Protein AF-W7PYX8-F1 (afdb_monomer)

Secondary structure (DSSP, 8-state):
------PPPP----------------PPPPPP--B-TTTSSB--TTT-SS-EEEEETTSHHHHT-SSHHHHHTTSTTEEEESSS-STT-EEEETTB-GGGEEEEETTEE-----SSS-S----GGGEEEEEEEES--HHHH-TT-SSEEEEEEEPPGGGTPPTT-SEEEEEEEEEETTTTEEEEEEEEEEEEEETTEEEEEEEEEEEEEE--EE-TTS-EE--EEEEEEEEEEEEEEEETTEEEEEEEEEEEEEEEEESSTTSSS--SSS-EEEEEEEEEEEEEEEEEEEETTEEEEEEEEEEEEEEEETTEEEEEEEEEEEEEEEEEEE-SSEEEEEEEEEEEEEEEEEEEES-TT--SEEEEEEEEEEEEEEEE---GGGTSS-EEEEEEEEEEEEEEEEETTS--EEEEEEEEEEEEEEEEETTEEEEEEEEEEEEPPPHHHHH--SEEE----SBTTB-PPPEEE---TTPPPEEEEEEEEEEEEEETTEEEEEEEEEEEEEEEEEEEEETTTTEEEEEEEEEEEEEEEEEEEEE--TTSTTEEEEEEEEEEEEEETTT-PBPTTPPPPEEEEEEEEEETTTTEEEEEEEEEE--EE-BTBS-EEPPEEEEEEEEEEEEETTEEEEEEE--TT-----------SS----PPP-------------------------------------------------------------------------------------------------------------------PPPPPPPP---------HHHHHHHTTTS----------------

pLDDT: mean 76.03, std 28.15, range [20.55, 98.81]

Nearest PDB structures (foldseek):
  4aip-assembly1_B  TM=8.315E-01  e=5.083E-27  Neisseria meningitidis
  1nqg-assembly1_A  TM=8.498E-01  e=6.064E-24  Escherichia coli
  5fr8-assembly2_B  TM=7.724E-01  e=2.329E-21  Acinetobacter baumannii
  6z91-assembly1_A  TM=7.423E-01  e=2.196E-22  Pseudomonas aeruginosa PAO1
  4epa-assembly1_A  TM=6.891E-01  e=4.104E-21  Yersinia pestis

Sequence (816 aa):
MKRTLSIGTLLVLMLPPAAQGGETAGAAPALDALTVTGTRVPTDLSRAPLIVDVIDRHDPTLSTASRMEDVLSQQPGLHVAGQGRRSGQTLSLRGFGRSGVLVRLDGVRQDISTGHIGNFFVDPALLREVQIARGALSSLYGSNAMGGVVSFETVDAADLLRPGESRGARLAIGGATASDEVGGTLSLFGRRDTTQGEVDGLLAVGRSESGDIRRAGGDEAPDDARLHSLLAKGGWEPSPTQRLFVSWQHYDEDATQPANPQQLGFDESNPLRDRTVTSDNLQLGHRWQPTVATEVISRLTLSRQEIDEPAANRSLERIGAQSDGYHVLDHGWLSQTLAFGVEVEQARQVPDGAANGFPRADIETQAFYLDNTLTVGHFLADGGAGELDLGLGARYDRYDAEGRESRNSTENRVSPRVRLGWRPTESLMLYSGYAEAFRAPGLSELYASERHFAGFCPSPFFCFPDNFWVPNPDLQPETSRTHESGFSWRAGDWGVRASYFDTRADDFIDTTVDIMAGTTQATNVSRAQLWGFDARLEWQPSALPQLRAFAGLAEVSGKDRDSDEPLGQTTPLEGTLGADVAVPGHDLMLGWRARFAESFDKRGSDEALPGYGLHDLQLAWQITPSLDTAMRLRNVTDKVWYRPMAVSVTGAACSPPSICSGNPGGPHDNPHFTPTCHSGSLRCGARGAAATPRHQHRRAPVDQRRGAAGGTPRTRCLEPAADAPRPGVTNAQAGTRQGADPIEAGGTGAGGRLPTTGRWRTSHGADAGPRWPGPAPALQPVALDLPDSRRAARRERRRDGALEPAGLQPSWSCLA

Structure (mmCIF, N/CA/C/O backbone):
data_AF-W7PYX8-F1
#
_entry.id   AF-W7PYX8-F1
#
loop_
_atom_site.group_PDB
_atom_site.id
_atom_site.type_symbol
_atom_site.label_atom_id
_atom_site.label_alt_id
_atom_site.label_comp_id
_atom_site.label_asym_id
_atom_site.label_entity_id
_atom_site.label_seq_id
_atom_site.pdbx_PDB_ins_code
_atom_site.Cartn_x
_atom_site.Cartn_y
_atom_site.Cartn_z
_atom_site.occupancy
_atom_site.B_iso_or_equiv
_atom_site.auth_seq_id
_atom_site.auth_comp_id
_atom_site.auth_asym_id
_atom_site.auth_atom_id
_atom_site.pdbx_PDB_model_num
ATOM 1 N N . MET A 1 1 ? -24.133 -20.310 -33.255 1.00 33.78 1 MET A N 1
ATOM 2 C CA . MET A 1 1 ? -25.250 -21.267 -33.027 1.00 33.78 1 MET A CA 1
ATOM 3 C C . MET A 1 1 ? -26.032 -20.817 -31.799 1.00 33.78 1 MET A C 1
ATOM 5 O O . MET A 1 1 ? -25.431 -20.167 -30.957 1.00 33.78 1 MET A O 1
ATOM 9 N N . LYS A 1 2 ? -27.330 -21.127 -31.673 1.00 29.50 2 LYS A N 1
ATOM 10 C CA . LYS A 1 2 ? -28.079 -20.836 -30.434 1.00 29.50 2 LYS A CA 1
ATOM 11 C C . LYS A 1 2 ? -27.710 -21.869 -29.360 1.00 29.50 2 LYS A C 1
ATOM 13 O O . LYS A 1 2 ? -27.748 -23.062 -29.653 1.00 29.50 2 LYS A O 1
ATOM 18 N N . ARG A 1 3 ? -27.405 -21.429 -28.138 1.00 31.03 3 ARG A N 1
ATOM 19 C CA . ARG A 1 3 ? -27.442 -22.263 -26.926 1.00 31.03 3 ARG A CA 1
ATOM 20 C C . ARG A 1 3 ? -28.373 -21.600 -25.915 1.00 31.03 3 ARG A C 1
ATOM 22 O O . ARG A 1 3 ? -28.449 -20.378 -25.849 1.00 31.03 3 ARG A O 1
ATOM 29 N N . THR A 1 4 ? -29.161 -22.422 -25.240 1.00 29.11 4 THR A N 1
ATOM 30 C CA . THR A 1 4 ? -30.293 -22.022 -24.400 1.00 29.11 4 THR A CA 1
ATOM 31 C C . THR A 1 4 ? -29.871 -21.854 -22.949 1.00 29.11 4 THR A C 1
ATOM 33 O O . THR A 1 4 ? -29.156 -22.707 -22.428 1.00 29.11 4 THR A O 1
ATOM 36 N N . LEU A 1 5 ? -30.387 -20.821 -22.278 1.00 30.84 5 LEU A N 1
ATOM 37 C CA . LEU A 1 5 ? -30.469 -20.837 -20.819 1.00 30.84 5 LEU A CA 1
ATOM 38 C C . LEU A 1 5 ? -31.412 -21.972 -20.399 1.00 30.84 5 LEU A C 1
ATOM 40 O O . LEU A 1 5 ? -32.489 -22.126 -20.979 1.00 30.84 5 LEU A O 1
ATOM 44 N N . SER A 1 6 ? -31.023 -22.711 -19.365 1.00 24.97 6 SER A N 1
ATOM 45 C CA . SER A 1 6 ? -31.878 -23.671 -18.665 1.00 24.97 6 SER A CA 1
ATOM 46 C C . SER A 1 6 ? -31.957 -23.241 -17.206 1.00 24.97 6 SER A C 1
ATOM 48 O O . SER A 1 6 ? -30.952 -23.266 -16.501 1.00 24.97 6 SER A O 1
ATOM 50 N N . ILE A 1 7 ? -33.135 -22.802 -16.768 1.00 30.73 7 ILE A N 1
ATOM 51 C CA . ILE A 1 7 ? -33.358 -22.318 -15.401 1.00 30.73 7 ILE A CA 1
ATOM 52 C C . ILE A 1 7 ? -33.433 -23.526 -14.459 1.00 30.73 7 ILE A C 1
ATOM 54 O O . ILE A 1 7 ? -34.300 -24.383 -14.622 1.00 30.73 7 ILE A O 1
ATOM 58 N N . GLY A 1 8 ? -32.523 -23.596 -13.484 1.00 26.80 8 GLY A N 1
ATOM 59 C CA . GLY A 1 8 ? -32.552 -24.595 -12.414 1.00 26.80 8 GLY A CA 1
ATOM 60 C C . GLY A 1 8 ? -33.501 -24.165 -11.296 1.00 26.80 8 GLY A C 1
ATOM 61 O O . GLY A 1 8 ? -33.300 -23.119 -10.685 1.00 26.80 8 GLY A O 1
ATOM 62 N N . THR A 1 9 ? -34.551 -24.946 -11.045 1.00 28.42 9 THR A N 1
ATOM 63 C CA . THR A 1 9 ? -35.616 -24.586 -10.096 1.00 28.42 9 THR A CA 1
ATOM 64 C C . THR A 1 9 ? -35.142 -24.614 -8.642 1.00 28.42 9 THR A C 1
ATOM 66 O O . THR A 1 9 ? -34.668 -25.639 -8.155 1.00 28.42 9 THR A O 1
ATOM 69 N N . LEU A 1 10 ? -35.355 -23.508 -7.925 1.00 28.67 10 LEU A N 1
ATOM 70 C CA . LEU A 1 10 ? -35.153 -23.410 -6.480 1.00 28.67 10 LEU A CA 1
ATOM 71 C C . LEU A 1 10 ? -36.209 -24.254 -5.738 1.00 28.67 10 LEU A C 1
ATOM 73 O O . LEU A 1 10 ? -37.405 -24.001 -5.889 1.00 28.67 10 LEU A O 1
ATOM 77 N N . LEU A 1 11 ? -35.794 -25.235 -4.929 1.00 26.22 11 LEU A N 1
ATOM 78 C CA . LEU A 1 11 ? -36.713 -26.044 -4.119 1.00 26.22 11 LEU A CA 1
ATOM 79 C C . LEU A 1 11 ? -36.681 -25.591 -2.652 1.00 26.22 11 LEU A C 1
ATOM 81 O O . LEU A 1 11 ? -35.741 -25.886 -1.919 1.00 26.22 11 LEU A O 1
ATOM 85 N N . VAL A 1 12 ? -37.721 -24.874 -2.223 1.00 30.52 12 VAL A N 1
ATOM 86 C CA . VAL A 1 12 ? -37.869 -24.419 -0.833 1.00 30.52 12 VAL A CA 1
ATOM 87 C C . VAL A 1 12 ? -38.399 -25.563 0.035 1.00 30.52 12 VAL A C 1
ATOM 89 O O . VAL A 1 12 ? -39.515 -26.037 -0.173 1.00 30.52 12 VAL A O 1
ATOM 92 N N . LEU A 1 13 ? -37.621 -25.969 1.038 1.00 28.28 13 LEU A N 1
ATOM 93 C CA . LEU A 1 13 ? -38.037 -26.901 2.088 1.00 28.28 13 LEU A CA 1
ATOM 94 C C . LEU A 1 13 ? -38.293 -26.126 3.385 1.00 28.28 13 LEU A C 1
ATOM 96 O O . LEU A 1 13 ? -37.358 -25.703 4.059 1.00 28.28 13 LEU A O 1
ATOM 100 N N . MET A 1 14 ? -39.567 -25.936 3.733 1.00 29.00 14 MET A N 1
ATOM 101 C CA . MET A 1 14 ? -39.958 -25.391 5.035 1.00 29.00 14 MET A CA 1
ATOM 102 C C . MET A 1 14 ? -40.028 -26.500 6.088 1.00 29.00 14 MET A C 1
ATOM 104 O O . MET A 1 14 ? -40.699 -27.512 5.887 1.00 29.00 14 MET A O 1
ATOM 108 N N . LEU A 1 15 ? -39.404 -26.257 7.240 1.00 32.12 15 LEU A N 1
ATOM 109 C CA . LEU A 1 15 ? -39.587 -27.009 8.482 1.00 32.12 15 LEU A CA 1
ATOM 110 C C . LEU A 1 15 ? -39.859 -26.011 9.626 1.00 32.12 15 LEU A C 1
ATOM 112 O O . LEU A 1 15 ? -39.344 -24.892 9.582 1.00 32.12 15 LEU A O 1
ATOM 116 N N . PRO A 1 16 ? -40.700 -26.361 10.616 1.00 33.75 16 PRO A N 1
ATOM 117 C CA . PRO A 1 16 ? -41.125 -25.429 11.659 1.00 33.75 16 PRO A CA 1
ATOM 118 C C . PRO A 1 16 ? -40.044 -25.220 12.737 1.00 33.75 16 PRO A C 1
ATOM 120 O O . PRO A 1 16 ? -39.255 -26.131 12.998 1.00 33.75 16 PRO A O 1
ATOM 123 N N . PRO A 1 17 ? -40.027 -24.060 13.421 1.00 43.12 17 PRO A N 1
ATOM 124 C CA . PRO A 1 17 ? -39.078 -23.796 14.495 1.00 43.12 17 PRO A CA 1
ATOM 125 C C . PRO A 1 17 ? -39.433 -24.585 15.764 1.00 43.12 17 PRO A C 1
ATOM 127 O O . PRO A 1 17 ? -40.497 -24.397 16.354 1.00 43.12 17 PRO A O 1
ATOM 130 N N . ALA A 1 18 ? -38.509 -25.428 16.225 1.00 30.06 18 ALA A N 1
ATOM 131 C CA . ALA A 1 18 ? -38.547 -26.008 17.564 1.00 30.06 18 ALA A CA 1
ATOM 132 C C . ALA A 1 18 ? -37.735 -25.117 18.518 1.00 30.06 18 ALA A C 1
ATOM 134 O O . ALA A 1 18 ? -36.508 -25.158 18.521 1.00 30.06 18 ALA A O 1
ATOM 135 N N . ALA A 1 19 ? -38.416 -24.290 19.312 1.00 33.66 19 ALA A N 1
ATOM 136 C CA . ALA A 1 19 ? -37.756 -23.422 20.281 1.00 33.66 19 ALA A CA 1
ATOM 137 C C . ALA A 1 19 ? -37.347 -24.204 21.542 1.00 33.66 19 ALA A C 1
ATOM 139 O O . ALA A 1 19 ? -38.204 -24.702 22.273 1.00 33.66 19 ALA A O 1
ATOM 140 N N . GLN A 1 20 ? -36.045 -24.252 21.828 1.00 29.28 20 GLN A N 1
ATOM 141 C CA . GLN A 1 20 ? -35.501 -24.538 23.158 1.00 29.28 20 GLN A CA 1
ATOM 142 C C . GLN A 1 20 ? -34.368 -23.549 23.440 1.00 29.28 20 GLN A C 1
ATOM 144 O O . GLN A 1 20 ? -33.528 -23.305 22.577 1.00 29.28 20 GLN A O 1
ATOM 149 N N . GLY A 1 21 ? -34.379 -22.944 24.628 1.00 34.66 21 GLY A N 1
ATOM 150 C CA . GLY A 1 21 ? -33.332 -22.018 25.053 1.00 34.66 21 GLY A CA 1
ATOM 151 C C . GLY A 1 21 ? -32.115 -22.766 25.592 1.00 34.66 21 GLY A C 1
ATOM 152 O O . GLY A 1 21 ? -32.265 -23.677 26.404 1.00 34.66 21 GLY A O 1
ATOM 153 N N . GLY A 1 22 ? -30.928 -22.345 25.166 1.00 25.45 22 GLY A N 1
ATOM 154 C CA . GLY A 1 22 ? -29.640 -22.686 25.768 1.00 25.45 22 GLY A CA 1
ATOM 155 C C . GLY A 1 22 ? -28.854 -21.399 26.018 1.00 25.45 22 GLY A C 1
ATOM 156 O O . GLY A 1 22 ? -29.043 -20.414 25.304 1.00 25.45 22 GLY A O 1
ATOM 157 N N . GLU A 1 23 ? -28.026 -21.378 27.058 1.00 25.81 23 GLU A N 1
ATOM 158 C CA . GLU A 1 23 ? -27.314 -20.170 27.484 1.00 25.81 23 GLU A CA 1
ATOM 159 C C . GLU A 1 23 ? -26.264 -19.737 26.447 1.00 25.81 23 GLU A C 1
ATOM 161 O O . GLU A 1 23 ? -25.487 -20.549 25.942 1.00 25.81 23 GLU A O 1
ATOM 166 N N . THR A 1 24 ? -26.228 -18.440 26.129 1.00 24.97 24 THR A N 1
ATOM 167 C CA . THR A 1 24 ? -25.318 -17.861 25.130 1.00 24.97 24 THR A CA 1
ATOM 168 C C . THR A 1 24 ? -23.894 -17.742 25.673 1.00 24.97 24 THR A C 1
ATOM 170 O O . THR A 1 24 ? -23.470 -16.675 26.122 1.00 24.97 24 THR A O 1
ATOM 173 N N . ALA A 1 25 ? -23.145 -18.841 25.630 1.00 28.73 25 ALA A N 1
ATOM 174 C CA . ALA A 1 25 ? -21.707 -18.841 25.865 1.00 28.73 25 ALA A CA 1
ATOM 175 C C . ALA A 1 25 ? -20.950 -18.398 24.599 1.00 28.73 25 ALA A C 1
ATOM 177 O O . ALA A 1 25 ? -21.166 -18.949 23.524 1.00 28.73 25 ALA A O 1
ATOM 178 N N . GLY A 1 26 ? -20.031 -17.438 24.743 1.00 25.38 26 GLY A N 1
ATOM 179 C CA . GLY A 1 26 ? -19.114 -17.038 23.672 1.00 25.38 26 GLY A CA 1
ATOM 180 C C . GLY A 1 26 ? -19.736 -16.153 22.591 1.00 25.38 26 GLY A C 1
ATOM 181 O O . GLY A 1 26 ? -19.866 -16.568 21.442 1.00 25.38 26 GLY A O 1
ATOM 182 N N . ALA A 1 27 ? -20.027 -14.891 22.923 1.00 22.95 27 ALA A N 1
ATOM 183 C CA . ALA A 1 27 ? -20.006 -13.859 21.890 1.00 22.95 27 ALA A CA 1
ATOM 184 C C . ALA A 1 27 ? -18.585 -13.811 21.300 1.00 22.95 27 ALA A C 1
ATOM 186 O O . ALA A 1 27 ? -17.615 -13.681 22.051 1.00 22.95 27 ALA A O 1
ATOM 187 N N . ALA A 1 28 ? -18.457 -13.940 19.977 1.00 26.05 28 ALA A N 1
ATOM 188 C CA . ALA A 1 28 ? -17.186 -13.680 19.306 1.00 26.05 28 ALA A CA 1
ATOM 189 C C . ALA A 1 28 ? -16.743 -12.237 19.621 1.00 26.05 28 ALA A C 1
ATOM 191 O O . ALA A 1 28 ? -17.612 -11.363 19.720 1.00 26.05 28 ALA A O 1
ATOM 192 N N . PRO A 1 29 ? -15.435 -11.967 19.797 1.00 25.50 29 PRO A N 1
ATOM 193 C CA . PRO A 1 29 ? -14.972 -10.610 20.049 1.00 25.50 29 PRO A CA 1
ATOM 194 C C . PRO A 1 29 ? -15.433 -9.709 18.903 1.00 25.50 29 PRO A C 1
ATOM 196 O O . PRO A 1 29 ? -15.174 -9.996 17.732 1.00 25.50 29 PRO A O 1
ATOM 199 N N . ALA A 1 30 ? -16.145 -8.635 19.243 1.00 26.25 30 ALA A N 1
ATOM 200 C CA . ALA A 1 30 ? -16.408 -7.578 18.284 1.00 26.25 30 ALA A CA 1
ATOM 201 C C . ALA A 1 30 ? -15.050 -7.023 17.843 1.00 26.25 30 ALA A C 1
ATOM 203 O O . ALA A 1 30 ? -14.235 -6.658 18.688 1.00 26.25 30 ALA A O 1
ATOM 204 N N . LEU A 1 31 ? -14.795 -7.007 16.535 1.00 37.44 31 LEU A N 1
ATOM 205 C CA . LEU A 1 31 ? -13.610 -6.352 15.997 1.00 37.44 31 LEU A CA 1
ATOM 206 C C . LEU A 1 31 ? -13.719 -4.862 16.330 1.00 37.44 31 LEU A C 1
ATOM 208 O O . LEU A 1 31 ? -14.707 -4.225 15.955 1.00 37.44 31 LEU A O 1
ATOM 212 N N . ASP A 1 32 ? -12.728 -4.330 17.046 1.00 39.03 32 ASP A N 1
ATOM 213 C CA . ASP A 1 32 ? -12.670 -2.909 17.377 1.00 39.03 32 ASP A CA 1
ATOM 214 C C . ASP A 1 32 ? -12.724 -2.048 16.106 1.00 39.03 32 ASP A C 1
ATOM 216 O O . ASP A 1 32 ? -12.320 -2.468 15.017 1.00 39.03 32 ASP A O 1
ATOM 220 N N . ALA A 1 33 ? -13.242 -0.824 16.240 1.00 50.19 33 ALA A N 1
ATOM 221 C CA . ALA A 1 33 ? -13.436 0.094 15.122 1.00 50.19 33 ALA A CA 1
ATOM 222 C C . ALA A 1 33 ? -12.089 0.585 14.558 1.00 50.19 33 ALA A C 1
ATOM 224 O O . ALA A 1 33 ? -11.591 1.651 14.915 1.00 50.19 33 ALA A O 1
ATOM 225 N N . LEU A 1 34 ? -11.507 -0.203 13.657 1.00 60.84 34 LEU A N 1
ATOM 226 C CA . LEU A 1 34 ? -10.247 0.089 12.984 1.00 60.84 34 LEU A CA 1
ATOM 227 C C . LEU A 1 34 ? -10.328 1.420 12.219 1.00 60.84 34 LEU A C 1
ATOM 229 O O . LEU A 1 34 ? -11.351 1.745 11.611 1.00 60.84 34 LEU A O 1
ATOM 233 N N . THR A 1 35 ? -9.239 2.190 12.194 1.00 66.50 35 THR A N 1
ATOM 234 C CA . THR A 1 35 ? -9.131 3.356 11.304 1.00 66.50 35 THR A CA 1
ATOM 235 C C . THR A 1 35 ? -8.958 2.861 9.871 1.00 66.50 35 THR A C 1
ATOM 237 O O . THR A 1 35 ? -7.882 2.414 9.475 1.00 66.50 35 THR A O 1
ATOM 240 N N . VAL A 1 36 ? -10.042 2.911 9.095 1.00 74.44 36 VAL A N 1
ATOM 241 C CA . VAL A 1 36 ? -10.100 2.301 7.761 1.00 74.44 36 VAL A CA 1
ATOM 242 C C . VAL A 1 36 ? -9.464 3.217 6.715 1.00 74.44 36 VAL A C 1
ATOM 244 O O . VAL A 1 36 ? -9.811 4.395 6.588 1.00 74.44 36 VAL A O 1
ATOM 247 N N . THR A 1 37 ? -8.592 2.649 5.880 1.00 73.25 37 THR A N 1
ATOM 248 C CA . THR A 1 37 ? -7.863 3.340 4.795 1.00 73.25 37 THR A CA 1
ATOM 249 C C . THR A 1 37 ? -8.778 3.988 3.726 1.00 73.25 37 THR A C 1
ATOM 251 O O . THR A 1 37 ? -8.332 4.803 2.928 1.00 73.25 37 THR A O 1
ATOM 254 N N . GLY A 1 38 ? -10.087 3.711 3.720 1.00 65.88 38 GLY A N 1
ATOM 255 C CA . GLY A 1 38 ? -11.076 4.400 2.869 1.00 65.88 38 GLY A CA 1
ATOM 256 C C . GLY A 1 38 ? -11.747 5.643 3.479 1.00 65.88 38 GLY A C 1
ATOM 257 O O . GLY A 1 38 ? -12.398 6.412 2.758 1.00 65.88 38 GLY A O 1
ATOM 258 N N . THR A 1 39 ? -11.629 5.841 4.797 1.00 74.12 39 THR A N 1
ATOM 259 C CA . THR A 1 39 ? -12.355 6.884 5.550 1.00 74.12 39 THR A CA 1
ATOM 260 C C . THR A 1 39 ? -11.455 7.801 6.374 1.00 74.12 39 THR A C 1
ATOM 262 O O . THR A 1 39 ? -11.841 8.948 6.572 1.00 74.12 39 THR A O 1
ATOM 265 N N . ARG A 1 40 ? -10.276 7.339 6.828 1.00 83.62 40 ARG A N 1
ATOM 266 C CA . ARG A 1 40 ? -9.416 8.030 7.821 1.00 83.62 40 ARG A CA 1
ATOM 267 C C . ARG A 1 40 ? -10.119 8.332 9.161 1.00 83.62 40 ARG A C 1
ATOM 269 O O . ARG A 1 40 ? -9.706 9.225 9.893 1.00 83.62 40 ARG A O 1
ATOM 276 N N . VAL A 1 41 ? -11.151 7.557 9.498 1.00 85.00 41 VAL A N 1
ATOM 277 C CA . VAL A 1 41 ? -11.887 7.605 10.774 1.00 85.00 41 VAL A CA 1
ATOM 278 C C . VAL A 1 41 ? -12.061 6.166 11.278 1.00 85.00 41 VAL A C 1
ATOM 280 O O . VAL A 1 41 ? -12.249 5.278 10.437 1.00 85.00 41 VAL A O 1
ATOM 283 N N . PRO A 1 42 ? -12.038 5.894 12.596 1.00 83.38 42 PRO A N 1
ATOM 284 C CA . PRO A 1 42 ? -12.512 4.630 13.166 1.00 83.38 42 PRO A CA 1
ATOM 285 C C . PRO A 1 42 ? -13.875 4.232 12.579 1.00 83.38 42 PRO A C 1
ATOM 287 O O . PRO A 1 42 ? -14.865 4.939 12.757 1.00 83.38 42 PRO A O 1
ATOM 290 N N . THR A 1 43 ? -13.926 3.149 11.798 1.00 82.31 43 THR A N 1
ATOM 291 C CA . THR A 1 43 ? -15.118 2.764 11.023 1.00 82.31 43 THR A CA 1
ATOM 292 C C . THR A 1 43 ? -15.315 1.253 11.065 1.00 82.31 43 THR A C 1
ATOM 294 O O . THR A 1 43 ? -14.439 0.498 10.657 1.00 82.31 43 THR A O 1
ATOM 297 N N . ASP A 1 44 ? -16.498 0.799 11.478 1.00 79.75 44 ASP A N 1
ATOM 298 C CA . ASP A 1 44 ? -16.907 -0.599 11.307 1.00 79.75 44 ASP A CA 1
ATOM 299 C C . ASP A 1 44 ? -16.922 -0.963 9.807 1.00 79.75 44 ASP A C 1
ATOM 301 O O . ASP A 1 44 ? -17.629 -0.346 9.004 1.00 79.75 44 ASP A O 1
ATOM 305 N N . LEU A 1 45 ? -16.157 -1.991 9.426 1.00 75.75 45 LEU A N 1
ATOM 306 C CA . LEU A 1 45 ? -16.067 -2.492 8.051 1.00 75.75 45 LEU A CA 1
ATOM 307 C C . LEU A 1 45 ? -17.430 -2.924 7.479 1.00 75.75 45 LEU A C 1
ATOM 309 O O . LEU A 1 45 ? -17.598 -2.924 6.258 1.00 75.75 45 LEU A O 1
ATOM 313 N N . SER A 1 46 ? -18.410 -3.285 8.312 1.00 73.75 46 SER A N 1
ATOM 314 C CA . SER A 1 46 ? -19.778 -3.584 7.866 1.00 73.75 46 SER A CA 1
ATOM 315 C C . SER A 1 46 ? -20.491 -2.342 7.304 1.00 73.75 46 SER A C 1
ATOM 317 O O . SER A 1 46 ? -21.266 -2.456 6.348 1.00 73.75 46 SER A O 1
ATOM 319 N N . ARG A 1 47 ? -20.161 -1.160 7.854 1.00 80.81 47 ARG A N 1
ATOM 320 C CA . ARG A 1 47 ? -20.738 0.161 7.551 1.00 80.81 47 ARG A CA 1
ATOM 321 C C . ARG A 1 47 ? -19.924 0.973 6.538 1.00 80.81 47 ARG A C 1
ATOM 323 O O . ARG A 1 47 ? -20.442 1.945 5.998 1.00 80.81 47 ARG A O 1
ATOM 330 N N . ALA A 1 48 ? -18.671 0.602 6.268 1.00 82.94 48 ALA A N 1
ATOM 331 C CA . ALA A 1 48 ? -17.806 1.300 5.317 1.00 82.94 48 ALA A CA 1
ATOM 332 C C . ALA A 1 48 ? -18.379 1.258 3.874 1.00 82.94 48 ALA A C 1
ATOM 334 O O . ALA A 1 48 ? -18.514 0.171 3.311 1.00 82.94 48 ALA A O 1
ATOM 335 N N . PRO A 1 49 ? -18.687 2.407 3.232 1.00 86.81 49 PRO A N 1
ATOM 336 C CA . PRO A 1 49 ? -19.284 2.459 1.891 1.00 86.81 49 PRO A CA 1
ATOM 337 C C . PRO A 1 49 ? -18.211 2.395 0.788 1.00 86.81 49 PRO A C 1
ATOM 339 O O . PRO A 1 49 ? -18.084 3.307 -0.030 1.00 86.81 49 PRO A O 1
ATOM 342 N N . LEU A 1 50 ? -17.381 1.349 0.837 1.00 86.50 50 LEU A N 1
ATOM 343 C CA . LEU A 1 50 ? -16.397 0.958 -0.176 1.00 86.50 50 LEU A CA 1
ATOM 344 C C . LEU A 1 50 ? -15.955 -0.501 0.056 1.00 86.50 50 LEU A C 1
ATOM 346 O O . LEU A 1 50 ? -16.214 -1.079 1.114 1.00 86.50 50 LEU A O 1
ATOM 350 N N . ILE A 1 51 ? -15.227 -1.093 -0.894 1.00 87.06 51 ILE A N 1
ATOM 351 C CA . ILE A 1 51 ? -14.629 -2.423 -0.711 1.00 87.06 51 ILE A CA 1
ATOM 352 C C . ILE A 1 51 ? -13.269 -2.305 -0.012 1.00 87.06 51 ILE A C 1
ATOM 354 O O . ILE A 1 51 ? -12.316 -1.755 -0.570 1.00 87.06 51 ILE A O 1
ATOM 358 N N . VAL A 1 52 ? -13.175 -2.878 1.191 1.00 89.06 52 VAL A N 1
ATOM 359 C CA . VAL A 1 52 ? -11.919 -3.059 1.935 1.00 89.06 52 VAL A CA 1
ATOM 360 C C . VAL A 1 52 ? -11.769 -4.519 2.352 1.00 89.06 52 VAL A C 1
ATOM 362 O O . VAL A 1 52 ? -12.694 -5.087 2.943 1.00 89.06 52 VAL A O 1
ATOM 365 N N . ASP A 1 53 ? -10.601 -5.094 2.068 1.00 89.06 53 ASP A N 1
ATOM 366 C CA . ASP A 1 53 ? -10.106 -6.307 2.727 1.00 89.06 53 ASP A CA 1
ATOM 367 C C . ASP A 1 53 ? -9.060 -5.908 3.783 1.00 89.06 53 ASP A C 1
ATOM 369 O O . ASP A 1 53 ? -8.292 -4.962 3.583 1.00 89.06 53 ASP A O 1
ATOM 373 N N . VAL A 1 54 ? -9.030 -6.635 4.900 1.00 90.19 54 VAL A N 1
ATOM 374 C CA . VAL A 1 54 ? -8.013 -6.512 5.955 1.00 90.19 54 VAL A CA 1
ATOM 375 C C . VAL A 1 54 ? -7.446 -7.904 6.210 1.00 90.19 54 VAL A C 1
ATOM 377 O O . VAL A 1 54 ? -8.209 -8.860 6.342 1.00 90.19 54 VAL A O 1
ATOM 380 N N . ILE A 1 55 ? -6.120 -8.010 6.244 1.00 91.12 55 ILE A N 1
ATOM 381 C CA . ILE A 1 55 ? -5.379 -9.244 6.522 1.00 91.12 55 ILE A CA 1
ATOM 382 C C . ILE A 1 55 ? -4.543 -8.974 7.771 1.00 91.12 55 ILE A C 1
ATOM 384 O O . ILE A 1 55 ? -3.545 -8.260 7.690 1.00 91.12 55 ILE A O 1
ATOM 388 N N . ASP A 1 56 ? -4.969 -9.475 8.927 1.00 90.31 56 ASP A N 1
ATOM 389 C CA . ASP A 1 56 ? -4.271 -9.258 10.195 1.00 90.31 56 ASP A CA 1
ATOM 390 C C . ASP A 1 56 ? -3.284 -10.392 10.529 1.00 90.31 56 ASP A C 1
ATOM 392 O O . ASP A 1 56 ? -3.283 -11.462 9.915 1.00 90.31 56 ASP A O 1
ATOM 396 N N . ARG A 1 57 ? -2.419 -10.144 11.516 1.00 88.44 57 ARG A N 1
ATOM 397 C CA . ARG A 1 57 ? -1.326 -11.032 11.940 1.00 88.44 57 ARG A CA 1
ATOM 398 C C . ARG A 1 57 ? -1.740 -12.443 12.371 1.00 88.44 57 ARG A C 1
ATOM 400 O O . ARG A 1 57 ? -0.866 -13.305 12.453 1.00 88.44 57 ARG A O 1
ATOM 407 N N . HIS A 1 58 ? -3.013 -12.675 12.693 1.00 85.00 58 HIS A N 1
ATOM 408 C CA . HIS A 1 58 ? -3.524 -13.986 13.097 1.00 85.00 58 HIS A CA 1
ATOM 409 C C . HIS A 1 58 ? -4.003 -14.823 11.898 1.00 85.00 58 HIS A C 1
ATOM 411 O O . HIS A 1 58 ? -4.233 -16.023 12.055 1.00 85.00 58 HIS A O 1
ATOM 417 N N . ASP A 1 59 ? -4.115 -14.244 10.695 1.00 86.44 59 ASP A N 1
ATOM 418 C CA . ASP A 1 59 ? -4.359 -15.022 9.479 1.00 86.44 59 ASP A CA 1
ATOM 419 C C . ASP A 1 59 ? -3.100 -15.860 9.135 1.00 86.44 59 ASP A C 1
ATOM 421 O O . ASP A 1 59 ? -1.982 -15.318 9.089 1.00 86.44 59 ASP A O 1
ATOM 425 N N . PRO A 1 60 ? -3.233 -17.176 8.859 1.00 87.25 60 PRO A N 1
ATOM 426 C CA . PRO A 1 60 ? -2.121 -18.014 8.404 1.00 8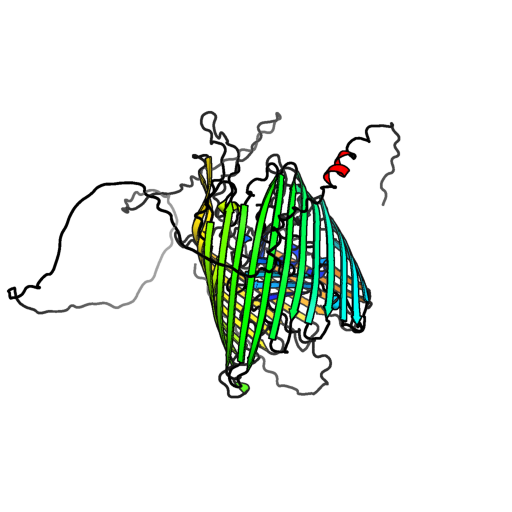7.25 60 PRO A CA 1
ATOM 427 C C . PRO A 1 60 ? -1.410 -17.466 7.161 1.00 87.25 60 PRO A C 1
ATOM 429 O O . PRO A 1 60 ? -0.221 -17.708 6.976 1.00 87.25 60 PRO A O 1
ATOM 432 N N . THR A 1 61 ? -2.107 -16.703 6.316 1.00 89.56 61 THR A N 1
ATOM 433 C CA . THR A 1 61 ? -1.561 -16.087 5.101 1.00 89.56 61 THR A CA 1
ATOM 434 C C . THR A 1 61 ? -0.452 -15.083 5.416 1.00 89.56 61 THR A C 1
ATOM 436 O O . THR A 1 61 ? 0.547 -15.066 4.702 1.00 89.56 61 THR A O 1
ATOM 439 N N . LEU A 1 62 ? -0.601 -14.273 6.474 1.00 91.38 62 LEU A N 1
ATOM 440 C CA . LEU A 1 62 ? 0.407 -13.289 6.885 1.00 91.38 62 LEU A CA 1
ATOM 441 C C . LEU A 1 62 ? 1.462 -13.915 7.807 1.00 91.38 62 LEU A C 1
ATOM 443 O O . LEU A 1 62 ? 2.653 -13.693 7.617 1.00 91.38 62 LEU A O 1
ATOM 447 N N . SER A 1 63 ? 1.050 -14.768 8.747 1.00 89.69 63 SER A N 1
ATOM 448 C CA . SER A 1 63 ? 1.975 -15.441 9.678 1.00 89.69 63 SER A CA 1
ATOM 449 C C . SER A 1 63 ? 2.862 -16.527 9.039 1.00 89.69 63 SER A C 1
ATOM 451 O O . SER A 1 63 ? 3.832 -16.951 9.665 1.00 89.69 63 SER A O 1
ATOM 453 N N . THR A 1 64 ? 2.587 -16.942 7.793 1.00 93.00 64 THR A N 1
ATOM 454 C CA . THR A 1 64 ? 3.470 -17.808 6.976 1.00 93.00 64 THR A CA 1
ATOM 455 C C . THR A 1 64 ? 4.095 -17.101 5.765 1.00 93.00 64 THR A C 1
ATOM 457 O O . THR A 1 64 ? 4.704 -17.762 4.923 1.00 93.00 64 THR A O 1
ATOM 460 N N . ALA A 1 65 ? 3.954 -15.777 5.645 1.00 92.94 65 ALA A N 1
ATOM 461 C CA . ALA A 1 65 ? 4.539 -15.021 4.541 1.00 92.94 65 ALA A CA 1
ATOM 462 C C . ALA A 1 65 ? 6.043 -14.789 4.735 1.00 92.94 65 ALA A C 1
ATOM 464 O O . ALA A 1 65 ? 6.483 -14.409 5.818 1.00 92.94 65 ALA A O 1
ATOM 465 N N . SER A 1 66 ? 6.814 -14.933 3.657 1.00 90.31 66 SER A N 1
ATOM 466 C CA . SER A 1 66 ? 8.198 -14.459 3.565 1.00 90.31 66 SER A CA 1
ATOM 467 C C . SER A 1 66 ? 8.335 -13.209 2.688 1.00 90.31 66 SER A C 1
ATOM 469 O O . SER A 1 66 ? 9.320 -12.474 2.793 1.00 90.31 66 SER A O 1
ATOM 471 N N . ARG A 1 67 ? 7.350 -12.945 1.815 1.00 90.69 67 ARG A N 1
ATOM 472 C CA . ARG A 1 67 ? 7.363 -11.872 0.806 1.00 90.69 67 ARG A CA 1
ATOM 473 C C . ARG A 1 67 ? 5.965 -11.256 0.656 1.00 90.69 67 ARG A C 1
ATOM 475 O O . ARG A 1 67 ? 4.962 -11.915 0.924 1.00 90.69 67 ARG A O 1
ATOM 482 N N . MET A 1 68 ? 5.861 -10.004 0.194 1.00 91.12 68 MET A N 1
ATOM 483 C CA . MET A 1 68 ? 4.552 -9.330 0.069 1.00 91.12 68 MET A CA 1
ATOM 484 C C . MET A 1 68 ? 3.597 -10.049 -0.895 1.00 91.12 68 MET A C 1
ATOM 486 O O . MET A 1 68 ? 2.390 -10.086 -0.653 1.00 91.12 68 MET A O 1
ATOM 490 N N . GLU A 1 69 ? 4.113 -10.692 -1.946 1.00 90.62 69 GLU A N 1
ATOM 491 C CA . GLU A 1 69 ? 3.295 -11.533 -2.823 1.00 90.62 69 GLU A CA 1
ATOM 492 C C . GLU A 1 69 ? 2.620 -12.723 -2.113 1.00 90.62 69 GLU A C 1
ATOM 494 O O . GLU A 1 69 ? 1.530 -13.115 -2.531 1.00 90.62 69 GLU A O 1
ATOM 499 N N . ASP A 1 70 ? 3.171 -13.267 -1.021 1.00 90.56 70 ASP A N 1
ATOM 500 C CA . ASP A 1 70 ? 2.553 -14.386 -0.287 1.00 90.56 70 ASP A CA 1
ATOM 501 C C . ASP A 1 70 ? 1.238 -13.974 0.390 1.00 90.56 70 ASP A C 1
ATOM 503 O O . ASP A 1 70 ? 0.303 -14.780 0.468 1.00 90.56 70 ASP A O 1
ATOM 507 N N . VAL A 1 71 ? 1.187 -12.713 0.835 1.00 90.94 71 VAL A N 1
ATOM 508 C CA . VAL A 1 71 ? 0.055 -12.051 1.498 1.00 90.94 71 VAL A CA 1
ATOM 509 C C . VAL A 1 71 ? -0.960 -11.561 0.466 1.00 90.94 71 VAL A C 1
ATOM 511 O O . VAL A 1 71 ? -2.149 -11.874 0.525 1.00 90.94 71 VAL A O 1
ATOM 514 N N . LEU A 1 72 ? -0.475 -10.791 -0.510 1.00 91.06 72 LEU A N 1
ATOM 515 C CA . LEU A 1 72 ? -1.307 -10.050 -1.452 1.00 91.06 72 LEU A CA 1
ATOM 516 C C . LEU A 1 72 ? -1.945 -10.949 -2.523 1.00 91.06 72 LEU A C 1
ATOM 518 O O . LEU A 1 72 ? -3.082 -10.710 -2.923 1.00 91.06 72 LEU A O 1
ATOM 522 N N . SER A 1 73 ? -1.267 -12.020 -2.958 1.00 85.50 73 SER A N 1
ATOM 523 C CA . SER A 1 73 ? -1.747 -12.907 -4.036 1.00 85.50 73 SER A CA 1
ATOM 524 C C . SER A 1 73 ? -3.003 -13.728 -3.707 1.00 85.50 73 SER A C 1
ATOM 526 O O . SER A 1 73 ? -3.470 -14.484 -4.560 1.00 85.50 73 SER A O 1
ATOM 528 N N . GLN A 1 74 ? -3.553 -13.622 -2.497 1.00 84.19 74 GLN A N 1
ATOM 529 C CA . GLN A 1 74 ? -4.806 -14.285 -2.123 1.00 84.19 74 GLN A CA 1
ATOM 530 C C . GLN A 1 74 ? -6.047 -13.399 -2.312 1.00 84.19 74 GLN A C 1
ATOM 532 O O . GLN A 1 74 ? -7.163 -13.901 -2.191 1.00 84.19 74 GLN A O 1
ATOM 537 N N . GLN A 1 75 ? -5.883 -12.108 -2.625 1.00 89.06 75 GLN A N 1
ATOM 538 C CA . GLN A 1 75 ? -7.013 -11.192 -2.804 1.00 89.06 75 GLN A CA 1
ATOM 539 C C . GLN A 1 75 ? -7.419 -11.091 -4.286 1.00 89.06 75 GLN A C 1
ATOM 541 O O . GLN A 1 75 ? -6.559 -10.830 -5.130 1.00 89.06 75 GLN A O 1
ATOM 546 N N . PRO A 1 76 ? -8.706 -11.289 -4.634 1.00 85.19 76 PRO A N 1
ATOM 547 C CA . PRO A 1 76 ? -9.165 -11.215 -6.019 1.00 85.19 76 PRO A CA 1
ATOM 548 C C . PRO A 1 76 ? -9.121 -9.768 -6.539 1.00 85.19 76 PRO A C 1
ATOM 550 O O . PRO A 1 76 ? -9.380 -8.817 -5.791 1.00 85.19 76 PRO A O 1
ATOM 553 N N . GLY A 1 77 ? -8.783 -9.615 -7.824 1.00 83.19 77 GLY A N 1
ATOM 554 C CA . GLY A 1 77 ? -8.656 -8.316 -8.503 1.00 83.19 77 GLY A CA 1
ATOM 555 C C . GLY A 1 77 ? -7.370 -7.545 -8.171 1.00 83.19 77 GLY A C 1
ATOM 556 O O . GLY A 1 77 ? -7.207 -6.400 -8.604 1.00 83.19 77 GLY A O 1
ATOM 557 N N . LEU A 1 78 ? -6.462 -8.162 -7.406 1.00 88.50 78 LEU A N 1
ATOM 558 C CA . LEU A 1 78 ? -5.164 -7.625 -7.011 1.00 88.50 78 LEU A CA 1
ATOM 559 C C . LEU A 1 78 ? -4.051 -8.553 -7.514 1.00 88.50 78 LEU A C 1
ATOM 561 O O . LEU A 1 78 ? -4.058 -9.765 -7.280 1.00 88.50 78 LEU A O 1
ATOM 565 N N . HIS A 1 79 ? -3.067 -7.979 -8.208 1.00 85.38 79 HIS A N 1
ATOM 566 C CA . HIS A 1 79 ? -1.985 -8.746 -8.825 1.00 85.38 79 HIS A CA 1
ATOM 567 C C . HIS A 1 79 ? -0.628 -8.137 -8.479 1.00 85.38 79 HIS A C 1
ATOM 569 O O . HIS A 1 79 ? -0.418 -6.932 -8.625 1.00 85.38 79 HIS A O 1
ATOM 575 N N . VAL A 1 80 ? 0.300 -8.990 -8.040 1.00 87.38 80 VAL A N 1
ATOM 576 C CA . VAL A 1 80 ? 1.708 -8.641 -7.827 1.00 87.38 80 VAL A CA 1
ATOM 577 C C . VAL A 1 80 ? 2.516 -9.221 -8.986 1.00 87.38 80 VAL A C 1
ATOM 579 O O . VAL A 1 80 ? 2.578 -10.439 -9.161 1.00 87.38 80 VAL A O 1
ATOM 582 N N . ALA A 1 81 ? 3.101 -8.345 -9.799 1.00 81.44 81 ALA A N 1
ATOM 583 C CA . ALA A 1 81 ? 4.049 -8.729 -10.842 1.00 81.44 81 ALA A CA 1
ATOM 584 C C . ALA A 1 81 ? 5.453 -8.938 -10.245 1.00 81.44 81 ALA A C 1
ATOM 586 O O . ALA A 1 81 ? 5.745 -8.434 -9.163 1.00 81.44 81 ALA A O 1
ATOM 587 N N . GLY A 1 82 ? 6.307 -9.686 -10.948 1.00 83.19 82 GLY A N 1
ATOM 588 C CA . GLY A 1 82 ? 7.603 -10.174 -10.455 1.00 83.19 82 GLY A CA 1
ATOM 589 C C . GLY A 1 82 ? 7.686 -11.706 -10.493 1.00 83.19 82 GLY A C 1
ATOM 590 O O . GLY A 1 82 ? 6.710 -12.372 -10.850 1.00 83.19 82 GLY A O 1
ATOM 591 N N . GLN A 1 83 ? 8.847 -12.269 -10.136 1.00 85.06 83 GLN A N 1
ATOM 592 C CA . GLN A 1 83 ? 9.140 -13.714 -10.218 1.00 85.06 83 GLN A CA 1
ATOM 593 C C . GLN A 1 83 ? 9.489 -14.337 -8.854 1.00 85.06 83 GLN A C 1
ATOM 595 O O . GLN A 1 83 ? 10.389 -15.164 -8.767 1.00 85.06 83 GLN A O 1
ATOM 600 N N . GLY A 1 84 ? 8.827 -13.919 -7.774 1.00 86.50 84 GLY A N 1
ATOM 601 C CA . GLY A 1 84 ? 9.076 -14.431 -6.420 1.00 86.50 84 GLY A CA 1
ATOM 602 C C . GLY A 1 84 ? 10.232 -13.761 -5.673 1.00 86.50 84 GLY A C 1
ATOM 603 O O . GLY A 1 84 ? 10.180 -13.684 -4.451 1.00 86.50 84 GLY A O 1
ATOM 604 N N . ARG A 1 85 ? 11.236 -13.196 -6.356 1.00 91.69 85 ARG A N 1
ATOM 605 C CA . ARG A 1 85 ? 12.253 -12.303 -5.747 1.00 91.69 85 ARG A CA 1
ATOM 606 C C . ARG A 1 85 ? 11.582 -11.159 -4.967 1.00 91.69 85 ARG A C 1
ATOM 608 O O . ARG A 1 85 ? 10.507 -10.719 -5.379 1.00 91.69 85 ARG A O 1
ATOM 615 N N . ARG A 1 86 ? 12.148 -10.692 -3.841 1.00 91.69 86 ARG A N 1
ATOM 616 C CA . ARG A 1 86 ? 11.570 -9.554 -3.074 1.00 91.69 86 ARG A CA 1
ATOM 617 C C . ARG A 1 86 ? 11.676 -8.264 -3.888 1.00 91.69 86 ARG A C 1
ATOM 619 O O . ARG A 1 86 ? 10.671 -7.637 -4.228 1.00 91.69 86 ARG A O 1
ATOM 626 N N . SER A 1 87 ? 12.902 -7.965 -4.309 1.00 90.56 87 SER A N 1
ATOM 627 C CA . SER A 1 87 ? 13.197 -7.060 -5.419 1.00 90.56 87 SER A CA 1
ATOM 628 C C . SER A 1 87 ? 12.384 -7.433 -6.670 1.00 90.56 87 SER A C 1
ATOM 630 O O . SER A 1 87 ? 12.360 -8.580 -7.107 1.00 90.56 87 SER A O 1
ATOM 632 N N . GLY A 1 88 ? 11.732 -6.445 -7.276 1.00 88.06 88 GLY A N 1
ATOM 633 C CA . GLY A 1 88 ? 10.932 -6.585 -8.496 1.00 88.06 88 GLY A CA 1
ATOM 634 C C . GLY A 1 88 ? 9.431 -6.765 -8.286 1.00 88.06 88 GLY A C 1
ATOM 635 O O . GLY A 1 88 ? 8.690 -6.729 -9.271 1.00 88.06 88 GLY A O 1
ATOM 636 N N . GLN A 1 89 ? 8.956 -6.894 -7.043 1.00 89.38 89 GLN A N 1
ATOM 637 C CA . GLN A 1 89 ? 7.520 -6.938 -6.763 1.00 89.38 89 GLN A CA 1
ATOM 638 C C . GLN A 1 89 ? 6.866 -5.569 -7.008 1.00 89.38 89 GLN A C 1
ATOM 640 O O . GLN A 1 89 ? 7.288 -4.553 -6.453 1.00 89.38 89 GLN A O 1
ATOM 645 N N . THR A 1 90 ? 5.823 -5.539 -7.843 1.00 86.25 90 THR A N 1
ATOM 646 C CA . THR A 1 90 ? 5.032 -4.328 -8.138 1.00 86.25 90 THR A CA 1
ATOM 647 C C . THR A 1 90 ? 3.541 -4.628 -8.156 1.00 86.25 90 THR A C 1
ATOM 649 O O . THR A 1 90 ? 3.113 -5.630 -8.730 1.00 86.25 90 THR A O 1
ATOM 652 N N . LEU A 1 91 ? 2.754 -3.733 -7.560 1.00 87.38 91 LEU A N 1
ATOM 653 C CA . LEU A 1 91 ? 1.309 -3.874 -7.398 1.00 87.38 91 LEU A CA 1
ATOM 654 C C . LEU A 1 91 ? 0.513 -3.467 -8.647 1.00 87.38 91 LEU A C 1
ATOM 656 O O . LEU A 1 91 ? 0.890 -2.544 -9.368 1.00 87.38 91 LEU A O 1
ATOM 660 N N . SER A 1 92 ? -0.648 -4.093 -8.825 1.00 86.94 92 SER A N 1
ATOM 661 C CA . SER A 1 92 ? -1.755 -3.575 -9.629 1.00 86.94 92 SER A CA 1
ATOM 662 C C . SER A 1 92 ? -3.111 -3.923 -8.999 1.00 86.94 92 SER A C 1
ATOM 664 O O . SER A 1 92 ? -3.249 -4.960 -8.343 1.00 86.94 92 SER A O 1
ATOM 666 N N . LEU A 1 93 ? -4.094 -3.035 -9.167 1.00 89.25 93 LEU A N 1
ATOM 667 C CA . LEU A 1 93 ? -5.433 -3.117 -8.571 1.00 89.25 93 LEU A CA 1
ATOM 668 C C . LEU A 1 93 ? -6.445 -2.375 -9.458 1.00 89.25 93 LEU A C 1
ATOM 670 O O . LEU A 1 93 ? -6.191 -1.239 -9.864 1.00 89.25 93 LEU A O 1
ATOM 674 N N . ARG A 1 94 ? -7.590 -3.006 -9.766 1.00 87.12 94 ARG A N 1
ATOM 675 C CA . ARG A 1 94 ? -8.650 -2.444 -10.640 1.00 87.12 94 ARG A CA 1
ATOM 676 C C . ARG A 1 94 ? -8.116 -1.841 -11.963 1.00 87.12 94 ARG A C 1
ATOM 678 O O . ARG A 1 94 ? -8.577 -0.796 -12.409 1.00 87.12 94 ARG A O 1
ATOM 685 N N . GLY A 1 95 ? -7.120 -2.486 -12.579 1.00 82.69 95 GLY A N 1
ATOM 686 C CA . GLY A 1 95 ? -6.492 -2.067 -13.847 1.00 82.69 95 GLY A CA 1
ATOM 687 C C . GLY A 1 95 ? -5.374 -1.014 -13.737 1.00 82.69 95 GLY A C 1
ATOM 688 O O . GLY A 1 95 ? -4.620 -0.823 -14.692 1.00 82.69 95 GLY A O 1
ATOM 689 N N . PHE A 1 96 ? -5.205 -0.365 -12.583 1.00 86.75 96 PHE A N 1
ATOM 690 C CA . PHE A 1 96 ? -4.094 0.560 -12.335 1.00 86.75 96 PHE A CA 1
ATOM 691 C C . PHE A 1 96 ? -2.848 -0.194 -11.852 1.00 86.75 96 PHE A C 1
ATOM 693 O O . PHE A 1 96 ? -2.961 -1.134 -11.068 1.00 86.75 96 PHE A O 1
ATOM 700 N N . GLY A 1 97 ? -1.661 0.216 -12.313 1.00 83.75 97 GLY A N 1
ATOM 701 C CA . GLY A 1 97 ? -0.364 -0.355 -11.906 1.00 83.75 97 GLY A CA 1
ATOM 702 C C . GLY A 1 97 ? 0.295 0.383 -10.744 1.00 83.75 97 GLY A C 1
ATOM 703 O O . GLY A 1 97 ? -0.339 1.218 -10.101 1.00 83.75 97 GLY A O 1
ATOM 704 N N . ARG A 1 98 ? 1.599 0.132 -10.533 1.00 83.81 98 ARG A N 1
ATOM 705 C CA . ARG A 1 98 ? 2.419 0.700 -9.439 1.00 83.81 98 ARG A CA 1
ATOM 706 C C . ARG A 1 98 ? 2.164 2.189 -9.202 1.00 83.81 98 ARG A C 1
ATOM 708 O O . ARG A 1 98 ? 1.996 2.607 -8.066 1.00 83.81 98 ARG A O 1
ATOM 715 N N . SER A 1 99 ? 2.145 2.983 -10.268 1.00 85.00 99 SER A N 1
ATOM 716 C CA . SER A 1 99 ? 2.029 4.440 -10.179 1.00 85.00 99 SER A CA 1
ATOM 717 C C . SER A 1 99 ? 0.599 4.917 -9.857 1.00 85.00 99 SER A C 1
ATOM 719 O O . SER A 1 99 ? 0.422 6.037 -9.391 1.00 85.00 99 SER A O 1
ATOM 721 N N . GLY A 1 100 ? -0.423 4.081 -10.078 1.00 88.88 100 GLY A N 1
ATOM 722 C CA . GLY A 1 100 ? -1.841 4.391 -9.847 1.00 88.88 100 GLY A CA 1
ATOM 723 C C . GLY A 1 100 ? -2.471 3.708 -8.624 1.00 88.88 100 GLY A C 1
ATOM 724 O O . GLY A 1 100 ? -3.682 3.846 -8.425 1.00 88.88 100 GLY A O 1
ATOM 725 N N . VAL A 1 101 ? -1.683 2.981 -7.821 1.00 92.56 101 VAL A N 1
ATOM 726 C CA . VAL A 1 101 ? -2.107 2.373 -6.548 1.00 92.56 101 VAL A CA 1
ATOM 727 C C . VAL A 1 101 ? -1.118 2.765 -5.451 1.00 92.56 101 VAL A C 1
ATOM 729 O O . VAL A 1 101 ? 0.058 2.409 -5.510 1.00 92.56 101 VAL A O 1
ATOM 732 N N . LEU A 1 102 ? -1.581 3.490 -4.433 1.00 94.62 102 LEU A N 1
ATOM 733 C CA . LEU A 1 102 ? -0.698 4.039 -3.406 1.00 94.62 102 LEU A CA 1
ATOM 734 C C . LEU A 1 102 ? -0.321 2.968 -2.377 1.00 94.62 102 LEU A C 1
ATOM 736 O O . LEU A 1 102 ? -1.200 2.397 -1.736 1.00 94.62 102 LEU A O 1
ATOM 740 N N . VAL A 1 103 ? 0.978 2.764 -2.159 1.00 94.25 103 VAL A N 1
ATOM 741 C CA . VAL A 1 103 ? 1.506 1.901 -1.091 1.00 94.25 103 VAL A CA 1
ATOM 742 C C . VAL A 1 103 ? 2.029 2.758 0.067 1.00 94.25 103 VAL A C 1
ATOM 744 O O . VAL A 1 103 ? 2.774 3.719 -0.158 1.00 94.25 103 VAL A O 1
ATOM 747 N N . ARG A 1 104 ? 1.644 2.419 1.305 1.00 94.56 104 ARG A N 1
ATOM 748 C CA . ARG A 1 104 ? 2.092 3.082 2.545 1.00 94.56 104 ARG A CA 1
ATOM 749 C C . ARG A 1 104 ? 2.578 2.070 3.585 1.00 94.56 104 ARG A C 1
ATOM 751 O O . ARG A 1 104 ? 2.032 0.974 3.648 1.00 94.56 104 ARG A O 1
ATOM 758 N N . LEU A 1 105 ? 3.534 2.464 4.427 1.00 95.25 105 LEU A N 1
ATOM 759 C CA . LEU A 1 105 ? 4.059 1.666 5.545 1.00 95.25 105 LEU A CA 1
ATOM 760 C C . LEU A 1 105 ? 4.179 2.524 6.819 1.00 95.25 105 LEU A C 1
ATOM 762 O O . LEU A 1 105 ? 4.869 3.540 6.790 1.00 95.25 105 LEU A O 1
ATOM 766 N N . ASP A 1 106 ? 3.458 2.186 7.897 1.00 93.88 106 ASP A N 1
ATOM 767 C CA . ASP A 1 106 ? 3.162 3.088 9.040 1.00 93.88 106 ASP A CA 1
ATOM 768 C C . ASP A 1 106 ? 2.703 4.496 8.562 1.00 93.88 106 ASP A C 1
ATOM 770 O O . ASP A 1 106 ? 2.984 5.530 9.174 1.00 93.88 106 ASP A O 1
ATOM 774 N N . GLY A 1 107 ? 2.052 4.563 7.396 1.00 92.19 107 GLY A N 1
ATOM 775 C CA . GLY A 1 107 ? 1.680 5.798 6.701 1.00 92.19 107 GLY A CA 1
ATOM 776 C C . GLY A 1 107 ? 2.736 6.453 5.784 1.00 92.19 107 GLY A C 1
ATOM 777 O O . GLY A 1 107 ? 2.372 7.330 4.996 1.00 92.19 107 GLY A O 1
ATOM 778 N N . VAL A 1 108 ? 4.002 6.033 5.796 1.00 94.06 108 VAL A N 1
ATOM 779 C CA . VAL A 1 108 ? 5.053 6.576 4.910 1.00 94.06 108 VAL A CA 1
ATOM 780 C C . VAL A 1 108 ? 4.852 6.096 3.470 1.00 94.06 108 VAL A C 1
ATOM 782 O O . VAL A 1 108 ? 4.686 4.898 3.246 1.00 94.06 108 VAL A O 1
ATOM 785 N N . ARG A 1 109 ? 4.885 7.003 2.482 1.00 93.06 109 ARG A N 1
ATOM 786 C CA . ARG A 1 109 ? 4.775 6.668 1.047 1.00 93.06 109 ARG A CA 1
ATOM 787 C C . ARG A 1 109 ? 5.915 5.746 0.597 1.00 93.06 109 ARG A C 1
ATOM 789 O O . ARG A 1 109 ? 7.070 6.011 0.909 1.00 93.06 109 ARG A O 1
ATOM 796 N N . GLN A 1 110 ? 5.595 4.681 -0.140 1.00 91.62 110 GLN A N 1
ATOM 797 C CA . GLN A 1 110 ? 6.561 3.703 -0.667 1.00 91.62 110 GLN A CA 1
ATOM 798 C C . GLN A 1 110 ? 6.553 3.715 -2.209 1.00 91.62 110 GLN A C 1
ATOM 800 O O . GLN A 1 110 ? 6.221 2.722 -2.850 1.00 91.62 110 GLN A O 1
ATOM 805 N N . ASP A 1 111 ? 6.824 4.867 -2.824 1.00 85.12 111 ASP A N 1
ATOM 806 C CA . ASP A 1 111 ? 6.598 5.140 -4.254 1.00 85.12 111 ASP A CA 1
ATOM 807 C C . ASP A 1 111 ? 7.862 5.601 -5.016 1.00 85.12 111 ASP A C 1
ATOM 809 O O . ASP A 1 111 ? 7.798 6.443 -5.914 1.00 85.12 111 ASP A O 1
ATOM 813 N N . ILE A 1 112 ? 9.025 5.009 -4.705 1.00 87.94 112 ILE A N 1
ATOM 814 C CA . ILE A 1 112 ? 10.236 5.156 -5.531 1.00 87.94 112 ILE A CA 1
ATOM 815 C C . ILE A 1 112 ? 10.030 4.566 -6.940 1.00 87.94 112 ILE A C 1
ATOM 817 O O . ILE A 1 112 ? 9.454 3.490 -7.117 1.00 87.94 112 ILE A O 1
ATOM 821 N N . SER A 1 113 ? 10.534 5.258 -7.967 1.00 83.31 113 SER A N 1
ATOM 822 C CA . SER A 1 113 ? 10.492 4.797 -9.361 1.00 83.31 113 SER A CA 1
ATOM 823 C C . SER A 1 113 ? 11.896 4.443 -9.855 1.00 83.31 113 SER A C 1
ATOM 825 O O . SER A 1 113 ? 12.670 5.313 -10.237 1.00 83.31 113 SER A O 1
ATOM 827 N N . THR A 1 114 ? 12.233 3.153 -9.838 1.00 80.56 114 THR A N 1
ATOM 828 C CA . THR A 1 114 ? 13.548 2.608 -10.247 1.00 80.56 114 THR A CA 1
ATOM 829 C C . THR A 1 114 ? 13.445 1.614 -11.409 1.00 80.56 114 THR A C 1
ATOM 831 O O . THR A 1 114 ? 14.275 0.719 -11.569 1.00 80.56 114 THR A O 1
ATOM 834 N N . GLY A 1 115 ? 12.395 1.731 -12.227 1.00 81.50 115 GLY A N 1
ATOM 835 C CA . GLY A 1 115 ? 12.095 0.754 -13.275 1.00 81.50 115 GLY A CA 1
ATOM 836 C C . GLY A 1 115 ? 11.666 -0.586 -12.673 1.00 81.50 115 GLY A C 1
ATOM 837 O O . GLY A 1 115 ? 10.536 -0.704 -12.201 1.00 81.50 115 GLY A O 1
ATOM 838 N N . HIS A 1 116 ? 12.564 -1.573 -12.676 1.00 85.25 116 HIS A N 1
ATOM 839 C CA . HIS A 1 116 ? 12.257 -2.987 -12.421 1.00 85.25 116 HIS A CA 1
ATOM 840 C C . HIS A 1 116 ? 12.510 -3.485 -10.987 1.00 85.25 116 HIS A C 1
ATOM 842 O O . HIS A 1 116 ? 12.341 -4.674 -10.743 1.00 85.25 116 HIS A O 1
ATOM 848 N N . ILE A 1 117 ? 12.921 -2.636 -10.035 1.00 87.31 117 ILE A N 1
ATOM 849 C CA . ILE A 1 117 ? 13.328 -3.097 -8.684 1.00 87.31 117 ILE A CA 1
ATOM 850 C C . ILE A 1 117 ? 12.142 -3.222 -7.706 1.00 87.31 117 ILE A C 1
ATOM 852 O O . ILE A 1 117 ? 12.278 -3.794 -6.629 1.00 87.31 117 ILE A O 1
ATOM 856 N N . GLY A 1 118 ? 10.947 -2.769 -8.090 1.00 84.75 118 GLY A N 1
ATOM 857 C CA . GLY A 1 118 ? 9.778 -2.793 -7.207 1.00 84.75 118 GLY A CA 1
ATOM 858 C C . GLY A 1 118 ? 9.827 -1.735 -6.103 1.00 84.75 118 GLY A C 1
ATOM 859 O O . GLY A 1 118 ? 10.629 -0.803 -6.164 1.00 84.75 118 GLY A O 1
ATOM 860 N N . ASN A 1 119 ? 8.912 -1.847 -5.138 1.00 84.75 119 ASN A N 1
ATOM 861 C CA . ASN A 1 119 ? 8.702 -0.833 -4.097 1.00 84.75 119 ASN A CA 1
ATOM 862 C C . ASN A 1 119 ? 8.150 -1.396 -2.765 1.00 84.75 119 ASN A C 1
ATOM 864 O O . ASN A 1 119 ? 7.443 -0.701 -2.038 1.00 84.75 119 ASN A O 1
ATOM 868 N N . PHE A 1 120 ? 8.453 -2.660 -2.447 1.00 87.75 120 PHE A N 1
ATOM 869 C CA . PHE A 1 120 ? 8.026 -3.339 -1.215 1.00 87.75 120 PHE A CA 1
ATOM 870 C C . PHE A 1 120 ? 9.233 -3.672 -0.321 1.00 87.75 120 PHE A C 1
ATOM 872 O O . PHE A 1 120 ? 9.747 -4.787 -0.357 1.00 87.75 120 PHE A O 1
ATOM 879 N N . PHE A 1 121 ? 9.690 -2.709 0.482 1.00 92.00 121 PHE A N 1
ATOM 880 C CA . PHE A 1 121 ? 10.881 -2.851 1.334 1.00 92.00 121 PHE A CA 1
ATOM 881 C C . PHE A 1 121 ? 10.490 -3.065 2.804 1.00 92.00 121 PHE A C 1
ATOM 883 O O . PHE A 1 121 ? 10.759 -2.238 3.674 1.00 92.00 121 PHE A O 1
ATOM 890 N N . VAL A 1 122 ? 9.779 -4.165 3.071 1.00 93.06 122 VAL A N 1
ATOM 891 C CA . VAL A 1 122 ? 9.307 -4.529 4.414 1.00 93.06 122 VAL A CA 1
ATOM 892 C C . VAL A 1 122 ? 9.341 -6.039 4.633 1.00 93.06 122 VAL A C 1
ATOM 894 O O . VAL A 1 122 ? 9.003 -6.822 3.748 1.00 93.06 122 VAL A O 1
ATOM 897 N N . ASP A 1 123 ? 9.741 -6.436 5.838 1.00 95.19 123 ASP A N 1
ATOM 898 C CA . ASP A 1 123 ? 9.683 -7.811 6.331 1.00 95.19 123 ASP A CA 1
ATOM 899 C C . ASP A 1 123 ? 8.255 -8.124 6.836 1.00 95.19 123 ASP A C 1
ATOM 901 O O . ASP A 1 123 ? 7.792 -7.458 7.772 1.00 95.19 123 ASP A O 1
ATOM 905 N N . PRO A 1 124 ? 7.533 -9.112 6.265 1.00 94.69 124 PRO A N 1
ATOM 906 C CA . PRO A 1 124 ? 6.185 -9.462 6.717 1.00 94.69 124 PRO A CA 1
ATOM 907 C C . PRO A 1 124 ? 6.111 -9.889 8.190 1.00 94.69 124 PRO A C 1
ATOM 909 O O . PRO A 1 124 ? 5.068 -9.689 8.812 1.00 94.69 124 PRO A O 1
ATOM 912 N N . ALA A 1 125 ? 7.198 -10.392 8.788 1.00 93.06 125 ALA A N 1
ATOM 913 C CA . ALA A 1 125 ? 7.230 -10.767 10.205 1.00 93.06 125 ALA A CA 1
ATOM 914 C C . ALA A 1 125 ? 7.077 -9.566 11.165 1.00 93.06 125 ALA A C 1
ATOM 916 O O . ALA A 1 125 ? 6.826 -9.757 12.360 1.00 93.06 125 ALA A O 1
ATOM 917 N N . LEU A 1 126 ? 7.213 -8.334 10.659 1.00 96.00 126 LEU A N 1
ATOM 918 C CA . LEU A 1 126 ? 7.059 -7.085 11.411 1.00 96.00 126 LEU A CA 1
ATOM 919 C C . LEU A 1 126 ? 5.654 -6.462 11.291 1.00 96.00 126 LEU A C 1
ATOM 921 O O . LEU A 1 126 ? 5.389 -5.444 11.933 1.00 96.00 126 LEU A O 1
ATOM 925 N N . LEU A 1 127 ? 4.746 -7.045 10.500 1.00 96.31 127 LEU A N 1
ATOM 926 C CA . LEU A 1 127 ? 3.409 -6.496 10.243 1.00 96.31 127 LEU A CA 1
ATOM 927 C C . LEU A 1 127 ? 2.374 -6.893 11.313 1.00 96.31 127 LEU A C 1
ATOM 929 O O . LEU A 1 127 ? 2.317 -8.041 11.759 1.00 96.31 127 LEU A O 1
ATOM 933 N N . ARG A 1 128 ? 1.518 -5.934 11.695 1.00 95.31 128 ARG A N 1
ATOM 934 C CA . ARG A 1 128 ? 0.259 -6.178 12.422 1.00 95.31 128 ARG A CA 1
ATOM 935 C C . ARG A 1 128 ? -0.859 -6.528 11.446 1.00 95.31 128 ARG A C 1
ATOM 937 O O . ARG A 1 128 ? -1.642 -7.435 11.713 1.00 95.31 128 ARG A O 1
ATOM 944 N N . GLU A 1 129 ? -0.939 -5.794 10.340 1.00 94.12 129 GLU A N 1
ATOM 945 C CA . GLU A 1 129 ? -2.020 -5.906 9.361 1.00 94.12 129 GLU A CA 1
ATOM 946 C C . GLU A 1 129 ? -1.633 -5.348 7.985 1.00 94.12 129 GLU A C 1
ATOM 948 O O . GLU A 1 129 ? -0.716 -4.532 7.844 1.00 94.12 129 GLU A O 1
ATOM 953 N N . VAL A 1 130 ? -2.408 -5.753 6.979 1.00 95.19 130 VAL A N 1
ATOM 954 C CA . VAL A 1 130 ? -2.450 -5.149 5.646 1.00 95.19 130 VAL A CA 1
ATOM 955 C C . VAL A 1 130 ? -3.891 -4.752 5.333 1.00 95.19 130 VAL A C 1
ATOM 957 O O . VAL A 1 130 ? -4.773 -5.612 5.296 1.00 95.19 130 VAL A O 1
ATOM 960 N N . GLN A 1 131 ? -4.139 -3.466 5.085 1.00 94.06 131 GLN A N 1
ATOM 961 C CA . GLN A 1 131 ? -5.433 -2.962 4.613 1.00 94.06 131 GLN A CA 1
ATOM 962 C C . GLN A 1 131 ? -5.382 -2.696 3.106 1.00 94.06 131 GLN A C 1
ATOM 964 O O . GLN A 1 131 ? -4.479 -2.010 2.628 1.00 94.06 131 GLN A O 1
ATOM 969 N N . ILE A 1 132 ? -6.378 -3.176 2.358 1.00 94.25 132 ILE A N 1
ATOM 970 C CA . ILE A 1 132 ? -6.499 -2.984 0.905 1.00 94.25 132 ILE A CA 1
ATOM 971 C C . ILE A 1 132 ? -7.825 -2.274 0.627 1.00 94.25 132 ILE A C 1
ATOM 973 O O . ILE A 1 132 ? -8.878 -2.910 0.559 1.00 94.25 132 ILE A O 1
ATOM 977 N N . ALA A 1 133 ? -7.781 -0.948 0.481 1.00 93.38 133 ALA A N 1
ATOM 978 C CA . ALA A 1 133 ? -8.945 -0.120 0.176 1.00 93.38 133 ALA A CA 1
ATOM 979 C C . ALA A 1 133 ? -9.020 0.154 -1.332 1.00 93.38 133 ALA A C 1
ATOM 981 O O . ALA A 1 133 ? -8.124 0.779 -1.902 1.00 93.38 133 ALA A O 1
ATOM 982 N N . ARG A 1 134 ? -10.083 -0.322 -1.989 1.00 92.44 134 ARG A N 1
ATOM 983 C CA . ARG A 1 134 ? -10.259 -0.192 -3.445 1.00 92.44 134 ARG A CA 1
ATOM 984 C C . ARG A 1 134 ? -10.960 1.117 -3.823 1.00 92.44 134 ARG A C 1
ATOM 986 O O . ARG A 1 134 ? -11.808 1.605 -3.078 1.00 92.44 134 ARG A O 1
ATOM 993 N N . GLY A 1 135 ? -10.658 1.628 -5.018 1.00 90.50 135 GLY A N 1
ATOM 994 C CA . GLY A 1 135 ? -11.323 2.783 -5.630 1.00 90.50 135 GLY A CA 1
ATOM 995 C C . GLY A 1 135 ? -10.520 4.087 -5.590 1.00 90.50 135 GLY A C 1
ATOM 996 O O . GLY A 1 135 ? -9.414 4.152 -5.060 1.00 90.50 135 GLY A O 1
ATOM 997 N N . ALA A 1 136 ? -11.099 5.138 -6.174 1.00 94.31 136 ALA A N 1
ATOM 998 C CA . ALA A 1 136 ? -10.490 6.463 -6.264 1.00 94.31 136 ALA A CA 1
ATOM 999 C C . ALA A 1 136 ? -10.482 7.157 -4.887 1.00 94.31 136 ALA A C 1
ATOM 1001 O O . ALA A 1 136 ? -11.531 7.508 -4.345 1.00 94.31 136 ALA A O 1
ATOM 1002 N N . LEU A 1 137 ? -9.288 7.341 -4.316 1.00 95.38 137 LEU A N 1
ATOM 1003 C CA . LEU A 1 137 ? -9.076 7.779 -2.929 1.00 95.38 137 LEU A CA 1
ATOM 1004 C C . LEU A 1 137 ? -8.157 9.010 -2.792 1.00 95.38 137 LEU A C 1
ATOM 1006 O O . LEU A 1 137 ? -7.843 9.419 -1.669 1.00 95.38 137 LEU A O 1
ATOM 1010 N N . SER A 1 138 ? -7.776 9.672 -3.894 1.00 96.88 138 SER A N 1
ATOM 1011 C CA . SER A 1 138 ? -6.995 10.923 -3.843 1.00 96.88 138 SER A CA 1
ATOM 1012 C C . SER A 1 138 ? -7.661 12.025 -3.022 1.00 96.88 138 SER A C 1
ATOM 1014 O O . SER A 1 138 ? -6.953 12.811 -2.409 1.00 96.88 138 SER A O 1
ATOM 1016 N N . SER A 1 139 ? -8.992 12.051 -2.905 1.00 95.56 139 SER A N 1
ATOM 1017 C CA . SER A 1 139 ? -9.726 12.983 -2.029 1.00 95.56 139 SER A CA 1
ATOM 1018 C C . SER A 1 139 ? -9.363 12.886 -0.535 1.00 95.56 139 SER A C 1
ATOM 1020 O O . SER A 1 139 ? -9.787 13.729 0.247 1.00 95.56 139 SER A O 1
ATOM 1022 N N . LEU A 1 140 ? -8.609 11.857 -0.131 1.00 93.25 140 LEU A N 1
ATOM 1023 C CA . LEU A 1 140 ? -7.974 11.735 1.184 1.00 93.25 140 LEU A CA 1
ATOM 1024 C C . LEU A 1 140 ? -6.438 11.613 1.069 1.00 93.25 140 LEU A C 1
ATOM 1026 O O . LEU A 1 140 ? -5.716 12.179 1.886 1.00 93.25 140 LEU A O 1
ATOM 1030 N N . TYR A 1 141 ? -5.925 10.890 0.063 1.00 95.12 141 TYR A N 1
ATOM 1031 C CA . TYR A 1 141 ? -4.516 10.459 -0.018 1.00 95.12 141 TYR A CA 1
ATOM 1032 C C . TYR A 1 141 ? -3.641 11.179 -1.062 1.00 95.12 141 TYR A C 1
ATOM 1034 O O . TYR A 1 141 ? -2.440 10.917 -1.122 1.00 95.12 141 TYR A O 1
ATOM 1042 N N . GLY A 1 142 ? -4.205 12.078 -1.871 1.00 95.56 142 GLY A N 1
ATOM 1043 C CA . GLY A 1 142 ? -3.477 12.792 -2.923 1.00 95.56 142 GLY A CA 1
ATOM 1044 C C . GLY A 1 142 ? -3.026 11.881 -4.071 1.00 95.56 142 GLY A C 1
ATOM 1045 O O . GLY A 1 142 ? -3.758 10.980 -4.495 1.00 95.56 142 GLY A O 1
ATOM 1046 N N . SER A 1 143 ? -1.821 12.120 -4.590 1.00 95.44 143 SER A N 1
ATOM 1047 C CA . SER A 1 143 ? -1.288 11.423 -5.770 1.00 95.44 143 SER A CA 1
ATOM 1048 C C . SER A 1 143 ? -1.188 9.900 -5.595 1.00 95.44 143 SER A C 1
ATOM 1050 O O . SER A 1 143 ? -0.840 9.413 -4.514 1.00 95.44 143 SER A O 1
ATOM 1052 N N . ASN A 1 144 ? -1.381 9.177 -6.704 1.00 93.81 144 ASN A N 1
ATOM 1053 C CA . ASN A 1 144 ? -1.203 7.725 -6.883 1.00 93.81 144 ASN A CA 1
ATOM 1054 C C . ASN A 1 144 ? -2.358 6.863 -6.337 1.00 93.81 144 ASN A C 1
ATOM 1056 O O . ASN A 1 144 ? -2.255 5.644 -6.325 1.00 93.81 144 ASN A O 1
ATOM 1060 N N . ALA A 1 145 ? -3.472 7.460 -5.904 1.00 95.31 145 ALA A N 1
ATOM 1061 C CA . ALA A 1 145 ? -4.601 6.752 -5.288 1.00 95.31 145 ALA A CA 1
ATOM 1062 C C . ALA A 1 145 ? -5.806 6.592 -6.245 1.00 95.31 145 ALA A C 1
ATOM 1064 O O . ALA A 1 145 ? -6.934 6.941 -5.889 1.00 95.31 145 ALA A O 1
ATOM 1065 N N . MET A 1 146 ? -5.570 6.106 -7.473 1.00 93.06 146 MET A N 1
ATOM 1066 C CA . MET A 1 146 ? -6.603 5.983 -8.522 1.00 93.06 146 MET A CA 1
ATOM 1067 C C . MET A 1 146 ? -7.318 4.620 -8.506 1.00 93.06 146 MET A C 1
ATOM 1069 O O . MET A 1 146 ? -8.547 4.570 -8.521 1.00 93.06 146 MET A O 1
ATOM 1073 N N . GLY A 1 147 ? -6.565 3.516 -8.427 1.00 90.56 147 GLY A N 1
ATOM 1074 C CA . GLY A 1 147 ? -7.120 2.163 -8.273 1.00 90.56 147 GLY A CA 1
ATOM 1075 C C . GLY A 1 147 ? -7.422 1.778 -6.821 1.00 90.56 147 GLY A C 1
ATOM 1076 O O . GLY A 1 147 ? -8.306 0.956 -6.566 1.00 90.56 147 GLY A O 1
ATOM 1077 N N . GLY A 1 148 ? -6.702 2.379 -5.870 1.00 93.94 148 GLY A N 1
ATOM 1078 C CA . GLY A 1 148 ? -6.859 2.152 -4.435 1.00 93.94 148 GLY A CA 1
ATOM 1079 C C . GLY A 1 148 ? -5.642 2.585 -3.620 1.00 93.94 148 GLY A C 1
ATOM 1080 O O . GLY A 1 148 ? -4.724 3.235 -4.130 1.00 93.94 148 GLY A O 1
ATOM 1081 N N . VAL A 1 149 ? -5.642 2.190 -2.348 1.00 95.50 149 VAL A N 1
ATOM 1082 C CA . VAL A 1 149 ? -4.540 2.369 -1.395 1.00 95.50 149 VAL A CA 1
ATOM 1083 C C . VAL A 1 149 ? -4.313 1.051 -0.650 1.00 95.50 149 VAL A C 1
ATOM 1085 O O . VAL A 1 149 ? -5.269 0.430 -0.180 1.00 95.50 149 VAL A O 1
ATOM 1088 N N . VAL A 1 150 ? -3.051 0.643 -0.522 1.00 95.00 150 VAL A N 1
ATOM 1089 C CA . VAL A 1 150 ? -2.616 -0.474 0.326 1.00 95.00 150 VAL A CA 1
ATOM 1090 C C . VAL A 1 150 ? -1.766 0.076 1.467 1.00 95.00 150 VAL A C 1
ATOM 1092 O O . VAL A 1 150 ? -0.702 0.655 1.234 1.00 95.00 150 VAL A O 1
ATOM 1095 N N . SER A 1 151 ? -2.249 -0.100 2.696 1.00 94.81 151 SER A N 1
ATOM 1096 C CA . SER A 1 151 ? -1.563 0.317 3.923 1.00 94.81 151 SER A CA 1
ATOM 1097 C C . SER A 1 151 ? -1.016 -0.909 4.645 1.00 94.81 151 SER A C 1
ATOM 1099 O O . SER A 1 151 ? -1.768 -1.830 4.964 1.00 94.81 151 SER A O 1
ATOM 1101 N N . PHE A 1 152 ? 0.283 -0.898 4.919 1.00 95.56 152 PHE A N 1
ATOM 1102 C CA . PHE A 1 152 ? 0.963 -1.820 5.819 1.00 95.56 152 PHE A CA 1
ATOM 1103 C C . PHE A 1 152 ? 1.168 -1.128 7.167 1.00 95.56 152 PHE A C 1
ATOM 1105 O O . PHE A 1 152 ? 1.769 -0.056 7.216 1.00 95.56 152 PHE A O 1
ATOM 1112 N N . GLU A 1 153 ? 0.717 -1.734 8.261 1.00 95.62 153 GLU A N 1
ATOM 1113 C CA . GLU A 1 153 ? 0.942 -1.199 9.610 1.00 95.62 153 GLU A CA 1
ATOM 1114 C C . GLU A 1 153 ? 1.767 -2.212 10.415 1.00 95.62 153 GLU A C 1
ATOM 1116 O O . GLU A 1 153 ? 1.434 -3.401 10.472 1.00 95.62 153 GLU A O 1
ATOM 1121 N N . THR A 1 154 ? 2.875 -1.764 11.008 1.00 97.06 154 THR A N 1
ATOM 1122 C CA . THR A 1 154 ? 3.787 -2.631 11.773 1.00 97.06 154 THR A CA 1
ATOM 1123 C C . THR A 1 154 ? 3.343 -2.829 13.219 1.00 97.06 154 THR A C 1
ATOM 1125 O O . THR A 1 154 ? 2.612 -2.015 13.780 1.00 97.06 154 THR A O 1
ATOM 1128 N N . VAL A 1 155 ? 3.811 -3.908 13.848 1.00 96.25 155 VAL A N 1
ATOM 1129 C CA . VAL A 1 155 ? 3.447 -4.277 15.226 1.00 96.25 155 VAL A CA 1
ATOM 1130 C C . VAL A 1 155 ? 3.838 -3.218 16.259 1.00 96.25 155 VAL A C 1
ATOM 1132 O O . VAL A 1 155 ? 4.917 -2.632 16.199 1.00 96.25 155 VAL A O 1
ATOM 1135 N N . ASP A 1 156 ? 2.967 -3.001 17.234 1.00 95.75 156 ASP A N 1
ATOM 1136 C CA . ASP A 1 156 ? 3.206 -2.234 18.453 1.00 95.75 156 ASP A CA 1
ATOM 1137 C C . ASP A 1 156 ? 3.424 -3.172 19.655 1.00 95.75 156 ASP A C 1
ATOM 1139 O O . ASP A 1 156 ? 3.151 -4.375 19.605 1.00 95.75 156 ASP A O 1
ATOM 1143 N N . ALA A 1 157 ? 3.908 -2.631 20.780 1.00 96.31 157 ALA A N 1
ATOM 1144 C CA . ALA A 1 157 ? 4.111 -3.414 22.004 1.00 96.31 157 ALA A CA 1
ATOM 1145 C C . ALA A 1 157 ? 2.805 -4.052 22.519 1.00 96.31 157 ALA A C 1
ATOM 1147 O O . ALA A 1 157 ? 2.823 -5.161 23.055 1.00 96.31 157 ALA A O 1
ATOM 1148 N N . ALA A 1 158 ? 1.670 -3.371 22.329 1.00 93.25 158 ALA A N 1
ATOM 1149 C CA . ALA A 1 158 ? 0.352 -3.868 22.709 1.00 93.25 158 ALA A CA 1
ATOM 1150 C C . ALA A 1 158 ? -0.067 -5.123 21.920 1.00 93.25 158 ALA A C 1
ATOM 1152 O O . ALA A 1 158 ? -0.664 -6.015 22.514 1.00 93.25 158 ALA A O 1
ATOM 1153 N N . ASP A 1 159 ? 0.318 -5.243 20.643 1.00 93.06 159 ASP A N 1
ATOM 1154 C CA . ASP A 1 159 ? -0.059 -6.366 19.765 1.00 93.06 159 ASP A CA 1
ATOM 1155 C C . ASP A 1 159 ? 0.672 -7.681 20.089 1.00 93.06 159 ASP A C 1
ATOM 1157 O O . ASP A 1 159 ? 0.434 -8.699 19.434 1.00 93.06 159 ASP A O 1
ATOM 1161 N N . LEU A 1 160 ? 1.636 -7.650 21.014 1.00 93.50 160 LEU A N 1
ATOM 1162 C CA . LEU A 1 160 ? 2.448 -8.800 21.428 1.00 93.50 160 LEU A CA 1
ATOM 1163 C C . LEU A 1 160 ? 2.296 -9.155 22.916 1.00 93.50 160 LEU A C 1
ATOM 1165 O O . LEU A 1 160 ? 2.670 -10.259 23.314 1.00 93.50 160 LEU A O 1
ATOM 1169 N N . LEU A 1 161 ? 1.759 -8.252 23.742 1.00 93.44 161 LEU A N 1
ATOM 1170 C CA . LEU A 1 161 ? 1.488 -8.516 25.156 1.00 93.44 161 LEU A CA 1
ATOM 1171 C C . LEU A 1 161 ? 0.188 -9.308 25.317 1.00 93.44 161 LEU A C 1
ATOM 1173 O O . LEU A 1 161 ? -0.868 -8.874 24.859 1.00 93.44 161 LEU A O 1
ATOM 1177 N N . ARG A 1 162 ? 0.232 -10.435 26.037 1.00 90.75 162 ARG A N 1
ATOM 1178 C CA . ARG A 1 162 ? -1.001 -11.139 26.422 1.00 90.75 162 ARG A CA 1
ATOM 1179 C C . ARG A 1 162 ? -1.797 -10.322 27.452 1.00 90.75 162 ARG A C 1
ATOM 1181 O O . ARG A 1 162 ? -1.207 -9.523 28.186 1.00 90.75 162 ARG A O 1
ATOM 1188 N N . PRO A 1 163 ? -3.116 -10.554 27.593 1.00 89.25 163 PRO A N 1
ATOM 1189 C CA . PRO A 1 163 ? -3.913 -9.951 28.658 1.00 89.25 163 PRO A CA 1
ATOM 1190 C C . PRO A 1 163 ? -3.279 -10.145 30.046 1.00 89.25 163 PRO A C 1
ATOM 1192 O O . PRO A 1 163 ? -3.061 -11.270 30.493 1.00 89.25 163 PRO A O 1
ATOM 1195 N N . GLY A 1 164 ? -2.977 -9.036 30.726 1.00 89.94 164 GLY A N 1
ATOM 1196 C CA . GLY A 1 164 ? -2.333 -9.021 32.047 1.00 89.94 164 GLY A CA 1
ATOM 1197 C C . GLY A 1 164 ? -0.796 -9.074 32.047 1.00 89.94 164 GLY A C 1
ATOM 1198 O O . GLY A 1 164 ? -0.196 -8.910 33.109 1.00 89.94 164 GLY A O 1
ATOM 1199 N N . GLU A 1 165 ? -0.137 -9.250 30.899 1.00 94.31 165 GLU A N 1
ATOM 1200 C CA . GLU A 1 165 ? 1.323 -9.163 30.789 1.00 94.31 165 GLU A CA 1
ATOM 1201 C C . GLU A 1 165 ? 1.781 -7.717 30.532 1.00 94.31 165 GLU A C 1
ATOM 1203 O O . GLU A 1 165 ? 1.215 -6.993 29.714 1.00 94.31 165 GLU A O 1
ATOM 1208 N N . SER A 1 166 ? 2.848 -7.292 31.215 1.00 96.31 166 SER A N 1
ATOM 1209 C CA . SER A 1 166 ? 3.465 -5.964 31.045 1.00 96.31 166 SER A CA 1
ATOM 1210 C C . SER A 1 166 ? 4.785 -5.986 30.270 1.00 96.31 166 SER A C 1
ATOM 1212 O O . SER A 1 166 ? 5.300 -4.939 29.892 1.00 96.31 166 SER A O 1
ATOM 1214 N N . ARG A 1 167 ? 5.359 -7.165 30.016 1.00 97.44 167 ARG A N 1
ATOM 1215 C CA . ARG A 1 167 ? 6.584 -7.347 29.225 1.00 97.44 167 ARG A CA 1
ATOM 1216 C C . ARG A 1 167 ? 6.659 -8.764 28.676 1.00 97.44 167 ARG A C 1
ATOM 1218 O O . ARG A 1 167 ? 6.246 -9.698 29.362 1.00 97.44 167 ARG A O 1
ATOM 1225 N N . GLY A 1 168 ? 7.268 -8.926 27.510 1.00 97.38 168 GLY A N 1
ATOM 1226 C CA . GLY A 1 168 ? 7.485 -10.228 26.898 1.00 97.38 168 GLY A CA 1
ATOM 1227 C C . GLY A 1 168 ? 8.644 -10.240 25.907 1.00 97.38 168 GLY A C 1
ATOM 1228 O O . GLY A 1 168 ? 9.292 -9.226 25.637 1.00 97.38 168 GLY A O 1
ATOM 1229 N N . ALA A 1 169 ? 8.906 -11.436 25.393 1.00 97.75 169 ALA A N 1
ATOM 1230 C CA . ALA A 1 169 ? 9.812 -11.680 24.286 1.00 97.75 169 ALA A CA 1
ATOM 1231 C C . ALA A 1 169 ? 9.193 -12.745 23.374 1.00 97.75 169 ALA A C 1
ATOM 1233 O O . ALA A 1 169 ? 8.580 -13.696 23.863 1.00 97.75 169 ALA A O 1
ATOM 1234 N N . ARG A 1 170 ? 9.365 -12.599 22.060 1.00 96.81 170 ARG A N 1
ATOM 1235 C CA . ARG A 1 170 ? 8.910 -13.551 21.039 1.00 96.81 170 ARG A CA 1
ATOM 1236 C C . ARG A 1 170 ? 10.076 -13.847 20.107 1.00 96.81 170 ARG A C 1
ATOM 1238 O O . ARG A 1 170 ? 10.687 -12.919 19.590 1.00 96.81 170 ARG A O 1
ATOM 1245 N N . LEU A 1 171 ? 10.361 -15.126 19.891 1.00 97.44 171 LEU A N 1
ATOM 1246 C CA . LEU A 1 171 ? 11.262 -15.589 18.842 1.00 97.44 171 LEU A CA 1
ATOM 1247 C C . LEU A 1 171 ? 10.413 -16.296 17.788 1.00 97.44 171 LEU A C 1
ATOM 1249 O O . LEU A 1 171 ? 9.834 -17.342 18.072 1.00 97.44 171 LEU A O 1
ATOM 1253 N N . ALA A 1 172 ? 10.324 -15.713 16.599 1.00 95.56 172 ALA A N 1
ATOM 1254 C CA . ALA A 1 172 ? 9.780 -16.371 15.420 1.00 95.56 172 ALA A CA 1
ATOM 1255 C C . ALA A 1 172 ? 10.927 -17.015 14.628 1.00 95.56 172 ALA A C 1
ATOM 1257 O O . ALA A 1 172 ? 12.000 -16.424 14.510 1.00 95.56 172 ALA A O 1
ATOM 1258 N N . ILE A 1 173 ? 10.697 -18.207 14.081 1.00 96.50 173 ILE A N 1
ATOM 1259 C CA . ILE A 1 173 ? 11.585 -18.890 13.132 1.00 96.50 173 ILE A CA 1
ATOM 1260 C C . ILE A 1 173 ? 10.688 -19.457 12.031 1.00 96.50 173 ILE A C 1
ATOM 1262 O O . ILE A 1 173 ? 9.635 -20.018 12.334 1.00 96.50 173 ILE A O 1
ATOM 1266 N N . GLY A 1 174 ? 11.089 -19.306 10.772 1.00 95.06 174 GLY A N 1
ATOM 1267 C CA . GLY A 1 174 ? 10.310 -19.741 9.616 1.00 95.06 174 GLY A CA 1
ATOM 1268 C C . GLY A 1 174 ? 11.178 -20.004 8.390 1.00 95.06 174 GLY A C 1
ATOM 1269 O O . GLY A 1 174 ? 12.397 -19.827 8.418 1.00 95.06 174 GLY A O 1
ATOM 1270 N N . GLY A 1 175 ? 10.538 -20.442 7.309 1.00 95.00 175 GLY A N 1
ATOM 1271 C CA . GLY A 1 175 ? 11.202 -20.715 6.042 1.00 95.00 175 GLY A CA 1
ATOM 1272 C C . GLY A 1 175 ? 10.232 -21.139 4.941 1.00 95.00 175 GLY A C 1
ATOM 1273 O O . GLY A 1 175 ? 9.093 -21.515 5.223 1.00 95.00 175 GLY A O 1
ATOM 1274 N N . ALA A 1 176 ? 10.682 -21.079 3.687 1.00 95.38 176 ALA A N 1
ATOM 1275 C CA . ALA A 1 176 ? 9.870 -21.370 2.509 1.00 95.38 176 ALA A CA 1
ATOM 1276 C C . ALA A 1 176 ? 10.654 -22.196 1.475 1.00 95.38 176 ALA A C 1
ATOM 1278 O O . ALA A 1 176 ? 11.616 -21.731 0.870 1.00 95.38 176 ALA A O 1
ATOM 1279 N N . THR A 1 177 ? 10.192 -23.421 1.209 1.00 95.00 177 THR A N 1
ATOM 1280 C CA . THR A 1 177 ? 10.834 -24.370 0.274 1.00 95.00 177 THR A CA 1
ATOM 1281 C C . THR A 1 177 ? 10.805 -23.930 -1.195 1.00 95.00 177 THR A C 1
ATOM 1283 O O . THR A 1 177 ? 11.545 -24.473 -2.015 1.00 95.00 177 THR A O 1
ATOM 1286 N N . ALA A 1 178 ? 9.961 -22.950 -1.533 1.00 92.75 178 ALA A N 1
ATOM 1287 C CA . ALA A 1 178 ? 9.855 -22.368 -2.870 1.00 92.75 178 ALA A CA 1
ATOM 1288 C C . ALA A 1 178 ? 10.932 -21.306 -3.173 1.00 92.75 178 ALA A C 1
ATOM 1290 O O . ALA A 1 178 ? 11.067 -20.913 -4.325 1.00 92.75 178 ALA A O 1
ATOM 1291 N N . SER A 1 179 ? 11.678 -20.845 -2.165 1.00 93.88 179 SER A N 1
ATOM 1292 C CA . SER A 1 179 ? 12.749 -19.839 -2.278 1.00 93.88 179 SER A CA 1
ATOM 1293 C C . SER A 1 179 ? 13.992 -20.223 -1.461 1.00 93.88 179 SER A C 1
ATOM 1295 O O . SER A 1 179 ? 14.743 -19.359 -1.021 1.00 93.88 179 SER A O 1
ATOM 1297 N N . ASP A 1 180 ? 14.144 -21.523 -1.170 1.00 95.12 180 ASP A N 1
ATOM 1298 C CA . ASP A 1 180 ? 15.156 -22.112 -0.271 1.00 95.12 180 ASP A CA 1
ATOM 1299 C C . ASP A 1 180 ? 15.405 -21.281 1.008 1.00 95.12 180 ASP A C 1
ATOM 1301 O O . ASP A 1 180 ? 16.529 -21.088 1.463 1.00 95.12 180 ASP A O 1
ATOM 1305 N N . GLU A 1 181 ? 14.330 -20.708 1.554 1.00 96.19 181 GLU A N 1
ATOM 1306 C CA . GLU A 1 181 ? 14.411 -19.593 2.492 1.00 96.19 181 GLU A CA 1
ATOM 1307 C C . GLU A 1 181 ? 14.341 -20.059 3.941 1.00 96.19 181 GLU A C 1
ATOM 1309 O O . GLU A 1 181 ? 13.500 -20.888 4.294 1.00 96.19 181 GLU A O 1
ATOM 1314 N N . VAL A 1 182 ? 15.183 -19.478 4.795 1.00 97.31 182 VAL A N 1
ATOM 1315 C CA . VAL A 1 182 ? 15.174 -19.671 6.248 1.00 97.31 182 VAL A CA 1
ATOM 1316 C C . VAL A 1 182 ? 15.440 -18.346 6.958 1.00 97.31 182 VAL A C 1
ATOM 1318 O O . VAL A 1 182 ? 16.264 -17.542 6.525 1.00 97.31 182 VAL A O 1
ATOM 1321 N N . GLY A 1 183 ? 14.750 -18.100 8.069 1.00 97.06 183 GLY A N 1
ATOM 1322 C CA . GLY A 1 183 ? 14.933 -16.877 8.840 1.00 97.06 183 GLY A CA 1
ATOM 1323 C C . GLY A 1 183 ? 14.288 -16.906 10.216 1.00 97.06 183 GLY A C 1
ATOM 1324 O O . GLY A 1 183 ? 13.639 -17.875 10.613 1.00 97.06 183 GLY A O 1
ATOM 1325 N N . GLY A 1 184 ? 14.473 -15.818 10.955 1.00 97.44 184 GLY A N 1
ATOM 1326 C CA . GLY A 1 184 ? 13.853 -15.626 12.255 1.00 97.44 184 GLY A CA 1
ATOM 1327 C C . GLY A 1 184 ? 13.980 -14.202 12.777 1.00 97.44 184 GLY A C 1
ATOM 1328 O O . GLY A 1 184 ? 14.898 -13.465 12.410 1.00 97.44 184 GLY A O 1
ATOM 1329 N N . THR A 1 185 ? 13.054 -13.848 13.667 1.00 98.12 185 THR A N 1
ATOM 1330 C CA . THR A 1 185 ? 12.889 -12.499 14.216 1.00 98.12 185 THR A CA 1
ATOM 1331 C C . THR A 1 185 ? 12.717 -12.577 15.727 1.00 98.12 185 THR A C 1
ATOM 1333 O O . THR A 1 185 ? 11.854 -13.300 16.231 1.00 98.12 185 THR A O 1
ATOM 1336 N N . LEU A 1 186 ? 13.552 -11.835 16.456 1.00 98.56 186 LEU A N 1
ATOM 1337 C CA . LEU A 1 186 ? 13.487 -11.690 17.907 1.00 98.56 186 LEU A CA 1
ATOM 1338 C C . LEU A 1 186 ? 12.862 -10.338 18.251 1.00 98.56 186 LEU A C 1
ATOM 1340 O O . LEU A 1 186 ? 13.462 -9.299 17.986 1.00 98.56 186 LEU A O 1
ATOM 1344 N N . SER A 1 187 ? 11.700 -10.366 18.900 1.00 98.50 187 SER A N 1
ATOM 1345 C CA . SER A 1 187 ? 10.998 -9.186 19.408 1.00 98.50 187 SER A CA 1
ATOM 1346 C C . SER A 1 187 ? 11.055 -9.134 20.932 1.00 98.50 187 SER A C 1
ATOM 1348 O O . SER A 1 187 ? 10.695 -10.101 21.602 1.00 98.50 187 SER A O 1
ATOM 1350 N N . LEU A 1 188 ? 11.450 -7.988 21.482 1.00 98.62 188 LEU A N 1
ATOM 1351 C CA . LEU A 1 188 ? 11.393 -7.633 22.901 1.00 98.62 188 LEU A CA 1
ATOM 1352 C C . LEU A 1 188 ? 10.401 -6.478 23.068 1.00 98.62 188 LEU A C 1
ATOM 1354 O O . LEU A 1 188 ? 10.472 -5.506 22.320 1.00 98.62 188 LEU A O 1
ATOM 1358 N N . PHE A 1 189 ? 9.472 -6.570 24.018 1.00 98.44 189 PHE A N 1
ATOM 1359 C CA . PHE A 1 189 ? 8.365 -5.610 24.119 1.00 98.44 189 PHE A CA 1
ATOM 1360 C C . PHE A 1 189 ? 7.836 -5.463 25.549 1.00 98.44 189 PHE A C 1
ATOM 1362 O O . PHE A 1 189 ? 7.954 -6.374 26.373 1.00 98.44 189 PHE A O 1
ATOM 1369 N N . GLY A 1 190 ? 7.224 -4.318 25.853 1.00 98.31 190 GLY A N 1
ATOM 1370 C CA . GLY A 1 190 ? 6.551 -4.091 27.129 1.00 98.31 190 GLY A CA 1
ATOM 1371 C C . GLY A 1 190 ? 5.863 -2.736 27.256 1.00 98.31 190 GLY A C 1
ATOM 1372 O O . GLY A 1 190 ? 6.088 -1.832 26.455 1.00 98.31 190 GLY A O 1
ATOM 1373 N N . ARG A 1 191 ? 5.053 -2.612 28.311 1.00 97.50 191 ARG A N 1
ATOM 1374 C CA . ARG A 1 191 ? 4.438 -1.376 28.805 1.00 97.50 191 ARG A CA 1
ATOM 1375 C C . ARG A 1 191 ? 4.734 -1.200 30.292 1.00 97.50 191 ARG A C 1
ATOM 1377 O O . ARG A 1 191 ? 4.963 -2.179 31.009 1.00 97.50 191 ARG A O 1
ATOM 1384 N N . ARG A 1 192 ? 4.685 0.032 30.788 1.00 96.62 192 ARG A N 1
ATOM 1385 C CA . ARG A 1 192 ? 4.853 0.329 32.210 1.00 96.62 192 ARG A CA 1
ATOM 1386 C C . ARG A 1 192 ? 4.187 1.640 32.604 1.00 96.62 192 ARG A C 1
ATOM 1388 O O . ARG A 1 192 ? 4.585 2.700 32.129 1.00 96.62 192 ARG A O 1
ATOM 1395 N N . ASP A 1 193 ? 3.312 1.576 33.600 1.00 95.50 193 ASP A N 1
ATOM 1396 C CA . ASP A 1 193 ? 2.865 2.751 34.344 1.00 95.50 193 ASP A CA 1
ATOM 1397 C C . ASP A 1 193 ? 4.028 3.433 35.077 1.00 95.50 193 ASP A C 1
ATOM 1399 O O . ASP A 1 193 ? 4.814 2.806 35.804 1.00 95.50 193 ASP A O 1
ATOM 1403 N N . THR A 1 194 ? 4.114 4.749 34.924 1.00 94.81 194 THR A N 1
ATOM 1404 C CA . THR A 1 194 ? 5.035 5.616 35.659 1.00 94.81 194 THR A CA 1
ATOM 1405 C C . THR A 1 194 ? 4.260 6.714 36.385 1.00 94.81 194 THR A C 1
ATOM 1407 O O . THR A 1 194 ? 3.096 6.982 36.096 1.00 94.81 194 THR A O 1
ATOM 1410 N N . THR A 1 195 ? 4.921 7.433 37.294 1.00 95.00 195 THR A N 1
ATOM 1411 C CA . THR A 1 195 ? 4.359 8.645 37.921 1.00 95.00 195 THR A CA 1
ATOM 1412 C C . THR A 1 195 ? 4.150 9.811 36.942 1.00 95.00 195 THR A C 1
ATOM 1414 O O . THR A 1 195 ? 3.701 10.876 37.359 1.00 95.00 195 THR A O 1
ATOM 1417 N N . GLN A 1 196 ? 4.492 9.631 35.662 1.00 94.69 196 GLN A N 1
ATOM 1418 C CA . GLN A 1 196 ? 4.377 10.613 34.586 1.00 94.69 196 GLN A CA 1
ATOM 1419 C C . GLN A 1 196 ? 3.610 10.060 33.365 1.00 94.69 196 GLN A C 1
ATOM 1421 O O . GLN A 1 196 ? 3.726 10.638 32.290 1.00 94.69 196 GLN A O 1
ATOM 1426 N N . GLY A 1 197 ? 2.848 8.963 33.505 1.00 96.00 197 GLY A N 1
ATOM 1427 C CA . GLY A 1 197 ? 2.075 8.330 32.418 1.00 96.00 197 GLY A CA 1
ATOM 1428 C C . GLY A 1 197 ? 2.501 6.893 32.089 1.00 96.00 197 GLY A C 1
ATOM 1429 O O . GLY A 1 197 ? 3.487 6.402 32.647 1.00 96.00 197 GLY A O 1
ATOM 1430 N N . GLU A 1 198 ? 1.783 6.216 31.188 1.00 97.44 198 GLU A N 1
ATOM 1431 C CA . GLU A 1 198 ? 2.224 4.920 30.635 1.00 97.44 198 GLU A CA 1
ATOM 1432 C C . GLU A 1 198 ? 3.402 5.148 29.675 1.00 97.44 198 GLU A C 1
ATOM 1434 O O . GLU A 1 198 ? 3.427 6.124 28.925 1.00 97.44 198 GLU A O 1
ATOM 1439 N N . VAL A 1 199 ? 4.394 4.259 29.705 1.00 98.12 199 VAL A N 1
ATOM 1440 C CA . VAL A 1 199 ? 5.480 4.195 28.720 1.00 98.12 199 VAL A CA 1
ATOM 1441 C C . VAL A 1 199 ? 5.511 2.794 28.129 1.00 98.12 199 VAL A C 1
ATOM 1443 O O . VAL A 1 199 ? 5.588 1.814 28.871 1.00 98.12 199 VAL A O 1
ATOM 1446 N N . ASP A 1 200 ? 5.494 2.697 26.805 1.00 98.19 200 ASP A N 1
ATOM 1447 C CA . ASP A 1 200 ? 5.578 1.440 26.064 1.00 98.19 200 ASP A CA 1
ATOM 1448 C C . ASP A 1 200 ? 6.758 1.432 25.087 1.00 98.19 200 ASP A C 1
ATOM 1450 O O . ASP A 1 200 ? 7.315 2.475 24.735 1.00 98.19 200 ASP A O 1
ATOM 1454 N N . GLY A 1 201 ? 7.184 0.239 24.680 1.00 98.44 201 GLY A N 1
ATOM 1455 C CA . GLY A 1 201 ? 8.254 0.091 23.706 1.00 98.44 201 GLY A CA 1
ATOM 1456 C C . GLY A 1 201 ? 8.390 -1.319 23.153 1.00 98.44 201 GLY A C 1
ATOM 1457 O O . GLY A 1 201 ? 8.076 -2.310 23.819 1.00 98.44 201 GLY A O 1
ATOM 1458 N N . LEU A 1 202 ? 8.880 -1.387 21.919 1.00 98.69 202 LEU A N 1
ATOM 1459 C CA . LEU A 1 202 ? 9.116 -2.603 21.155 1.00 98.69 202 LEU A CA 1
ATOM 1460 C C . LEU A 1 202 ? 10.439 -2.473 20.395 1.00 98.69 202 LEU A C 1
ATOM 1462 O O . LEU A 1 202 ? 10.699 -1.455 19.761 1.00 98.69 202 LEU A O 1
ATOM 1466 N N . LEU A 1 203 ? 11.255 -3.522 20.434 1.00 98.81 203 LEU A N 1
ATOM 1467 C CA . LEU A 1 203 ? 12.417 -3.703 19.571 1.00 98.81 203 LEU A CA 1
ATOM 1468 C C . LEU A 1 203 ? 12.338 -5.096 18.949 1.00 98.81 203 LEU A C 1
ATOM 1470 O O . LEU A 1 203 ? 12.427 -6.090 19.668 1.00 98.81 203 LEU A O 1
ATOM 1474 N N . ALA A 1 204 ? 12.194 -5.165 17.632 1.00 98.69 204 ALA A N 1
ATOM 1475 C CA . ALA A 1 204 ? 12.299 -6.390 16.856 1.00 98.69 204 ALA A CA 1
ATOM 1476 C C . ALA A 1 204 ? 13.517 -6.326 15.931 1.00 98.69 204 ALA A C 1
ATOM 1478 O O . ALA A 1 204 ? 13.785 -5.291 15.323 1.00 98.69 204 ALA A O 1
ATOM 1479 N N . VAL A 1 205 ? 14.248 -7.436 15.833 1.00 98.69 205 VAL A N 1
ATOM 1480 C CA . VAL A 1 205 ? 15.366 -7.617 14.898 1.00 98.69 205 VAL A CA 1
ATOM 1481 C C . VAL A 1 205 ? 15.224 -8.956 14.186 1.00 98.69 205 VAL A C 1
ATOM 1483 O O . VAL A 1 205 ? 15.044 -9.987 14.838 1.00 98.69 205 VAL A O 1
ATOM 1486 N N . GLY A 1 206 ? 15.282 -8.938 12.858 1.00 98.25 206 GLY A N 1
ATOM 1487 C CA . GLY A 1 206 ? 15.104 -10.102 11.999 1.00 98.25 206 GLY A CA 1
ATOM 1488 C C . GLY A 1 206 ? 16.266 -10.318 11.035 1.00 98.25 206 GLY A C 1
ATOM 1489 O O . GLY A 1 206 ? 17.020 -9.400 10.693 1.00 98.25 206 GLY A O 1
ATOM 1490 N N . ARG A 1 207 ? 16.420 -11.573 10.613 1.00 98.44 207 ARG A N 1
ATOM 1491 C CA . ARG A 1 207 ? 17.303 -11.981 9.517 1.00 98.44 207 ARG A CA 1
ATOM 1492 C C . ARG A 1 207 ? 16.675 -13.143 8.760 1.00 98.44 207 ARG A C 1
ATOM 1494 O O . ARG A 1 207 ? 16.218 -14.099 9.388 1.00 98.44 207 ARG A O 1
ATOM 1501 N N . SER A 1 208 ? 16.759 -13.115 7.436 1.00 97.81 208 SER A N 1
ATOM 1502 C CA . SER A 1 208 ? 16.523 -14.286 6.589 1.00 97.81 208 SER A CA 1
ATOM 1503 C C . SER A 1 208 ? 17.547 -14.384 5.461 1.00 97.81 208 SER A C 1
ATOM 1505 O O . SER A 1 208 ? 18.168 -13.396 5.066 1.00 97.81 208 SER A O 1
ATOM 1507 N N . GLU A 1 209 ? 17.742 -15.600 4.965 1.00 98.12 209 GLU A N 1
ATOM 1508 C CA . GLU A 1 209 ? 18.573 -15.928 3.806 1.00 98.12 209 GLU A CA 1
ATOM 1509 C C . GLU A 1 209 ? 17.745 -16.835 2.885 1.00 98.12 209 GLU A C 1
ATOM 1511 O O . GLU A 1 209 ? 17.024 -17.707 3.373 1.00 98.12 209 GLU A O 1
ATOM 1516 N N . SER A 1 210 ? 17.787 -16.591 1.575 1.00 96.81 210 SER A N 1
ATOM 1517 C CA . SER A 1 210 ? 16.973 -17.286 0.571 1.00 96.81 210 SER A CA 1
ATOM 1518 C C . SER A 1 210 ? 17.738 -17.519 -0.724 1.00 96.81 210 SER A C 1
ATOM 1520 O O . SER A 1 210 ? 18.414 -16.601 -1.191 1.00 96.81 210 SER A O 1
ATOM 1522 N N . GLY A 1 211 ? 17.572 -18.713 -1.287 1.00 96.06 211 GLY A N 1
ATOM 1523 C CA . GLY A 1 211 ? 18.139 -19.136 -2.563 1.00 96.06 211 GLY A CA 1
ATOM 1524 C C . GLY A 1 211 ? 17.140 -19.101 -3.728 1.00 96.06 211 GLY A C 1
ATOM 1525 O O . GLY A 1 211 ? 16.081 -18.469 -3.662 1.00 96.06 211 GLY A O 1
ATOM 1526 N N . ASP A 1 212 ? 17.489 -19.836 -4.787 1.00 94.69 212 ASP A N 1
ATOM 1527 C CA . ASP A 1 212 ? 16.786 -19.851 -6.071 1.00 94.69 212 ASP A CA 1
ATOM 1528 C C . ASP A 1 212 ? 15.278 -20.145 -5.956 1.00 94.69 212 ASP A C 1
ATOM 1530 O O . ASP A 1 212 ? 14.817 -21.016 -5.208 1.00 94.69 212 ASP A O 1
ATOM 1534 N N . ILE A 1 213 ? 14.485 -19.417 -6.749 1.00 93.25 213 ILE A N 1
ATOM 1535 C CA . ILE A 1 213 ? 13.024 -19.472 -6.693 1.00 93.25 213 ILE A CA 1
ATOM 1536 C C . ILE A 1 213 ? 12.499 -20.627 -7.548 1.00 93.25 213 ILE A C 1
ATOM 1538 O O . ILE A 1 213 ? 12.512 -20.556 -8.779 1.00 93.25 213 ILE A O 1
ATOM 1542 N N . ARG A 1 214 ? 11.962 -21.660 -6.896 1.00 92.62 214 ARG A N 1
ATOM 1543 C CA . ARG A 1 214 ? 11.345 -22.834 -7.530 1.00 92.62 214 ARG A CA 1
ATOM 1544 C C . ARG A 1 214 ? 9.943 -22.514 -8.031 1.00 92.62 214 ARG A C 1
ATOM 1546 O O . ARG A 1 214 ? 9.112 -21.981 -7.293 1.00 92.62 214 ARG A O 1
ATOM 1553 N N . ARG A 1 215 ? 9.646 -22.868 -9.283 1.00 89.38 215 ARG A N 1
ATOM 1554 C CA . ARG A 1 215 ? 8.376 -22.543 -9.952 1.00 89.38 215 ARG A CA 1
ATOM 1555 C C . ARG A 1 215 ? 7.644 -23.807 -10.393 1.00 89.38 215 ARG A C 1
ATOM 1557 O O . ARG A 1 215 ? 8.242 -24.844 -10.673 1.00 89.38 215 ARG A O 1
ATOM 1564 N N . ALA A 1 216 ? 6.317 -23.713 -10.475 1.00 87.06 216 ALA A N 1
ATOM 1565 C CA . ALA A 1 216 ? 5.483 -24.819 -10.932 1.00 87.06 216 ALA A CA 1
ATOM 1566 C C . ALA A 1 216 ? 5.850 -25.205 -12.377 1.00 87.06 216 ALA A C 1
ATOM 1568 O O . ALA A 1 216 ? 5.879 -24.343 -13.254 1.00 87.06 216 ALA A O 1
ATOM 1569 N N . GLY A 1 217 ? 6.122 -26.491 -12.609 1.00 84.19 217 GLY A N 1
ATOM 1570 C CA . GLY A 1 217 ? 6.684 -27.005 -13.866 1.00 84.19 217 GLY A CA 1
ATOM 1571 C C . GLY A 1 217 ? 8.181 -27.332 -13.813 1.00 84.19 217 GLY A C 1
ATOM 1572 O O . GLY A 1 217 ? 8.665 -28.005 -14.717 1.00 84.19 217 GLY A O 1
ATOM 1573 N N . GLY A 1 218 ? 8.891 -26.933 -12.750 1.00 83.75 218 GLY A N 1
ATOM 1574 C CA . GLY A 1 218 ? 10.296 -27.291 -12.517 1.00 83.75 218 GLY A CA 1
ATOM 1575 C C . GLY A 1 218 ? 11.326 -26.253 -12.971 1.00 83.75 218 GLY A C 1
ATOM 1576 O O . GLY A 1 218 ? 12.517 -26.504 -12.826 1.00 83.75 218 GLY A O 1
ATOM 1577 N N . ASP A 1 219 ? 10.895 -25.096 -13.484 1.00 83.38 219 ASP A N 1
ATOM 1578 C CA . ASP A 1 219 ? 11.793 -23.956 -13.706 1.00 83.38 219 ASP A CA 1
ATOM 1579 C C . ASP A 1 219 ? 12.287 -23.401 -12.356 1.00 83.38 219 ASP A C 1
ATOM 1581 O O . ASP A 1 219 ? 11.485 -23.183 -11.442 1.00 83.38 219 ASP A O 1
ATOM 1585 N N . GLU A 1 220 ? 13.572 -23.068 -12.259 1.00 89.06 220 GLU A N 1
ATOM 1586 C CA . GLU A 1 220 ? 14.142 -22.286 -11.154 1.00 89.06 220 GLU A CA 1
ATOM 1587 C C . GLU A 1 220 ? 14.590 -20.906 -11.678 1.00 89.06 220 GLU A C 1
ATOM 1589 O O . GLU A 1 220 ? 15.063 -20.778 -12.811 1.00 89.06 220 GLU A O 1
ATOM 1594 N N . ALA A 1 221 ? 14.393 -19.849 -10.885 1.00 90.19 221 ALA A N 1
ATOM 1595 C CA . ALA A 1 221 ? 14.796 -18.482 -11.220 1.00 90.19 221 ALA A CA 1
ATOM 1596 C C . ALA A 1 221 ? 15.831 -17.983 -10.192 1.00 90.19 221 ALA A C 1
ATOM 1598 O O . ALA A 1 221 ? 15.487 -17.896 -9.013 1.00 90.19 221 ALA A O 1
ATOM 1599 N N . PRO A 1 222 ? 17.071 -17.645 -10.603 1.00 93.25 222 PRO A N 1
ATOM 1600 C CA . PRO A 1 222 ? 18.181 -17.505 -9.663 1.00 93.25 222 PRO A CA 1
ATOM 1601 C C . PRO A 1 222 ? 18.054 -16.296 -8.734 1.00 93.25 222 PRO A C 1
ATOM 1603 O O . PRO A 1 222 ? 17.724 -15.202 -9.206 1.00 93.25 222 PRO A O 1
ATOM 1606 N N . ASP A 1 223 ? 18.310 -16.496 -7.444 1.00 95.38 223 ASP A N 1
ATOM 1607 C CA . ASP A 1 223 ? 18.196 -15.506 -6.360 1.00 95.38 223 ASP A CA 1
ATOM 1608 C C . ASP A 1 223 ? 19.128 -15.956 -5.212 1.00 95.38 223 ASP A C 1
ATOM 1610 O O . ASP A 1 223 ? 18.984 -17.064 -4.715 1.00 95.38 223 ASP A O 1
ATOM 1614 N N . ASP A 1 224 ? 20.089 -15.137 -4.779 1.00 97.19 224 ASP A N 1
ATOM 1615 C CA . ASP A 1 224 ? 20.821 -15.331 -3.509 1.00 97.19 224 ASP A CA 1
ATOM 1616 C C . ASP A 1 224 ? 20.664 -14.046 -2.704 1.00 97.19 224 ASP A C 1
ATOM 1618 O O . ASP A 1 224 ? 21.315 -13.047 -3.010 1.00 97.19 224 ASP A O 1
ATOM 1622 N N . ALA A 1 225 ? 19.740 -14.040 -1.742 1.00 97.38 225 ALA A N 1
ATOM 1623 C CA . ALA A 1 225 ? 19.319 -12.836 -1.034 1.00 97.38 225 ALA A CA 1
ATOM 1624 C C . ALA A 1 225 ? 19.343 -13.006 0.489 1.00 97.38 225 ALA A C 1
ATOM 1626 O O . ALA A 1 225 ? 18.788 -13.952 1.053 1.00 97.38 225 ALA A O 1
ATOM 1627 N N . ARG A 1 226 ? 19.933 -12.023 1.169 1.00 98.44 226 ARG A N 1
ATOM 1628 C CA . ARG A 1 226 ? 20.033 -11.907 2.624 1.00 98.44 226 ARG A CA 1
ATOM 1629 C C . ARG A 1 226 ? 19.350 -10.626 3.073 1.00 98.44 226 ARG A C 1
ATOM 1631 O O . ARG A 1 226 ? 19.830 -9.539 2.770 1.00 98.44 226 ARG A O 1
ATOM 1638 N N . LEU A 1 227 ? 18.288 -10.767 3.857 1.00 98.12 227 LEU A N 1
ATOM 1639 C CA . LEU A 1 227 ? 17.571 -9.653 4.464 1.00 98.12 227 LEU A CA 1
ATOM 1640 C C . LEU A 1 227 ? 17.970 -9.494 5.934 1.00 98.12 227 LEU A C 1
ATOM 1642 O O . LEU A 1 227 ? 17.998 -10.462 6.696 1.00 98.12 227 LEU A O 1
ATOM 1646 N N . HIS A 1 228 ? 18.221 -8.252 6.328 1.00 98.56 228 HIS A N 1
ATOM 1647 C CA . HIS A 1 228 ? 18.223 -7.771 7.701 1.00 98.56 228 HIS A CA 1
ATOM 1648 C C . HIS A 1 228 ? 17.037 -6.826 7.913 1.00 98.56 228 HIS A C 1
ATOM 1650 O O . HIS A 1 228 ? 16.807 -5.920 7.112 1.00 98.56 228 HIS A O 1
ATOM 1656 N N . SER A 1 229 ? 16.304 -7.013 9.010 1.00 98.00 229 SER A N 1
ATOM 1657 C CA . SER A 1 229 ? 15.171 -6.163 9.379 1.00 98.00 229 SER A CA 1
ATOM 1658 C C . SER A 1 229 ? 15.289 -5.678 10.826 1.00 98.00 229 SER A C 1
ATOM 1660 O O . SER A 1 229 ? 15.785 -6.385 11.708 1.00 98.00 229 SER A O 1
ATOM 1662 N N . LEU A 1 230 ? 14.851 -4.447 11.085 1.00 98.69 230 LEU A N 1
ATOM 1663 C CA . LEU A 1 230 ? 14.740 -3.879 12.426 1.00 98.69 230 LEU A CA 1
ATOM 1664 C C . LEU A 1 230 ? 13.484 -3.012 12.522 1.00 98.69 230 LEU A C 1
ATOM 1666 O O . LEU A 1 230 ? 13.182 -2.228 11.624 1.00 98.69 230 LEU A O 1
ATOM 1670 N N . LEU A 1 231 ? 12.784 -3.128 13.649 1.00 98.81 231 LEU A N 1
ATOM 1671 C CA . LEU A 1 231 ? 11.706 -2.233 14.053 1.00 98.81 231 LEU A CA 1
ATOM 1672 C C . LEU A 1 231 ? 11.933 -1.808 15.503 1.00 98.81 231 LEU A C 1
ATOM 1674 O O . LEU A 1 231 ? 11.987 -2.651 16.396 1.00 98.81 231 LEU A O 1
ATOM 1678 N N . ALA A 1 232 ? 12.030 -0.506 15.745 1.00 98.81 232 ALA A N 1
ATOM 1679 C CA . ALA A 1 232 ? 12.125 0.083 17.072 1.00 98.81 232 ALA A CA 1
ATOM 1680 C C . ALA A 1 232 ? 10.994 1.100 17.264 1.00 98.81 232 ALA A C 1
ATOM 1682 O O . ALA A 1 232 ? 10.952 2.126 16.588 1.00 98.81 232 ALA A O 1
ATOM 1683 N N . LYS A 1 233 ? 10.088 0.833 18.207 1.00 98.75 233 LYS A N 1
ATOM 1684 C CA . LYS A 1 233 ? 8.994 1.735 18.585 1.00 98.75 233 LYS A CA 1
ATOM 1685 C C . LYS A 1 233 ? 9.056 2.091 20.064 1.00 98.75 233 LYS A C 1
ATOM 1687 O O . LYS A 1 233 ? 9.452 1.270 20.893 1.00 98.75 233 LYS A O 1
ATOM 1692 N N . GLY A 1 234 ? 8.618 3.299 20.400 1.00 98.50 234 GLY A N 1
ATOM 1693 C CA . GLY A 1 234 ? 8.457 3.754 21.779 1.00 98.50 234 GLY A CA 1
ATOM 1694 C C . GLY A 1 234 ? 7.303 4.740 21.913 1.00 98.50 234 GLY A C 1
ATOM 1695 O O . GLY A 1 234 ? 7.129 5.606 21.055 1.00 98.50 234 GLY A O 1
ATOM 1696 N N . GLY A 1 235 ? 6.532 4.617 22.989 1.00 98.31 235 GLY A N 1
ATOM 1697 C CA . GLY A 1 235 ? 5.388 5.466 23.304 1.00 98.31 235 GLY A CA 1
ATOM 1698 C C . GLY A 1 235 ? 5.445 6.019 24.723 1.00 98.31 235 GLY A C 1
ATOM 1699 O O . GLY A 1 235 ? 5.961 5.378 25.638 1.00 98.31 235 GLY A O 1
ATOM 1700 N N . TRP A 1 236 ? 4.901 7.218 24.910 1.00 98.44 236 TRP A N 1
ATOM 1701 C CA . TRP A 1 236 ? 4.672 7.831 26.215 1.00 98.44 236 TRP A CA 1
ATOM 1702 C C . TRP A 1 236 ? 3.300 8.506 26.233 1.00 98.44 236 TRP A C 1
ATOM 1704 O O . TRP A 1 236 ? 3.035 9.406 25.432 1.00 98.44 236 TRP A O 1
ATOM 1714 N N . GLU A 1 237 ? 2.439 8.085 27.159 1.00 98.25 237 GLU A N 1
ATOM 1715 C CA . GLU A 1 237 ? 1.094 8.625 27.370 1.00 98.25 237 GLU A CA 1
ATOM 1716 C C . GLU A 1 237 ? 1.023 9.411 28.693 1.00 98.25 237 GLU A C 1
ATOM 1718 O O . GLU A 1 237 ? 0.588 8.866 29.712 1.00 98.25 237 GLU A O 1
ATOM 1723 N N . PRO A 1 238 ? 1.446 10.695 28.732 1.00 97.38 238 PRO A N 1
ATOM 1724 C CA . PRO A 1 238 ? 1.378 11.520 29.946 1.00 97.38 238 PRO A CA 1
ATOM 1725 C C . PRO A 1 238 ? -0.045 11.752 30.474 1.00 97.38 238 PRO A C 1
ATOM 1727 O O . PRO A 1 238 ? -0.224 12.159 31.621 1.00 97.38 238 PRO A O 1
ATOM 1730 N N . SER A 1 239 ? -1.062 11.513 29.646 1.00 96.19 239 SER A N 1
ATOM 1731 C CA . SER A 1 239 ? -2.470 11.455 30.043 1.00 96.19 239 SER A CA 1
ATOM 1732 C C . SER A 1 239 ? -3.258 10.669 28.988 1.00 96.19 239 SER A C 1
ATOM 1734 O O . SER A 1 239 ? -2.813 10.648 27.842 1.00 96.19 239 SER A O 1
ATOM 1736 N N . PRO A 1 240 ? -4.454 10.125 29.287 1.00 93.69 240 PRO A N 1
ATOM 1737 C CA . PRO A 1 240 ? -5.259 9.383 28.302 1.00 93.69 240 PRO A CA 1
ATOM 1738 C C . PRO A 1 240 ? -5.587 10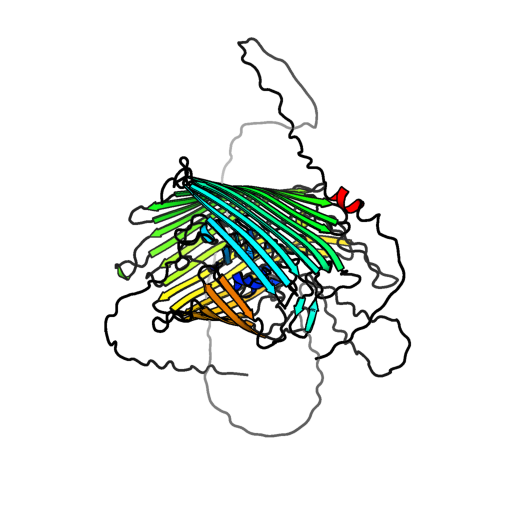.160 27.010 1.00 93.69 240 PRO A C 1
ATOM 1740 O O . PRO A 1 240 ? -5.922 9.568 25.989 1.00 93.69 240 PRO A O 1
ATOM 1743 N N . THR A 1 241 ? -5.487 11.492 27.052 1.00 96.75 241 THR A N 1
ATOM 1744 C CA . THR A 1 241 ? -5.762 12.417 25.944 1.00 96.75 241 THR A CA 1
ATOM 1745 C C . THR A 1 241 ? -4.513 12.814 25.140 1.00 96.75 241 THR A C 1
ATOM 1747 O O . THR A 1 241 ? -4.616 13.640 24.231 1.00 96.75 241 THR A O 1
ATOM 1750 N N . GLN A 1 242 ? -3.326 12.292 25.477 1.00 97.94 242 GLN A N 1
ATOM 1751 C CA . GLN A 1 242 ? -2.025 12.705 24.933 1.00 97.94 242 GLN A CA 1
ATOM 1752 C C . GLN A 1 242 ? -1.078 11.500 24.804 1.00 97.94 242 GLN A C 1
ATOM 1754 O O . GLN A 1 242 ? -0.689 10.935 25.822 1.00 97.94 242 GLN A O 1
ATOM 1759 N N . ARG A 1 243 ? -0.613 11.176 23.591 1.00 98.00 243 ARG A N 1
ATOM 1760 C CA . ARG A 1 243 ? 0.483 10.214 23.349 1.00 98.00 243 ARG A CA 1
ATOM 1761 C C . ARG A 1 243 ? 1.556 10.840 22.472 1.00 98.00 243 ARG A C 1
ATOM 1763 O O . ARG A 1 243 ? 1.259 11.291 21.369 1.00 98.00 243 ARG A O 1
ATOM 1770 N N . LEU A 1 244 ? 2.804 10.802 22.923 1.00 98.62 244 LEU A N 1
ATOM 1771 C CA . LEU A 1 244 ? 3.983 11.022 22.085 1.00 98.62 244 LEU A CA 1
ATOM 1772 C C . LEU A 1 244 ? 4.562 9.660 21.693 1.00 98.62 244 LEU A C 1
ATOM 1774 O O . LEU A 1 244 ? 4.601 8.752 22.522 1.00 98.62 244 LEU A O 1
ATOM 1778 N N . PHE A 1 245 ? 4.987 9.498 20.442 1.00 98.44 245 PHE A N 1
ATOM 1779 C CA . PHE A 1 245 ? 5.520 8.229 19.947 1.00 98.44 245 PHE A CA 1
ATOM 1780 C C . PHE A 1 245 ? 6.658 8.411 18.941 1.00 98.44 245 PHE A C 1
ATOM 1782 O O . PHE A 1 245 ? 6.733 9.415 18.237 1.00 98.44 245 PHE A O 1
ATOM 1789 N N . VAL A 1 246 ? 7.529 7.409 18.860 1.00 98.69 246 VAL A N 1
ATOM 1790 C CA . VAL A 1 246 ? 8.583 7.279 17.850 1.00 98.69 246 VAL A CA 1
ATOM 1791 C C . VAL A 1 246 ? 8.516 5.885 17.224 1.00 98.69 246 VAL A C 1
ATOM 1793 O O . VAL A 1 246 ? 8.287 4.905 17.932 1.00 98.69 246 VAL A O 1
ATOM 1796 N N . SER A 1 247 ? 8.704 5.800 15.907 1.00 98.38 247 SER A N 1
ATOM 1797 C CA . SER A 1 247 ? 8.819 4.548 15.143 1.00 98.38 247 SER A CA 1
ATOM 1798 C C . SER A 1 247 ? 10.024 4.654 14.211 1.00 98.38 247 SER A C 1
ATOM 1800 O O . SER A 1 247 ? 10.137 5.634 13.476 1.00 98.38 247 SER A O 1
ATOM 1802 N N . TRP A 1 248 ? 10.927 3.678 14.250 1.00 98.62 248 TRP A N 1
ATOM 1803 C CA . TRP A 1 248 ? 12.008 3.499 13.284 1.00 98.62 248 TRP A CA 1
ATOM 1804 C C . TRP A 1 248 ? 11.930 2.093 12.694 1.00 98.62 248 TRP A C 1
ATOM 1806 O O . TRP A 1 248 ? 11.968 1.104 13.425 1.00 98.62 248 TRP A O 1
ATOM 1816 N N . GLN A 1 249 ? 11.834 2.019 11.373 1.00 98.06 249 GLN A N 1
ATOM 1817 C CA . GLN A 1 249 ? 11.941 0.801 10.580 1.00 98.06 249 GLN A CA 1
ATOM 1818 C C . GLN A 1 249 ? 13.218 0.867 9.747 1.00 98.06 249 GLN A C 1
ATOM 1820 O O . GLN A 1 249 ? 13.511 1.914 9.167 1.00 98.06 249 GLN A O 1
ATOM 1825 N N . HIS A 1 250 ? 13.921 -0.256 9.643 1.00 98.38 250 HIS A N 1
ATOM 1826 C CA . HIS A 1 250 ? 15.093 -0.418 8.792 1.00 98.38 250 HIS A CA 1
ATOM 1827 C C . HIS A 1 250 ? 15.037 -1.775 8.077 1.00 98.38 250 HIS A C 1
ATOM 1829 O O . HIS A 1 250 ? 14.816 -2.814 8.705 1.00 98.38 250 HIS A O 1
ATOM 1835 N N . TYR A 1 251 ? 15.237 -1.749 6.763 1.00 98.19 251 TYR A N 1
ATOM 1836 C CA . TYR A 1 251 ? 15.331 -2.893 5.853 1.00 98.19 251 TYR A CA 1
ATOM 1837 C C . TYR A 1 251 ? 16.675 -2.779 5.122 1.00 98.19 251 TYR A C 1
ATOM 1839 O O . TYR A 1 251 ? 16.948 -1.723 4.560 1.00 98.19 251 TYR A O 1
ATOM 1847 N N . ASP A 1 252 ? 17.504 -3.824 5.124 1.00 98.38 252 ASP A N 1
ATOM 1848 C CA . ASP A 1 252 ? 18.799 -3.896 4.416 1.00 98.38 252 ASP A CA 1
ATOM 1849 C C . ASP A 1 252 ? 18.879 -5.295 3.759 1.00 98.38 252 ASP A C 1
ATOM 1851 O O . ASP A 1 252 ? 19.014 -6.311 4.446 1.00 98.38 252 ASP A O 1
ATOM 1855 N N . GLU A 1 253 ? 18.661 -5.365 2.439 1.00 97.94 253 GLU A N 1
ATOM 1856 C CA . GLU A 1 253 ? 18.707 -6.591 1.624 1.00 97.94 253 GLU A CA 1
ATOM 1857 C C . GLU A 1 253 ? 19.929 -6.573 0.693 1.00 97.94 253 GLU A C 1
ATOM 1859 O O . GLU A 1 253 ? 19.952 -5.825 -0.283 1.00 97.94 253 GLU A O 1
ATOM 1864 N N . ASP A 1 254 ? 20.916 -7.430 0.967 1.00 98.38 254 ASP A N 1
ATOM 1865 C CA . ASP A 1 254 ? 22.009 -7.778 0.047 1.00 98.38 254 ASP A CA 1
ATOM 1866 C C . ASP A 1 254 ? 21.533 -8.944 -0.841 1.00 98.38 254 ASP A C 1
ATOM 1868 O O . ASP A 1 254 ? 21.231 -10.017 -0.315 1.00 98.38 254 ASP A O 1
ATOM 1872 N N . ALA A 1 255 ? 21.486 -8.780 -2.168 1.00 97.44 255 ALA A N 1
ATOM 1873 C CA . ALA A 1 255 ? 21.019 -9.820 -3.093 1.00 97.44 255 ALA A CA 1
ATOM 1874 C C . ALA A 1 255 ? 21.813 -9.909 -4.410 1.00 97.44 255 ALA A C 1
ATOM 1876 O O . ALA A 1 255 ? 22.062 -8.897 -5.064 1.00 97.44 255 ALA A O 1
ATOM 1877 N N . THR A 1 256 ? 22.128 -11.130 -4.851 1.00 97.25 256 THR A N 1
ATOM 1878 C CA . THR A 1 256 ? 22.703 -11.445 -6.170 1.00 97.25 256 THR A CA 1
ATOM 1879 C C . THR A 1 256 ? 21.611 -12.024 -7.067 1.00 97.25 256 THR A C 1
ATOM 1881 O O . THR A 1 256 ? 21.114 -13.122 -6.837 1.00 97.25 256 THR A O 1
ATOM 1884 N N . GLN A 1 257 ? 21.206 -11.268 -8.084 1.00 95.12 257 GLN A N 1
ATOM 1885 C CA . GLN A 1 257 ? 20.003 -11.541 -8.887 1.00 95.12 257 GLN A CA 1
ATOM 1886 C C . GLN A 1 257 ? 20.134 -10.892 -10.279 1.00 95.12 257 GLN A C 1
ATOM 1888 O O . GLN A 1 257 ? 21.009 -10.044 -10.463 1.00 95.12 257 GLN A O 1
ATOM 1893 N N . PRO A 1 258 ? 19.302 -11.236 -11.282 1.00 93.50 258 PRO A N 1
ATOM 1894 C CA . PRO A 1 258 ? 19.340 -10.565 -12.580 1.00 93.50 258 PRO A CA 1
ATOM 1895 C C . PRO A 1 258 ? 19.108 -9.050 -12.457 1.00 93.50 258 PRO A C 1
ATOM 1897 O O . PRO A 1 258 ? 18.301 -8.583 -11.642 1.00 93.50 258 PRO A O 1
ATOM 1900 N N . ALA A 1 259 ? 19.798 -8.270 -13.292 1.00 90.44 259 ALA A N 1
ATOM 1901 C CA . ALA A 1 259 ? 19.699 -6.812 -13.330 1.00 90.44 259 ALA A CA 1
ATOM 1902 C C . ALA A 1 259 ? 18.238 -6.326 -13.453 1.00 90.44 259 ALA A C 1
ATOM 1904 O O . ALA A 1 259 ? 17.846 -5.389 -12.756 1.00 90.44 259 ALA A O 1
ATOM 1905 N N . ASN A 1 260 ? 17.417 -7.015 -14.249 1.00 91.19 260 ASN A N 1
ATOM 1906 C CA . ASN A 1 260 ? 15.960 -6.958 -14.208 1.00 91.19 260 ASN A CA 1
ATOM 1907 C C . ASN A 1 260 ? 15.403 -8.190 -13.453 1.00 91.19 260 ASN A C 1
ATOM 1909 O O . ASN A 1 260 ? 15.247 -9.257 -14.060 1.00 91.19 260 ASN A O 1
ATOM 1913 N N . PRO A 1 261 ? 15.042 -8.061 -12.160 1.00 91.19 261 PRO A N 1
ATOM 1914 C CA . PRO A 1 261 ? 14.584 -9.188 -11.344 1.00 91.19 261 PRO A CA 1
ATOM 1915 C C . PRO A 1 261 ? 13.145 -9.639 -11.652 1.00 91.19 261 PRO A C 1
ATOM 1917 O O . PRO A 1 261 ? 12.684 -10.644 -11.107 1.00 91.19 261 PRO A O 1
ATOM 1920 N N . GLN A 1 262 ? 12.436 -8.933 -12.542 1.00 89.06 262 GLN A N 1
ATOM 1921 C CA . GLN A 1 262 ? 11.100 -9.302 -13.027 1.00 89.06 262 GLN A CA 1
ATOM 1922 C C . GLN A 1 262 ? 11.148 -10.327 -14.179 1.00 89.06 262 GLN A C 1
ATOM 1924 O O . GLN A 1 262 ? 10.108 -10.856 -14.581 1.00 89.06 262 GLN A O 1
ATOM 1929 N N . GLN A 1 263 ? 12.342 -10.639 -14.694 1.00 86.94 263 GLN A N 1
ATOM 1930 C CA . GLN A 1 263 ? 12.582 -11.712 -15.663 1.00 86.94 263 GLN A CA 1
ATOM 1931 C C . GLN A 1 263 ? 13.039 -13.003 -14.966 1.00 86.94 263 GLN A C 1
ATOM 1933 O O . GLN A 1 263 ? 13.461 -12.984 -13.812 1.00 86.94 263 GLN A O 1
ATOM 1938 N N . LEU A 1 264 ? 12.925 -14.143 -15.651 1.00 82.56 264 LEU A N 1
ATOM 1939 C CA . LEU A 1 264 ? 13.264 -15.451 -15.079 1.00 82.56 264 LEU A CA 1
ATOM 1940 C C . LEU A 1 264 ? 14.777 -15.687 -15.042 1.00 82.56 264 LEU A C 1
ATOM 1942 O O . LEU A 1 264 ? 15.367 -15.681 -13.961 1.00 82.56 264 LEU A O 1
ATOM 1946 N N . GLY A 1 265 ? 15.370 -15.882 -16.221 1.00 81.38 265 GLY A N 1
ATOM 1947 C CA . GLY A 1 265 ? 16.797 -16.137 -16.398 1.00 81.38 265 GLY A CA 1
ATOM 1948 C C . GLY A 1 265 ? 17.650 -14.870 -16.485 1.00 81.38 265 GLY A C 1
ATOM 1949 O O . GLY A 1 265 ? 17.169 -13.752 -16.299 1.00 81.38 265 GLY A O 1
ATOM 1950 N N . PHE A 1 266 ? 18.925 -15.089 -16.798 1.00 86.62 266 PHE A N 1
ATOM 1951 C CA . PHE A 1 266 ? 19.949 -14.071 -17.007 1.00 86.62 266 PHE A CA 1
ATOM 1952 C C . PHE A 1 266 ? 20.708 -14.348 -18.312 1.00 86.62 266 PHE A C 1
ATOM 1954 O O . PHE A 1 266 ? 20.824 -15.499 -18.734 1.00 86.62 266 PHE A O 1
ATOM 1961 N N . ASP A 1 267 ? 21.238 -13.299 -18.935 1.00 88.06 267 ASP A N 1
ATOM 1962 C CA . ASP A 1 267 ? 22.076 -13.362 -20.140 1.00 88.06 267 ASP A CA 1
ATOM 1963 C C . ASP A 1 267 ? 23.004 -12.129 -20.218 1.00 88.06 267 ASP A C 1
ATOM 1965 O O . ASP A 1 267 ? 23.172 -11.416 -19.229 1.00 88.06 267 ASP A O 1
ATOM 1969 N N . GLU A 1 268 ? 23.642 -11.865 -21.363 1.00 87.25 268 GLU A N 1
ATOM 1970 C CA . GLU A 1 268 ? 24.519 -10.692 -21.539 1.00 87.25 268 GLU A CA 1
ATOM 1971 C C . GLU A 1 268 ? 23.770 -9.343 -21.467 1.00 87.25 268 GLU A C 1
ATOM 1973 O O . GLU A 1 268 ? 24.378 -8.320 -21.152 1.00 87.25 268 GLU A O 1
ATOM 1978 N N . SER A 1 269 ? 22.460 -9.327 -21.738 1.00 84.38 269 SER A N 1
ATOM 1979 C CA . SER A 1 269 ? 21.594 -8.142 -21.656 1.00 84.38 269 SER A CA 1
ATOM 1980 C C . SER A 1 269 ? 20.943 -7.975 -20.278 1.00 84.38 269 SER A C 1
ATOM 1982 O O . SER A 1 269 ? 20.712 -6.848 -19.835 1.00 84.38 269 SER A O 1
ATOM 1984 N N . ASN A 1 270 ? 20.706 -9.085 -19.574 1.00 89.19 270 ASN A N 1
ATOM 1985 C CA . ASN A 1 270 ? 20.204 -9.130 -18.205 1.00 89.19 270 ASN A CA 1
ATOM 1986 C C . ASN A 1 270 ? 21.143 -9.953 -17.296 1.00 89.19 270 ASN A C 1
ATOM 1988 O O . ASN A 1 270 ? 20.773 -11.050 -16.873 1.00 89.19 270 A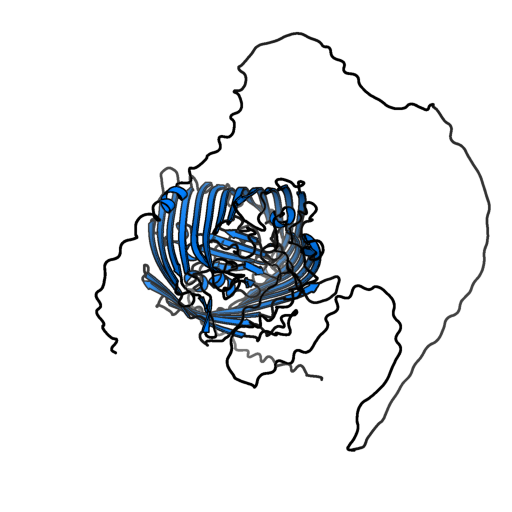SN A O 1
ATOM 1992 N N . PRO A 1 271 ? 22.370 -9.479 -17.009 1.00 93.31 271 PRO A N 1
ATOM 1993 C CA . PRO A 1 271 ? 23.343 -10.239 -16.227 1.00 93.31 271 PRO A CA 1
ATOM 1994 C C . PRO A 1 271 ? 22.958 -10.320 -14.745 1.00 93.31 271 PRO A C 1
ATOM 1996 O O . PRO A 1 271 ? 22.260 -9.448 -14.221 1.00 93.31 271 PRO A O 1
ATOM 1999 N N . LEU A 1 272 ? 23.474 -11.339 -14.048 1.00 95.00 272 LEU A N 1
ATOM 2000 C CA . LEU A 1 272 ? 23.459 -11.374 -12.583 1.00 95.00 272 LEU A CA 1
ATOM 2001 C C . LEU A 1 272 ? 24.266 -10.200 -12.017 1.00 95.00 272 LEU A C 1
ATOM 2003 O O . LEU A 1 272 ? 25.318 -9.833 -12.549 1.00 95.00 272 LEU A O 1
ATOM 2007 N N . ARG A 1 273 ? 23.755 -9.604 -10.941 1.00 93.81 273 ARG A N 1
ATOM 2008 C CA . ARG A 1 273 ? 24.268 -8.365 -10.368 1.00 93.81 273 ARG A CA 1
ATOM 2009 C C . ARG A 1 273 ? 24.031 -8.338 -8.861 1.00 93.81 273 ARG A C 1
ATOM 2011 O O . ARG A 1 273 ? 22.897 -8.499 -8.414 1.00 93.81 273 ARG A O 1
ATOM 2018 N N . ASP A 1 274 ? 25.096 -8.090 -8.105 1.00 96.88 274 ASP A N 1
ATOM 2019 C CA . ASP A 1 274 ? 25.021 -7.721 -6.692 1.00 96.88 274 ASP A CA 1
ATOM 2020 C C . ASP A 1 274 ? 24.163 -6.449 -6.557 1.00 96.88 274 ASP A C 1
ATOM 2022 O O . ASP A 1 274 ? 24.338 -5.491 -7.317 1.00 96.88 274 ASP A O 1
ATOM 2026 N N . ARG A 1 275 ? 23.250 -6.412 -5.592 1.00 96.69 275 ARG A N 1
ATOM 2027 C CA . ARG A 1 275 ? 22.408 -5.253 -5.287 1.00 96.69 275 ARG A CA 1
ATOM 2028 C C . ARG A 1 275 ? 22.194 -5.171 -3.784 1.00 96.69 275 ARG A C 1
ATOM 2030 O O . ARG A 1 275 ? 21.779 -6.160 -3.190 1.00 96.69 275 ARG A O 1
ATOM 2037 N N . THR A 1 276 ? 22.403 -3.996 -3.201 1.00 97.88 276 THR A N 1
ATOM 2038 C CA . THR A 1 276 ? 21.974 -3.708 -1.827 1.00 97.88 276 THR A CA 1
ATOM 2039 C C . THR A 1 276 ? 20.760 -2.782 -1.889 1.00 97.88 276 THR A C 1
ATOM 2041 O O . THR A 1 276 ? 20.806 -1.746 -2.555 1.00 97.88 276 THR A O 1
ATOM 2044 N N . VAL A 1 277 ? 19.662 -3.156 -1.231 1.00 97.56 277 VAL A N 1
ATOM 2045 C CA . VAL A 1 277 ? 18.446 -2.339 -1.102 1.00 97.56 277 VAL A CA 1
ATOM 2046 C C . VAL A 1 277 ? 18.262 -1.969 0.363 1.00 97.56 277 VAL A C 1
ATOM 2048 O O . VAL A 1 277 ? 18.018 -2.842 1.195 1.00 97.56 277 VAL A O 1
ATOM 2051 N N . THR A 1 278 ? 18.350 -0.679 0.679 1.00 97.88 278 THR A N 1
ATOM 2052 C CA . THR A 1 278 ? 18.146 -0.153 2.032 1.00 97.88 278 THR A CA 1
ATOM 2053 C C . THR A 1 278 ? 16.900 0.730 2.077 1.00 97.88 278 THR A C 1
ATOM 2055 O O . THR A 1 278 ? 16.713 1.583 1.211 1.00 97.88 278 THR A O 1
ATOM 2058 N N . SER A 1 279 ? 16.047 0.558 3.087 1.00 97.75 279 SER A N 1
ATOM 2059 C CA . SER A 1 279 ? 14.904 1.441 3.348 1.00 97.75 279 SER A CA 1
ATOM 2060 C C . SER A 1 279 ? 14.814 1.760 4.837 1.00 97.75 279 SER A C 1
ATOM 2062 O O . SER A 1 279 ? 14.549 0.877 5.651 1.00 97.75 279 SER A O 1
ATOM 2064 N N . ASP A 1 280 ? 14.998 3.032 5.174 1.00 98.06 280 ASP A N 1
ATOM 2065 C CA . ASP A 1 280 ? 14.860 3.585 6.519 1.00 98.06 280 ASP A CA 1
ATOM 2066 C C . ASP A 1 280 ? 13.623 4.483 6.591 1.00 98.06 280 ASP A C 1
ATOM 2068 O O . ASP A 1 280 ? 13.505 5.440 5.826 1.00 98.06 280 ASP A O 1
ATOM 2072 N N . ASN A 1 281 ? 12.724 4.217 7.541 1.00 97.94 281 ASN A N 1
ATOM 2073 C CA . ASN A 1 281 ? 11.590 5.087 7.863 1.00 97.94 281 ASN A CA 1
ATOM 2074 C C . ASN A 1 281 ? 11.658 5.464 9.346 1.00 97.94 281 ASN A C 1
ATOM 2076 O O . ASN A 1 281 ? 11.483 4.605 10.206 1.00 97.94 281 ASN A O 1
ATOM 2080 N N . LEU A 1 282 ? 11.877 6.741 9.654 1.00 98.50 282 LEU A N 1
ATOM 2081 C CA . LEU A 1 282 ? 11.856 7.297 11.008 1.00 98.50 282 LEU A CA 1
ATOM 2082 C C . LEU A 1 282 ? 10.697 8.291 11.139 1.00 98.50 282 LEU A C 1
ATOM 2084 O O . LEU A 1 282 ? 10.600 9.256 10.383 1.00 98.50 282 LEU A O 1
ATOM 2088 N N . GLN A 1 283 ? 9.834 8.081 12.130 1.00 98.38 283 GLN A N 1
ATOM 2089 C CA . GLN A 1 283 ? 8.714 8.960 12.450 1.00 98.38 283 GLN A CA 1
ATOM 2090 C C . GLN A 1 283 ? 8.734 9.379 13.920 1.00 98.38 283 GLN A C 1
ATOM 2092 O O . GLN A 1 283 ? 8.882 8.540 14.809 1.00 98.38 283 GLN A O 1
ATOM 2097 N N . LEU A 1 284 ? 8.508 10.669 14.170 1.00 98.62 284 LEU A N 1
ATOM 2098 C CA . LEU A 1 284 ? 8.163 11.229 15.479 1.00 98.62 284 LEU A CA 1
ATOM 2099 C C . LEU A 1 284 ? 6.722 11.735 15.407 1.00 98.62 284 LEU A C 1
ATOM 2101 O O . LEU A 1 284 ? 6.395 12.517 14.516 1.00 98.62 284 LEU A O 1
ATOM 2105 N N . GLY A 1 285 ? 5.860 11.323 16.333 1.00 98.38 285 GLY A N 1
ATOM 2106 C CA . GLY A 1 285 ? 4.439 11.641 16.273 1.00 98.38 285 GLY A CA 1
ATOM 2107 C C . GLY A 1 285 ? 3.787 11.977 17.608 1.00 98.38 285 GLY A C 1
ATOM 2108 O O . GLY A 1 285 ? 4.314 11.722 18.693 1.00 98.38 285 GLY A O 1
ATOM 2109 N N . HIS A 1 286 ? 2.611 12.585 17.496 1.00 98.50 286 HIS A N 1
ATOM 2110 C CA . HIS A 1 286 ? 1.796 13.082 18.594 1.00 98.50 286 HIS A CA 1
ATOM 2111 C C . HIS A 1 286 ? 0.315 12.824 18.300 1.00 98.50 286 HIS A C 1
ATOM 2113 O O . HIS A 1 286 ? -0.218 13.339 17.320 1.00 98.50 286 HIS A O 1
ATOM 2119 N N . ARG A 1 287 ? -0.343 12.029 19.147 1.00 97.75 287 ARG A N 1
ATOM 2120 C CA . ARG A 1 287 ? -1.798 11.818 19.171 1.00 97.75 287 ARG A CA 1
ATOM 2121 C C . ARG A 1 287 ? -2.388 12.674 20.288 1.00 97.75 287 ARG A C 1
ATOM 2123 O O . ARG A 1 287 ? -2.010 12.527 21.452 1.00 97.75 287 ARG A O 1
ATOM 2130 N N . TRP A 1 288 ? -3.327 13.541 19.931 1.00 98.31 288 TRP A N 1
ATOM 2131 C CA . TRP A 1 288 ? -4.101 14.373 20.844 1.00 98.31 288 TRP A CA 1
ATOM 2132 C C . TRP A 1 288 ? -5.585 14.040 20.711 1.00 98.31 288 TRP A C 1
ATOM 2134 O O . TRP A 1 288 ? -6.177 14.215 19.649 1.00 98.31 288 TRP A O 1
ATOM 2144 N N . GLN A 1 289 ? -6.187 13.579 21.804 1.00 97.31 289 GLN A N 1
ATOM 2145 C CA . GLN A 1 289 ? -7.582 13.153 21.861 1.00 97.31 289 GLN A CA 1
ATOM 2146 C C . GLN A 1 289 ? -8.292 13.892 23.010 1.00 97.31 289 GLN A C 1
ATOM 2148 O O . GLN A 1 289 ? -8.459 13.336 24.095 1.00 97.31 289 GLN A O 1
ATOM 2153 N N . PRO A 1 290 ? -8.642 15.186 22.848 1.00 96.50 290 PRO A N 1
ATOM 2154 C CA . PRO A 1 290 ? -9.186 16.004 23.938 1.00 96.50 290 PRO A CA 1
ATOM 2155 C C . PRO A 1 290 ? -10.587 15.573 24.389 1.00 96.50 290 PRO A C 1
ATOM 2157 O O . PRO A 1 290 ? -10.987 15.885 25.509 1.00 96.50 290 PRO A O 1
ATOM 2160 N N . THR A 1 291 ? -11.336 14.877 23.530 1.00 94.62 291 THR A N 1
ATOM 2161 C CA . THR A 1 291 ? -12.639 14.275 23.841 1.00 94.62 291 THR A CA 1
ATOM 2162 C C . THR A 1 291 ? -12.770 12.944 23.098 1.00 94.62 291 THR A C 1
ATOM 2164 O O . THR A 1 291 ? -12.071 12.720 22.114 1.00 94.62 291 THR A O 1
ATOM 2167 N N . VAL A 1 292 ? -13.717 12.087 23.489 1.00 90.38 292 VAL A N 1
ATOM 2168 C CA . VAL A 1 292 ? -14.044 10.860 22.726 1.00 90.38 292 VAL A CA 1
ATOM 2169 C C . VAL A 1 292 ? -14.545 11.139 21.300 1.00 90.38 292 VAL A C 1
ATOM 2171 O O . VAL A 1 292 ? -14.560 10.240 20.470 1.00 90.38 292 VAL A O 1
ATOM 2174 N N . ALA A 1 293 ? -14.949 12.379 21.013 1.00 94.00 293 ALA A N 1
ATOM 2175 C CA . ALA A 1 293 ? -15.468 12.821 19.725 1.00 94.00 293 ALA A CA 1
ATOM 2176 C C . ALA A 1 293 ? -14.439 13.617 18.899 1.00 94.00 293 ALA A C 1
ATOM 2178 O O . ALA A 1 293 ? -14.812 14.202 17.883 1.00 94.00 293 ALA A O 1
ATOM 2179 N N . THR A 1 294 ? -13.171 13.696 19.323 1.00 96.12 294 THR A N 1
ATOM 2180 C CA . THR A 1 294 ? -12.119 14.450 18.623 1.00 96.12 294 THR A CA 1
ATOM 2181 C C . THR A 1 294 ? -10.772 13.754 18.762 1.00 96.12 294 THR A C 1
ATOM 2183 O O . THR A 1 294 ? -10.291 13.586 19.880 1.00 96.12 294 THR A O 1
ATOM 2186 N N . GLU A 1 295 ? -10.109 13.458 17.647 1.00 96.75 295 GLU A N 1
ATOM 2187 C CA . GLU A 1 295 ? -8.704 13.042 17.638 1.00 96.75 295 GLU A CA 1
ATOM 2188 C C . GLU A 1 295 ? -7.927 13.782 16.546 1.00 96.75 295 GLU A C 1
ATOM 2190 O O . GLU A 1 295 ? -8.450 14.043 15.464 1.00 96.75 295 GLU A O 1
ATOM 2195 N N . VAL A 1 296 ? -6.669 14.113 16.836 1.00 97.94 296 VAL A N 1
ATOM 2196 C CA . VAL A 1 296 ? -5.689 14.633 15.880 1.00 97.94 296 VAL A CA 1
ATOM 2197 C C . VAL A 1 296 ? -4.383 13.863 16.062 1.00 97.94 296 VAL A C 1
ATOM 2199 O O . VAL A 1 296 ? -3.872 13.768 17.177 1.00 97.94 296 VAL A O 1
ATOM 2202 N N . ILE A 1 297 ? -3.820 13.335 14.976 1.00 97.31 297 ILE A N 1
ATOM 2203 C CA . ILE A 1 297 ? -2.514 12.675 14.947 1.00 97.31 297 ILE A CA 1
ATOM 2204 C C . ILE A 1 297 ? -1.596 13.459 14.011 1.00 97.31 297 ILE A C 1
ATOM 2206 O O . ILE A 1 297 ? -1.797 13.492 12.798 1.00 97.31 297 ILE A O 1
ATOM 2210 N N . SER A 1 298 ? -0.558 14.063 14.583 1.00 98.44 298 SER A N 1
ATOM 2211 C CA . SER A 1 298 ? 0.500 14.751 13.841 1.00 98.44 298 SER A CA 1
ATOM 2212 C C . SER A 1 298 ? 1.761 13.893 13.797 1.00 98.44 298 SER A C 1
ATOM 2214 O O . SER A 1 298 ? 2.106 13.256 14.792 1.00 98.44 298 SER A O 1
ATOM 2216 N N . ARG A 1 299 ? 2.457 13.868 12.658 1.00 98.38 299 ARG A N 1
ATOM 2217 C CA . ARG A 1 299 ? 3.693 13.106 12.434 1.00 98.38 299 ARG A CA 1
ATOM 2218 C C . ARG A 1 299 ? 4.715 13.958 11.684 1.00 98.38 299 ARG A C 1
ATOM 2220 O O . ARG A 1 299 ? 4.358 14.665 10.743 1.00 98.38 299 ARG A O 1
ATOM 2227 N N . LEU A 1 300 ? 5.973 13.855 12.093 1.00 98.62 300 LEU A N 1
ATOM 2228 C CA . LEU A 1 300 ? 7.150 14.284 11.345 1.00 98.62 300 LEU A CA 1
ATOM 2229 C C . LEU A 1 300 ? 7.857 13.028 10.837 1.00 98.62 300 LEU A C 1
ATOM 2231 O O . LEU A 1 300 ? 8.166 12.140 11.634 1.00 98.62 300 LEU A O 1
ATOM 2235 N N . THR A 1 301 ? 8.117 12.973 9.537 1.00 98.50 301 THR A N 1
ATOM 2236 C CA . THR A 1 301 ? 8.629 11.790 8.839 1.00 98.50 301 THR A CA 1
ATOM 2237 C C . THR A 1 301 ? 9.952 12.106 8.161 1.00 98.50 301 THR A C 1
ATOM 2239 O O . THR A 1 301 ? 10.068 13.096 7.439 1.00 98.50 301 THR A O 1
ATOM 2242 N N . LEU A 1 302 ? 10.928 11.226 8.360 1.00 98.38 302 LEU A N 1
ATOM 2243 C CA . LEU A 1 302 ? 12.175 11.146 7.613 1.00 98.38 302 LEU A CA 1
ATOM 2244 C C . LEU A 1 302 ? 12.232 9.750 6.988 1.00 98.38 302 LEU A C 1
ATOM 2246 O O . LEU A 1 302 ? 12.179 8.754 7.707 1.00 98.38 302 LEU A O 1
ATOM 2250 N N . SER A 1 303 ? 12.312 9.662 5.664 1.00 98.19 303 SER A N 1
ATOM 2251 C CA . SER A 1 303 ? 12.409 8.387 4.949 1.00 98.19 303 SER A CA 1
ATOM 2252 C C . SER A 1 303 ? 13.539 8.431 3.929 1.00 98.19 303 SER A C 1
ATOM 2254 O O . SER A 1 303 ? 13.761 9.461 3.289 1.00 98.19 303 SER A O 1
ATOM 2256 N N . ARG A 1 304 ? 14.274 7.327 3.788 1.00 97.88 304 ARG A N 1
ATOM 2257 C CA . ARG A 1 304 ? 15.352 7.179 2.809 1.00 97.88 304 ARG A CA 1
ATOM 2258 C C . ARG A 1 304 ? 15.321 5.782 2.208 1.00 97.88 304 ARG A C 1
ATOM 2260 O O . ARG A 1 304 ? 15.362 4.797 2.937 1.00 97.88 304 ARG A O 1
ATOM 2267 N N . GLN A 1 305 ? 15.263 5.712 0.883 1.00 97.56 305 GLN A N 1
ATOM 2268 C CA . GLN A 1 305 ? 15.266 4.472 0.110 1.00 97.56 305 GLN A CA 1
ATOM 2269 C C . GLN A 1 305 ? 16.459 4.498 -0.843 1.00 97.56 305 GLN A C 1
ATOM 2271 O O . GLN A 1 305 ? 16.513 5.340 -1.737 1.00 97.56 305 GLN A O 1
ATOM 2276 N N . GLU A 1 306 ? 17.423 3.605 -0.641 1.00 96.75 306 GLU A N 1
ATOM 2277 C CA . GLU A 1 306 ? 18.668 3.538 -1.405 1.00 96.75 306 GLU A CA 1
ATOM 2278 C C . GLU A 1 306 ? 18.794 2.182 -2.109 1.00 96.75 306 GLU A C 1
ATOM 2280 O O . GLU A 1 306 ? 18.589 1.130 -1.505 1.00 96.75 306 GLU A O 1
ATOM 2285 N N . ILE A 1 307 ? 19.117 2.205 -3.402 1.00 96.06 307 ILE A N 1
ATOM 2286 C CA . ILE A 1 307 ? 19.405 1.012 -4.204 1.00 96.06 307 ILE A CA 1
ATOM 2287 C C . ILE A 1 307 ? 20.810 1.179 -4.786 1.00 96.06 307 ILE A C 1
ATOM 2289 O O . ILE A 1 307 ? 21.005 1.959 -5.725 1.00 96.06 307 ILE A O 1
ATOM 2293 N N . ASP A 1 308 ? 21.771 0.451 -4.217 1.00 96.00 308 ASP A N 1
ATOM 2294 C CA . ASP A 1 308 ? 23.167 0.412 -4.659 1.00 96.00 308 ASP A CA 1
ATOM 2295 C C . ASP A 1 308 ? 23.406 -0.803 -5.562 1.00 96.00 308 ASP A C 1
ATOM 2297 O O . ASP A 1 308 ? 23.016 -1.931 -5.252 1.00 96.00 308 ASP A O 1
ATOM 2301 N N . GLU A 1 309 ? 24.049 -0.571 -6.702 1.00 94.19 309 GLU A N 1
ATOM 2302 C CA . GLU A 1 309 ? 24.412 -1.591 -7.679 1.00 94.19 309 GLU A CA 1
ATOM 2303 C C . GLU A 1 309 ? 25.827 -1.300 -8.226 1.00 94.19 309 GLU A C 1
ATOM 2305 O O . GLU A 1 309 ? 26.241 -0.139 -8.286 1.00 94.19 309 GLU A O 1
ATOM 2310 N N . PRO A 1 310 ? 26.575 -2.300 -8.734 1.00 90.94 310 PRO A N 1
ATOM 2311 C CA . PRO A 1 310 ? 27.851 -2.102 -9.415 1.00 90.94 310 PRO A CA 1
ATOM 2312 C C . PRO A 1 310 ? 27.820 -0.950 -10.433 1.00 90.94 310 PRO A C 1
ATOM 2314 O O . PRO A 1 310 ? 27.214 -1.061 -11.502 1.00 90.94 310 PRO A O 1
ATOM 2317 N N . ALA A 1 311 ? 28.490 0.148 -10.071 1.00 87.94 311 ALA A N 1
ATOM 2318 C CA . ALA A 1 311 ? 28.587 1.417 -10.798 1.00 87.94 311 ALA A CA 1
ATOM 2319 C C . ALA A 1 311 ? 27.286 2.239 -10.981 1.00 87.94 311 ALA A C 1
ATOM 2321 O O . ALA A 1 311 ? 27.276 3.126 -11.833 1.00 87.94 311 ALA A O 1
ATOM 2322 N N . ALA A 1 312 ? 26.221 2.018 -10.201 1.00 92.19 312 ALA A N 1
ATOM 2323 C CA . ALA A 1 312 ? 25.028 2.878 -10.193 1.00 92.19 312 ALA A CA 1
ATOM 2324 C C . ALA A 1 312 ? 24.314 2.864 -8.830 1.00 92.19 312 ALA A C 1
ATOM 2326 O O . ALA A 1 312 ? 23.929 1.800 -8.360 1.00 92.19 312 ALA A O 1
ATOM 2327 N N . ASN A 1 313 ? 24.066 4.038 -8.246 1.00 94.62 313 ASN A N 1
ATOM 2328 C CA . ASN A 1 313 ? 23.340 4.190 -6.979 1.00 94.62 313 ASN A CA 1
ATOM 2329 C C . ASN A 1 313 ? 22.134 5.127 -7.161 1.00 94.62 313 ASN A C 1
ATOM 2331 O O . ASN A 1 313 ? 22.205 6.095 -7.925 1.00 94.62 313 ASN A O 1
ATOM 2335 N N . ARG A 1 314 ? 21.021 4.822 -6.484 1.00 95.56 314 ARG A N 1
ATOM 2336 C CA . ARG A 1 314 ? 19.777 5.604 -6.502 1.00 95.56 314 ARG A CA 1
ATOM 2337 C C . ARG A 1 314 ? 19.265 5.806 -5.074 1.00 95.56 314 ARG A C 1
ATOM 2339 O O . ARG A 1 314 ? 18.704 4.871 -4.510 1.00 95.56 314 ARG A O 1
ATOM 2346 N N . SER A 1 315 ? 19.409 7.013 -4.526 1.00 96.31 315 SER A N 1
ATOM 2347 C CA . SER A 1 315 ? 18.806 7.420 -3.245 1.00 96.31 315 SER A CA 1
ATOM 2348 C C . SER A 1 315 ? 17.551 8.265 -3.487 1.00 96.31 315 SER A C 1
ATOM 2350 O O . SER A 1 315 ? 17.597 9.239 -4.240 1.00 96.31 315 SER A O 1
ATOM 2352 N N . LEU A 1 316 ? 16.433 7.914 -2.851 1.00 97.25 316 LEU A N 1
ATOM 2353 C CA . LEU A 1 316 ? 15.260 8.771 -2.678 1.00 97.25 316 LEU A CA 1
ATOM 2354 C C . LEU A 1 316 ? 15.146 9.143 -1.199 1.00 97.25 316 LEU A C 1
ATOM 2356 O O . LEU A 1 316 ? 14.971 8.274 -0.349 1.00 97.25 316 LEU A O 1
ATOM 2360 N N . GLU A 1 317 ? 15.198 10.434 -0.906 1.00 97.62 317 GLU A N 1
ATOM 2361 C CA . GLU A 1 317 ? 15.025 10.990 0.437 1.00 97.62 317 GLU A CA 1
ATOM 2362 C C . GLU A 1 317 ? 13.686 11.731 0.516 1.00 97.62 317 GLU A C 1
ATOM 2364 O O . GLU A 1 317 ? 13.339 12.463 -0.409 1.00 97.62 317 GLU A O 1
ATOM 2369 N N . ARG A 1 318 ? 12.927 11.556 1.604 1.00 97.75 318 ARG A N 1
ATOM 2370 C CA . ARG A 1 318 ? 11.687 12.294 1.895 1.00 97.75 318 ARG A CA 1
ATOM 2371 C C . ARG A 1 318 ? 11.736 12.891 3.299 1.00 97.75 318 ARG A C 1
ATOM 2373 O O . ARG A 1 318 ? 12.072 12.200 4.262 1.00 97.75 318 ARG A O 1
ATOM 2380 N N . ILE A 1 319 ? 11.345 14.156 3.416 1.00 98.31 319 ILE A N 1
ATOM 2381 C CA . ILE A 1 319 ? 11.130 14.861 4.684 1.00 98.31 319 ILE A CA 1
ATOM 2382 C C . ILE A 1 319 ? 9.713 15.423 4.656 1.00 98.31 319 ILE A C 1
ATOM 2384 O O . ILE A 1 319 ? 9.378 16.184 3.752 1.00 98.31 319 ILE A O 1
ATOM 2388 N N . GLY A 1 320 ? 8.880 15.074 5.636 1.00 97.94 320 GLY A N 1
ATOM 2389 C CA . GLY A 1 320 ? 7.478 15.488 5.642 1.00 97.94 320 GLY A CA 1
ATOM 2390 C C . GLY A 1 320 ? 6.896 15.766 7.021 1.00 97.94 320 GLY A C 1
ATOM 2391 O O . GLY A 1 320 ? 7.389 15.290 8.044 1.00 97.94 320 GLY A O 1
ATOM 2392 N N . ALA A 1 321 ? 5.812 16.536 7.028 1.00 98.44 321 ALA A N 1
ATOM 2393 C CA . ALA A 1 321 ? 4.955 16.770 8.176 1.00 98.44 321 ALA A CA 1
ATOM 2394 C C . ALA A 1 321 ? 3.491 16.563 7.762 1.00 98.44 321 ALA A C 1
ATOM 2396 O O . ALA A 1 321 ? 2.993 17.222 6.849 1.00 98.44 321 ALA A O 1
ATOM 2397 N N . GLN A 1 322 ? 2.799 15.657 8.449 1.00 97.81 322 GLN A N 1
ATOM 2398 C CA . GLN A 1 322 ? 1.383 15.360 8.230 1.00 97.81 322 GLN A CA 1
ATOM 2399 C C . GLN A 1 322 ? 0.615 15.573 9.537 1.00 97.81 322 GLN A C 1
ATOM 2401 O O . GLN A 1 322 ? 1.094 15.200 10.607 1.00 97.81 322 GLN A O 1
ATOM 2406 N N . SER A 1 323 ? -0.583 16.144 9.464 1.00 97.94 323 SER A N 1
ATOM 2407 C CA . SER A 1 323 ? -1.526 16.201 10.581 1.00 97.94 323 SER A CA 1
ATOM 2408 C C . SER A 1 323 ? -2.896 15.765 10.083 1.00 97.94 323 SER A C 1
ATOM 2410 O O . SER A 1 323 ? -3.497 16.445 9.253 1.00 97.94 323 SER A O 1
ATOM 2412 N N . ASP A 1 324 ? -3.356 14.611 10.559 1.00 96.31 324 ASP A N 1
ATOM 2413 C CA . ASP A 1 324 ? -4.677 14.047 10.280 1.00 96.31 324 ASP A CA 1
ATOM 2414 C C . ASP A 1 324 ? -5.564 14.226 11.513 1.00 96.31 324 ASP A C 1
ATOM 2416 O O . ASP A 1 324 ? -5.079 14.128 12.638 1.00 96.31 324 ASP A O 1
ATOM 2420 N N . GLY A 1 325 ? -6.869 14.406 11.344 1.00 96.31 325 GLY A N 1
ATOM 2421 C CA . GLY A 1 325 ? -7.792 14.384 12.472 1.00 96.31 325 GLY A CA 1
ATOM 2422 C C . GLY A 1 325 ? -9.240 14.148 12.079 1.00 96.31 325 GLY A C 1
ATOM 2423 O O . GLY A 1 325 ? -9.610 14.206 10.903 1.00 96.31 325 GLY A O 1
ATOM 2424 N N . TYR A 1 326 ? -10.067 13.891 13.086 1.00 96.62 326 TYR A N 1
ATOM 2425 C CA . TYR A 1 326 ? -11.513 13.856 12.935 1.00 96.62 326 TYR A CA 1
ATOM 2426 C C . TYR A 1 326 ? -12.231 14.513 14.115 1.00 96.62 326 TYR A C 1
ATOM 2428 O O . TYR A 1 326 ? -11.718 14.585 15.234 1.00 96.62 326 TYR A O 1
ATOM 2436 N N . HIS A 1 327 ? -13.450 14.980 13.857 1.00 97.19 327 HIS A N 1
ATOM 2437 C CA . HIS A 1 327 ? -14.384 15.438 14.873 1.00 97.19 327 HIS A CA 1
ATOM 2438 C C . HIS A 1 327 ? -15.806 14.965 14.553 1.00 97.19 327 HIS A C 1
ATOM 2440 O O . HIS A 1 327 ? -16.283 15.142 13.432 1.00 97.19 327 HIS A O 1
ATOM 2446 N N . VAL A 1 328 ? -16.480 14.379 15.543 1.00 95.75 328 VAL A N 1
ATOM 2447 C CA . VAL A 1 328 ? -17.898 14.013 15.482 1.00 95.75 328 VAL A CA 1
ATOM 2448 C C . VAL A 1 328 ? -18.729 15.058 16.227 1.00 95.75 328 VAL A C 1
ATOM 2450 O O . VAL A 1 328 ? -18.466 15.371 17.388 1.00 95.75 328 VAL A O 1
ATOM 2453 N N . LEU A 1 329 ? -19.746 15.577 15.551 1.00 95.50 329 LEU A N 1
ATOM 2454 C CA . LEU A 1 329 ? -20.771 16.473 16.070 1.00 95.50 329 LEU A CA 1
ATOM 2455 C C . LEU A 1 329 ? -22.106 15.725 16.082 1.00 95.50 329 LEU A C 1
ATOM 2457 O O . LEU A 1 329 ? -22.489 15.134 15.075 1.00 95.50 329 LEU A O 1
ATOM 2461 N N . ASP A 1 330 ? -22.830 15.784 17.196 1.00 94.12 330 ASP A N 1
ATOM 2462 C CA . ASP A 1 330 ? -24.198 15.272 17.295 1.00 94.12 330 ASP A CA 1
ATOM 2463 C C . ASP A 1 330 ? -25.177 16.441 17.479 1.00 94.12 330 ASP A C 1
ATOM 2465 O O . ASP A 1 330 ? -24.996 17.314 18.335 1.00 94.12 330 ASP A O 1
ATOM 2469 N N . HIS A 1 331 ? -26.209 16.474 16.639 1.00 92.50 331 HIS A N 1
ATOM 2470 C CA . HIS A 1 331 ? -27.295 17.451 16.656 1.00 92.50 331 HIS A CA 1
ATOM 2471 C C . HIS A 1 331 ? -28.659 16.798 16.964 1.00 92.50 331 HIS A C 1
ATOM 2473 O O . HIS A 1 331 ? -29.707 17.418 16.770 1.00 92.50 331 HIS A O 1
ATOM 2479 N N . GLY A 1 332 ? -28.667 15.544 17.426 1.00 91.44 332 GLY A N 1
ATOM 2480 C CA . GLY A 1 332 ? -29.825 14.764 17.876 1.00 91.44 332 GLY A CA 1
ATOM 2481 C C . GLY A 1 332 ? -30.662 14.142 16.753 1.00 91.44 332 GLY A C 1
ATOM 2482 O O . GLY A 1 332 ? -31.152 13.027 16.899 1.00 91.44 332 GLY A O 1
ATOM 2483 N N . TRP A 1 333 ? -30.818 14.839 15.625 1.00 90.25 333 TRP A N 1
ATOM 2484 C CA . TRP A 1 333 ? -31.475 14.333 14.403 1.00 90.25 333 TRP A CA 1
ATOM 2485 C C . TRP A 1 333 ? -30.498 14.136 13.228 1.00 90.25 333 TRP A C 1
ATOM 2487 O O . TRP A 1 333 ? -30.864 13.578 12.192 1.00 90.25 333 TRP A O 1
ATOM 2497 N N . LEU A 1 334 ? -29.270 14.631 13.395 1.00 94.31 334 LEU A N 1
ATOM 2498 C CA . LEU A 1 334 ? -28.181 14.649 12.429 1.00 94.31 334 LEU A CA 1
ATOM 2499 C C . LEU A 1 334 ? -26.879 14.409 13.195 1.00 94.31 334 LEU A C 1
ATOM 2501 O O . LEU A 1 334 ? -26.541 15.196 14.078 1.00 94.31 334 LEU A O 1
ATOM 2505 N N . SER A 1 335 ? -26.143 13.369 12.819 1.00 95.19 335 SER A N 1
ATOM 2506 C CA . SER A 1 335 ? -24.731 13.217 13.168 1.00 95.19 335 SER A CA 1
ATOM 2507 C C . SER A 1 335 ? -23.875 13.761 12.025 1.00 95.19 335 SER A C 1
ATOM 2509 O O . SER A 1 335 ? -24.190 13.562 10.850 1.00 95.19 335 SER A O 1
ATOM 2511 N N . GLN A 1 336 ? -22.802 14.470 12.352 1.00 96.38 336 GLN A N 1
ATOM 2512 C CA . GLN A 1 336 ? -21.856 15.027 11.395 1.00 96.38 336 GLN A CA 1
ATOM 2513 C C . GLN A 1 336 ? -20.437 14.599 11.775 1.00 96.38 336 GLN A C 1
ATOM 2515 O O . GLN A 1 336 ? -19.910 15.001 12.808 1.00 96.38 336 GLN A O 1
ATOM 2520 N N . THR A 1 337 ? -19.792 13.818 10.911 1.00 95.88 337 THR A N 1
ATOM 2521 C CA . THR A 1 337 ? -18.380 13.438 11.055 1.00 95.88 337 THR A CA 1
ATOM 2522 C C . THR A 1 337 ? -17.530 14.230 10.070 1.00 95.88 337 THR A C 1
ATOM 2524 O O . THR A 1 337 ? -17.665 14.075 8.856 1.00 95.88 337 THR A O 1
ATOM 2527 N N . LEU A 1 338 ? -16.638 15.062 10.601 1.00 96.88 338 LEU A N 1
ATOM 2528 C CA . LEU A 1 338 ? -15.627 15.802 9.853 1.00 96.88 338 LEU A CA 1
ATOM 2529 C C . LEU A 1 338 ? -14.290 15.067 9.966 1.00 96.88 338 LEU A C 1
ATOM 2531 O O . LEU A 1 338 ? -13.727 15.021 11.054 1.00 96.88 338 LEU A O 1
ATOM 2535 N N . ALA A 1 339 ? -13.757 14.542 8.867 1.00 96.50 339 ALA A N 1
ATOM 2536 C CA . ALA A 1 339 ? -12.361 14.121 8.751 1.00 96.50 339 ALA A CA 1
ATOM 2537 C C . ALA A 1 339 ? -11.573 15.196 7.998 1.00 96.50 339 ALA A C 1
ATOM 2539 O O . ALA A 1 339 ? -12.017 15.687 6.963 1.00 96.50 339 ALA A O 1
ATOM 2540 N N . PHE A 1 340 ? -10.404 15.572 8.497 1.00 97.69 340 PHE A N 1
ATOM 2541 C CA . PHE A 1 340 ? -9.599 16.659 7.944 1.00 97.69 340 PHE A CA 1
ATOM 2542 C C . PHE A 1 340 ? -8.111 16.341 8.044 1.00 97.69 340 PHE A C 1
ATOM 2544 O O . PHE A 1 340 ? -7.699 15.475 8.817 1.00 97.69 340 PHE A O 1
ATOM 2551 N N . GLY A 1 341 ? -7.295 17.056 7.278 1.00 97.69 341 GLY A N 1
ATOM 2552 C CA . GLY A 1 341 ? -5.853 16.995 7.458 1.00 97.69 341 GLY A CA 1
ATOM 2553 C C . GLY A 1 341 ? -5.066 17.913 6.538 1.00 97.69 341 GLY A C 1
ATOM 2554 O O . GLY A 1 341 ? -5.594 18.468 5.572 1.00 97.69 341 GLY A O 1
ATOM 2555 N N . VAL A 1 342 ? -3.789 18.066 6.872 1.00 98.38 342 VAL A N 1
ATOM 2556 C CA . VAL A 1 342 ? -2.785 18.842 6.135 1.00 98.38 342 VAL A CA 1
ATOM 2557 C C . VAL A 1 342 ? -1.504 18.028 5.990 1.00 98.38 342 VAL A C 1
ATOM 2559 O O . VAL A 1 342 ? -1.150 17.244 6.871 1.00 98.38 342 VAL A O 1
ATOM 2562 N N . GLU A 1 343 ? -0.815 18.205 4.871 1.00 97.75 343 GLU A N 1
ATOM 2563 C CA . GLU A 1 343 ? 0.347 17.406 4.483 1.00 97.75 343 GLU A CA 1
ATOM 2564 C C . GLU A 1 343 ? 1.334 18.309 3.737 1.00 97.75 343 GLU A C 1
ATOM 2566 O O . GLU A 1 343 ? 0.955 18.994 2.785 1.00 97.75 343 GLU A O 1
ATOM 2571 N N . VAL A 1 344 ? 2.590 18.335 4.178 1.00 98.38 344 VAL A N 1
ATOM 2572 C CA . VAL A 1 344 ? 3.705 18.948 3.446 1.00 98.38 344 VAL A CA 1
ATOM 2573 C C . VAL A 1 344 ? 4.857 17.954 3.380 1.00 98.38 344 VAL A C 1
ATOM 2575 O O . VAL A 1 344 ? 5.215 17.357 4.393 1.00 98.38 344 VAL A O 1
ATOM 2578 N N . GLU A 1 345 ? 5.433 17.758 2.199 1.00 98.06 345 GLU A N 1
ATOM 2579 C CA . GLU A 1 345 ? 6.538 16.822 1.975 1.00 98.06 345 GLU A CA 1
ATOM 2580 C C . GLU A 1 345 ? 7.515 17.400 0.946 1.00 98.06 345 GLU A C 1
ATOM 2582 O O . GLU A 1 345 ? 7.091 17.932 -0.075 1.00 98.06 345 GLU A O 1
ATOM 2587 N N . GLN A 1 346 ? 8.816 17.279 1.195 1.00 97.88 346 GLN A N 1
ATOM 2588 C CA . GLN A 1 346 ? 9.869 17.484 0.203 1.00 97.88 346 GLN A CA 1
ATOM 2589 C C . GLN A 1 346 ? 10.523 16.131 -0.082 1.00 97.88 346 GLN A C 1
ATOM 2591 O O . GLN A 1 346 ? 10.921 15.426 0.850 1.00 97.88 346 GLN A O 1
ATOM 2596 N N . ALA A 1 347 ? 10.647 15.779 -1.359 1.00 97.56 347 ALA A N 1
ATOM 2597 C CA . ALA A 1 347 ? 11.258 14.540 -1.816 1.00 97.56 347 ALA A CA 1
ATOM 2598 C C . ALA A 1 347 ? 12.375 14.810 -2.830 1.00 97.56 347 ALA A C 1
ATOM 2600 O O . ALA A 1 347 ? 12.207 15.615 -3.743 1.00 97.56 347 ALA A O 1
ATOM 2601 N N . ARG A 1 348 ? 13.508 14.124 -2.672 1.00 97.19 348 ARG A N 1
ATOM 2602 C CA . ARG A 1 348 ? 14.767 14.372 -3.384 1.00 97.19 348 ARG A CA 1
ATOM 2603 C C . ARG A 1 348 ? 15.317 1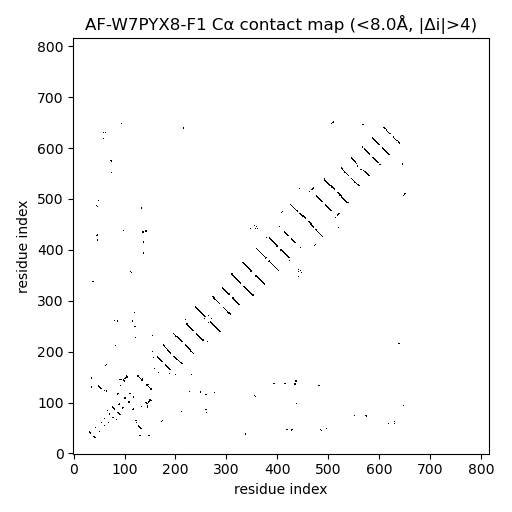3.087 -3.993 1.00 97.19 348 ARG A C 1
ATOM 2605 O O . ARG A 1 348 ? 15.598 12.136 -3.265 1.00 97.19 348 ARG A O 1
ATOM 2612 N N . GLN A 1 349 ? 15.517 13.068 -5.310 1.00 96.19 349 GLN A N 1
ATOM 2613 C CA . GLN A 1 349 ? 16.242 12.002 -6.007 1.00 96.19 349 GLN A CA 1
ATOM 261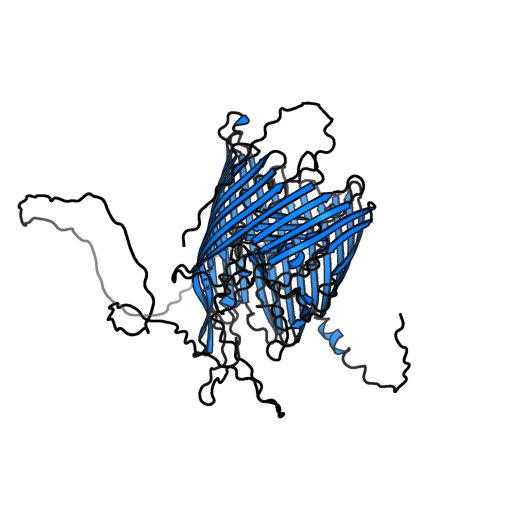4 C C . GLN A 1 349 ? 17.728 12.355 -6.147 1.00 96.19 349 GLN A C 1
ATOM 2616 O O . GLN A 1 349 ? 18.100 13.388 -6.710 1.00 96.19 349 GLN A O 1
ATOM 2621 N N . VAL A 1 350 ? 18.596 11.461 -5.670 1.00 94.94 350 VAL A N 1
ATOM 2622 C CA . VAL A 1 350 ? 20.055 11.576 -5.770 1.00 94.94 350 VAL A CA 1
ATOM 2623 C C . VAL A 1 350 ? 20.624 10.347 -6.491 1.00 94.94 350 VAL A C 1
ATOM 2625 O O . VAL A 1 350 ? 20.794 9.296 -5.873 1.00 94.94 350 VAL A O 1
ATOM 2628 N N . PRO A 1 351 ? 20.944 10.457 -7.793 1.00 93.88 351 PRO A N 1
ATOM 2629 C CA . PRO A 1 351 ? 21.774 9.478 -8.488 1.00 93.88 351 PRO A CA 1
ATOM 2630 C C . PRO A 1 351 ? 23.275 9.673 -8.218 1.00 93.88 351 PRO A C 1
ATOM 2632 O O . PRO A 1 351 ? 23.749 10.812 -8.068 1.00 93.88 351 PRO A O 1
ATOM 2635 N N . ASP A 1 352 ? 24.013 8.560 -8.279 1.00 92.12 352 ASP A N 1
ATOM 2636 C CA . ASP A 1 352 ? 25.464 8.488 -8.520 1.00 92.12 352 ASP A CA 1
ATOM 2637 C C . ASP A 1 352 ? 25.793 7.394 -9.564 1.00 92.12 352 ASP A C 1
ATOM 2639 O O . ASP A 1 352 ? 25.035 6.441 -9.775 1.00 92.12 352 ASP A O 1
ATOM 2643 N N . GLY A 1 353 ? 26.936 7.531 -10.238 1.00 88.81 353 GLY A N 1
ATOM 2644 C CA . GLY A 1 353 ? 27.392 6.616 -11.285 1.00 88.81 353 GLY A CA 1
ATOM 2645 C C . GLY A 1 353 ? 26.504 6.608 -12.539 1.00 88.81 353 GLY A C 1
ATOM 2646 O O . GLY A 1 353 ? 26.088 7.650 -13.038 1.00 88.81 353 GLY A O 1
ATOM 2647 N N . ALA A 1 354 ? 26.239 5.416 -13.074 1.00 84.50 354 ALA A N 1
ATOM 2648 C CA . ALA A 1 354 ? 25.464 5.166 -14.292 1.00 84.50 354 ALA A CA 1
ATOM 2649 C C . ALA A 1 354 ? 23.967 4.894 -14.009 1.00 84.50 354 ALA A C 1
ATOM 2651 O O . ALA A 1 354 ? 23.350 4.023 -14.629 1.00 84.50 354 ALA A O 1
ATOM 2652 N N . ALA A 1 355 ? 23.380 5.606 -13.044 1.00 85.12 355 ALA A N 1
ATOM 2653 C CA . ALA A 1 355 ? 21.982 5.457 -12.643 1.00 85.12 355 ALA A CA 1
ATOM 2654 C C . ALA A 1 355 ? 21.000 5.993 -13.708 1.00 85.12 355 ALA A C 1
ATOM 2656 O O . ALA A 1 355 ? 20.540 7.128 -13.651 1.00 85.12 355 ALA A O 1
ATOM 2657 N N . ASN A 1 356 ? 20.663 5.149 -14.685 1.00 82.44 356 ASN A N 1
ATOM 2658 C CA . ASN A 1 356 ? 19.683 5.457 -15.732 1.00 82.44 356 ASN A CA 1
ATOM 2659 C C . ASN A 1 356 ? 18.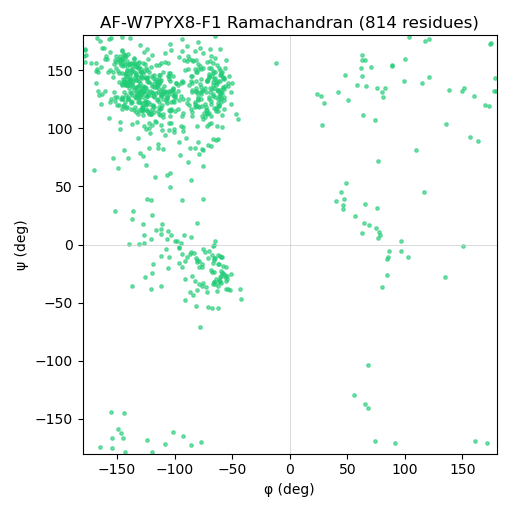250 5.586 -15.170 1.00 82.44 356 ASN A C 1
ATOM 2661 O O . ASN A 1 356 ? 17.882 4.837 -14.254 1.00 82.44 356 ASN A O 1
ATOM 2665 N N . GLY A 1 357 ? 17.450 6.489 -15.751 1.00 82.75 357 GLY A N 1
ATOM 2666 C CA . GLY A 1 357 ? 16.025 6.692 -15.446 1.00 82.75 357 GLY A CA 1
ATOM 2667 C C . GLY A 1 357 ? 15.732 7.279 -14.059 1.00 82.75 357 GLY A C 1
ATOM 2668 O O . GLY A 1 357 ? 14.612 7.154 -13.562 1.00 82.75 357 GLY A O 1
ATOM 2669 N N . PHE A 1 358 ? 16.734 7.870 -13.407 1.00 90.88 358 PHE A N 1
ATOM 2670 C CA . PHE A 1 358 ? 16.655 8.363 -12.031 1.00 90.88 358 PHE A CA 1
ATOM 2671 C C . PHE A 1 358 ? 17.406 9.704 -11.922 1.00 90.88 358 PHE A C 1
ATOM 2673 O O . PHE A 1 358 ? 18.542 9.737 -11.449 1.00 90.88 358 PHE A O 1
ATOM 2680 N N . PRO A 1 359 ? 16.829 10.799 -12.445 1.00 92.31 359 PRO A N 1
ATOM 2681 C CA . PRO A 1 359 ? 17.508 12.087 -12.555 1.00 92.31 359 PRO A CA 1
ATOM 2682 C C . PRO A 1 359 ? 17.765 12.720 -11.184 1.00 92.31 359 PRO A C 1
ATOM 2684 O O . PRO A 1 359 ? 17.123 12.390 -10.188 1.00 92.31 359 PRO A O 1
ATOM 2687 N N . ARG A 1 360 ? 18.679 13.698 -11.123 1.00 94.56 360 ARG A N 1
ATOM 2688 C CA . ARG A 1 360 ? 18.801 14.552 -9.933 1.00 94.56 360 ARG A CA 1
ATOM 2689 C C . ARG A 1 360 ? 17.738 15.645 -9.976 1.00 94.56 360 ARG A C 1
ATOM 2691 O O . ARG A 1 360 ? 17.899 16.631 -10.702 1.00 94.56 360 ARG A O 1
ATOM 2698 N N . ALA A 1 361 ? 16.685 15.450 -9.196 1.00 96.00 361 ALA A N 1
ATOM 2699 C CA . ALA A 1 361 ? 15.539 16.339 -9.131 1.00 96.00 361 ALA A CA 1
ATOM 2700 C C . ALA A 1 361 ? 14.875 16.302 -7.747 1.00 96.00 361 ALA A C 1
ATOM 2702 O O . ALA A 1 361 ? 15.004 15.320 -7.012 1.00 96.00 361 ALA A O 1
ATOM 2703 N N . ASP A 1 362 ? 14.152 17.369 -7.431 1.00 96.88 362 ASP A N 1
ATOM 2704 C CA . ASP A 1 362 ? 13.439 17.582 -6.174 1.00 96.88 362 ASP A CA 1
ATOM 2705 C C . ASP A 1 362 ? 11.953 17.859 -6.454 1.00 96.88 362 ASP A C 1
ATOM 2707 O O . ASP A 1 362 ? 11.610 18.405 -7.502 1.00 96.88 362 ASP A O 1
ATOM 2711 N N . ILE A 1 363 ? 11.063 17.491 -5.531 1.00 97.06 363 ILE A N 1
ATOM 2712 C CA . ILE A 1 363 ? 9.637 17.846 -5.571 1.00 97.06 363 ILE A CA 1
ATOM 2713 C C . ILE A 1 363 ? 9.124 18.196 -4.174 1.00 97.06 363 ILE A C 1
ATOM 2715 O O . ILE A 1 363 ? 9.257 17.415 -3.232 1.00 97.06 363 ILE A O 1
ATOM 2719 N N . GLU A 1 364 ? 8.507 19.366 -4.045 1.00 98.00 364 GLU A N 1
ATOM 2720 C CA . GLU A 1 364 ? 7.753 19.777 -2.863 1.00 98.00 364 GLU A CA 1
ATOM 2721 C C . GLU A 1 364 ? 6.261 19.573 -3.110 1.00 98.00 364 GLU A C 1
ATOM 2723 O O . GLU A 1 364 ? 5.728 20.034 -4.114 1.00 98.00 364 GLU A O 1
ATOM 2728 N N . THR A 1 365 ? 5.574 18.902 -2.190 1.00 97.69 365 THR A N 1
ATOM 2729 C CA . THR A 1 365 ? 4.122 18.688 -2.200 1.00 97.69 365 THR A CA 1
ATOM 2730 C C . THR A 1 365 ? 3.492 19.379 -0.996 1.00 97.69 365 THR A C 1
ATOM 2732 O O . THR A 1 365 ? 3.994 19.280 0.123 1.00 97.69 365 THR A O 1
ATOM 2735 N N . GLN A 1 366 ? 2.380 20.077 -1.218 1.00 98.50 366 GLN A N 1
ATOM 2736 C CA . GLN A 1 366 ? 1.607 20.779 -0.194 1.00 98.50 366 GLN A CA 1
ATOM 2737 C C . GLN A 1 366 ? 0.122 20.479 -0.399 1.00 98.50 366 GLN A C 1
ATOM 2739 O O . GLN A 1 366 ? -0.403 20.686 -1.494 1.00 98.50 366 GLN A O 1
ATOM 2744 N N . ALA A 1 367 ? -0.571 20.010 0.637 1.00 98.31 367 ALA A N 1
ATOM 2745 C CA . ALA A 1 367 ? -1.962 19.597 0.517 1.00 98.31 367 ALA A CA 1
ATOM 2746 C C . ALA A 1 367 ? -2.801 19.834 1.778 1.00 98.31 367 ALA A C 1
ATOM 2748 O O . ALA A 1 367 ? -2.300 19.861 2.905 1.00 98.31 367 ALA A O 1
ATOM 2749 N N . PHE A 1 368 ? -4.113 19.950 1.573 1.00 98.19 368 PHE A N 1
ATOM 2750 C CA . PHE A 1 368 ? -5.119 19.910 2.634 1.00 98.19 368 PHE A CA 1
ATOM 2751 C C . PHE A 1 368 ? -6.370 19.170 2.156 1.00 98.19 368 PHE A C 1
ATOM 2753 O O . PHE A 1 368 ? -6.730 19.252 0.980 1.00 98.19 368 PHE A O 1
ATOM 2760 N N . TYR A 1 369 ? -7.063 18.481 3.063 1.00 98.12 369 TYR A N 1
ATOM 2761 C CA . TYR A 1 369 ? -8.343 17.834 2.770 1.00 98.12 369 TYR A CA 1
ATOM 2762 C C . TYR A 1 369 ? -9.388 18.052 3.863 1.00 98.12 369 TYR A C 1
ATOM 2764 O O . TYR A 1 369 ? -9.071 18.279 5.033 1.00 98.12 369 TYR A O 1
ATOM 2772 N N . LEU A 1 370 ? -10.649 17.934 3.452 1.00 98.06 370 LEU A N 1
ATOM 2773 C CA . LEU A 1 370 ? -11.822 17.866 4.314 1.00 98.06 370 LEU A CA 1
ATOM 2774 C C . LEU A 1 370 ? -12.815 16.867 3.706 1.00 98.06 370 LEU A C 1
ATOM 2776 O O . LEU A 1 370 ? -13.168 16.990 2.536 1.00 98.06 370 LEU A O 1
ATOM 2780 N N . ASP A 1 371 ? -13.286 15.909 4.499 1.00 96.50 371 ASP A N 1
ATOM 2781 C CA . ASP A 1 371 ? -14.393 15.006 4.185 1.00 96.50 371 ASP A CA 1
ATOM 2782 C C . ASP A 1 371 ? -15.461 15.141 5.274 1.00 96.50 371 ASP A C 1
ATOM 2784 O O . ASP A 1 371 ? -15.194 14.977 6.462 1.00 96.50 371 ASP A O 1
ATOM 2788 N N . ASN A 1 372 ? -16.674 15.480 4.863 1.00 96.81 372 ASN A N 1
ATOM 2789 C CA . ASN A 1 372 ? -17.819 15.716 5.725 1.00 96.81 372 ASN A CA 1
ATOM 2790 C C . ASN A 1 372 ? -18.867 14.635 5.459 1.00 96.81 372 ASN A C 1
ATOM 2792 O O . ASN A 1 372 ? -19.456 14.611 4.380 1.00 96.81 372 ASN A O 1
ATOM 2796 N N . THR A 1 373 ? -19.106 13.748 6.423 1.00 95.75 373 THR A N 1
ATOM 2797 C CA . THR A 1 373 ? -20.184 12.752 6.358 1.00 95.75 373 THR A CA 1
ATOM 2798 C C . THR A 1 373 ? -21.340 13.203 7.245 1.00 95.75 373 THR A C 1
ATOM 2800 O O . THR A 1 373 ? -21.178 13.330 8.457 1.00 95.75 373 THR A O 1
ATOM 2803 N N . LEU A 1 374 ? -22.491 13.470 6.627 1.00 96.56 374 LEU A N 1
ATOM 2804 C CA . LEU A 1 374 ? -23.743 13.853 7.278 1.00 96.56 374 LEU A CA 1
ATOM 2805 C C . LEU A 1 374 ? -24.670 12.636 7.336 1.00 96.56 374 LEU A C 1
ATOM 2807 O O . LEU A 1 374 ? -24.994 12.078 6.291 1.00 96.56 374 LEU A O 1
ATOM 2811 N N . THR A 1 375 ? -25.117 12.255 8.526 1.00 95.00 375 THR A N 1
ATOM 2812 C CA . THR A 1 375 ? -25.868 11.019 8.778 1.00 95.00 375 THR A CA 1
ATOM 2813 C C . THR A 1 375 ? -27.195 11.340 9.464 1.00 95.00 375 THR A C 1
ATOM 2815 O O . THR A 1 375 ? -27.207 11.946 10.537 1.00 95.00 375 THR A O 1
ATOM 2818 N N . VAL A 1 376 ? -28.320 10.969 8.844 1.00 95.25 376 VAL A N 1
ATOM 2819 C CA . VAL A 1 376 ? -29.682 11.322 9.299 1.00 95.25 376 VAL A CA 1
ATOM 2820 C C . VAL A 1 376 ? -30.647 10.135 9.270 1.00 95.25 376 VAL A C 1
ATOM 2822 O O . VAL A 1 376 ? -30.521 9.241 8.437 1.00 95.25 376 VAL A O 1
ATOM 2825 N N . GLY A 1 377 ? -31.680 10.180 10.113 1.00 91.69 377 GLY A N 1
ATOM 2826 C CA . GLY A 1 377 ? -32.768 9.195 10.127 1.00 91.69 377 GLY A CA 1
ATOM 2827 C C . GLY A 1 377 ? -32.543 8.015 11.077 1.00 91.69 377 GLY A C 1
ATOM 2828 O O . GLY A 1 377 ? -31.634 8.020 11.901 1.00 91.69 377 GLY A O 1
ATOM 2829 N N . HIS A 1 378 ? -33.422 7.017 10.970 1.00 87.19 378 HIS A N 1
ATOM 2830 C CA . HIS A 1 378 ? -33.469 5.814 11.812 1.00 87.19 378 HIS A CA 1
ATOM 2831 C C . HIS A 1 378 ? -33.868 4.603 10.955 1.00 87.19 378 HIS A C 1
ATOM 2833 O O . HIS A 1 378 ? -34.440 4.777 9.870 1.00 87.19 378 HIS A O 1
ATOM 2839 N N . PHE A 1 379 ? -33.609 3.381 11.426 1.00 89.44 379 PHE A N 1
ATOM 2840 C CA . PHE A 1 379 ? -33.911 2.169 10.664 1.00 89.44 379 PHE A CA 1
ATOM 2841 C C . PHE A 1 379 ? -35.420 1.979 10.449 1.00 89.44 379 PHE A C 1
ATOM 2843 O O . PHE A 1 379 ? -36.261 2.515 11.173 1.00 89.44 379 PHE A O 1
ATOM 2850 N N . LEU A 1 380 ? -35.781 1.160 9.455 1.00 90.62 380 LEU A N 1
ATOM 2851 C CA . LEU A 1 380 ? -37.178 0.792 9.189 1.00 90.62 380 LEU A CA 1
ATOM 2852 C C . LEU A 1 380 ? -37.840 0.095 10.396 1.00 90.62 380 LEU A C 1
ATOM 2854 O O . LEU A 1 380 ? -39.054 0.186 10.565 1.00 90.62 380 LEU A O 1
ATOM 2858 N N . ALA A 1 381 ? -37.051 -0.581 11.240 1.00 89.69 381 ALA A N 1
ATOM 2859 C CA . ALA A 1 381 ? -37.519 -1.221 12.471 1.00 89.69 381 ALA A CA 1
ATOM 2860 C C . ALA A 1 381 ? -38.020 -0.207 13.519 1.00 89.69 381 ALA A C 1
ATOM 2862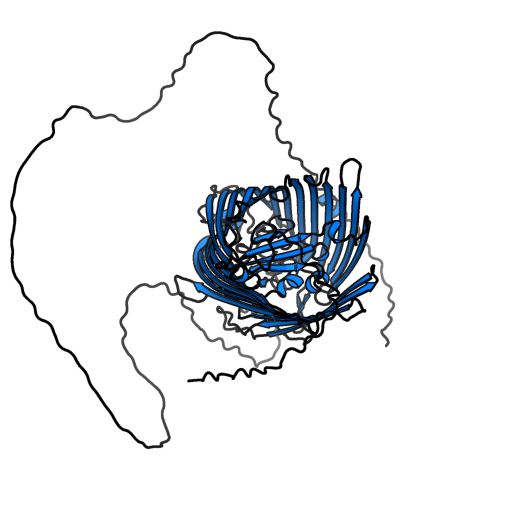 O O . ALA A 1 381 ? -38.986 -0.487 14.225 1.00 89.69 381 ALA A O 1
ATOM 2863 N N . ASP A 1 382 ? -37.426 0.989 13.553 1.00 90.19 382 ASP A N 1
ATOM 2864 C CA . ASP A 1 382 ? -37.775 2.083 14.469 1.00 90.19 382 ASP A CA 1
ATOM 2865 C C . ASP A 1 382 ? -38.927 2.958 13.930 1.00 90.19 382 ASP A C 1
ATOM 2867 O O . ASP A 1 382 ? -39.246 4.008 14.486 1.00 90.19 382 ASP A O 1
ATOM 2871 N N . GLY A 1 383 ? -39.538 2.560 12.805 1.00 86.25 383 GLY A N 1
ATOM 2872 C CA . GLY A 1 383 ? -40.516 3.365 12.069 1.00 86.25 383 GLY A CA 1
ATOM 2873 C C . GLY A 1 383 ? -39.900 4.486 11.221 1.00 86.25 383 GLY A C 1
ATOM 2874 O O . GLY A 1 383 ? -40.634 5.340 10.722 1.00 86.25 383 GLY A O 1
ATOM 2875 N N . GLY A 1 384 ? -38.573 4.497 11.053 1.00 88.94 384 GLY A N 1
ATOM 2876 C CA . GLY A 1 384 ? -37.864 5.415 10.165 1.00 88.94 384 GLY A CA 1
ATOM 2877 C C . GLY A 1 384 ? -37.961 5.031 8.683 1.00 88.94 384 GLY A C 1
ATOM 2878 O O . GLY A 1 384 ? -38.715 4.143 8.290 1.00 88.94 384 GLY A O 1
ATOM 2879 N N . ALA A 1 385 ? -37.164 5.700 7.847 1.00 90.81 385 ALA A N 1
ATOM 2880 C CA . ALA A 1 385 ? -37.049 5.435 6.405 1.00 90.81 385 ALA A CA 1
ATOM 2881 C C . ALA A 1 385 ? -35.736 4.709 6.030 1.00 90.81 385 ALA A C 1
ATOM 2883 O O . ALA A 1 385 ? -35.378 4.627 4.853 1.00 90.81 385 ALA A O 1
ATOM 2884 N N . GLY A 1 386 ? -35.004 4.210 7.029 1.00 93.06 386 GLY A N 1
ATOM 2885 C CA . GLY A 1 386 ? -33.580 3.918 6.924 1.00 93.06 386 GLY A CA 1
ATOM 2886 C C . GLY A 1 386 ? -32.728 5.134 7.285 1.00 93.06 386 GLY A C 1
ATOM 2887 O O . GLY A 1 386 ? -33.164 6.281 7.168 1.00 93.06 386 GLY A O 1
ATOM 2888 N N . GLU A 1 387 ? -31.506 4.864 7.723 1.00 94.56 387 GLU A N 1
ATOM 2889 C CA . GLU A 1 387 ? -30.483 5.875 7.980 1.00 94.56 387 GLU A CA 1
ATOM 2890 C C . GLU A 1 387 ? -29.802 6.252 6.649 1.00 94.56 387 GLU A C 1
ATOM 2892 O O . GLU A 1 387 ? -29.589 5.392 5.789 1.00 94.56 387 GLU A O 1
ATOM 2897 N N . LEU A 1 388 ? -29.500 7.533 6.439 1.00 95.31 388 LEU A N 1
ATOM 2898 C CA . LEU A 1 388 ? -28.964 8.076 5.189 1.00 95.31 388 LEU A CA 1
ATOM 2899 C C . LEU A 1 388 ? -27.661 8.834 5.458 1.00 95.31 388 LEU A C 1
ATOM 2901 O O . LEU A 1 388 ? -27.660 9.814 6.201 1.00 95.31 388 LEU A O 1
ATOM 2905 N N . ASP A 1 389 ? -26.588 8.408 4.797 1.00 94.88 389 ASP A N 1
ATOM 2906 C CA . ASP A 1 389 ? -25.260 9.013 4.837 1.00 94.88 389 ASP A CA 1
ATOM 2907 C C . ASP A 1 389 ? -25.006 9.826 3.557 1.00 94.88 389 ASP A C 1
ATOM 2909 O O . ASP A 1 389 ? -25.021 9.281 2.452 1.00 94.88 389 ASP A O 1
ATOM 2913 N N . LEU A 1 390 ? -24.709 11.119 3.691 1.00 96.50 390 LEU A N 1
ATOM 2914 C CA . LEU A 1 390 ? -24.212 11.987 2.623 1.00 96.50 390 LEU A CA 1
ATOM 2915 C C . LEU A 1 390 ? -22.764 12.384 2.929 1.00 96.50 390 LEU A C 1
ATOM 2917 O O . LEU A 1 390 ? -22.505 13.254 3.759 1.00 96.50 390 LEU A O 1
ATOM 2921 N N . GLY A 1 391 ? -21.819 11.746 2.242 1.00 95.81 391 GLY A N 1
ATOM 2922 C CA . GLY A 1 391 ? -20.404 12.106 2.261 1.00 95.81 391 GLY A CA 1
ATOM 2923 C C . GLY A 1 391 ? -20.079 13.144 1.188 1.00 95.81 391 GLY A C 1
ATOM 2924 O O . GLY A 1 391 ? -20.328 12.909 0.008 1.00 95.81 391 GLY A O 1
ATOM 2925 N N . LEU A 1 392 ? -19.484 14.266 1.582 1.00 97.31 392 LEU A N 1
ATOM 2926 C CA . LEU A 1 392 ? -18.981 15.325 0.707 1.00 97.31 392 LEU A CA 1
ATOM 2927 C C . LEU A 1 392 ? -17.535 15.628 1.094 1.00 97.31 392 LEU A C 1
ATOM 2929 O O . LEU A 1 392 ? -17.293 16.094 2.205 1.00 97.31 392 LEU A O 1
ATOM 2933 N N . GLY A 1 393 ? -16.580 15.395 0.197 1.00 97.12 393 GLY A N 1
ATOM 2934 C CA . GLY A 1 393 ? -15.169 15.631 0.492 1.00 97.12 393 GLY A CA 1
ATOM 2935 C C . GLY A 1 393 ? -14.383 16.214 -0.665 1.00 97.12 393 GLY A C 1
ATOM 2936 O O . GLY A 1 393 ? -14.765 16.084 -1.827 1.00 97.12 393 GLY A O 1
ATOM 2937 N N . ALA A 1 394 ? -13.267 16.857 -0.342 1.00 98.19 394 ALA A N 1
ATOM 2938 C CA . ALA A 1 394 ? -12.288 17.322 -1.309 1.00 98.19 394 ALA A CA 1
ATOM 2939 C C . ALA A 1 394 ? -10.893 17.405 -0.681 1.00 98.19 394 ALA A C 1
ATOM 2941 O O . ALA A 1 394 ? -10.742 17.815 0.472 1.00 98.19 394 ALA A O 1
ATOM 2942 N N . ARG A 1 395 ? -9.877 17.093 -1.488 1.00 98.44 395 ARG A N 1
ATOM 2943 C CA . ARG A 1 395 ? -8.475 17.441 -1.232 1.00 98.44 395 ARG A CA 1
ATOM 2944 C C . ARG A 1 395 ? -7.992 18.435 -2.281 1.00 98.44 395 ARG A C 1
ATOM 2946 O O . ARG A 1 395 ? -8.369 18.313 -3.446 1.00 98.44 395 ARG A O 1
ATOM 2953 N N . TYR A 1 396 ? -7.173 19.394 -1.871 1.00 98.62 396 TYR A N 1
ATOM 2954 C CA . TYR A 1 396 ? -6.326 20.186 -2.758 1.00 98.62 396 TYR A CA 1
ATOM 2955 C C . TYR A 1 396 ? -4.883 19.718 -2.589 1.00 98.62 396 TYR A C 1
ATOM 2957 O O . TYR A 1 396 ? -4.410 19.621 -1.457 1.00 98.62 396 TYR A O 1
ATOM 2965 N N . ASP A 1 397 ? -4.200 19.468 -3.700 1.00 98.56 397 ASP A N 1
ATOM 2966 C CA . ASP A 1 397 ? -2.773 19.165 -3.766 1.00 98.56 397 ASP A CA 1
ATOM 2967 C C . ASP A 1 397 ? -2.101 20.178 -4.705 1.00 98.56 397 ASP A C 1
ATOM 2969 O O . ASP A 1 397 ? -2.557 20.380 -5.832 1.00 98.56 397 ASP A O 1
ATOM 2973 N N . ARG A 1 398 ? -0.990 20.775 -4.270 1.00 98.00 398 ARG A N 1
ATOM 2974 C CA . ARG A 1 398 ? -0.022 21.488 -5.114 1.00 98.00 398 ARG A CA 1
ATOM 2975 C C . ARG A 1 398 ? 1.305 20.748 -5.061 1.00 98.00 398 ARG A C 1
ATOM 2977 O O . ARG A 1 398 ? 1.700 20.290 -3.990 1.00 98.00 398 ARG A O 1
ATOM 2984 N N . TYR A 1 399 ? 2.007 20.698 -6.184 1.00 95.50 399 TYR A N 1
ATOM 2985 C CA . TYR A 1 399 ? 3.382 20.222 -6.247 1.00 95.50 399 TYR A CA 1
ATOM 2986 C C . TYR A 1 399 ? 4.239 21.139 -7.119 1.00 95.50 399 TYR A C 1
ATOM 2988 O O . TYR A 1 399 ? 3.790 21.655 -8.142 1.00 95.50 399 TYR A O 1
ATOM 2996 N N . ASP A 1 400 ? 5.465 21.364 -6.666 1.00 97.50 400 ASP A N 1
ATOM 2997 C CA . ASP A 1 400 ? 6.494 22.153 -7.335 1.00 97.50 400 ASP A CA 1
ATOM 2998 C C . ASP A 1 400 ? 7.729 21.268 -7.482 1.00 97.50 400 ASP A C 1
ATOM 3000 O O . ASP A 1 400 ? 8.293 20.826 -6.481 1.00 97.50 400 ASP A O 1
ATOM 3004 N N . ALA A 1 401 ? 8.109 20.956 -8.718 1.00 97.31 401 ALA A N 1
ATOM 3005 C CA . ALA A 1 401 ? 9.238 20.090 -9.022 1.00 97.31 401 ALA A CA 1
ATOM 3006 C C . ALA A 1 401 ? 10.364 20.869 -9.715 1.00 97.31 401 ALA A C 1
ATOM 3008 O O . ALA A 1 401 ? 10.108 21.720 -10.570 1.00 97.31 401 ALA A O 1
ATOM 3009 N N . GLU A 1 402 ? 11.611 20.558 -9.361 1.00 96.75 402 GLU A N 1
ATOM 3010 C CA . GLU A 1 402 ? 12.824 21.181 -9.896 1.00 96.75 402 GLU A CA 1
ATOM 3011 C C . GLU A 1 402 ? 13.799 20.111 -10.405 1.00 96.75 402 GLU A C 1
ATOM 3013 O O . GLU A 1 402 ? 14.105 19.145 -9.708 1.00 96.75 402 GLU A O 1
ATOM 3018 N N . GLY A 1 403 ? 14.327 20.291 -11.618 1.00 92.62 403 GLY A N 1
ATOM 3019 C CA . GLY A 1 403 ? 15.323 19.401 -12.221 1.00 92.62 403 GLY A CA 1
ATOM 3020 C C . GLY A 1 403 ? 16.611 20.155 -12.536 1.00 92.62 403 GLY A C 1
ATOM 3021 O O . GLY A 1 403 ? 16.555 21.253 -13.084 1.00 92.62 403 GLY A O 1
ATOM 3022 N N . ARG A 1 404 ? 17.770 19.550 -12.233 1.00 82.75 404 ARG A N 1
ATOM 3023 C CA . ARG A 1 404 ? 19.103 20.196 -12.218 1.00 82.75 404 ARG A CA 1
ATOM 3024 C C . ARG A 1 404 ? 19.412 21.144 -13.392 1.00 82.75 404 ARG A C 1
ATOM 3026 O O . ARG A 1 404 ? 20.076 22.154 -13.178 1.00 82.75 404 ARG A O 1
ATOM 3033 N N . GLU A 1 405 ? 18.985 20.802 -14.610 1.00 81.00 405 GLU A N 1
ATOM 3034 C CA . GLU A 1 405 ? 19.221 21.584 -15.841 1.00 81.00 405 GLU A CA 1
ATOM 3035 C C . GLU A 1 405 ? 17.944 21.686 -16.715 1.00 81.00 405 GLU A C 1
ATOM 3037 O O . GLU A 1 405 ? 18.018 21.802 -17.937 1.00 81.00 405 GLU A O 1
ATOM 3042 N N . SER A 1 406 ? 16.757 21.637 -16.092 1.00 85.56 406 SER A N 1
ATOM 3043 C CA . SER A 1 406 ? 15.442 21.721 -16.757 1.00 85.56 406 SER A CA 1
ATOM 3044 C C . SER A 1 406 ? 14.622 22.925 -16.262 1.00 85.56 406 SER A C 1
ATOM 3046 O O . SER A 1 406 ? 15.081 23.707 -15.432 1.00 85.56 406 SER A O 1
ATOM 3048 N N . ARG A 1 407 ? 13.397 23.099 -16.775 1.00 93.00 407 ARG A N 1
ATOM 3049 C CA . ARG A 1 407 ? 12.417 24.039 -16.202 1.00 93.00 407 ARG A CA 1
ATOM 3050 C C . ARG A 1 407 ? 11.706 23.400 -15.008 1.00 93.00 407 ARG A C 1
ATOM 3052 O O . ARG A 1 407 ? 11.457 22.194 -15.017 1.00 93.00 407 ARG A O 1
ATOM 3059 N N . ASN A 1 408 ? 11.312 24.209 -14.030 1.00 95.00 408 ASN A N 1
ATOM 3060 C CA . ASN A 1 408 ? 10.400 23.771 -12.976 1.00 95.00 408 ASN A CA 1
ATOM 3061 C C . ASN A 1 408 ? 9.070 23.286 -13.576 1.00 95.00 408 ASN A C 1
ATOM 3063 O O . ASN A 1 408 ? 8.622 23.814 -14.598 1.00 95.00 408 ASN A O 1
ATOM 3067 N N . SER A 1 409 ? 8.440 22.319 -12.914 1.00 95.88 409 SER A N 1
ATOM 3068 C CA . SER A 1 409 ? 7.080 21.864 -13.203 1.00 95.88 409 SER A CA 1
ATOM 3069 C C . SER A 1 409 ? 6.211 22.143 -11.977 1.00 95.88 409 SER A C 1
ATOM 3071 O O . SER A 1 409 ? 6.365 21.503 -10.938 1.00 95.88 409 SER A O 1
ATOM 3073 N N . THR A 1 410 ? 5.347 23.155 -12.078 1.00 96.38 410 THR A N 1
ATOM 3074 C CA . THR A 1 410 ? 4.490 23.623 -10.980 1.00 96.38 410 THR A CA 1
ATOM 3075 C C . THR A 1 410 ? 3.035 23.330 -11.314 1.00 96.38 410 THR A C 1
ATOM 3077 O O . THR A 1 410 ? 2.461 23.974 -12.192 1.00 96.38 410 THR A O 1
ATOM 3080 N N . GLU A 1 411 ? 2.416 22.403 -10.591 1.00 95.44 411 GLU A N 1
ATOM 3081 C CA . GLU A 1 411 ? 1.077 21.897 -10.895 1.00 95.44 411 GLU A CA 1
ATOM 3082 C C . GLU A 1 411 ? 0.183 21.801 -9.653 1.00 95.44 411 GLU A C 1
ATOM 3084 O O . GLU A 1 411 ? 0.640 21.841 -8.507 1.00 95.44 411 GLU A O 1
ATOM 3089 N N . ASN A 1 412 ? -1.135 21.735 -9.867 1.00 96.31 412 ASN A N 1
ATOM 3090 C CA . ASN A 1 412 ? -2.099 21.615 -8.769 1.00 96.31 412 ASN A CA 1
ATOM 3091 C C . ASN A 1 412 ? -3.407 20.930 -9.181 1.00 96.31 412 ASN A C 1
ATOM 3093 O O . ASN A 1 412 ? -3.871 21.062 -10.311 1.00 96.31 412 ASN A O 1
ATOM 3097 N N . ARG A 1 413 ? -4.033 20.215 -8.241 1.00 97.12 413 ARG A N 1
ATOM 3098 C CA . ARG A 1 413 ? -5.286 19.473 -8.445 1.00 97.12 413 ARG A CA 1
ATOM 3099 C C . ARG A 1 413 ? -6.242 19.656 -7.272 1.00 97.12 413 ARG A C 1
ATOM 3101 O O . ARG A 1 413 ? -5.830 19.757 -6.121 1.00 97.12 413 ARG A O 1
ATOM 3108 N N . VAL A 1 414 ? -7.539 19.608 -7.575 1.00 98.19 414 VAL A N 1
ATOM 3109 C CA . VAL A 1 414 ? -8.600 19.356 -6.591 1.00 98.19 414 VAL A CA 1
ATOM 3110 C C . VAL A 1 414 ? -9.180 17.974 -6.876 1.00 98.19 414 VAL A C 1
ATOM 3112 O O . VAL A 1 414 ? -9.526 17.680 -8.018 1.00 98.19 414 VAL A O 1
ATOM 3115 N N . SER A 1 415 ? -9.292 17.144 -5.840 1.00 98.38 415 SER A N 1
ATOM 3116 C CA . SER A 1 415 ? -9.832 15.780 -5.893 1.00 98.38 415 SER A CA 1
ATOM 3117 C C . SER A 1 415 ? -11.131 15.704 -5.079 1.00 98.38 415 SER A C 1
ATOM 3119 O O . SER A 1 415 ? -11.071 15.419 -3.878 1.00 98.38 415 SER A O 1
ATOM 3121 N N . PRO A 1 416 ? -12.303 16.027 -5.659 1.00 98.19 416 PRO A N 1
ATOM 3122 C CA . PRO A 1 416 ? -13.587 15.919 -4.969 1.00 98.19 416 PRO A CA 1
ATOM 3123 C C . PRO A 1 416 ? -14.090 14.467 -4.890 1.00 98.19 416 PRO A C 1
ATOM 3125 O O . PRO A 1 416 ? -13.870 13.671 -5.804 1.00 98.19 416 PRO A O 1
ATOM 3128 N N . ARG A 1 417 ? -14.858 14.150 -3.839 1.00 96.94 417 ARG A N 1
ATOM 3129 C CA . ARG A 1 417 ? -15.735 12.972 -3.776 1.00 96.94 417 ARG A CA 1
ATOM 3130 C C . ARG A 1 417 ? -17.121 13.297 -3.219 1.00 96.94 417 ARG A C 1
ATOM 3132 O O . ARG A 1 417 ? -17.277 14.141 -2.339 1.00 96.94 417 ARG A O 1
ATOM 3139 N N . VAL A 1 418 ? -18.119 12.566 -3.703 1.00 97.56 418 VAL A N 1
ATOM 3140 C CA . VAL A 1 418 ? -19.501 12.548 -3.210 1.00 97.56 418 VAL A CA 1
ATOM 3141 C C . VAL A 1 418 ? -19.898 11.092 -2.981 1.00 97.56 418 VAL A C 1
ATOM 3143 O O . VAL A 1 418 ? -19.666 10.244 -3.840 1.00 97.56 418 VAL A O 1
ATOM 3146 N N . ARG A 1 419 ? -20.493 10.786 -1.829 1.00 95.81 419 ARG A N 1
ATOM 3147 C CA . ARG A 1 419 ? -20.959 9.447 -1.446 1.00 95.81 419 ARG A CA 1
ATOM 3148 C C . ARG A 1 419 ? -22.383 9.541 -0.905 1.00 95.81 419 ARG A C 1
ATOM 3150 O O . ARG A 1 419 ? -22.670 10.418 -0.097 1.00 95.81 419 ARG A O 1
ATOM 3157 N N . LEU A 1 420 ? -23.242 8.618 -1.314 1.00 96.56 420 LEU A N 1
ATOM 3158 C CA . LEU A 1 420 ? -24.558 8.371 -0.736 1.00 96.56 420 LEU A CA 1
ATOM 3159 C C . LEU A 1 420 ? -24.579 6.939 -0.203 1.00 96.56 420 LEU A C 1
ATOM 3161 O O . LEU A 1 420 ? -24.377 6.001 -0.971 1.00 96.56 420 LEU A O 1
ATOM 3165 N N . GLY A 1 421 ? -24.813 6.777 1.096 1.00 95.44 421 GLY A N 1
ATOM 3166 C CA . GLY A 1 421 ? -25.091 5.496 1.743 1.00 95.44 421 GLY A CA 1
ATOM 3167 C C . GLY A 1 421 ? -26.525 5.479 2.262 1.00 95.44 421 GLY A C 1
ATOM 3168 O O . GLY A 1 421 ? -26.988 6.477 2.803 1.00 95.44 421 GLY A O 1
ATOM 3169 N N . TRP A 1 422 ? -27.245 4.372 2.106 1.00 96.06 422 TRP A N 1
ATOM 3170 C CA . TRP A 1 422 ? -28.577 4.189 2.684 1.00 96.06 422 TRP A CA 1
ATOM 3171 C C . TRP A 1 422 ? -28.664 2.840 3.387 1.00 96.06 422 TRP A C 1
ATOM 3173 O O . TRP A 1 422 ? -28.354 1.795 2.810 1.00 96.06 422 TRP A O 1
ATOM 3183 N N . ARG A 1 423 ? -29.077 2.881 4.652 1.00 95.56 423 ARG A N 1
ATOM 3184 C CA . ARG A 1 423 ? -29.096 1.757 5.585 1.00 95.56 423 ARG A CA 1
ATOM 3185 C C . ARG A 1 423 ? -30.528 1.549 6.088 1.00 95.56 423 ARG A C 1
ATOM 3187 O O . ARG A 1 423 ? -30.887 2.079 7.139 1.00 95.56 423 ARG A O 1
ATOM 3194 N N . PRO A 1 424 ? -31.391 0.832 5.336 1.00 94.56 424 PRO A N 1
ATOM 3195 C CA . PRO A 1 424 ? -32.761 0.530 5.764 1.00 94.56 424 PRO A CA 1
ATOM 3196 C C . PRO A 1 424 ? -32.819 -0.291 7.060 1.00 94.56 424 PRO A C 1
ATOM 3198 O O . PRO A 1 424 ? -33.752 -0.139 7.848 1.00 94.56 424 PRO A O 1
ATOM 3201 N N . THR A 1 425 ? -31.826 -1.147 7.295 1.00 93.50 425 THR A N 1
ATOM 3202 C CA . THR A 1 425 ? -31.695 -1.998 8.482 1.00 93.50 425 THR A CA 1
ATOM 3203 C C . THR A 1 425 ? -30.228 -2.085 8.893 1.00 93.50 425 THR A C 1
ATOM 3205 O O . THR A 1 425 ? -29.342 -1.861 8.073 1.00 93.50 425 THR A O 1
ATOM 3208 N N . GLU A 1 426 ? -29.951 -2.499 10.131 1.00 89.44 426 GLU A N 1
ATOM 3209 C CA . GLU A 1 426 ? -28.585 -2.828 10.582 1.00 89.44 426 GLU A CA 1
ATOM 3210 C C . GLU A 1 426 ? -27.900 -3.873 9.680 1.00 89.44 426 GLU A C 1
ATOM 3212 O O . GLU A 1 426 ? -26.685 -3.875 9.513 1.00 89.44 426 GLU A O 1
ATOM 3217 N N . SER A 1 427 ? -28.704 -4.753 9.078 1.00 91.81 427 SER A N 1
ATOM 3218 C CA . SER A 1 427 ? -28.281 -5.860 8.223 1.00 91.81 427 SER A CA 1
ATOM 3219 C C . SER A 1 427 ? -28.063 -5.509 6.749 1.00 91.81 427 SER A C 1
ATOM 3221 O O . SER A 1 427 ? -27.629 -6.387 6.004 1.00 91.81 427 SER A O 1
ATOM 3223 N N . LEU A 1 428 ? -28.380 -4.292 6.288 1.00 93.38 428 LEU A N 1
ATOM 3224 C CA . LEU A 1 428 ? -28.257 -3.906 4.878 1.00 93.38 428 LEU A CA 1
ATOM 3225 C C . LEU A 1 428 ? -27.834 -2.444 4.714 1.00 93.38 428 LEU A C 1
ATOM 3227 O O . LEU A 1 428 ? -28.523 -1.529 5.155 1.00 93.38 428 LEU A O 1
ATOM 3231 N N . MET A 1 429 ? -26.758 -2.240 3.961 1.00 94.50 429 MET A N 1
ATOM 3232 C CA . MET A 1 429 ? -26.279 -0.953 3.473 1.00 94.50 429 MET A CA 1
ATOM 3233 C C . MET A 1 429 ? -26.174 -1.003 1.946 1.00 94.50 429 MET A C 1
ATOM 3235 O O . MET A 1 429 ? -25.545 -1.907 1.399 1.00 94.50 429 MET A O 1
ATOM 3239 N N . LEU A 1 430 ? -26.778 -0.034 1.259 1.00 96.56 430 LEU A N 1
ATOM 3240 C CA . LEU A 1 430 ? -26.539 0.251 -0.158 1.00 96.56 430 LEU A CA 1
ATOM 3241 C C . LEU A 1 430 ? -25.685 1.519 -0.258 1.00 96.56 430 LEU A C 1
ATOM 3243 O O . LEU A 1 430 ? -25.918 2.458 0.502 1.00 96.56 430 LEU A O 1
ATOM 3247 N N . TYR A 1 431 ? -24.752 1.592 -1.209 1.00 96.19 431 TYR A N 1
ATOM 3248 C CA . TYR A 1 431 ? -24.000 2.819 -1.476 1.00 96.19 431 TYR A CA 1
ATOM 3249 C C . TYR A 1 431 ? -23.831 3.123 -2.964 1.00 96.19 431 TYR A C 1
ATOM 3251 O O . TYR A 1 431 ? -23.808 2.233 -3.816 1.00 96.19 431 TYR A O 1
ATOM 3259 N N . SER A 1 432 ? -23.675 4.408 -3.268 1.00 97.38 432 SER A N 1
ATOM 3260 C CA . SER A 1 432 ? -23.280 4.923 -4.576 1.00 97.38 432 SER A CA 1
ATOM 3261 C C . SER A 1 432 ? -22.395 6.154 -4.393 1.00 97.38 432 SER A C 1
ATOM 3263 O O . SER A 1 432 ? -22.615 6.951 -3.481 1.00 97.38 432 SER A O 1
ATOM 3265 N N . GLY A 1 433 ? -21.376 6.321 -5.230 1.00 96.62 433 GLY A N 1
ATOM 3266 C CA . GLY A 1 433 ? -20.434 7.425 -5.111 1.00 96.62 433 GLY A CA 1
ATOM 3267 C C . GLY A 1 433 ? -19.801 7.845 -6.429 1.00 96.62 433 GLY A C 1
ATOM 3268 O O . GLY A 1 433 ? -19.750 7.086 -7.397 1.00 96.62 433 GLY A O 1
ATOM 3269 N N . TYR A 1 434 ? -19.305 9.077 -6.425 1.00 97.81 434 TYR A N 1
ATOM 3270 C CA . TYR A 1 434 ? -18.454 9.665 -7.449 1.00 97.81 434 TYR A CA 1
ATOM 3271 C C . TYR A 1 434 ? -17.180 10.188 -6.790 1.00 97.81 434 TYR A C 1
ATOM 3273 O O . TYR A 1 434 ? -17.262 10.868 -5.766 1.00 97.81 434 TYR A O 1
ATOM 3281 N N . ALA A 1 435 ? -16.019 9.919 -7.372 1.00 97.62 435 ALA A N 1
ATOM 3282 C CA . ALA A 1 435 ? -14.755 10.495 -6.927 1.00 97.62 435 ALA A CA 1
ATOM 3283 C C . ALA A 1 435 ? -13.848 10.795 -8.122 1.00 97.62 435 ALA A C 1
ATOM 3285 O O . ALA A 1 435 ? -13.789 10.005 -9.067 1.00 97.62 435 ALA A O 1
ATOM 3286 N N . GLU A 1 436 ? -13.119 11.911 -8.061 1.00 97.94 436 GLU A N 1
ATOM 3287 C CA . GLU A 1 436 ? -11.968 12.134 -8.939 1.00 97.94 436 GLU A CA 1
ATOM 3288 C C . GLU A 1 436 ? -10.670 11.806 -8.192 1.00 97.94 436 GLU A C 1
ATOM 3290 O O . GLU A 1 436 ? -10.507 12.140 -7.014 1.00 97.94 436 GLU A O 1
ATOM 3295 N N . ALA A 1 437 ? -9.744 11.151 -8.887 1.00 96.88 437 ALA A N 1
ATOM 3296 C CA . ALA A 1 437 ? -8.408 10.846 -8.396 1.00 96.88 437 ALA A CA 1
ATOM 3297 C C . ALA A 1 437 ? -7.349 11.142 -9.458 1.00 96.88 437 ALA A C 1
ATOM 3299 O O . ALA A 1 437 ? -7.659 11.245 -10.645 1.00 96.88 437 ALA A O 1
ATOM 3300 N N . PHE A 1 438 ? -6.099 11.312 -9.034 1.00 95.94 438 PHE A N 1
ATOM 3301 C CA . PHE A 1 438 ? -5.020 11.729 -9.926 1.00 95.94 438 PHE A CA 1
ATOM 3302 C C . PHE A 1 438 ? -3.672 11.099 -9.571 1.00 95.94 438 PHE A C 1
ATOM 3304 O O . PHE A 1 438 ? -3.461 10.568 -8.472 1.00 95.94 438 PHE A O 1
ATOM 3311 N N . ARG A 1 439 ? -2.736 11.240 -10.505 1.00 93.88 439 ARG A N 1
ATOM 3312 C CA . ARG A 1 439 ? -1.310 11.012 -10.301 1.00 93.88 439 ARG A CA 1
ATOM 3313 C C . ARG A 1 439 ? -0.507 12.194 -10.839 1.00 93.88 439 ARG A C 1
ATOM 3315 O O . ARG A 1 439 ? -0.638 12.552 -12.004 1.00 93.88 439 ARG A O 1
ATOM 3322 N N . ALA A 1 440 ? 0.338 12.775 -9.995 1.00 94.31 440 ALA A N 1
ATOM 3323 C CA . ALA A 1 440 ? 1.369 13.714 -10.418 1.00 94.31 440 ALA A CA 1
ATOM 3324 C C . ALA A 1 440 ? 2.428 12.999 -11.287 1.00 94.31 440 ALA A C 1
ATOM 3326 O O . ALA A 1 440 ? 2.727 11.822 -11.035 1.00 94.31 440 ALA A O 1
ATOM 3327 N N . PRO A 1 441 ? 3.033 13.688 -12.270 1.00 92.62 441 PRO A N 1
ATOM 3328 C CA . PRO A 1 441 ? 4.209 13.178 -12.965 1.00 92.62 441 PRO A CA 1
ATOM 3329 C C . PRO A 1 441 ? 5.336 12.851 -11.974 1.00 92.62 441 PRO A C 1
ATOM 3331 O O . PRO A 1 441 ? 5.616 13.611 -11.047 1.00 92.62 441 PRO A O 1
ATOM 3334 N N . GLY A 1 442 ? 5.991 11.710 -12.161 1.00 92.19 442 GLY A N 1
ATOM 3335 C CA . GLY A 1 442 ? 7.165 11.327 -11.388 1.00 92.19 442 GLY A CA 1
ATOM 3336 C C . GLY A 1 442 ? 8.404 12.103 -11.833 1.00 92.19 442 GLY A C 1
ATOM 3337 O O . GLY A 1 442 ? 8.545 12.449 -13.004 1.00 92.19 442 GLY A O 1
ATOM 3338 N N . LEU A 1 443 ? 9.355 12.309 -10.921 1.00 93.94 443 LEU A N 1
ATOM 3339 C CA . LEU A 1 443 ? 10.611 13.014 -11.212 1.00 93.94 443 LEU A CA 1
ATOM 3340 C C . LEU A 1 443 ? 11.377 12.424 -12.412 1.00 93.94 443 LEU A C 1
ATOM 3342 O O . LEU A 1 443 ? 11.883 13.174 -13.244 1.00 93.94 443 LEU A O 1
ATOM 3346 N N . SER A 1 444 ? 11.382 11.095 -12.567 1.00 91.31 444 SER A N 1
ATOM 3347 C CA . SER A 1 444 ? 11.929 10.412 -13.749 1.00 91.31 444 SER A CA 1
ATOM 3348 C C . SER A 1 444 ? 11.203 10.757 -15.056 1.00 91.31 444 SER A C 1
ATOM 3350 O O . SER A 1 444 ? 11.844 10.854 -16.093 1.00 91.31 444 SER A O 1
ATOM 3352 N N . GLU A 1 445 ? 9.883 10.952 -15.030 1.00 92.44 445 GLU A N 1
ATOM 3353 C CA . GLU A 1 445 ? 9.084 11.273 -16.225 1.00 92.44 445 GLU A CA 1
ATOM 3354 C C . GLU A 1 445 ? 9.275 12.743 -16.635 1.00 92.44 445 GLU A C 1
ATOM 3356 O O . GLU A 1 445 ? 9.355 13.056 -17.821 1.00 92.44 445 GLU A O 1
ATOM 3361 N N . LEU A 1 446 ? 9.420 13.636 -15.650 1.00 94.38 446 LEU A N 1
ATOM 3362 C CA . LEU A 1 446 ? 9.697 15.059 -15.855 1.00 94.38 446 LEU A CA 1
ATOM 3363 C C . LEU A 1 446 ? 11.132 15.327 -16.338 1.00 94.38 446 LEU A C 1
ATOM 3365 O O . LEU A 1 446 ? 11.338 16.200 -17.184 1.00 94.38 446 LEU A O 1
ATOM 3369 N N . TYR A 1 447 ? 12.125 14.619 -15.780 1.00 95.00 447 TYR A N 1
ATOM 3370 C CA . TYR A 1 447 ? 13.526 15.064 -15.800 1.00 95.00 447 TYR A CA 1
ATOM 3371 C C . TYR A 1 447 ? 14.574 14.043 -16.253 1.00 95.00 447 TYR A C 1
ATOM 3373 O O . TYR A 1 447 ? 15.751 14.408 -16.280 1.00 95.00 447 TYR A O 1
ATOM 3381 N N . ALA A 1 448 ? 14.209 12.810 -16.625 1.00 91.25 448 ALA A N 1
ATOM 3382 C CA . ALA A 1 448 ? 15.192 11.882 -17.188 1.00 91.25 448 ALA A CA 1
ATOM 3383 C C . ALA A 1 448 ? 15.849 12.484 -18.444 1.00 91.25 448 ALA A C 1
ATOM 3385 O O . ALA A 1 448 ? 15.186 13.053 -19.313 1.00 91.25 448 ALA A O 1
ATOM 3386 N N . SER A 1 449 ? 17.172 12.361 -18.515 1.00 90.94 449 SER A N 1
ATOM 3387 C CA . SER A 1 449 ? 18.024 12.903 -19.591 1.00 90.94 449 SER A CA 1
ATOM 3388 C C . SER A 1 449 ? 19.148 11.942 -20.002 1.00 90.94 449 SER A C 1
ATOM 3390 O O . SER A 1 449 ? 19.974 12.229 -20.868 1.00 90.94 449 SER A O 1
ATOM 3392 N N . GLU A 1 450 ? 19.188 10.778 -19.358 1.00 88.38 450 GLU A N 1
ATOM 3393 C CA . GLU A 1 450 ? 20.213 9.760 -19.500 1.00 88.38 450 GLU A CA 1
ATOM 3394 C C . GLU A 1 450 ? 20.002 8.949 -20.794 1.00 88.38 450 GLU A C 1
ATOM 3396 O O . GLU A 1 450 ? 18.968 9.034 -21.462 1.00 88.38 450 GLU A O 1
ATOM 3401 N N . ARG A 1 451 ? 20.981 8.123 -21.178 1.00 87.50 451 ARG A N 1
ATOM 3402 C CA . ARG A 1 451 ? 20.831 7.249 -22.349 1.00 87.50 451 ARG A CA 1
ATOM 3403 C C . ARG A 1 451 ? 19.850 6.113 -22.046 1.00 87.50 451 ARG A C 1
ATOM 3405 O O . ARG A 1 451 ? 20.187 5.212 -21.280 1.00 87.50 451 ARG A O 1
ATOM 3412 N N . HIS A 1 452 ? 18.691 6.103 -22.700 1.00 85.06 452 HIS A N 1
ATOM 3413 C CA . HIS A 1 452 ? 17.708 5.026 -22.609 1.00 85.06 452 HIS A CA 1
ATOM 3414 C C . HIS A 1 452 ? 18.288 3.700 -23.133 1.00 85.06 452 HIS A C 1
ATOM 3416 O O . HIS A 1 452 ? 18.325 2.722 -22.389 1.00 85.06 452 HIS A O 1
ATOM 3422 N N . PHE A 1 453 ? 18.811 3.676 -24.365 1.00 83.19 453 PHE A N 1
ATOM 3423 C CA . PHE A 1 453 ? 19.477 2.502 -24.947 1.00 83.19 453 PHE A CA 1
ATOM 3424 C C . PHE A 1 453 ? 20.584 2.881 -25.946 1.00 83.19 453 PHE A C 1
ATOM 3426 O O . PHE A 1 453 ? 20.632 4.000 -26.455 1.00 83.19 453 PHE A O 1
ATOM 3433 N N . ALA A 1 454 ? 21.507 1.952 -26.206 1.00 86.25 454 ALA A N 1
ATOM 3434 C CA . ALA A 1 454 ? 22.581 2.133 -27.185 1.00 86.25 454 ALA A CA 1
ATOM 3435 C C . ALA A 1 454 ? 22.090 1.881 -28.623 1.00 86.25 454 ALA A C 1
ATOM 3437 O O . ALA A 1 454 ? 21.208 1.051 -28.850 1.00 86.25 454 ALA A O 1
ATOM 3438 N N . GLY A 1 455 ? 22.675 2.586 -29.590 1.00 87.25 455 GLY A N 1
ATOM 3439 C CA . GLY A 1 455 ? 22.334 2.481 -31.004 1.00 87.25 455 GLY A CA 1
ATOM 3440 C C . GLY A 1 455 ? 22.694 1.120 -31.595 1.00 87.25 455 GLY A C 1
ATOM 3441 O O . GLY A 1 455 ? 23.650 0.467 -31.174 1.00 87.25 455 GLY A O 1
ATOM 3442 N N . PHE A 1 456 ? 21.926 0.683 -32.594 1.00 87.50 456 PHE A N 1
ATOM 3443 C CA . PHE A 1 456 ? 22.082 -0.637 -33.205 1.00 87.50 456 PHE A CA 1
ATOM 3444 C C . PHE A 1 456 ? 21.882 -0.609 -34.723 1.00 87.50 456 PHE A C 1
ATOM 3446 O O . PHE A 1 456 ? 21.109 0.182 -35.264 1.00 87.50 456 PHE A O 1
ATOM 3453 N N . CYS A 1 457 ? 22.582 -1.507 -35.419 1.00 89.44 457 CYS A N 1
ATOM 3454 C CA . CYS A 1 457 ? 22.567 -1.620 -36.875 1.00 89.44 457 CYS A CA 1
ATOM 3455 C C . CYS A 1 457 ? 21.814 -2.884 -37.322 1.00 89.44 457 CYS A C 1
ATOM 3457 O O . CYS A 1 457 ? 22.433 -3.945 -37.415 1.00 89.44 457 CYS A O 1
ATOM 3459 N N . PRO A 1 458 ? 20.506 -2.817 -37.645 1.00 85.75 458 PRO A N 1
ATOM 3460 C CA . PRO A 1 458 ? 19.786 -3.957 -38.223 1.00 85.75 458 PRO A CA 1
ATOM 3461 C C . PRO A 1 458 ? 20.263 -4.323 -39.643 1.00 85.75 458 PRO A C 1
ATOM 3463 O O . PRO A 1 458 ? 19.867 -5.359 -40.173 1.00 85.75 458 PRO A O 1
ATOM 3466 N N . SER A 1 459 ? 21.107 -3.504 -40.286 1.00 88.75 459 SER A N 1
ATOM 3467 C CA . SER A 1 459 ? 21.848 -3.900 -41.491 1.00 88.75 459 SER A CA 1
ATOM 3468 C C . SER A 1 459 ? 23.183 -3.145 -41.618 1.00 88.75 459 SER A C 1
ATOM 3470 O O . SER A 1 459 ? 23.318 -2.067 -41.038 1.00 88.75 459 SER A O 1
ATOM 3472 N N . PRO A 1 460 ? 24.144 -3.614 -42.441 1.00 88.06 460 PRO A N 1
ATOM 3473 C CA . PRO A 1 460 ? 25.420 -2.918 -42.671 1.00 88.06 460 PRO A CA 1
ATOM 3474 C C . PRO A 1 460 ? 25.316 -1.505 -43.274 1.00 88.06 460 PRO A C 1
ATOM 3476 O O . PRO A 1 460 ? 26.322 -0.805 -43.347 1.00 88.06 460 PRO A O 1
ATOM 3479 N N . PHE A 1 461 ? 24.130 -1.094 -43.735 1.00 89.81 461 PHE A N 1
ATOM 3480 C CA . PHE A 1 461 ? 23.884 0.201 -44.384 1.00 89.81 461 PHE A CA 1
ATOM 3481 C C . PHE A 1 461 ? 22.838 1.057 -43.655 1.00 89.81 461 PHE A C 1
ATOM 3483 O O . PHE A 1 461 ? 22.457 2.112 -44.157 1.00 89.81 461 PHE A O 1
ATOM 3490 N N . PHE A 1 462 ? 22.344 0.606 -42.498 1.00 88.44 462 PHE A N 1
ATOM 3491 C CA . PHE A 1 462 ? 21.312 1.306 -41.739 1.00 88.44 462 PHE A CA 1
ATOM 3492 C C . PHE A 1 462 ? 21.471 1.029 -40.243 1.00 88.44 462 PHE A C 1
ATOM 3494 O O . PHE A 1 462 ? 21.381 -0.123 -39.812 1.00 88.44 462 PHE A O 1
ATOM 3501 N N . CYS A 1 463 ? 21.678 2.096 -39.475 1.00 88.19 463 CYS A N 1
ATOM 3502 C CA . CYS A 1 463 ? 21.862 2.074 -38.030 1.00 88.19 463 CYS A CA 1
ATOM 3503 C C . CYS A 1 463 ? 20.993 3.142 -37.373 1.00 88.19 463 CYS A C 1
ATOM 3505 O O . CYS A 1 463 ? 20.881 4.253 -37.892 1.00 88.19 463 CYS A O 1
ATOM 3507 N N . PHE A 1 464 ? 20.433 2.808 -36.216 1.00 90.06 464 PHE A N 1
ATOM 3508 C CA . PHE A 1 464 ? 19.813 3.767 -35.313 1.00 90.06 464 PHE A CA 1
ATOM 3509 C C . PHE A 1 464 ? 20.879 4.377 -34.381 1.00 90.06 464 PHE A C 1
ATOM 3511 O O . PHE A 1 464 ? 21.821 3.668 -34.008 1.00 90.06 464 PHE A O 1
ATOM 3518 N N . PRO A 1 465 ? 20.763 5.663 -34.004 1.00 92.50 465 PRO A N 1
ATOM 3519 C CA . PRO A 1 465 ? 21.649 6.297 -33.027 1.00 92.50 465 PRO A CA 1
ATOM 3520 C C . PRO A 1 465 ? 21.426 5.752 -31.604 1.00 92.50 465 PRO A C 1
ATOM 3522 O O . PRO A 1 465 ? 20.426 5.087 -31.331 1.00 92.50 465 PRO A O 1
ATOM 3525 N N . ASP A 1 466 ? 22.340 6.080 -30.684 1.00 91.56 466 ASP A N 1
ATOM 3526 C CA . ASP A 1 466 ? 22.064 6.008 -29.241 1.00 91.56 466 ASP A CA 1
ATOM 3527 C C . ASP A 1 466 ? 20.799 6.819 -28.921 1.00 91.56 466 ASP A C 1
ATOM 3529 O O . ASP A 1 466 ? 20.626 7.930 -29.427 1.00 91.56 466 ASP A O 1
ATOM 3533 N N . ASN A 1 467 ? 19.921 6.265 -28.083 1.00 91.88 467 ASN A N 1
ATOM 3534 C CA . ASN A 1 467 ? 18.648 6.879 -27.727 1.00 91.88 467 ASN A CA 1
ATOM 3535 C C . ASN A 1 467 ? 18.699 7.464 -26.310 1.00 91.88 467 ASN A C 1
ATOM 3537 O O . ASN A 1 467 ? 19.082 6.769 -25.366 1.00 91.88 467 ASN A O 1
ATOM 3541 N N . PHE A 1 468 ? 18.300 8.726 -26.158 1.00 91.69 468 PHE A N 1
ATOM 3542 C CA . PHE A 1 468 ? 18.352 9.478 -24.903 1.00 91.69 468 PHE A CA 1
ATOM 3543 C C . PHE A 1 468 ? 16.963 9.902 -24.432 1.00 91.69 468 PHE A C 1
ATOM 3545 O O . PHE A 1 468 ? 16.094 10.239 -25.240 1.00 91.69 468 PHE A O 1
ATOM 3552 N N . TRP A 1 469 ? 16.770 9.931 -23.115 1.00 90.50 469 TRP A N 1
ATOM 3553 C CA . TRP A 1 469 ? 15.603 10.566 -22.518 1.00 90.50 469 TRP A CA 1
ATOM 3554 C C . TRP A 1 469 ? 15.621 12.081 -22.774 1.00 90.50 469 TRP A C 1
ATOM 3556 O O . TRP A 1 469 ? 16.677 12.716 -22.772 1.00 90.50 469 TRP A O 1
ATOM 3566 N N . VAL A 1 470 ? 14.445 12.659 -23.006 1.00 92.50 470 VAL A N 1
ATOM 3567 C CA . VAL A 1 470 ? 14.245 14.097 -23.207 1.00 92.50 470 VAL A CA 1
ATOM 3568 C C . VAL A 1 470 ? 13.277 14.602 -22.134 1.00 92.50 470 VAL A C 1
ATOM 3570 O O . VAL A 1 470 ? 12.094 14.249 -22.197 1.00 92.50 470 VAL A O 1
ATOM 3573 N N . PRO A 1 471 ? 13.733 15.443 -21.182 1.00 94.25 471 PRO A N 1
ATOM 3574 C CA . PRO A 1 471 ? 12.889 15.998 -20.128 1.00 94.25 471 PRO A CA 1
ATOM 3575 C C . PRO A 1 471 ? 11.598 16.622 -20.664 1.00 94.25 471 PRO A C 1
ATOM 3577 O O . PRO A 1 471 ? 11.612 17.324 -21.680 1.00 94.25 471 PRO A O 1
ATOM 3580 N N . ASN A 1 472 ? 10.491 16.400 -19.959 1.00 94.12 472 ASN A N 1
ATOM 3581 C CA . ASN A 1 472 ? 9.198 17.001 -20.261 1.00 94.12 472 ASN A CA 1
ATOM 3582 C C . ASN A 1 472 ? 8.582 17.641 -19.001 1.00 94.12 472 ASN A C 1
ATOM 3584 O O . ASN A 1 472 ? 7.687 17.063 -18.386 1.00 94.12 472 ASN A O 1
ATOM 3588 N N . PRO A 1 473 ? 9.032 18.848 -18.607 1.00 94.00 473 PRO A N 1
ATOM 3589 C CA . PRO A 1 473 ? 8.450 19.579 -17.480 1.00 94.00 473 PRO A CA 1
ATOM 3590 C C . PRO A 1 473 ? 7.031 20.111 -17.754 1.00 94.00 473 PRO A C 1
ATOM 3592 O O . PRO A 1 473 ? 6.406 20.635 -16.836 1.00 94.00 473 PRO A O 1
ATOM 3595 N N . ASP A 1 474 ? 6.525 19.970 -18.988 1.00 93.62 474 ASP A N 1
ATOM 3596 C CA . ASP A 1 474 ? 5.166 20.356 -19.394 1.00 93.62 474 ASP A CA 1
ATOM 3597 C C . ASP A 1 474 ? 4.157 19.188 -19.265 1.00 93.62 474 ASP A C 1
ATOM 3599 O O . ASP A 1 474 ? 3.021 19.300 -19.734 1.00 93.62 474 ASP A O 1
ATOM 3603 N N . LEU A 1 475 ? 4.562 18.056 -18.666 1.00 92.81 475 LEU A N 1
ATOM 3604 C CA . LEU A 1 475 ? 3.675 16.925 -18.376 1.00 92.81 475 LEU A CA 1
ATOM 3605 C C . LEU A 1 475 ? 2.535 17.332 -17.446 1.00 92.81 475 LEU A C 1
ATOM 3607 O O . LEU A 1 475 ? 2.760 17.836 -16.346 1.00 92.81 475 LEU A O 1
ATOM 3611 N N . GLN A 1 476 ? 1.313 17.007 -17.854 1.00 93.19 476 GLN A N 1
ATOM 3612 C CA . GLN A 1 476 ? 0.138 17.158 -17.007 1.00 93.19 476 GLN A CA 1
ATOM 3613 C C . GLN A 1 476 ? -0.084 15.913 -16.131 1.00 93.19 476 GLN A C 1
ATOM 3615 O O . GLN A 1 476 ? 0.421 14.831 -16.444 1.00 93.19 476 GLN A O 1
ATOM 3620 N N . PRO A 1 477 ? -0.836 16.036 -15.024 1.00 93.81 477 PRO A N 1
ATOM 3621 C CA . PRO A 1 477 ? -1.133 14.914 -14.139 1.00 93.81 477 PRO A CA 1
ATOM 3622 C C . PRO A 1 477 ? -2.117 13.942 -14.796 1.00 93.81 477 PRO A C 1
ATOM 3624 O O . PRO A 1 477 ? -3.092 14.384 -15.402 1.00 93.81 477 PRO A O 1
ATOM 3627 N N . GLU A 1 478 ? -1.933 12.635 -14.605 1.00 92.81 478 GLU A N 1
ATOM 3628 C CA . GLU A 1 478 ? -2.948 11.650 -15.002 1.00 92.81 478 GLU A CA 1
ATOM 3629 C C . GLU A 1 478 ? -4.198 11.844 -14.147 1.00 92.81 478 GLU A C 1
ATOM 3631 O O . GLU A 1 478 ? -4.099 12.102 -12.940 1.00 92.81 478 GLU A O 1
ATOM 3636 N N . THR A 1 479 ? -5.381 11.689 -14.737 1.00 94.19 479 THR A N 1
ATOM 3637 C CA . THR A 1 479 ? -6.646 11.907 -14.027 1.00 94.19 479 THR A CA 1
ATOM 3638 C C . THR A 1 479 ? -7.600 10.738 -14.201 1.00 94.19 479 THR A C 1
ATOM 3640 O O . THR A 1 479 ? -7.591 10.046 -15.213 1.00 94.19 479 THR A O 1
ATOM 3643 N N . SER A 1 480 ? -8.450 10.516 -13.204 1.00 94.56 480 SER A N 1
ATOM 3644 C CA . SER A 1 480 ? -9.487 9.490 -13.219 1.00 94.56 480 SER A CA 1
ATOM 3645 C C . SER A 1 480 ? -10.765 9.992 -12.553 1.00 94.56 480 SER A C 1
ATOM 3647 O O . SER A 1 480 ? -10.728 10.766 -11.597 1.00 94.56 480 SER A O 1
ATOM 3649 N N . ARG A 1 481 ? -11.905 9.552 -13.082 1.00 96.62 481 ARG A N 1
ATOM 3650 C CA . ARG A 1 481 ? -13.260 9.828 -12.603 1.00 96.62 481 ARG A CA 1
ATOM 3651 C C . ARG A 1 481 ? -13.984 8.505 -12.444 1.00 96.62 481 ARG A C 1
ATOM 3653 O O . ARG A 1 481 ? -14.225 7.822 -13.440 1.00 96.62 481 ARG A O 1
ATOM 3660 N N . THR A 1 482 ? -14.328 8.159 -11.213 1.00 97.31 482 THR A N 1
ATOM 3661 C CA . THR A 1 482 ? -14.900 6.857 -10.869 1.00 97.31 482 THR A CA 1
ATOM 3662 C C . THR A 1 482 ? -16.319 7.022 -10.361 1.00 97.31 482 THR A C 1
ATOM 3664 O O . THR A 1 482 ? -16.549 7.725 -9.377 1.00 97.31 482 THR A O 1
ATOM 3667 N N . HIS A 1 483 ? -17.258 6.328 -10.998 1.00 97.88 483 HIS A N 1
ATOM 3668 C CA . HIS A 1 483 ? -18.553 6.008 -10.411 1.00 97.88 483 HIS A CA 1
ATOM 3669 C C . HIS A 1 483 ? -18.478 4.598 -9.823 1.00 97.88 483 HIS A C 1
ATOM 3671 O O . HIS A 1 483 ? -18.176 3.651 -10.545 1.00 97.88 483 HIS A O 1
ATOM 3677 N N . GLU A 1 484 ? -18.777 4.439 -8.536 1.00 97.31 484 GLU A N 1
ATOM 3678 C CA . GLU A 1 484 ? -18.893 3.124 -7.895 1.00 97.31 484 GLU A CA 1
ATOM 3679 C C . GLU A 1 484 ? -20.260 2.989 -7.227 1.00 97.31 484 GLU A C 1
ATOM 3681 O O . GLU A 1 484 ? -20.816 3.958 -6.709 1.00 97.31 484 GLU A O 1
ATOM 3686 N N . SER A 1 485 ? -20.851 1.799 -7.263 1.00 97.88 485 SER A N 1
ATOM 3687 C CA . SER A 1 485 ? -22.084 1.491 -6.532 1.00 97.88 485 SER A CA 1
ATOM 3688 C C . SER A 1 485 ? -22.061 0.054 -6.042 1.00 97.88 485 SER A C 1
ATOM 3690 O O . SER A 1 485 ? -21.610 -0.838 -6.756 1.00 97.88 485 SER A O 1
ATOM 3692 N N . GLY A 1 486 ? -22.542 -0.180 -4.827 1.00 96.62 486 GLY A N 1
ATOM 3693 C CA . GLY A 1 486 ? -22.433 -1.479 -4.181 1.00 96.62 486 GLY A CA 1
ATOM 3694 C C . GLY A 1 486 ? -23.345 -1.640 -2.977 1.00 96.62 486 GLY A C 1
ATOM 3695 O O . GLY A 1 486 ? -24.183 -0.789 -2.679 1.00 96.62 486 GLY A O 1
ATOM 3696 N N . PHE A 1 487 ? -23.185 -2.763 -2.288 1.00 95.56 487 PHE A N 1
ATOM 3697 C CA . PHE A 1 487 ? -23.911 -3.072 -1.068 1.00 95.56 487 PHE A CA 1
ATOM 3698 C C . PHE A 1 487 ? -23.081 -3.916 -0.099 1.00 95.56 487 PHE A C 1
ATOM 3700 O O . PHE A 1 487 ? -22.149 -4.622 -0.489 1.00 95.56 487 PHE A O 1
ATOM 3707 N N . SER A 1 488 ? -23.467 -3.841 1.170 1.00 94.25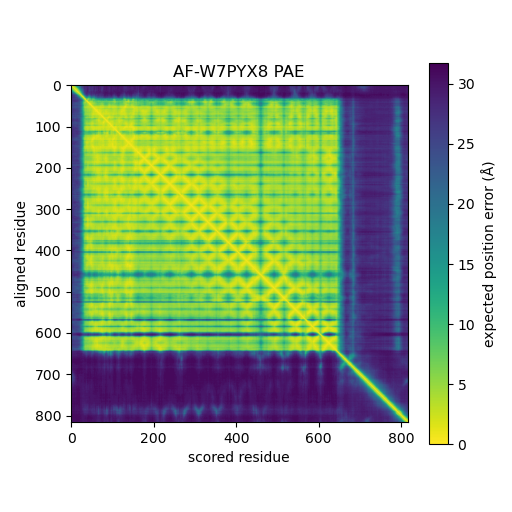 488 SER A N 1
ATOM 3708 C CA . SER A 1 488 ? -23.014 -4.669 2.284 1.00 94.25 488 SER A CA 1
ATOM 3709 C C . SER A 1 488 ? -24.270 -5.234 2.952 1.00 94.25 488 SER A C 1
ATOM 3711 O O . SER A 1 488 ? -25.156 -4.477 3.344 1.00 94.25 488 SER A O 1
ATOM 3713 N N . TRP A 1 489 ? -24.393 -6.554 3.031 1.00 93.88 489 TRP A N 1
ATOM 3714 C CA . TRP A 1 489 ? -25.514 -7.261 3.652 1.00 93.88 489 TRP A CA 1
ATOM 3715 C C . TRP A 1 489 ? -24.973 -8.295 4.636 1.00 93.88 489 TRP A C 1
ATOM 3717 O O . TRP A 1 489 ? -24.098 -9.081 4.277 1.00 93.88 489 TRP A O 1
ATOM 3727 N N . ARG A 1 490 ? -25.481 -8.323 5.869 1.00 93.00 490 ARG A N 1
ATOM 3728 C CA . ARG A 1 490 ? -25.111 -9.337 6.865 1.00 93.00 490 ARG A CA 1
ATOM 3729 C C . ARG A 1 490 ? -26.332 -9.740 7.682 1.00 93.00 490 ARG A C 1
ATOM 3731 O O . ARG A 1 490 ? -26.916 -8.910 8.371 1.00 93.00 490 ARG A O 1
ATOM 3738 N N . ALA A 1 491 ? -26.726 -11.008 7.602 1.00 91.56 491 ALA A N 1
ATOM 3739 C CA . ALA A 1 491 ? -27.901 -11.526 8.296 1.00 91.56 491 ALA A CA 1
ATOM 3740 C C . ALA A 1 491 ? -27.713 -13.000 8.682 1.00 91.56 491 ALA A C 1
ATOM 3742 O O . ALA A 1 491 ? -27.535 -13.865 7.821 1.00 91.56 491 ALA A O 1
ATOM 3743 N N . GLY A 1 492 ? -27.783 -13.282 9.987 1.00 92.56 492 GLY A N 1
ATOM 3744 C CA . GLY A 1 492 ? -27.494 -14.608 10.534 1.00 92.56 492 GLY A CA 1
ATOM 3745 C C . GLY A 1 492 ? -26.097 -15.085 10.130 1.00 92.56 492 GLY A C 1
ATOM 3746 O O . GLY A 1 492 ? -25.125 -14.342 10.247 1.00 92.56 492 GLY A O 1
ATOM 3747 N N . ASP A 1 493 ? -26.031 -16.306 9.607 1.00 95.25 493 ASP A N 1
ATOM 3748 C CA . ASP A 1 493 ? -24.798 -16.987 9.196 1.00 95.25 493 ASP A CA 1
ATOM 3749 C C . ASP A 1 493 ? -24.058 -16.335 8.009 1.00 95.25 493 ASP A C 1
ATOM 3751 O O . ASP A 1 493 ? -22.939 -16.741 7.696 1.00 95.25 493 ASP A O 1
ATOM 3755 N N . TRP A 1 494 ? -24.675 -15.383 7.298 1.00 95.31 494 TRP A N 1
ATOM 3756 C CA . TRP A 1 494 ? -24.205 -14.902 5.993 1.00 95.31 494 TRP A CA 1
ATOM 3757 C C . TRP A 1 494 ? -23.771 -13.437 6.005 1.00 95.31 494 TRP A C 1
ATOM 3759 O O . TRP A 1 494 ? -24.462 -12.571 6.544 1.00 95.31 494 TRP A O 1
ATOM 3769 N N . GLY A 1 495 ? -22.663 -13.156 5.317 1.00 94.38 495 GLY A N 1
ATOM 3770 C CA . GLY A 1 495 ? -22.242 -11.820 4.903 1.00 94.38 495 GLY A CA 1
ATOM 3771 C C . GLY A 1 495 ? -22.025 -11.760 3.389 1.00 94.38 495 GLY A C 1
ATOM 3772 O O . GLY A 1 495 ? -21.486 -12.691 2.799 1.00 94.38 495 GLY A O 1
ATOM 3773 N N . VAL A 1 496 ? -22.421 -10.666 2.748 1.00 94.25 496 VAL A N 1
ATOM 3774 C CA . VAL A 1 496 ? -22.162 -10.376 1.332 1.00 94.25 496 VAL A CA 1
ATOM 3775 C C . VAL A 1 496 ? -21.747 -8.919 1.207 1.00 94.25 496 VAL A C 1
ATOM 3777 O O . VAL A 1 496 ? -22.467 -8.036 1.665 1.00 94.25 496 VAL A O 1
ATOM 3780 N N . ARG A 1 497 ? -20.630 -8.646 0.536 1.00 94.12 497 ARG A N 1
ATOM 3781 C CA . ARG A 1 497 ? -20.289 -7.305 0.055 1.00 94.12 497 ARG A CA 1
ATOM 3782 C C . ARG A 1 497 ? -19.985 -7.382 -1.433 1.00 94.12 497 ARG A C 1
ATOM 3784 O O . ARG A 1 497 ? -19.224 -8.252 -1.844 1.00 94.12 497 ARG A O 1
ATOM 3791 N N . ALA A 1 498 ? -20.556 -6.493 -2.235 1.00 95.31 498 ALA A N 1
ATOM 3792 C CA . ALA A 1 498 ? -20.241 -6.415 -3.659 1.00 95.31 498 ALA A CA 1
ATOM 3793 C C . ALA A 1 498 ? -20.366 -4.986 -4.185 1.00 95.31 498 ALA A C 1
ATOM 3795 O O . ALA A 1 498 ? -21.211 -4.227 -3.709 1.00 95.31 498 ALA A O 1
ATOM 3796 N N . SER A 1 499 ? -19.568 -4.631 -5.189 1.00 96.38 499 SER A N 1
ATOM 3797 C CA . SER A 1 499 ? -19.713 -3.374 -5.924 1.00 96.38 499 SER A CA 1
ATOM 3798 C C . SER A 1 499 ? -19.365 -3.514 -7.401 1.00 96.38 499 SER A C 1
ATOM 3800 O O . SER A 1 499 ? -18.665 -4.436 -7.812 1.00 96.38 499 SER A O 1
ATOM 3802 N N . TYR A 1 500 ? -19.883 -2.577 -8.191 1.00 97.44 500 TYR A N 1
ATOM 3803 C CA . TYR A 1 500 ? -19.551 -2.346 -9.590 1.00 97.44 500 TYR A CA 1
ATOM 3804 C C . TYR A 1 500 ? -18.936 -0.950 -9.732 1.00 97.44 500 TYR A C 1
ATOM 3806 O O . TYR A 1 500 ? -19.424 -0.000 -9.109 1.00 97.44 500 TYR A O 1
ATOM 3814 N N . PHE A 1 501 ? -17.916 -0.811 -10.580 1.00 95.69 501 PHE A N 1
ATOM 3815 C CA . PHE A 1 501 ? -17.263 0.466 -10.873 1.00 95.69 501 PHE A CA 1
ATOM 3816 C C . PHE A 1 501 ? -17.175 0.751 -12.384 1.00 95.69 501 PHE A C 1
ATOM 3818 O O . PHE A 1 501 ? -16.947 -0.157 -13.180 1.00 95.69 501 PHE A O 1
ATOM 3825 N N . ASP A 1 502 ? -17.328 2.025 -12.764 1.00 96.56 502 ASP A N 1
ATOM 3826 C CA . ASP A 1 502 ? -16.981 2.598 -14.077 1.00 96.56 502 ASP A CA 1
ATOM 3827 C C . ASP A 1 502 ? -15.988 3.740 -13.833 1.00 96.56 502 ASP A C 1
ATOM 3829 O O . ASP A 1 502 ? -16.338 4.764 -13.239 1.00 96.56 502 ASP A O 1
ATOM 3833 N N . THR A 1 503 ? -14.746 3.555 -14.269 1.00 94.75 503 THR A N 1
ATOM 3834 C CA . THR A 1 503 ? -13.659 4.525 -14.140 1.00 94.75 503 THR A CA 1
ATOM 3835 C C . THR A 1 503 ? -13.260 5.021 -15.519 1.00 94.75 503 THR A C 1
ATOM 3837 O O . THR A 1 503 ? -12.850 4.248 -16.384 1.00 94.75 503 THR A O 1
ATOM 3840 N N . ARG A 1 504 ? -13.321 6.333 -15.727 1.00 94.31 504 ARG A N 1
ATOM 3841 C CA . ARG A 1 504 ? -12.794 6.991 -16.927 1.00 94.31 504 ARG A CA 1
ATOM 3842 C C . ARG A 1 504 ? -11.529 7.709 -16.542 1.00 94.31 504 ARG A C 1
ATOM 3844 O O . ARG A 1 504 ? -11.569 8.549 -15.649 1.00 94.31 504 ARG A O 1
ATOM 3851 N N . ALA A 1 505 ? -10.432 7.363 -17.191 1.00 89.19 505 ALA A N 1
ATOM 3852 C CA . ALA A 1 505 ? -9.153 7.995 -16.952 1.00 89.19 505 ALA A CA 1
ATOM 3853 C C . ALA A 1 505 ? -8.647 8.658 -18.235 1.00 89.19 505 ALA A C 1
ATOM 3855 O O . ALA A 1 505 ? -8.827 8.138 -19.338 1.00 89.19 505 ALA A O 1
ATOM 3856 N N . ASP A 1 506 ? -8.094 9.850 -18.073 1.00 89.69 506 ASP A N 1
ATOM 3857 C CA . ASP A 1 506 ? -7.674 10.759 -19.131 1.00 89.69 506 ASP A CA 1
ATOM 3858 C C . ASP A 1 506 ? -6.245 11.242 -18.811 1.00 89.69 506 ASP A C 1
ATOM 3860 O O . ASP A 1 506 ? -5.848 11.304 -17.642 1.00 89.69 506 ASP A O 1
ATOM 3864 N N . ASP A 1 507 ? -5.487 11.583 -19.854 1.00 85.19 507 ASP A N 1
ATOM 3865 C CA . ASP A 1 507 ? -4.132 12.146 -19.776 1.00 85.19 507 ASP A CA 1
ATOM 3866 C C . ASP A 1 507 ? -3.059 11.207 -19.178 1.00 85.19 507 ASP A C 1
ATOM 3868 O O . ASP A 1 507 ? -2.121 11.667 -18.529 1.00 85.19 507 ASP A O 1
ATOM 3872 N N . PHE A 1 508 ? -3.147 9.891 -19.427 1.00 82.38 508 PHE A N 1
ATOM 3873 C CA . PHE A 1 508 ? -2.100 8.933 -19.023 1.00 82.38 508 PHE A CA 1
ATOM 3874 C C . PHE A 1 508 ? -0.731 9.284 -19.604 1.00 82.38 508 PHE A C 1
ATOM 3876 O O . PHE A 1 508 ? -0.609 9.523 -20.810 1.00 82.38 508 PHE A O 1
ATOM 3883 N N . ILE A 1 509 ? 0.293 9.235 -18.751 1.00 81.81 509 ILE A N 1
ATOM 3884 C CA . ILE A 1 509 ? 1.690 9.455 -19.111 1.00 81.81 509 ILE A CA 1
ATOM 3885 C C . ILE A 1 509 ? 2.252 8.122 -19.612 1.00 81.81 509 ILE A C 1
ATOM 3887 O O . ILE A 1 509 ? 2.390 7.167 -18.847 1.00 81.81 509 ILE A O 1
ATOM 3891 N N . ASP A 1 510 ? 2.594 8.061 -20.898 1.00 79.56 510 ASP A N 1
ATOM 3892 C CA . ASP A 1 510 ? 3.278 6.914 -21.500 1.00 79.56 510 ASP A CA 1
ATOM 3893 C C . ASP A 1 510 ? 4.556 7.353 -22.233 1.00 79.56 510 ASP A C 1
ATOM 3895 O O . ASP A 1 510 ? 4.799 8.540 -22.472 1.00 79.56 510 ASP A O 1
ATOM 3899 N N . THR A 1 511 ? 5.409 6.384 -22.552 1.00 82.50 511 THR A N 1
ATOM 3900 C CA . THR A 1 511 ? 6.760 6.584 -23.077 1.00 82.50 511 THR A CA 1
ATOM 3901 C C . THR A 1 511 ? 6.768 6.543 -24.605 1.00 82.50 511 THR A C 1
ATOM 3903 O O . THR A 1 511 ? 6.769 5.473 -25.216 1.00 82.50 511 THR A O 1
ATOM 3906 N N . THR A 1 512 ? 6.832 7.712 -25.241 1.00 83.38 512 THR A N 1
ATOM 3907 C CA . THR A 1 512 ? 6.998 7.832 -26.695 1.00 83.38 512 THR A CA 1
ATOM 3908 C C . THR A 1 512 ? 8.476 7.684 -27.072 1.00 83.38 512 THR A C 1
ATOM 3910 O O . THR A 1 512 ? 9.316 8.458 -26.616 1.00 83.38 512 THR A O 1
ATOM 3913 N N . VAL A 1 513 ? 8.804 6.712 -27.932 1.00 85.75 513 VAL A N 1
ATOM 3914 C CA . VAL A 1 513 ? 10.174 6.453 -28.420 1.00 85.75 513 VAL A CA 1
ATOM 3915 C C . VAL A 1 513 ? 10.282 6.790 -29.909 1.00 85.75 513 VAL A C 1
ATOM 3917 O O . VAL A 1 513 ? 9.664 6.123 -30.739 1.00 85.75 513 VAL A O 1
ATOM 3920 N N . ASP A 1 514 ? 11.127 7.759 -30.268 1.00 89.00 514 ASP A N 1
ATOM 3921 C CA . ASP A 1 514 ? 11.552 7.980 -31.654 1.00 89.00 514 ASP A CA 1
ATOM 3922 C C . ASP A 1 514 ? 12.953 7.383 -31.870 1.00 89.00 514 ASP A C 1
ATOM 3924 O O . ASP A 1 514 ? 13.997 7.981 -31.586 1.00 89.00 514 ASP A O 1
ATOM 3928 N N . ILE A 1 515 ? 12.964 6.158 -32.399 1.00 88.06 515 ILE A N 1
ATOM 3929 C CA . ILE A 1 515 ? 14.187 5.406 -32.710 1.00 88.06 515 ILE A CA 1
ATOM 3930 C C . ILE A 1 515 ? 14.975 6.068 -33.864 1.00 88.06 515 ILE A C 1
ATOM 3932 O O . ILE A 1 515 ? 16.187 5.889 -33.955 1.00 88.06 515 ILE A O 1
ATOM 3936 N N . MET A 1 516 ? 14.328 6.860 -34.731 1.00 89.06 516 MET A N 1
ATOM 3937 C CA . MET A 1 516 ? 14.995 7.580 -35.825 1.00 89.06 516 MET A CA 1
ATOM 3938 C C . MET A 1 516 ? 15.668 8.868 -35.343 1.00 89.06 516 MET A C 1
ATOM 3940 O O . MET A 1 516 ? 16.763 9.186 -35.805 1.00 89.06 516 MET A O 1
ATOM 3944 N N . ALA A 1 517 ? 15.031 9.600 -34.425 1.00 91.56 517 ALA A N 1
ATOM 3945 C CA . ALA A 1 517 ? 15.595 10.805 -33.817 1.00 91.56 517 ALA A CA 1
ATOM 3946 C C . ALA A 1 517 ? 16.620 10.506 -32.707 1.00 91.56 517 ALA A C 1
ATOM 3948 O O . ALA A 1 517 ? 17.425 11.376 -32.378 1.00 91.56 517 ALA A O 1
ATOM 3949 N N . GLY A 1 518 ? 16.604 9.296 -32.137 1.00 91.19 518 GLY A N 1
ATOM 3950 C CA . GLY A 1 518 ? 17.430 8.950 -30.977 1.00 91.19 518 GLY A CA 1
ATOM 3951 C C . GLY A 1 518 ? 16.886 9.534 -29.673 1.00 91.19 518 GLY A C 1
ATOM 3952 O O . GLY A 1 518 ? 17.660 9.867 -28.778 1.00 91.19 518 GLY A O 1
ATOM 3953 N N . THR A 1 519 ? 15.565 9.675 -29.558 1.00 92.12 519 THR A N 1
ATOM 3954 C CA . THR A 1 519 ? 14.914 10.259 -28.380 1.00 92.12 519 THR A CA 1
ATOM 3955 C C . THR A 1 519 ? 13.857 9.340 -27.776 1.00 92.12 519 THR A C 1
ATOM 3957 O O . THR A 1 519 ? 13.232 8.522 -28.457 1.00 92.12 519 THR A O 1
ATOM 3960 N N . THR A 1 520 ? 13.652 9.488 -26.473 1.00 90.50 520 THR A N 1
ATOM 3961 C CA . THR A 1 520 ? 12.523 8.944 -25.720 1.00 90.50 520 THR A CA 1
ATOM 3962 C C . THR A 1 520 ? 11.968 10.046 -24.827 1.00 90.50 520 THR A C 1
ATOM 3964 O O . THR A 1 520 ? 12.735 10.755 -24.182 1.00 90.50 520 THR A O 1
ATOM 3967 N N . GLN A 1 521 ? 10.649 10.208 -24.768 1.00 89.38 521 GLN A N 1
ATOM 3968 C CA . GLN A 1 521 ? 10.005 11.232 -23.950 1.00 89.38 521 GLN A CA 1
ATOM 3969 C C . GLN A 1 521 ? 8.720 10.696 -23.317 1.00 89.38 521 GLN A C 1
ATOM 3971 O O . GLN A 1 521 ? 7.925 10.028 -23.978 1.00 89.38 521 GLN A O 1
ATOM 3976 N N . ALA A 1 522 ? 8.507 11.009 -22.040 1.00 89.06 522 ALA A N 1
ATOM 3977 C CA . ALA A 1 522 ? 7.232 10.777 -21.375 1.00 89.06 522 ALA A CA 1
ATOM 3978 C C . ALA A 1 522 ? 6.208 11.831 -21.834 1.00 89.06 522 ALA A C 1
ATOM 3980 O O . ALA A 1 522 ? 6.510 13.026 -21.891 1.00 89.06 522 ALA A O 1
ATOM 3981 N N . THR A 1 523 ? 5.002 11.393 -22.188 1.00 87.12 523 THR A N 1
ATOM 3982 C CA . THR A 1 523 ? 3.973 12.215 -22.847 1.00 87.12 523 THR A CA 1
ATOM 3983 C C . THR A 1 523 ? 2.570 11.809 -22.403 1.00 87.12 523 THR A C 1
ATOM 3985 O O . THR A 1 523 ? 2.280 10.616 -22.364 1.00 87.12 523 THR A O 1
ATOM 3988 N N . ASN A 1 524 ? 1.679 12.772 -22.138 1.00 86.75 524 ASN A N 1
ATOM 3989 C CA . ASN A 1 524 ? 0.251 12.498 -21.936 1.00 86.75 524 ASN A CA 1
ATOM 3990 C C . ASN A 1 524 ? -0.387 12.090 -23.278 1.00 86.75 524 ASN A C 1
ATOM 3992 O O . ASN A 1 524 ? -0.436 12.913 -24.195 1.00 86.75 524 ASN A O 1
ATOM 3996 N N . VAL A 1 525 ? -0.834 10.835 -23.422 1.00 68.81 525 VAL A N 1
ATOM 3997 C CA . VAL A 1 525 ? -1.285 10.291 -24.726 1.00 68.81 525 VAL A CA 1
ATOM 3998 C C . VAL A 1 525 ? -2.564 9.452 -24.698 1.00 68.81 525 VAL A C 1
ATOM 4000 O O . VAL A 1 525 ? -3.337 9.539 -25.651 1.00 68.81 525 VAL A O 1
ATOM 4003 N N . SER A 1 526 ? -2.822 8.668 -23.647 1.00 71.06 526 SER A N 1
ATOM 4004 C CA . SER A 1 526 ? -3.910 7.670 -23.660 1.00 71.06 526 SER A CA 1
ATOM 4005 C C . SER A 1 526 ? -5.141 8.116 -22.864 1.00 71.06 526 SER A C 1
ATOM 4007 O O . SER A 1 526 ? -5.027 8.774 -21.825 1.00 71.06 526 SER A O 1
ATOM 4009 N N . ARG A 1 527 ? -6.335 7.699 -23.310 1.00 83.25 527 ARG A N 1
ATOM 4010 C CA . ARG A 1 527 ? -7.606 7.883 -22.585 1.00 83.25 527 ARG A CA 1
ATOM 4011 C C . ARG A 1 527 ? -8.308 6.541 -22.457 1.00 83.25 527 ARG A C 1
ATOM 4013 O O . ARG A 1 527 ? -8.697 5.949 -23.454 1.00 83.25 527 ARG A O 1
ATOM 4020 N N . ALA A 1 528 ? -8.532 6.077 -21.235 1.00 85.25 528 ALA A N 1
ATOM 4021 C CA . ALA A 1 528 ? -9.073 4.749 -20.973 1.00 85.25 528 ALA A CA 1
ATOM 4022 C C . ALA A 1 528 ? -10.447 4.779 -20.296 1.00 85.25 528 ALA A C 1
ATOM 4024 O O . ALA A 1 528 ? -10.816 5.722 -19.586 1.00 85.25 528 ALA A O 1
ATOM 4025 N N . GLN A 1 529 ? -11.202 3.704 -20.499 1.00 90.56 529 GLN A N 1
ATOM 4026 C CA . GLN A 1 529 ? -12.323 3.318 -19.653 1.00 90.56 529 GLN A CA 1
ATOM 4027 C C . GLN A 1 529 ? -12.004 1.952 -19.045 1.00 90.56 529 GLN A C 1
ATOM 4029 O O . GLN A 1 529 ? -11.682 1.015 -19.772 1.00 90.56 529 GLN A O 1
ATOM 4034 N N . LEU A 1 530 ? -12.104 1.854 -17.724 1.00 90.38 530 LEU A N 1
ATOM 4035 C CA . LEU A 1 530 ? -11.990 0.628 -16.940 1.00 90.38 530 LEU A CA 1
ATOM 4036 C C . LEU A 1 530 ? -13.337 0.389 -16.259 1.00 90.38 530 LEU A C 1
ATOM 4038 O O . LEU A 1 530 ? -13.925 1.325 -15.721 1.00 90.38 530 LEU A O 1
ATOM 4042 N N . TRP A 1 531 ? -13.825 -0.842 -16.248 1.00 93.06 531 TRP A N 1
ATOM 4043 C CA . TRP A 1 531 ? -15.023 -1.212 -15.501 1.00 93.06 531 TRP A CA 1
ATOM 4044 C C . TRP A 1 531 ? -14.897 -2.629 -14.958 1.00 93.06 531 TRP A C 1
ATOM 4046 O O . TRP A 1 531 ? -14.086 -3.424 -15.432 1.00 93.06 531 TRP A O 1
ATOM 4056 N N . GLY A 1 532 ? -15.695 -2.957 -13.953 1.00 93.62 532 GLY A N 1
ATOM 4057 C CA . GLY A 1 532 ? -15.602 -4.264 -13.324 1.00 93.62 532 GLY A CA 1
ATOM 4058 C C . GLY A 1 532 ? -16.448 -4.380 -12.075 1.00 93.62 532 GLY A C 1
ATOM 4059 O O . GLY A 1 532 ? -17.253 -3.500 -11.758 1.00 93.62 532 GLY A O 1
ATOM 4060 N N . PHE A 1 533 ? -16.250 -5.482 -11.364 1.00 94.56 533 PHE A N 1
ATOM 4061 C CA . PHE A 1 533 ? -16.897 -5.734 -10.086 1.00 94.56 533 PHE A CA 1
ATOM 4062 C C . PHE A 1 533 ? -15.942 -6.417 -9.109 1.00 94.56 533 PHE A C 1
ATOM 4064 O O . PHE A 1 533 ? -15.072 -7.188 -9.508 1.00 94.56 533 PHE A O 1
ATOM 4071 N N . ASP A 1 534 ? -16.156 -6.152 -7.825 1.00 94.12 534 ASP A N 1
ATOM 4072 C CA . ASP A 1 534 ? -15.588 -6.901 -6.706 1.00 94.12 534 ASP A CA 1
ATOM 4073 C C . ASP A 1 534 ? -16.757 -7.519 -5.927 1.00 94.12 534 ASP A C 1
ATOM 4075 O O . ASP A 1 534 ? -17.744 -6.833 -5.648 1.00 94.12 534 ASP A O 1
ATOM 4079 N N . ALA A 1 535 ? -16.667 -8.791 -5.540 1.00 94.44 535 ALA A N 1
ATOM 4080 C CA . ALA A 1 535 ? -17.670 -9.447 -4.705 1.00 94.44 535 ALA A CA 1
ATOM 4081 C C . ALA A 1 535 ? -17.033 -10.402 -3.687 1.00 94.44 535 ALA A C 1
ATOM 4083 O O . ALA A 1 535 ? -16.111 -11.150 -4.004 1.00 94.44 535 ALA A O 1
ATOM 4084 N N . ARG A 1 536 ? -17.564 -10.405 -2.462 1.00 93.88 536 ARG A N 1
ATOM 4085 C CA . ARG A 1 536 ? -17.161 -11.275 -1.354 1.00 93.88 536 ARG A CA 1
ATOM 4086 C C . ARG A 1 536 ? -18.400 -11.810 -0.637 1.00 93.88 536 ARG A C 1
ATOM 4088 O O . ARG A 1 536 ? -19.216 -11.040 -0.136 1.00 93.88 536 ARG A O 1
ATOM 4095 N N . LEU A 1 537 ? -18.513 -13.129 -0.578 1.00 94.81 537 LEU A N 1
ATOM 4096 C CA . LEU A 1 537 ? -19.469 -13.898 0.213 1.00 94.81 537 LEU A CA 1
ATOM 4097 C C . LEU A 1 537 ? -18.722 -14.489 1.410 1.00 94.81 537 LEU A C 1
ATOM 4099 O O . LEU A 1 537 ? -17.670 -15.096 1.230 1.00 94.81 537 LEU A O 1
ATOM 4103 N N . GLU A 1 538 ? -19.269 -14.361 2.611 1.00 95.06 538 GLU A N 1
ATOM 4104 C CA . GLU A 1 538 ? -18.785 -15.015 3.827 1.00 95.06 538 GLU A CA 1
ATOM 4105 C C . GLU A 1 538 ? -19.913 -15.825 4.472 1.00 95.06 538 GLU A C 1
ATOM 4107 O O . GLU A 1 538 ? -21.074 -15.410 4.470 1.00 95.06 538 GLU A O 1
ATOM 4112 N N . TRP A 1 539 ? -19.563 -16.979 5.035 1.00 96.25 539 TRP A N 1
ATOM 4113 C CA . TRP A 1 539 ? -20.485 -17.886 5.705 1.00 96.25 539 TRP A CA 1
ATOM 4114 C C . TRP A 1 539 ? -19.859 -18.427 6.991 1.00 96.25 539 TRP A C 1
ATOM 4116 O O . TRP A 1 539 ? -18.784 -19.025 6.962 1.00 96.25 539 TRP A O 1
ATOM 4126 N N . GLN A 1 540 ? -20.536 -18.229 8.117 1.00 96.50 540 GLN A N 1
ATOM 4127 C CA . GLN A 1 540 ? -20.178 -18.797 9.414 1.00 96.50 540 GLN A CA 1
ATOM 4128 C C . GLN A 1 540 ? -21.445 -19.409 10.028 1.00 96.50 540 GLN A C 1
ATOM 4130 O O . GLN A 1 540 ? -22.223 -18.688 10.656 1.00 96.50 540 GLN A O 1
ATOM 4135 N N . PRO A 1 541 ? -21.719 -20.707 9.803 1.00 95.56 541 PRO A N 1
ATOM 4136 C CA . PRO A 1 541 ? -22.962 -21.324 10.244 1.00 95.56 541 PRO A CA 1
ATOM 4137 C C . PRO A 1 541 ? -23.089 -21.360 11.767 1.00 95.56 541 PRO A C 1
ATOM 4139 O O . PRO A 1 541 ? -22.256 -21.955 12.446 1.00 95.56 541 PRO A O 1
ATOM 4142 N N . SER A 1 542 ? -24.194 -20.843 12.310 1.00 95.06 542 SER A N 1
ATOM 4143 C CA . SER A 1 542 ? -24.480 -20.873 13.756 1.00 95.06 542 SER A CA 1
ATOM 4144 C C . SER A 1 542 ? -24.540 -22.297 14.335 1.00 95.06 542 SER A C 1
ATOM 4146 O O . SER A 1 542 ? -24.332 -22.497 15.528 1.00 95.06 542 SER A O 1
ATOM 4148 N N . ALA A 1 543 ? -24.800 -23.303 13.490 1.00 94.38 543 ALA A N 1
ATOM 4149 C CA . ALA A 1 543 ? -24.787 -24.724 13.851 1.00 94.38 543 ALA A CA 1
ATOM 4150 C C . ALA A 1 543 ? -23.378 -25.362 13.892 1.00 94.38 543 ALA A C 1
ATOM 4152 O O . ALA A 1 543 ? -23.230 -26.477 14.390 1.00 94.38 543 ALA A O 1
ATOM 4153 N N . LEU A 1 544 ? -22.357 -24.683 13.359 1.00 93.88 544 LEU A N 1
ATOM 4154 C CA . LEU A 1 544 ? -20.949 -25.095 13.370 1.00 93.88 544 LEU A CA 1
ATOM 4155 C C . LEU A 1 544 ? -20.064 -23.829 13.407 1.00 93.88 544 LEU A C 1
ATOM 4157 O O . LEU A 1 544 ? -19.374 -23.532 12.431 1.00 93.88 544 LEU A O 1
ATOM 4161 N N . PRO A 1 545 ? -20.096 -23.043 14.504 1.00 91.94 545 PRO A N 1
ATOM 4162 C CA . PRO A 1 545 ? -19.502 -21.699 14.558 1.00 91.94 545 PRO A CA 1
ATOM 4163 C C . PRO A 1 545 ? -17.974 -21.682 14.399 1.00 91.94 545 PRO A C 1
ATOM 4165 O O . PRO A 1 545 ? -17.386 -20.620 14.199 1.00 91.94 545 PRO A O 1
ATOM 4168 N N . GLN A 1 546 ? -17.334 -22.853 14.478 1.00 94.06 546 GLN A N 1
ATOM 4169 C CA . GLN A 1 546 ? -15.910 -23.061 14.233 1.00 94.06 546 GLN A CA 1
ATOM 4170 C C . GLN A 1 546 ? -15.530 -23.048 12.745 1.00 94.06 546 GLN A C 1
ATOM 4172 O O . GLN A 1 546 ? -14.345 -22.931 12.440 1.00 94.06 546 GLN A O 1
ATOM 4177 N N . LEU A 1 547 ? -16.500 -23.202 11.835 1.00 95.38 547 LEU A N 1
ATOM 4178 C CA . LEU A 1 547 ? -16.303 -23.090 10.392 1.00 95.38 547 LEU A CA 1
ATOM 4179 C C . LEU A 1 547 ? -16.509 -21.635 9.952 1.00 95.38 547 LEU A C 1
ATOM 4181 O O . LEU A 1 547 ? -17.608 -21.102 10.085 1.00 95.38 547 LEU A O 1
ATOM 4185 N N . ARG A 1 548 ? -15.490 -21.028 9.339 1.00 95.44 548 ARG A N 1
ATOM 4186 C CA . ARG A 1 548 ? -15.624 -19.813 8.523 1.00 95.44 548 ARG A CA 1
ATOM 4187 C C . ARG A 1 548 ? -15.303 -20.164 7.076 1.00 95.44 548 ARG A C 1
ATOM 4189 O O . ARG A 1 548 ? -14.187 -20.561 6.771 1.00 95.44 548 ARG A O 1
ATOM 4196 N N . ALA A 1 549 ? -16.260 -19.991 6.178 1.00 96.69 549 ALA A N 1
ATOM 4197 C CA . ALA A 1 549 ? -16.077 -20.135 4.739 1.00 96.69 549 ALA A CA 1
ATOM 4198 C C . ALA A 1 549 ? -16.238 -18.789 4.024 1.00 96.69 549 ALA A C 1
ATOM 4200 O O . ALA A 1 549 ? -16.934 -17.892 4.502 1.00 96.69 549 ALA A O 1
ATOM 4201 N N . PHE A 1 550 ? -15.608 -18.648 2.860 1.00 94.81 550 PHE A N 1
ATOM 4202 C CA . PHE A 1 550 ? -15.805 -17.500 1.981 1.00 94.81 550 PHE A CA 1
ATOM 4203 C C . PHE A 1 550 ? -15.666 -17.861 0.500 1.00 94.81 550 PHE A C 1
ATOM 4205 O O . PHE A 1 550 ? -15.032 -18.853 0.132 1.00 94.81 550 PHE A O 1
ATOM 4212 N N . ALA A 1 551 ? -16.234 -17.006 -0.346 1.00 96.19 551 ALA A N 1
ATOM 4213 C CA . ALA A 1 551 ? -15.979 -16.962 -1.777 1.00 96.19 551 ALA A CA 1
ATOM 4214 C C . ALA A 1 551 ? -15.747 -15.508 -2.211 1.00 96.19 551 ALA A C 1
ATOM 4216 O O . ALA A 1 551 ? -16.535 -14.628 -1.869 1.00 96.19 551 ALA A O 1
ATOM 4217 N N . GLY A 1 552 ? -14.675 -15.252 -2.953 1.00 95.12 552 GLY A N 1
ATOM 4218 C CA . GLY A 1 552 ? -14.393 -13.977 -3.605 1.00 95.12 552 GLY A CA 1
ATOM 4219 C C . GLY A 1 552 ? -14.522 -14.101 -5.121 1.00 95.12 552 GLY A C 1
ATOM 4220 O O . GLY A 1 552 ? -14.237 -15.158 -5.680 1.00 95.12 552 GLY A O 1
ATOM 4221 N N . LEU A 1 553 ? -14.932 -13.026 -5.789 1.00 95.00 553 LEU A N 1
ATOM 4222 C CA . LEU A 1 553 ? -14.900 -12.875 -7.245 1.00 95.00 553 LEU A CA 1
ATOM 4223 C C . LEU A 1 553 ? -14.444 -11.456 -7.592 1.00 95.00 553 LEU A C 1
ATOM 4225 O O . LEU A 1 553 ? -14.855 -10.504 -6.926 1.00 95.00 553 LEU A O 1
ATOM 4229 N N . ALA A 1 554 ? -13.651 -11.310 -8.650 1.00 93.12 554 ALA A N 1
ATOM 4230 C CA . ALA A 1 554 ? -13.370 -10.011 -9.251 1.00 93.12 554 ALA A CA 1
ATOM 4231 C C . ALA A 1 554 ? -13.150 -10.128 -10.763 1.00 93.12 554 ALA A C 1
ATOM 4233 O O . ALA A 1 554 ? -12.602 -11.118 -11.248 1.00 93.12 554 ALA A O 1
ATOM 4234 N N . GLU A 1 555 ? -13.538 -9.089 -11.494 1.00 90.62 555 GLU A N 1
ATOM 4235 C CA . GLU A 1 555 ? -13.245 -8.913 -12.919 1.00 90.62 555 GLU A CA 1
ATOM 4236 C C . GLU A 1 555 ? -12.841 -7.454 -13.163 1.00 90.62 555 GLU A C 1
ATOM 4238 O O . GLU A 1 555 ? -13.435 -6.543 -12.578 1.00 90.62 555 GLU A O 1
ATOM 4243 N N . VAL A 1 556 ? -11.870 -7.224 -14.053 1.00 88.62 556 VAL A N 1
ATOM 4244 C CA . VAL A 1 556 ? -11.575 -5.889 -14.587 1.00 88.62 556 VAL A CA 1
ATOM 4245 C C . VAL A 1 556 ? -11.494 -5.977 -16.106 1.00 88.62 556 VAL A C 1
ATOM 4247 O O . VAL A 1 556 ? -10.597 -6.607 -16.666 1.00 88.62 556 VAL A O 1
ATOM 4250 N N . SER A 1 557 ? -12.417 -5.295 -16.767 1.00 86.25 557 SER A N 1
ATOM 4251 C CA . SER A 1 557 ? -12.461 -5.103 -18.212 1.00 86.25 557 SER A CA 1
ATOM 4252 C C . SER A 1 557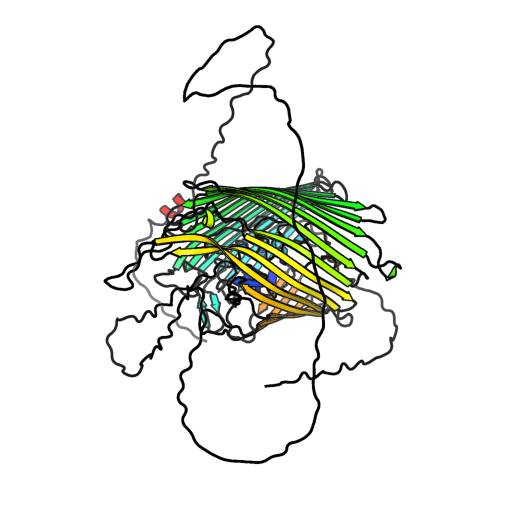 ? -12.111 -3.648 -18.551 1.00 86.25 557 SER A C 1
ATOM 4254 O O . SER A 1 557 ? -12.223 -2.747 -17.715 1.00 86.25 557 SER A O 1
ATOM 4256 N N . GLY A 1 558 ? -11.652 -3.386 -19.775 1.00 84.56 558 GLY A N 1
ATOM 4257 C CA . GLY A 1 558 ? -11.223 -2.040 -20.148 1.00 84.56 558 GLY A CA 1
ATOM 4258 C C . GLY A 1 558 ? -10.885 -1.853 -21.621 1.00 84.56 558 GLY A C 1
ATOM 4259 O O . GLY A 1 558 ? -10.545 -2.807 -22.322 1.00 84.56 558 GLY A O 1
ATOM 4260 N N . LYS A 1 559 ? -10.967 -0.605 -22.085 1.00 83.62 559 LYS A N 1
ATOM 4261 C CA . LYS A 1 559 ? -10.653 -0.193 -23.462 1.00 83.62 559 LYS A CA 1
ATOM 4262 C C . LYS A 1 559 ? -10.018 1.193 -23.530 1.00 83.62 559 LYS A C 1
ATOM 4264 O O . LYS A 1 559 ? -10.261 2.033 -22.658 1.00 83.62 559 LYS A O 1
ATOM 4269 N N . ASP A 1 560 ? -9.258 1.431 -24.589 1.00 82.12 560 ASP A N 1
ATOM 4270 C CA . ASP A 1 560 ? -8.929 2.782 -25.030 1.00 82.12 560 ASP A CA 1
ATOM 4271 C C . ASP A 1 560 ? -10.191 3.462 -25.604 1.00 82.12 560 ASP A C 1
ATOM 4273 O O . ASP A 1 560 ? -11.072 2.814 -26.175 1.00 82.12 560 ASP A O 1
ATOM 4277 N N . ARG A 1 561 ? -10.330 4.771 -25.388 1.00 87.31 561 ARG A N 1
ATOM 4278 C CA . ARG A 1 561 ? -11.528 5.559 -25.733 1.00 87.31 561 ARG A CA 1
ATOM 4279 C C . ARG A 1 561 ? -11.431 6.270 -27.084 1.00 87.31 561 ARG A C 1
ATOM 4281 O O . ARG A 1 561 ? -12.408 6.906 -27.486 1.00 87.31 561 ARG A O 1
ATOM 4288 N N . ASP A 1 562 ? -10.300 6.154 -27.769 1.00 83.12 562 ASP A N 1
ATOM 4289 C CA . ASP A 1 562 ? -9.991 6.828 -29.027 1.00 83.12 562 ASP A CA 1
ATOM 4290 C C . ASP A 1 562 ? -9.905 5.824 -30.189 1.00 83.12 562 ASP A C 1
ATOM 4292 O O . ASP A 1 562 ? -10.374 6.130 -31.288 1.00 83.12 562 ASP A O 1
ATOM 4296 N N . SER A 1 563 ? -9.390 4.612 -29.944 1.00 80.81 563 SER A N 1
ATOM 4297 C CA . SER A 1 563 ? -9.440 3.483 -30.888 1.00 80.81 563 SER A CA 1
ATOM 4298 C C . SER A 1 563 ? -10.641 2.544 -30.688 1.00 80.81 563 SER A C 1
ATOM 4300 O O . SER A 1 563 ? -10.995 1.815 -31.616 1.00 80.81 563 SER A O 1
ATOM 4302 N N . ASP A 1 564 ? -11.276 2.566 -29.507 1.00 80.50 564 ASP A N 1
ATOM 4303 C CA . ASP A 1 564 ? -12.254 1.567 -29.021 1.00 80.50 564 ASP A CA 1
ATOM 4304 C C . ASP A 1 564 ? -11.670 0.141 -28.860 1.00 80.50 564 ASP A C 1
ATOM 4306 O O . ASP A 1 564 ? -12.405 -0.821 -28.622 1.00 80.50 564 ASP A O 1
ATOM 4310 N N . GLU A 1 565 ? -10.344 -0.017 -28.963 1.00 74.19 565 GLU A N 1
ATOM 4311 C CA . GLU A 1 565 ? -9.664 -1.301 -28.772 1.00 74.19 565 GLU A CA 1
ATOM 4312 C C . GLU A 1 565 ? -9.542 -1.649 -27.273 1.00 74.19 565 GLU A C 1
ATOM 4314 O O . GLU A 1 565 ? -9.302 -0.763 -26.447 1.00 74.19 565 GLU A O 1
ATOM 4319 N N . PRO A 1 566 ? -9.681 -2.933 -26.879 1.00 68.56 566 PRO A N 1
ATOM 4320 C CA . PRO A 1 566 ? -9.443 -3.359 -25.501 1.00 68.56 566 PRO A CA 1
ATOM 4321 C C . PRO A 1 566 ? -8.033 -2.995 -25.024 1.00 68.56 566 PRO A C 1
ATOM 4323 O O . PRO A 1 566 ? -7.069 -3.131 -25.779 1.00 68.56 566 PRO A O 1
ATOM 4326 N N . LEU A 1 567 ? -7.898 -2.590 -23.758 1.00 68.00 567 LEU A N 1
ATOM 4327 C CA . LEU A 1 567 ? -6.581 -2.356 -23.157 1.00 68.00 567 LEU A CA 1
ATOM 4328 C C . LEU A 1 567 ? -5.815 -3.682 -23.139 1.00 68.00 567 LEU A C 1
ATOM 4330 O O . LEU A 1 567 ? -6.374 -4.713 -22.765 1.00 68.00 567 LEU A O 1
ATOM 4334 N N . GLY A 1 568 ? -4.550 -3.657 -23.565 1.00 48.41 568 GLY A N 1
ATOM 4335 C CA . GLY A 1 568 ? -3.862 -4.855 -24.060 1.00 48.41 568 GLY A CA 1
ATOM 4336 C C . GLY A 1 568 ? -3.827 -6.056 -23.107 1.00 48.41 568 GLY A C 1
ATOM 4337 O O . GLY A 1 568 ? -3.825 -7.191 -23.584 1.00 48.41 568 GLY A O 1
ATOM 4338 N N . GLN A 1 569 ? -3.800 -5.829 -21.786 1.00 52.75 569 GLN A N 1
ATOM 4339 C CA . GLN A 1 569 ? -3.795 -6.885 -20.764 1.00 52.75 569 GLN A CA 1
ATOM 4340 C C . GLN A 1 569 ? -4.605 -6.455 -19.526 1.00 52.75 569 GLN A C 1
ATOM 4342 O O . GLN A 1 569 ? -4.043 -6.006 -18.527 1.00 52.75 569 GLN A O 1
ATOM 4347 N N . THR A 1 570 ? -5.935 -6.591 -19.574 1.00 64.31 570 THR A N 1
ATOM 4348 C CA . THR A 1 570 ? -6.764 -6.524 -18.356 1.00 64.31 570 THR A CA 1
ATOM 4349 C C . THR A 1 570 ? -6.779 -7.874 -17.628 1.00 64.31 570 THR A C 1
ATOM 4351 O O . THR A 1 570 ? -6.317 -8.891 -18.147 1.00 64.31 570 THR A O 1
ATOM 4354 N N . THR A 1 571 ? -7.254 -7.889 -16.385 1.00 68.81 571 THR A N 1
ATOM 4355 C CA . THR A 1 571 ? -7.206 -9.078 -15.525 1.00 68.81 571 THR A CA 1
ATOM 4356 C C . THR A 1 571 ? -8.410 -9.987 -15.811 1.00 68.81 571 THR A C 1
ATOM 4358 O O . THR A 1 571 ? -9.529 -9.468 -15.840 1.00 68.81 571 THR A O 1
ATOM 4361 N N . PRO A 1 572 ? -8.232 -11.312 -15.988 1.00 78.50 572 PRO A N 1
ATOM 4362 C CA . PRO A 1 572 ? -9.348 -12.228 -16.226 1.00 78.50 572 PRO A CA 1
ATOM 4363 C C . PRO A 1 572 ? -10.344 -12.233 -15.061 1.00 78.50 572 PRO A C 1
ATOM 4365 O O . PRO A 1 572 ? -10.032 -11.768 -13.964 1.00 78.50 572 PRO A O 1
ATOM 4368 N N . LEU A 1 573 ? -11.516 -12.839 -15.280 1.00 89.19 573 LEU A N 1
ATOM 4369 C CA . LEU A 1 573 ? -12.395 -13.225 -14.181 1.00 89.19 573 LEU A CA 1
ATOM 4370 C C . LEU A 1 573 ? -11.625 -14.157 -13.235 1.00 89.19 573 LEU A C 1
ATOM 4372 O O . LEU A 1 573 ? -11.223 -15.264 -13.610 1.00 89.19 573 LEU A O 1
ATOM 4376 N N . GLU A 1 574 ? -11.432 -13.696 -12.004 1.00 91.56 574 GLU A N 1
ATOM 4377 C CA . GLU A 1 574 ? -10.815 -14.463 -10.933 1.00 91.56 574 GLU A CA 1
ATOM 4378 C C . GLU A 1 574 ? -11.821 -14.789 -9.838 1.00 91.56 574 GLU A C 1
ATOM 4380 O O . GLU A 1 574 ? -12.704 -13.994 -9.506 1.00 91.56 574 GLU A O 1
ATOM 4385 N N . GLY A 1 575 ? -11.647 -15.962 -9.235 1.00 93.75 575 GLY A N 1
ATOM 4386 C CA . GLY A 1 575 ? -12.411 -16.388 -8.074 1.00 93.75 575 GLY A CA 1
ATOM 4387 C C . GLY A 1 575 ? -11.518 -16.978 -7.000 1.00 93.75 575 GLY A C 1
ATOM 4388 O O . GLY A 1 575 ? -10.577 -17.713 -7.294 1.00 93.75 575 GLY A O 1
ATOM 4389 N N . THR A 1 576 ? -11.829 -16.692 -5.743 1.00 94.81 576 THR A N 1
ATOM 4390 C CA . THR A 1 576 ? -11.189 -17.325 -4.590 1.00 94.81 576 THR A CA 1
ATOM 4391 C C . THR A 1 576 ? -12.224 -18.063 -3.756 1.00 94.81 576 THR A C 1
ATOM 4393 O O . THR A 1 576 ? -13.369 -17.633 -3.647 1.00 94.81 576 THR A O 1
ATOM 4396 N N . LEU A 1 577 ? -11.840 -19.192 -3.170 1.00 96.56 577 LEU A N 1
ATOM 4397 C CA . LEU A 1 577 ? -12.634 -19.912 -2.174 1.00 96.56 577 LEU A CA 1
ATOM 4398 C C . LEU A 1 577 ? -11.772 -20.131 -0.935 1.00 96.56 577 LEU A C 1
ATOM 4400 O O . LEU A 1 577 ? -10.559 -20.316 -1.043 1.00 96.56 577 LEU A O 1
ATOM 4404 N N . GLY A 1 578 ? -12.395 -20.169 0.235 1.00 95.88 578 GLY A N 1
ATOM 4405 C CA . GLY A 1 578 ? -11.716 -20.548 1.465 1.00 95.88 578 GLY A CA 1
ATOM 4406 C C . GLY A 1 578 ? -12.655 -21.191 2.470 1.00 95.88 578 GLY A C 1
ATOM 4407 O O . GLY A 1 578 ? -13.856 -20.920 2.483 1.00 95.88 578 GLY A O 1
ATOM 4408 N N . ALA A 1 579 ? -12.091 -22.050 3.311 1.00 96.56 579 ALA A N 1
ATOM 4409 C CA . ALA A 1 579 ? -12.753 -22.605 4.481 1.00 96.56 579 ALA A CA 1
ATOM 4410 C C . ALA A 1 579 ? -11.715 -22.813 5.584 1.00 96.56 579 ALA A C 1
ATOM 4412 O O . ALA A 1 579 ? -10.719 -23.492 5.353 1.00 96.56 579 ALA A O 1
ATOM 4413 N N . ASP A 1 580 ? -11.955 -22.248 6.760 1.00 95.44 580 ASP A N 1
ATOM 4414 C CA . ASP A 1 580 ? -11.178 -22.451 7.979 1.00 95.44 580 ASP A CA 1
ATOM 4415 C C . ASP A 1 580 ? -12.055 -23.134 9.027 1.00 95.44 580 ASP A C 1
ATOM 4417 O O . ASP A 1 580 ? -13.215 -22.766 9.206 1.00 95.44 580 ASP A O 1
ATOM 4421 N N . VAL A 1 581 ? -11.503 -24.131 9.714 1.00 96.12 581 VAL A N 1
ATOM 4422 C CA . VAL A 1 581 ? -12.165 -24.912 10.760 1.00 96.12 581 VAL A CA 1
ATOM 4423 C C . VAL A 1 581 ? -11.287 -24.906 12.003 1.00 96.12 581 VAL A C 1
ATOM 4425 O O . VAL A 1 581 ? -10.218 -25.522 12.021 1.00 96.12 581 VAL A O 1
ATOM 4428 N N . ALA A 1 582 ? -11.748 -24.239 13.058 1.00 95.25 582 ALA A N 1
ATOM 4429 C CA . ALA A 1 582 ? -11.166 -24.392 14.387 1.00 95.25 582 ALA A CA 1
ATOM 4430 C C . ALA A 1 582 ? -11.561 -25.756 14.986 1.00 95.25 582 ALA A C 1
ATOM 4432 O O . ALA A 1 582 ? -12.717 -26.176 14.928 1.00 95.25 582 ALA A O 1
ATOM 4433 N N . VAL A 1 583 ? -10.602 -26.464 15.574 1.00 94.31 583 VAL A N 1
ATOM 4434 C CA . VAL A 1 583 ? -10.796 -27.785 16.177 1.00 94.31 583 VAL A CA 1
ATOM 4435 C C . VAL A 1 583 ? -11.118 -27.597 17.669 1.00 94.31 583 VAL A C 1
ATOM 4437 O O . VAL A 1 583 ? -10.254 -27.121 18.413 1.00 94.31 583 VAL A O 1
ATOM 4440 N N . PRO A 1 584 ? -12.340 -27.929 18.141 1.00 90.19 584 PRO A N 1
ATOM 4441 C CA . PRO A 1 584 ? -12.770 -27.617 19.505 1.00 90.19 584 PRO A CA 1
ATOM 4442 C C . PRO A 1 584 ? -11.845 -28.199 20.581 1.00 90.19 584 PRO A C 1
ATOM 4444 O O . PRO A 1 584 ? -11.605 -29.402 20.603 1.00 90.19 584 PRO A O 1
ATOM 4447 N N . GLY A 1 585 ? -11.367 -27.353 21.500 1.00 88.88 585 GLY A N 1
ATOM 4448 C CA . GLY A 1 585 ? -10.550 -27.772 22.647 1.00 88.88 585 GLY A CA 1
ATOM 4449 C C . GLY A 1 585 ? -9.096 -28.144 22.328 1.00 88.88 585 GLY A C 1
ATOM 4450 O O . GLY A 1 585 ? -8.445 -28.762 23.168 1.00 88.88 585 GLY A O 1
ATOM 4451 N N . HIS A 1 586 ? -8.594 -27.797 21.138 1.00 88.19 586 HIS A N 1
ATOM 4452 C CA . HIS A 1 586 ? -7.239 -28.141 20.686 1.00 88.19 586 HIS A CA 1
ATOM 4453 C C . HIS A 1 586 ? -6.393 -26.942 20.217 1.00 88.19 586 HIS A C 1
ATOM 4455 O O . HIS A 1 586 ? -5.262 -27.152 19.779 1.00 88.19 586 HIS A O 1
ATOM 4461 N N . ASP A 1 587 ? -6.938 -25.720 20.281 1.00 92.31 587 ASP A N 1
ATOM 4462 C CA . ASP A 1 587 ? -6.323 -24.444 19.859 1.00 92.31 587 ASP A CA 1
ATOM 4463 C C . ASP A 1 587 ? -5.634 -24.507 18.479 1.00 92.31 587 ASP A C 1
ATOM 4465 O O . ASP A 1 587 ? -4.606 -23.883 18.207 1.00 92.31 587 ASP A O 1
ATOM 4469 N N . LEU A 1 588 ? -6.235 -25.315 17.603 1.00 94.69 588 LEU A N 1
ATOM 4470 C CA . LEU A 1 588 ? -5.784 -25.700 16.273 1.00 94.69 588 LEU A CA 1
ATOM 4471 C C . LEU A 1 588 ? -6.817 -25.227 15.251 1.00 94.69 588 LEU A C 1
ATOM 4473 O O . LEU A 1 588 ? -8.001 -25.527 15.386 1.00 94.69 588 LEU A O 1
ATOM 4477 N N . MET A 1 589 ? -6.372 -24.554 14.198 1.00 95.44 589 MET A N 1
ATOM 4478 C CA . MET A 1 589 ? -7.166 -24.217 13.024 1.00 95.44 589 MET A CA 1
ATOM 4479 C C . MET A 1 589 ? -6.591 -24.922 11.797 1.00 95.44 589 MET A C 1
ATOM 4481 O O . MET A 1 589 ? -5.391 -24.846 11.530 1.00 95.44 589 MET A O 1
ATOM 4485 N N . LEU A 1 590 ? -7.460 -25.588 11.042 1.00 96.38 590 LEU A N 1
ATOM 4486 C CA . LEU A 1 590 ? -7.157 -26.163 9.734 1.00 96.38 590 LEU A CA 1
ATOM 4487 C C . LEU A 1 590 ? -7.858 -25.330 8.668 1.00 96.38 590 LEU A C 1
ATOM 4489 O O . LEU A 1 590 ? -9.046 -25.051 8.801 1.00 96.38 590 LEU A O 1
ATOM 4493 N N . GLY A 1 591 ? -7.151 -24.956 7.609 1.00 95.62 591 GLY A N 1
ATOM 4494 C CA . GLY A 1 591 ? -7.696 -24.126 6.546 1.00 95.62 591 GLY A CA 1
ATOM 4495 C C . GLY A 1 591 ? -7.397 -24.647 5.148 1.00 95.62 591 GLY A C 1
ATOM 4496 O O . GLY A 1 591 ? -6.396 -25.316 4.889 1.00 95.62 591 GLY A O 1
ATOM 4497 N N . TRP A 1 592 ? -8.275 -24.281 4.229 1.00 97.12 592 TRP A N 1
ATOM 4498 C CA . TRP A 1 592 ? -8.147 -24.467 2.794 1.00 97.12 592 TRP A CA 1
ATOM 4499 C C . TRP A 1 592 ? -8.330 -23.119 2.101 1.00 97.12 592 TRP A C 1
ATOM 4501 O O . TRP A 1 592 ? -9.135 -22.279 2.528 1.00 97.12 592 TRP A O 1
ATOM 4511 N N . ARG A 1 593 ? -7.579 -22.915 1.021 1.00 95.56 593 ARG A N 1
ATOM 4512 C CA . ARG A 1 593 ? -7.721 -21.795 0.090 1.00 95.56 593 ARG A CA 1
ATOM 4513 C C . ARG A 1 593 ? -7.677 -22.334 -1.335 1.00 95.56 593 ARG A C 1
ATOM 4515 O O . ARG A 1 593 ? -6.971 -23.299 -1.626 1.00 95.56 593 ARG A O 1
ATOM 4522 N N . ALA A 1 594 ? -8.405 -21.696 -2.238 1.00 95.69 594 ALA A N 1
ATOM 4523 C CA . ALA A 1 594 ? -8.301 -21.941 -3.666 1.00 95.69 594 ALA A CA 1
ATOM 4524 C C . ALA A 1 594 ? -8.354 -20.623 -4.442 1.00 95.69 594 ALA A C 1
ATOM 4526 O O . ALA A 1 594 ? -9.150 -19.751 -4.097 1.00 95.69 594 ALA A O 1
ATOM 4527 N N . ARG A 1 595 ? -7.553 -20.499 -5.506 1.00 93.81 595 ARG A N 1
ATOM 4528 C CA . ARG A 1 595 ? -7.615 -19.389 -6.475 1.00 93.81 595 ARG A CA 1
ATOM 4529 C C . ARG A 1 595 ? -7.818 -19.956 -7.872 1.00 93.81 595 ARG A C 1
ATOM 4531 O O . ARG A 1 595 ? -7.071 -20.832 -8.304 1.00 93.81 595 ARG A O 1
ATOM 4538 N N . PHE A 1 596 ? -8.803 -19.422 -8.574 1.00 93.12 596 PHE A N 1
ATOM 4539 C CA . PHE A 1 596 ? -9.137 -19.747 -9.950 1.00 93.12 596 PHE A CA 1
ATOM 4540 C C . PHE A 1 596 ? -9.006 -18.496 -10.814 1.00 93.12 596 PHE A C 1
ATOM 4542 O O . PHE A 1 596 ? -9.362 -17.404 -10.370 1.00 93.12 596 PHE A O 1
ATOM 4549 N N . ALA A 1 597 ? -8.541 -18.668 -12.046 1.00 90.31 597 ALA A N 1
ATOM 4550 C CA . ALA A 1 597 ? -8.562 -17.634 -13.073 1.00 90.31 597 ALA A CA 1
ATOM 4551 C C . ALA A 1 597 ? -8.969 -18.251 -14.413 1.00 90.31 597 ALA A C 1
ATOM 4553 O O . ALA A 1 597 ? -8.540 -19.363 -14.746 1.00 90.31 597 ALA A O 1
ATOM 4554 N N . GLU A 1 598 ? -9.789 -17.535 -15.180 1.00 89.19 598 GLU A N 1
ATOM 4555 C CA . GLU A 1 598 ? -10.116 -17.924 -16.552 1.00 89.19 598 GLU A CA 1
ATOM 4556 C C . GLU A 1 598 ? -8.884 -17.823 -17.477 1.00 89.19 598 GLU A C 1
ATOM 4558 O O . GLU A 1 598 ? -7.918 -17.110 -17.199 1.00 89.19 598 GLU A O 1
ATOM 4563 N N . SER A 1 599 ? -8.892 -18.571 -18.584 1.00 83.94 599 SER A N 1
ATOM 4564 C CA . SER A 1 599 ? -7.906 -18.407 -19.660 1.00 83.94 599 SER A CA 1
ATOM 4565 C C . SER A 1 599 ? -8.038 -17.036 -20.317 1.00 83.94 599 SER A C 1
ATOM 4567 O O . SER A 1 599 ? -9.161 -16.620 -20.602 1.00 83.94 599 SER A O 1
ATOM 4569 N N . PHE A 1 600 ? -6.922 -16.383 -20.644 1.00 73.81 600 PHE A N 1
ATOM 4570 C CA . PHE A 1 600 ? -6.942 -15.061 -21.274 1.00 73.81 600 PHE A CA 1
ATOM 4571 C C . PHE A 1 600 ? -5.896 -14.915 -22.388 1.00 73.81 600 PHE A C 1
ATOM 4573 O O . PHE A 1 600 ? -4.807 -15.489 -22.326 1.00 73.81 600 PHE A O 1
ATOM 4580 N N . ASP A 1 601 ? -6.229 -14.125 -23.409 1.00 63.62 601 ASP A N 1
ATOM 4581 C CA . ASP A 1 601 ? -5.345 -13.823 -24.537 1.00 63.62 601 ASP A CA 1
ATOM 4582 C C . ASP A 1 601 ? -4.323 -12.737 -24.148 1.00 63.62 601 ASP A C 1
ATOM 4584 O O . ASP A 1 601 ? -4.722 -11.619 -23.812 1.00 63.62 601 ASP A O 1
ATOM 4588 N N . LYS A 1 602 ? -3.010 -12.986 -24.282 1.00 53.53 602 LYS A N 1
ATOM 4589 C CA . LYS A 1 602 ? -2.007 -11.902 -24.273 1.00 53.53 602 LYS A CA 1
ATOM 4590 C C . LYS A 1 602 ? -2.044 -11.150 -25.609 1.00 53.53 602 LYS A C 1
ATOM 4592 O O . LYS A 1 602 ? -1.228 -11.410 -26.494 1.00 53.53 602 LYS A O 1
ATOM 4597 N N . ARG A 1 603 ? -2.975 -10.212 -25.802 1.00 49.19 603 ARG A N 1
ATOM 4598 C CA . ARG A 1 603 ? -3.039 -9.482 -27.080 1.00 49.19 603 ARG A CA 1
ATOM 4599 C C . ARG A 1 603 ? -1.779 -8.641 -27.305 1.00 49.19 603 ARG A C 1
ATOM 4601 O O . ARG A 1 603 ? -1.452 -7.752 -26.528 1.00 49.19 603 ARG A O 1
ATOM 4608 N N . GLY A 1 604 ? -1.064 -8.984 -28.376 1.00 47.00 604 GLY A N 1
ATOM 4609 C CA . GLY A 1 604 ? 0.304 -8.539 -28.665 1.00 47.00 604 GLY A CA 1
ATOM 4610 C C . GLY A 1 604 ? 1.192 -9.698 -29.136 1.00 47.00 604 GLY A C 1
ATOM 4611 O O . GLY A 1 604 ? 2.088 -9.490 -29.950 1.00 47.00 604 GLY A O 1
ATOM 4612 N N . SER A 1 605 ? 0.882 -10.927 -28.712 1.00 46.41 605 SER A N 1
ATOM 4613 C CA . SER A 1 605 ? 1.380 -12.180 -29.292 1.00 46.41 605 SER A CA 1
ATOM 4614 C C . SER A 1 605 ? 0.215 -13.141 -29.576 1.00 46.41 605 SER A C 1
ATOM 4616 O O . SER A 1 605 ? -0.918 -12.894 -29.166 1.00 46.41 605 SER A O 1
ATOM 4618 N N . ASP A 1 606 ? 0.479 -14.255 -30.265 1.00 43.41 606 ASP A N 1
ATOM 4619 C CA . ASP A 1 606 ? -0.510 -15.326 -30.498 1.00 43.41 606 ASP A CA 1
ATOM 4620 C C . ASP A 1 606 ? -0.661 -16.279 -29.280 1.00 43.41 606 ASP A C 1
ATOM 4622 O O . ASP A 1 606 ? -1.128 -17.411 -29.416 1.00 43.41 606 ASP A O 1
ATOM 4626 N N . GLU A 1 607 ? -0.227 -15.867 -28.080 1.00 55.81 607 GLU A N 1
ATOM 4627 C CA . GLU A 1 607 ? -0.116 -16.731 -26.897 1.00 55.81 607 GLU A CA 1
ATOM 4628 C C . GLU A 1 607 ? -1.237 -16.474 -25.872 1.00 55.81 607 GLU A C 1
ATOM 4630 O O . GLU A 1 607 ? -1.158 -15.577 -25.030 1.00 55.81 607 GLU A O 1
ATOM 4635 N N . ALA A 1 608 ? -2.278 -17.307 -25.903 1.00 68.62 608 ALA A N 1
ATOM 4636 C CA . ALA A 1 608 ? -3.276 -17.362 -24.836 1.00 68.62 608 ALA A CA 1
ATOM 4637 C C . ALA A 1 608 ? -2.732 -18.123 -23.615 1.00 68.62 608 ALA A C 1
ATOM 4639 O O . ALA A 1 608 ? -2.253 -19.253 -23.744 1.00 68.62 608 ALA A O 1
ATOM 4640 N N . LEU A 1 609 ? -2.839 -17.537 -22.418 1.00 78.00 609 LEU A N 1
ATOM 4641 C CA . LEU A 1 609 ? -2.503 -18.236 -21.179 1.00 78.00 609 LEU A CA 1
ATOM 4642 C C . LEU A 1 609 ? -3.673 -19.123 -20.723 1.00 78.00 609 LEU A C 1
ATOM 4644 O O . LEU A 1 609 ? -4.819 -18.666 -20.674 1.00 78.00 609 LEU A O 1
ATOM 4648 N N . PRO A 1 610 ? -3.412 -20.395 -20.363 1.00 86.44 610 PRO A N 1
ATOM 4649 C CA . PRO A 1 610 ? -4.449 -21.304 -19.902 1.00 86.44 610 PRO A CA 1
ATOM 4650 C C . PRO A 1 610 ? -4.933 -20.920 -18.501 1.00 86.44 610 PRO A C 1
ATOM 4652 O O . PRO A 1 610 ? -4.131 -20.601 -17.620 1.00 86.44 610 PRO A O 1
ATOM 4655 N N . GLY A 1 611 ? -6.242 -21.041 -18.279 1.00 89.69 611 GLY A N 1
ATOM 4656 C CA . GLY A 1 611 ? -6.840 -20.868 -16.958 1.00 89.69 611 GLY A CA 1
ATOM 4657 C C . GLY A 1 611 ? -6.304 -21.891 -15.952 1.00 89.69 611 GLY A C 1
ATOM 4658 O O . GLY A 1 611 ? -5.895 -23.005 -16.310 1.00 89.69 611 GLY A O 1
ATOM 4659 N N . TYR A 1 612 ? -6.305 -21.513 -14.678 1.00 91.56 612 TYR A N 1
ATOM 4660 C CA . TYR A 1 612 ? -5.761 -22.322 -13.591 1.00 91.56 612 TYR A CA 1
ATOM 4661 C C . TYR A 1 612 ? -6.721 -22.426 -12.408 1.00 91.56 612 TYR A C 1
ATOM 4663 O O . TYR A 1 612 ? -7.571 -21.569 -12.187 1.00 91.56 612 TYR A O 1
ATOM 4671 N N . GLY A 1 613 ? -6.543 -23.497 -11.636 1.00 94.69 613 GLY A N 1
ATOM 4672 C CA . GLY A 1 613 ? -7.058 -23.649 -10.283 1.00 94.69 613 GLY A CA 1
ATOM 4673 C C . GLY A 1 613 ? -5.895 -24.064 -9.392 1.00 94.69 613 GLY A C 1
ATOM 4674 O O . GLY A 1 613 ? -5.274 -25.098 -9.642 1.00 94.69 613 GLY A O 1
ATOM 4675 N N . LEU A 1 614 ? -5.574 -23.231 -8.409 1.00 95.06 614 LEU A N 1
ATOM 4676 C CA . LEU A 1 614 ? -4.565 -23.478 -7.385 1.00 95.06 614 LEU A CA 1
ATOM 4677 C C . LEU A 1 614 ? -5.274 -23.796 -6.073 1.00 95.06 614 LEU A C 1
ATOM 4679 O O . LEU A 1 614 ? -6.317 -23.210 -5.778 1.00 95.06 614 LEU A O 1
ATOM 4683 N N . HIS A 1 615 ? -4.692 -24.691 -5.282 1.00 96.88 615 HIS A N 1
ATOM 4684 C CA . HIS A 1 615 ? -5.197 -25.066 -3.967 1.00 96.88 615 HIS A CA 1
ATOM 4685 C C . HIS A 1 615 ? -4.060 -25.014 -2.949 1.00 96.88 615 HIS A C 1
ATOM 4687 O O . HIS A 1 615 ? -3.035 -25.663 -3.148 1.00 96.88 615 HIS A O 1
ATOM 4693 N N . ASP A 1 616 ? -4.272 -24.290 -1.855 1.00 96.38 616 ASP A N 1
ATOM 4694 C CA . ASP A 1 616 ? -3.368 -24.227 -0.710 1.00 96.38 616 ASP A CA 1
ATOM 4695 C C . ASP A 1 616 ? -4.063 -24.861 0.508 1.00 96.38 616 ASP A C 1
ATOM 4697 O O . ASP A 1 616 ? -5.281 -24.743 0.690 1.00 96.38 616 ASP A O 1
ATOM 4701 N N . LEU A 1 617 ? -3.282 -25.519 1.363 1.00 97.25 617 LEU A N 1
ATOM 4702 C CA . LEU A 1 617 ? -3.706 -25.983 2.684 1.00 97.25 617 LEU A CA 1
ATOM 4703 C C . LEU A 1 617 ? -2.911 -25.240 3.754 1.00 97.25 617 LEU A C 1
ATOM 4705 O O . LEU A 1 617 ? -1.708 -25.032 3.599 1.00 97.25 617 LEU A O 1
ATOM 4709 N N . GLN A 1 618 ? -3.569 -24.861 4.844 1.00 95.62 618 GLN A N 1
ATOM 4710 C CA . GLN A 1 618 ? -2.962 -24.114 5.941 1.00 95.62 618 GLN A CA 1
ATOM 4711 C C . GLN A 1 618 ? -3.324 -24.706 7.305 1.00 95.62 618 GLN A C 1
ATOM 4713 O O . GLN A 1 618 ? -4.372 -25.327 7.481 1.00 95.62 618 GLN A O 1
ATOM 4718 N N . LEU A 1 619 ? -2.439 -24.508 8.272 1.00 94.94 619 LEU A N 1
ATOM 4719 C CA . LEU A 1 619 ? -2.585 -24.911 9.662 1.00 94.94 619 LEU A CA 1
ATOM 4720 C C . LEU A 1 619 ? -2.038 -23.790 10.543 1.00 94.94 619 LEU A C 1
ATOM 4722 O O . LEU A 1 619 ? -0.966 -23.259 10.259 1.00 94.94 619 LEU A O 1
ATOM 4726 N N . ALA A 1 620 ? -2.741 -23.471 11.624 1.00 94.81 620 ALA A N 1
ATOM 4727 C CA . ALA A 1 620 ? -2.226 -22.663 12.727 1.00 94.81 620 ALA A CA 1
ATOM 4728 C C . ALA A 1 620 ? -2.564 -23.367 14.044 1.00 94.81 620 ALA A C 1
ATOM 4730 O O . ALA A 1 620 ? -3.692 -23.822 14.219 1.00 94.81 620 ALA A O 1
ATOM 4731 N N . TRP A 1 621 ? -1.602 -23.509 14.953 1.00 94.69 621 TRP A N 1
ATOM 4732 C CA . TRP A 1 621 ? -1.778 -24.271 16.189 1.00 94.69 621 TRP A CA 1
ATOM 4733 C C . TRP A 1 621 ? -1.034 -23.633 17.359 1.00 94.69 621 TRP A C 1
ATOM 4735 O O . TRP A 1 621 ? 0.192 -23.520 17.342 1.00 94.69 621 TRP A O 1
ATOM 4745 N N . GLN A 1 622 ? -1.772 -23.258 18.402 1.00 94.44 622 GLN A N 1
ATOM 4746 C CA . GLN A 1 622 ? -1.216 -22.816 19.675 1.00 94.44 622 GLN A CA 1
ATOM 4747 C C . GLN A 1 622 ? -0.967 -24.037 20.576 1.00 94.44 622 GLN A C 1
ATOM 4749 O O . GLN A 1 622 ? -1.774 -24.387 21.430 1.00 94.44 622 GLN A O 1
ATOM 4754 N N . ILE A 1 623 ? 0.175 -24.704 20.373 1.00 94.69 623 ILE A N 1
ATOM 4755 C CA . ILE A 1 623 ? 0.603 -25.905 21.119 1.00 94.69 623 ILE A CA 1
ATOM 4756 C C . ILE A 1 623 ? 0.624 -25.639 22.634 1.00 94.69 623 ILE A C 1
ATOM 4758 O O . ILE A 1 623 ? 0.277 -26.505 23.437 1.00 94.69 623 ILE A O 1
ATOM 4762 N N . THR A 1 624 ? 1.046 -24.436 23.033 1.00 93.69 624 THR A N 1
ATOM 4763 C CA . THR A 1 624 ? 0.901 -23.905 24.397 1.00 93.69 624 THR A CA 1
ATOM 4764 C C . THR A 1 624 ? 0.671 -22.391 24.325 1.00 93.69 624 THR A C 1
ATOM 4766 O O . THR A 1 624 ? 1.011 -21.787 23.305 1.00 93.69 624 THR A O 1
ATOM 4769 N N . PRO A 1 625 ? 0.243 -21.712 25.409 1.00 88.44 625 PRO A N 1
ATOM 4770 C CA . PRO A 1 625 ? 0.166 -20.248 25.436 1.00 88.44 625 PRO A CA 1
ATOM 4771 C C . PRO A 1 625 ? 1.453 -19.522 24.997 1.00 88.44 625 PRO A C 1
ATOM 4773 O O . PRO A 1 625 ? 1.372 -18.394 24.510 1.00 88.44 625 PRO A O 1
ATOM 4776 N N . SER A 1 626 ? 2.624 -20.164 25.134 1.00 90.56 626 SER A N 1
ATOM 4777 C CA . SER A 1 626 ? 3.954 -19.651 24.756 1.00 90.56 626 SER A CA 1
ATOM 4778 C C . SER A 1 626 ? 4.618 -20.376 23.580 1.00 90.56 626 SER A C 1
ATOM 4780 O O . SER A 1 626 ? 5.812 -20.186 23.361 1.00 90.56 626 SER A O 1
ATOM 4782 N N . LEU A 1 627 ? 3.875 -21.188 22.826 1.00 94.25 627 LEU A N 1
ATOM 4783 C CA . LEU A 1 627 ? 4.358 -21.813 21.598 1.00 94.25 627 LEU A CA 1
ATOM 4784 C C . LEU A 1 627 ? 3.206 -21.958 20.606 1.00 94.25 627 LEU A C 1
ATOM 4786 O O . LEU A 1 627 ? 2.368 -22.846 20.753 1.00 94.25 627 LEU A O 1
ATOM 4790 N N . ASP A 1 628 ? 3.209 -21.104 19.592 1.00 93.88 628 ASP A N 1
ATOM 4791 C CA . ASP A 1 628 ? 2.390 -21.227 18.393 1.00 93.88 628 ASP A CA 1
ATOM 4792 C C . ASP A 1 628 ? 3.230 -21.681 17.190 1.00 93.88 628 ASP A C 1
ATOM 4794 O O . ASP A 1 628 ? 4.451 -21.521 17.155 1.00 93.88 628 ASP A O 1
ATOM 4798 N N . THR A 1 629 ? 2.569 -22.292 16.211 1.00 94.44 629 THR A N 1
ATOM 4799 C CA . THR A 1 629 ? 3.155 -22.679 14.926 1.00 94.44 629 THR A CA 1
ATOM 4800 C C . THR A 1 629 ? 2.137 -22.472 13.809 1.00 94.44 629 THR A C 1
ATOM 4802 O O . THR A 1 629 ? 0.939 -22.682 14.009 1.00 94.44 629 THR A O 1
ATOM 4805 N N . ALA A 1 630 ? 2.608 -22.071 12.630 1.00 95.00 630 ALA A N 1
ATOM 4806 C CA . ALA A 1 630 ? 1.801 -21.968 11.423 1.00 95.00 630 ALA A CA 1
ATOM 4807 C C . ALA A 1 630 ? 2.525 -22.644 10.251 1.00 95.00 630 ALA A C 1
ATOM 4809 O O . ALA A 1 630 ? 3.750 -22.593 10.147 1.00 95.00 630 ALA A O 1
ATOM 4810 N N . MET A 1 631 ? 1.764 -23.290 9.372 1.00 95.75 631 MET A N 1
ATOM 4811 C CA . MET A 1 631 ? 2.265 -23.993 8.193 1.00 95.75 631 MET A CA 1
ATOM 4812 C C . MET A 1 631 ? 1.306 -23.777 7.024 1.00 95.75 631 MET A C 1
ATOM 4814 O O . MET A 1 631 ? 0.093 -23.880 7.189 1.00 95.75 631 MET A O 1
ATOM 4818 N N . ARG A 1 632 ? 1.848 -23.539 5.827 1.00 95.31 632 ARG A N 1
ATOM 4819 C CA . ARG A 1 632 ? 1.077 -23.391 4.587 1.00 95.31 632 ARG A CA 1
ATOM 4820 C C . ARG A 1 632 ? 1.722 -24.209 3.470 1.00 95.31 632 ARG A C 1
ATOM 4822 O O . ARG A 1 632 ? 2.833 -23.912 3.039 1.00 95.31 632 ARG A O 1
ATOM 4829 N N . LEU A 1 633 ? 1.023 -25.236 2.995 1.00 95.88 633 LEU A N 1
ATOM 4830 C CA . LEU A 1 633 ? 1.410 -26.024 1.829 1.00 95.88 633 LEU A CA 1
ATOM 4831 C C . LEU A 1 633 ? 0.719 -25.436 0.596 1.00 95.88 633 LEU A C 1
ATOM 4833 O O . LEU A 1 633 ? -0.504 -25.510 0.473 1.00 95.88 633 LEU A O 1
ATOM 4837 N N . ARG A 1 634 ? 1.503 -24.823 -0.294 1.00 94.25 634 ARG A N 1
ATOM 4838 C CA . ARG A 1 634 ? 0.994 -24.134 -1.486 1.00 94.25 634 ARG A CA 1
ATOM 4839 C C . ARG A 1 634 ? 0.913 -25.049 -2.701 1.00 94.25 634 ARG A C 1
ATOM 4841 O O . ARG A 1 634 ? 1.744 -25.941 -2.838 1.00 94.25 634 ARG A O 1
ATOM 4848 N N . ASN A 1 635 ? -0.040 -24.784 -3.595 1.00 94.06 635 ASN A N 1
ATOM 4849 C CA . ASN A 1 635 ? -0.219 -25.509 -4.861 1.00 94.06 635 ASN A CA 1
ATOM 4850 C C . ASN A 1 635 ? -0.215 -27.048 -4.697 1.00 94.06 635 ASN A C 1
ATOM 4852 O O . ASN A 1 635 ? 0.533 -27.756 -5.369 1.00 94.06 635 ASN A O 1
ATOM 4856 N N . VAL A 1 636 ? -1.050 -27.581 -3.797 1.00 96.56 636 VAL A N 1
ATOM 4857 C CA . VAL A 1 636 ? -1.031 -29.000 -3.370 1.00 96.56 636 VAL A CA 1
ATOM 4858 C C . VAL A 1 636 ? -1.330 -30.017 -4.484 1.00 96.56 636 VAL A C 1
ATOM 4860 O O . VAL A 1 636 ? -1.204 -31.221 -4.274 1.00 96.56 636 VAL A O 1
ATOM 4863 N N . THR A 1 637 ? -1.749 -29.545 -5.657 1.00 95.75 637 THR A N 1
ATOM 4864 C CA . THR A 1 637 ? -2.015 -30.332 -6.870 1.00 95.75 637 THR A CA 1
ATOM 4865 C C . THR A 1 637 ? -0.869 -30.296 -7.891 1.00 95.75 637 THR A C 1
ATOM 4867 O O . THR A 1 637 ? -1.037 -30.840 -8.981 1.00 95.75 637 THR A O 1
ATOM 4870 N N . ASP A 1 638 ? 0.252 -29.636 -7.569 1.00 94.19 638 ASP A N 1
ATOM 4871 C CA . ASP A 1 638 ? 1.385 -29.335 -8.463 1.00 94.19 638 ASP A CA 1
ATOM 4872 C C . ASP A 1 638 ? 0.943 -28.815 -9.844 1.00 94.19 638 ASP A C 1
ATOM 4874 O O . ASP A 1 638 ? 1.379 -29.240 -10.918 1.00 94.19 638 ASP A O 1
ATOM 4878 N N . LYS A 1 639 ? -0.020 -27.888 -9.831 1.00 95.00 639 LYS A N 1
ATOM 4879 C CA . LYS A 1 639 ? -0.560 -27.310 -11.056 1.00 95.00 639 LYS A CA 1
ATOM 4880 C C . LYS A 1 639 ? 0.473 -26.364 -11.665 1.00 95.00 639 LYS A C 1
ATOM 4882 O O . LYS A 1 639 ? 0.745 -25.311 -11.099 1.00 95.00 639 LYS A O 1
ATOM 4887 N N . VAL A 1 640 ? 0.976 -26.687 -12.858 1.00 92.69 640 VAL A N 1
ATOM 4888 C CA . VAL A 1 640 ? 1.692 -25.723 -13.714 1.00 92.69 640 VAL A CA 1
ATOM 4889 C C . VAL A 1 640 ? 0.739 -24.589 -14.107 1.00 92.69 640 VAL A C 1
ATOM 4891 O O . VAL A 1 640 ? -0.356 -24.839 -14.633 1.00 92.69 640 VAL A O 1
ATOM 4894 N N . TRP A 1 641 ? 1.153 -23.352 -13.833 1.00 88.12 641 TRP A N 1
ATOM 4895 C CA . TRP A 1 641 ? 0.386 -22.124 -14.044 1.00 88.12 641 TRP A CA 1
ATOM 4896 C C . TRP A 1 641 ? 1.315 -20.955 -14.391 1.00 88.12 641 TRP A C 1
ATOM 4898 O O . TRP A 1 641 ? 2.515 -20.996 -14.125 1.00 88.12 641 TRP A O 1
ATOM 4908 N N . TYR A 1 642 ? 0.740 -19.893 -14.953 1.00 81.56 642 TYR A N 1
ATOM 4909 C CA . TYR A 1 642 ? 1.453 -18.669 -15.304 1.00 81.56 642 TYR A CA 1
ATOM 4910 C C . TYR A 1 642 ? 0.731 -17.476 -14.685 1.00 81.56 642 TYR A C 1
ATOM 4912 O O . TYR A 1 642 ? -0.496 -17.397 -14.746 1.00 81.56 642 TYR A O 1
ATOM 4920 N N . ARG A 1 643 ? 1.486 -16.542 -14.097 1.00 75.62 643 ARG A N 1
ATOM 4921 C CA . ARG A 1 643 ? 0.924 -15.293 -13.567 1.00 75.62 643 ARG A CA 1
ATOM 4922 C C . ARG A 1 643 ? 0.302 -14.494 -14.719 1.00 75.62 643 ARG A C 1
ATOM 4924 O O . ARG A 1 643 ? 0.988 -14.315 -15.730 1.00 75.62 643 ARG A O 1
ATOM 4931 N N . PRO A 1 644 ? -0.930 -13.970 -14.587 1.00 62.03 644 PRO A N 1
ATOM 4932 C CA . PRO A 1 644 ? -1.391 -12.933 -15.493 1.00 62.03 644 PRO A CA 1
ATOM 4933 C C . PRO A 1 644 ? -0.462 -11.727 -15.338 1.00 62.03 644 PRO A C 1
ATOM 4935 O O . PRO A 1 644 ? -0.323 -11.181 -14.241 1.00 62.03 644 PRO A O 1
ATOM 4938 N N . MET A 1 645 ? 0.210 -11.327 -16.419 1.00 54.78 645 MET A N 1
ATOM 4939 C CA . MET A 1 645 ? 0.912 -10.049 -16.423 1.00 54.78 645 MET A CA 1
ATOM 4940 C C . MET A 1 645 ? -0.146 -8.959 -16.557 1.00 54.78 645 MET A C 1
ATOM 4942 O O . MET A 1 645 ? -0.765 -8.811 -17.603 1.00 54.78 645 MET A O 1
ATOM 4946 N N . ALA A 1 646 ? -0.380 -8.219 -15.480 1.00 43.78 646 ALA A N 1
ATOM 4947 C CA . ALA A 1 646 ? -1.183 -7.011 -15.535 1.00 43.78 646 ALA A CA 1
ATOM 4948 C C . ALA A 1 646 ? -0.305 -5.879 -16.088 1.00 43.78 646 ALA A C 1
ATOM 4950 O O . ALA A 1 646 ? 0.355 -5.171 -15.324 1.00 43.78 646 ALA A O 1
ATOM 4951 N N . VAL A 1 647 ? -0.262 -5.725 -17.417 1.00 42.12 647 VAL A N 1
ATOM 4952 C CA . VAL A 1 647 ? 0.228 -4.473 -18.011 1.00 42.12 647 VAL A CA 1
ATOM 4953 C C . VAL A 1 647 ? -0.820 -3.410 -17.718 1.00 42.12 647 VAL A C 1
ATOM 4955 O O . VAL A 1 647 ? -1.900 -3.377 -18.301 1.00 42.12 647 VAL A O 1
ATOM 4958 N N . SER A 1 648 ? -0.486 -2.569 -16.748 1.00 41.91 648 SER A N 1
ATOM 4959 C CA . SER A 1 648 ? -1.249 -1.389 -16.374 1.00 41.91 648 SER A CA 1
ATOM 4960 C C . SER A 1 648 ? -1.483 -0.450 -17.550 1.00 41.91 648 SER A C 1
ATOM 4962 O O . SER A 1 648 ? -0.698 -0.422 -18.491 1.00 41.91 648 SER A O 1
ATOM 4964 N N . VAL A 1 649 ? -2.507 0.399 -17.444 1.00 38.22 649 VAL A N 1
ATOM 4965 C CA . VAL A 1 649 ? -2.809 1.417 -18.470 1.00 38.22 649 VAL A CA 1
ATOM 4966 C C . VAL A 1 649 ? -1.623 2.361 -18.747 1.00 38.22 649 VAL A C 1
ATOM 4968 O O . VAL A 1 649 ? -1.477 2.850 -19.861 1.00 38.22 649 VAL A O 1
ATOM 4971 N N . THR A 1 650 ? -0.733 2.554 -17.769 1.00 35.56 650 THR A N 1
ATOM 4972 C CA . THR A 1 650 ? 0.624 3.073 -17.988 1.00 35.56 650 THR A CA 1
ATOM 4973 C C . THR A 1 650 ? 1.523 1.982 -18.584 1.00 35.56 650 THR A C 1
ATOM 4975 O O . THR A 1 650 ? 1.887 1.046 -17.858 1.00 35.56 650 THR A O 1
ATOM 4978 N N . GLY A 1 651 ? 1.920 2.116 -19.855 1.00 36.03 651 GLY A N 1
ATOM 4979 C CA . GLY A 1 651 ? 2.917 1.249 -20.494 1.00 36.03 651 GLY A CA 1
ATOM 4980 C C . GLY A 1 651 ? 2.407 0.410 -21.669 1.00 36.03 651 GLY A C 1
ATOM 4981 O O . GLY A 1 651 ? 2.762 -0.765 -21.773 1.00 36.03 651 GLY A O 1
ATOM 4982 N N . ALA A 1 652 ? 1.636 0.991 -22.591 1.00 26.45 652 ALA A N 1
ATOM 4983 C CA . ALA A 1 652 ? 1.213 0.358 -23.847 1.00 26.45 652 ALA A CA 1
ATOM 4984 C C . ALA A 1 652 ? 2.351 0.296 -24.897 1.00 26.45 652 ALA A C 1
ATOM 4986 O O . ALA A 1 652 ? 2.147 0.497 -26.098 1.00 26.45 652 ALA A O 1
ATOM 4987 N N . ALA A 1 653 ? 3.576 0.015 -24.447 1.00 25.77 653 ALA A N 1
ATOM 4988 C CA . ALA A 1 653 ? 4.763 -0.017 -25.284 1.00 25.77 653 ALA A CA 1
ATOM 4989 C C . ALA A 1 653 ? 4.667 -1.138 -26.331 1.00 25.77 653 ALA A C 1
ATOM 4991 O O . ALA A 1 653 ? 4.665 -2.330 -26.006 1.00 25.77 653 ALA A O 1
ATOM 4992 N N . CYS A 1 654 ? 4.650 -0.753 -27.610 1.00 22.47 654 CYS A N 1
ATOM 4993 C CA . CYS A 1 654 ? 4.837 -1.681 -28.722 1.00 22.47 654 CYS A CA 1
ATOM 4994 C C . CYS A 1 654 ? 6.200 -2.366 -28.574 1.00 22.47 654 CYS A C 1
ATOM 4996 O O . CYS A 1 654 ? 7.237 -1.779 -28.889 1.00 22.47 654 CYS A O 1
ATOM 4998 N N . SER A 1 655 ? 6.198 -3.608 -28.089 1.00 22.86 655 SER A N 1
ATOM 4999 C CA . SER A 1 655 ? 7.424 -4.388 -27.942 1.00 22.86 655 SER A CA 1
ATOM 5000 C C . SER A 1 655 ? 8.073 -4.570 -29.320 1.00 22.86 655 SER A C 1
ATOM 5002 O O . SER A 1 655 ? 7.377 -4.979 -30.257 1.00 22.86 655 SER A O 1
ATOM 5004 N N . PRO A 1 656 ? 9.380 -4.291 -29.487 1.00 21.39 656 PRO A N 1
ATOM 5005 C CA . PRO A 1 656 ? 10.069 -4.650 -30.719 1.00 21.39 656 PRO A CA 1
ATOM 5006 C C . PRO A 1 656 ? 9.984 -6.174 -30.908 1.00 21.39 656 PRO A C 1
ATOM 5008 O O . PRO A 1 656 ? 9.990 -6.911 -29.917 1.00 21.39 656 PRO A O 1
ATOM 5011 N N . PRO A 1 657 ? 9.893 -6.674 -32.154 1.00 22.38 657 PRO A N 1
ATOM 5012 C CA . PRO A 1 657 ? 9.795 -8.106 -32.398 1.00 22.38 657 PRO A CA 1
ATOM 5013 C C . PRO A 1 657 ? 11.013 -8.817 -31.804 1.00 22.38 657 PRO A C 1
ATOM 5015 O O . PRO A 1 657 ? 12.154 -8.421 -32.052 1.00 22.38 657 PRO A O 1
ATOM 5018 N N . SER A 1 658 ? 10.765 -9.874 -31.031 1.00 24.08 658 SER A N 1
ATOM 5019 C CA . SER A 1 658 ? 11.813 -10.689 -30.426 1.00 24.08 658 SER A CA 1
ATOM 5020 C C . SER A 1 658 ? 12.710 -11.277 -31.517 1.00 24.08 658 SER A C 1
ATOM 5022 O O . SER A 1 658 ? 12.296 -12.117 -32.317 1.00 24.08 658 SER A O 1
ATOM 5024 N N . ILE A 1 659 ? 13.960 -10.813 -31.566 1.00 24.30 659 ILE A N 1
ATOM 5025 C CA . ILE A 1 659 ? 14.947 -11.311 -32.523 1.00 24.30 659 ILE A CA 1
ATOM 5026 C C . ILE A 1 659 ? 15.284 -12.747 -32.128 1.00 24.30 659 ILE A C 1
ATOM 5028 O O . ILE A 1 659 ? 15.931 -12.981 -31.109 1.00 24.30 659 ILE A O 1
ATOM 5032 N N . CYS A 1 660 ? 14.860 -13.716 -32.940 1.00 22.08 660 CYS A N 1
ATOM 5033 C CA . CYS A 1 660 ? 15.244 -15.112 -32.764 1.00 22.08 660 CYS A CA 1
ATOM 5034 C C . CYS A 1 660 ? 16.766 -15.249 -32.945 1.00 22.08 660 CYS A C 1
ATOM 5036 O O . CYS A 1 660 ? 17.264 -15.252 -34.073 1.00 22.08 660 CYS A O 1
ATOM 5038 N N . SER A 1 661 ? 17.503 -15.364 -31.841 1.00 25.98 661 SER A N 1
ATOM 5039 C CA . SER A 1 661 ? 18.966 -15.453 -31.792 1.00 25.98 661 SER A CA 1
ATOM 5040 C C . SER A 1 661 ? 19.482 -16.833 -32.230 1.00 25.98 661 SER A C 1
ATOM 5042 O O . SER A 1 661 ? 20.043 -17.607 -31.457 1.00 25.98 661 SER A O 1
ATOM 5044 N N . GLY A 1 662 ? 19.313 -17.146 -33.517 1.00 24.14 662 GLY A N 1
ATOM 5045 C CA . GLY A 1 662 ? 19.930 -18.309 -34.156 1.00 24.14 662 GLY A CA 1
ATOM 5046 C C . GLY A 1 662 ? 21.452 -18.163 -34.220 1.00 24.14 662 GLY A C 1
ATOM 5047 O O . GLY A 1 662 ? 21.973 -17.608 -35.183 1.00 24.14 662 GLY A O 1
ATOM 5048 N N . ASN A 1 663 ? 22.154 -18.647 -33.193 1.00 26.73 663 ASN A N 1
ATOM 5049 C CA . ASN A 1 663 ? 23.606 -18.530 -33.050 1.00 26.73 663 ASN A CA 1
ATOM 5050 C C . ASN A 1 663 ? 24.370 -19.325 -34.143 1.00 26.73 663 ASN A C 1
ATOM 5052 O O . ASN A 1 663 ? 24.269 -20.556 -34.178 1.00 26.73 663 ASN A O 1
ATOM 5056 N N . PRO A 1 664 ? 25.160 -18.677 -35.023 1.00 32.41 664 PRO A N 1
ATOM 5057 C CA . PRO A 1 664 ? 25.876 -19.345 -36.108 1.00 32.41 664 PRO A CA 1
ATOM 5058 C C . PRO A 1 664 ? 27.265 -19.837 -35.653 1.00 32.41 664 PRO A C 1
ATOM 5060 O O . PRO A 1 664 ? 28.289 -19.288 -36.060 1.00 32.41 664 PRO A O 1
ATOM 5063 N N . GLY A 1 665 ? 27.320 -20.877 -34.812 1.00 27.02 665 GLY A N 1
ATOM 5064 C CA . GLY A 1 665 ? 28.579 -21.300 -34.180 1.00 27.02 665 GLY A CA 1
ATOM 5065 C C . GLY A 1 665 ? 28.674 -22.772 -33.775 1.00 27.02 665 GLY A C 1
ATOM 5066 O O . GLY A 1 665 ? 28.661 -23.081 -32.589 1.00 27.02 665 GLY A O 1
ATOM 5067 N N . GLY A 1 666 ? 28.844 -23.682 -34.740 1.00 27.81 666 GLY A N 1
ATOM 5068 C CA . GLY A 1 666 ? 29.206 -25.076 -34.447 1.00 27.81 666 GLY A CA 1
ATOM 5069 C C . GLY A 1 666 ? 29.105 -26.018 -35.653 1.00 27.81 666 GLY A C 1
ATOM 5070 O O . GLY A 1 666 ? 28.012 -26.175 -36.195 1.00 27.81 666 GLY A O 1
ATOM 5071 N N . PRO A 1 667 ? 30.197 -26.672 -36.091 1.00 33.94 667 PRO A N 1
ATOM 5072 C CA . PRO A 1 667 ? 30.109 -27.775 -37.038 1.00 33.94 667 PRO A CA 1
ATOM 5073 C C . PRO A 1 667 ? 29.766 -29.075 -36.297 1.00 33.94 667 PRO A C 1
ATOM 5075 O O . PRO A 1 667 ? 30.530 -29.486 -35.432 1.00 33.94 667 PRO A O 1
ATOM 5078 N N . HIS A 1 668 ? 28.648 -29.722 -36.642 1.00 32.06 668 HIS A N 1
ATOM 5079 C CA . HIS A 1 668 ? 28.540 -31.177 -36.848 1.00 32.06 668 HIS A CA 1
ATOM 5080 C C . HIS A 1 668 ? 27.124 -31.580 -37.299 1.00 32.06 668 HIS A C 1
ATOM 5082 O O . HIS A 1 668 ? 26.154 -30.843 -37.138 1.00 32.06 668 HIS A O 1
ATOM 5088 N N . ASP A 1 669 ? 27.039 -32.737 -37.946 1.00 31.86 669 ASP A N 1
ATOM 5089 C CA . ASP A 1 669 ? 25.954 -33.128 -38.841 1.00 31.86 669 ASP A CA 1
ATOM 5090 C C . ASP A 1 669 ? 24.664 -33.571 -38.130 1.00 31.86 669 ASP A C 1
ATOM 5092 O O . ASP A 1 669 ? 24.667 -34.562 -37.401 1.00 31.86 669 ASP A O 1
ATOM 5096 N N . ASN A 1 670 ? 23.523 -32.944 -38.456 1.00 27.81 670 ASN A N 1
ATOM 5097 C CA . ASN A 1 670 ? 22.238 -33.660 -38.492 1.00 27.81 670 ASN A CA 1
ATOM 5098 C C . ASN A 1 670 ? 21.187 -32.966 -39.398 1.00 27.81 670 ASN A C 1
ATOM 5100 O O . ASN A 1 670 ? 20.675 -31.903 -39.040 1.00 27.81 670 ASN A O 1
ATOM 5104 N N . PRO A 1 671 ? 20.830 -33.526 -40.570 1.00 31.09 671 PRO A N 1
ATOM 5105 C CA . PRO A 1 671 ? 19.915 -32.878 -41.505 1.00 31.09 671 PRO A CA 1
ATOM 5106 C C . PRO A 1 671 ? 18.463 -33.368 -41.355 1.00 31.09 671 PRO A C 1
ATOM 5108 O O . PRO A 1 671 ? 18.075 -34.270 -42.084 1.00 31.09 671 PRO A O 1
ATOM 5111 N N . HIS A 1 672 ? 17.641 -32.761 -40.480 1.00 30.22 672 HIS A N 1
ATOM 5112 C CA . HIS A 1 672 ? 16.157 -32.788 -40.580 1.00 30.22 672 HIS A CA 1
ATOM 5113 C C . HIS A 1 672 ? 15.444 -31.820 -39.597 1.00 30.22 672 HIS A C 1
ATOM 5115 O O . HIS A 1 672 ? 14.670 -32.246 -38.746 1.00 30.22 672 HIS A O 1
ATOM 5121 N N . PHE A 1 673 ? 15.628 -30.501 -39.737 1.00 25.81 673 PHE A N 1
ATOM 5122 C CA . PHE A 1 673 ? 14.667 -29.518 -39.201 1.00 25.81 673 PHE A CA 1
ATOM 5123 C C . PHE A 1 673 ? 14.686 -28.224 -40.030 1.00 25.81 673 PHE A C 1
ATOM 5125 O O . PHE A 1 673 ? 15.733 -27.606 -40.198 1.00 25.81 673 PHE A O 1
ATOM 5132 N N . THR A 1 674 ? 13.531 -27.807 -40.558 1.00 23.62 674 THR A N 1
ATOM 5133 C CA . THR A 1 674 ? 13.380 -26.571 -41.352 1.00 23.62 674 THR A CA 1
ATOM 5134 C C . THR A 1 674 ? 12.268 -25.696 -40.767 1.00 23.62 674 THR A C 1
ATOM 5136 O O . THR A 1 674 ? 11.094 -25.994 -41.006 1.00 23.62 674 THR A O 1
ATOM 5139 N N . PRO A 1 675 ? 12.584 -24.624 -40.018 1.00 25.02 675 PRO A N 1
ATOM 5140 C CA . PRO A 1 675 ? 11.574 -23.695 -39.522 1.00 25.02 675 PRO A CA 1
ATOM 5141 C C . PRO A 1 675 ? 11.053 -22.810 -40.665 1.00 25.02 675 PRO A C 1
ATOM 5143 O O . PRO A 1 675 ? 11.759 -21.945 -41.181 1.00 25.02 675 PRO A O 1
ATOM 5146 N N . THR A 1 676 ? 9.803 -23.020 -41.080 1.00 22.55 676 THR A N 1
ATOM 5147 C CA . THR A 1 676 ? 9.142 -22.198 -42.105 1.00 22.55 676 THR A CA 1
ATOM 5148 C C . THR A 1 676 ? 8.414 -21.012 -41.477 1.00 22.55 676 THR A C 1
ATOM 5150 O O . THR A 1 676 ? 7.233 -21.113 -41.141 1.00 22.55 676 THR A O 1
ATOM 5153 N N . CYS A 1 677 ? 9.085 -19.867 -41.352 1.00 24.64 677 CYS A N 1
ATOM 5154 C CA . CYS A 1 677 ? 8.427 -18.626 -40.940 1.00 24.64 677 CYS A CA 1
ATOM 5155 C C . CYS A 1 677 ? 7.409 -18.162 -42.001 1.00 24.64 677 CYS A C 1
ATOM 5157 O O . CYS A 1 677 ? 7.707 -18.146 -43.197 1.00 24.64 677 CYS A O 1
ATOM 5159 N N . HIS A 1 678 ? 6.210 -17.754 -41.577 1.00 23.31 678 HIS A N 1
ATOM 5160 C CA . HIS A 1 678 ? 5.234 -17.069 -42.431 1.00 23.31 678 HIS A CA 1
ATOM 5161 C C . HIS A 1 678 ? 5.278 -15.559 -42.176 1.00 23.31 678 HIS A C 1
ATOM 5163 O O . HIS A 1 678 ? 5.182 -15.103 -41.040 1.00 23.31 678 HIS A O 1
ATOM 5169 N N . SER A 1 679 ? 5.417 -14.768 -43.241 1.00 23.41 679 SER A N 1
ATOM 5170 C CA . SER A 1 679 ? 5.559 -13.312 -43.161 1.00 23.41 679 SER A CA 1
ATOM 5171 C C . SER A 1 679 ? 4.203 -12.604 -43.009 1.00 23.41 679 SER A C 1
ATOM 5173 O O . SER A 1 679 ? 3.629 -12.121 -43.990 1.00 23.41 679 SER A O 1
ATOM 5175 N N . GLY A 1 680 ? 3.688 -12.530 -41.780 1.00 22.84 680 GLY A N 1
ATOM 5176 C CA . GLY A 1 680 ? 2.555 -11.668 -41.430 1.00 22.84 680 GLY A CA 1
ATOM 5177 C C . GLY A 1 680 ? 2.985 -10.200 -41.353 1.00 22.84 680 GLY A C 1
ATOM 5178 O O . GLY A 1 680 ? 3.764 -9.832 -40.481 1.00 22.84 680 GLY A O 1
ATOM 5179 N N . SER A 1 681 ? 2.499 -9.347 -42.262 1.00 22.59 681 SER A N 1
ATOM 5180 C CA . SER A 1 681 ? 2.846 -7.913 -42.256 1.00 22.59 681 SER A CA 1
ATOM 5181 C C . SER A 1 681 ? 1.837 -7.084 -41.458 1.00 22.59 681 SER A C 1
ATOM 5183 O O . SER A 1 681 ? 0.794 -6.686 -41.978 1.00 22.59 681 SER A O 1
ATOM 5185 N N . LEU A 1 682 ? 2.165 -6.784 -40.199 1.00 23.16 682 LEU A N 1
ATOM 5186 C CA . LEU A 1 682 ? 1.475 -5.735 -39.447 1.00 23.16 682 LEU A CA 1
ATOM 5187 C C . LEU A 1 682 ? 1.783 -4.371 -40.083 1.00 23.16 682 LEU A C 1
ATOM 5189 O O . LEU A 1 682 ? 2.938 -4.034 -40.345 1.00 23.16 682 LEU A O 1
ATOM 5193 N N . ARG A 1 683 ? 0.737 -3.588 -40.364 1.00 22.80 683 ARG A N 1
ATOM 5194 C CA . ARG A 1 683 ? 0.842 -2.226 -40.903 1.00 22.80 683 ARG A CA 1
ATOM 5195 C C . ARG A 1 683 ? 0.282 -1.229 -39.896 1.00 22.80 683 ARG A C 1
ATOM 5197 O O . ARG A 1 683 ? -0.934 -1.082 -39.815 1.00 22.80 683 ARG A O 1
ATOM 5204 N N . CYS A 1 684 ? 1.151 -0.487 -39.216 1.00 25.84 684 CYS A N 1
ATOM 5205 C CA . CYS A 1 684 ? 0.737 0.695 -38.458 1.00 25.84 684 CYS A CA 1
ATOM 5206 C C . CYS A 1 684 ? 0.140 1.727 -39.436 1.00 25.84 684 CYS A C 1
ATOM 5208 O O . CYS A 1 684 ? 0.804 2.186 -40.369 1.00 25.84 684 CYS A O 1
ATOM 5210 N N . GLY A 1 685 ? -1.158 2.002 -39.292 1.00 24.84 685 GLY A N 1
ATOM 5211 C CA . GLY A 1 685 ? -2.012 2.479 -40.382 1.00 24.84 685 GLY A CA 1
ATOM 5212 C C . GLY A 1 685 ? -2.416 3.950 -40.323 1.00 24.84 685 GLY A C 1
ATOM 5213 O O . GLY A 1 685 ? -3.607 4.245 -40.336 1.00 24.84 685 GLY A O 1
ATOM 5214 N N . ALA A 1 686 ? -1.469 4.889 -40.330 1.00 31.03 686 ALA A N 1
ATOM 5215 C CA . ALA A 1 686 ? -1.810 6.309 -40.461 1.00 31.03 686 ALA A CA 1
ATOM 5216 C C . ALA A 1 686 ? -2.366 6.629 -41.870 1.00 31.03 686 ALA A C 1
ATOM 5218 O O . ALA A 1 686 ? -1.602 6.711 -42.836 1.00 31.03 686 ALA A O 1
ATOM 5219 N N . ARG A 1 687 ? -3.692 6.821 -42.003 1.00 27.17 687 ARG A N 1
ATOM 5220 C CA . ARG A 1 687 ? -4.351 7.444 -43.177 1.00 27.17 687 ARG A CA 1
ATOM 5221 C C . ARG A 1 687 ? -5.803 7.843 -42.902 1.00 27.17 687 ARG A C 1
ATOM 5223 O O . ARG A 1 687 ? -6.614 7.015 -42.507 1.00 27.17 687 ARG A O 1
ATOM 5230 N N . GLY A 1 688 ? -6.141 9.097 -43.199 1.00 24.56 688 GLY A N 1
ATOM 5231 C CA . GLY A 1 688 ? -7.514 9.601 -43.135 1.00 24.56 688 GLY A CA 1
ATOM 5232 C C . GLY A 1 688 ? -8.345 9.336 -44.401 1.00 24.56 688 GLY A C 1
ATOM 5233 O O . GLY A 1 688 ? -7.805 9.137 -45.486 1.00 24.56 688 GLY A O 1
ATOM 5234 N N . ALA A 1 689 ? -9.667 9.376 -44.214 1.00 28.12 689 ALA A N 1
ATOM 5235 C CA . ALA A 1 689 ? -10.740 9.651 -45.180 1.00 28.12 689 ALA A CA 1
ATOM 5236 C C . ALA A 1 689 ? -10.533 9.319 -46.681 1.00 28.12 689 ALA A C 1
ATOM 5238 O O . ALA A 1 689 ? -10.013 10.134 -47.439 1.00 28.12 689 ALA A O 1
ATOM 5239 N N . ALA A 1 690 ? -11.138 8.214 -47.138 1.00 25.55 690 ALA A N 1
ATOM 5240 C CA . ALA A 1 690 ? -12.188 8.219 -48.180 1.00 25.55 690 ALA A CA 1
ATOM 5241 C C . ALA A 1 690 ? -12.664 6.784 -48.486 1.00 25.55 690 ALA A C 1
ATOM 5243 O O . ALA A 1 690 ? -11.851 5.896 -48.732 1.00 25.55 690 ALA A O 1
ATOM 5244 N N . ALA A 1 691 ? -13.980 6.552 -48.524 1.00 25.55 691 ALA A N 1
ATOM 5245 C CA . ALA A 1 691 ? -14.549 5.240 -48.840 1.00 25.55 691 ALA A CA 1
ATOM 5246 C C . ALA A 1 691 ? -15.083 5.164 -50.280 1.00 25.55 691 ALA A C 1
ATOM 5248 O O . ALA A 1 691 ? -15.862 6.015 -50.709 1.00 25.55 691 ALA A O 1
ATOM 5249 N N . THR A 1 692 ? -14.740 4.100 -51.012 1.00 24.14 692 THR A N 1
ATOM 5250 C CA . THR A 1 692 ? -15.565 3.576 -52.121 1.00 24.14 692 THR A CA 1
ATOM 5251 C C . THR A 1 692 ? -15.131 2.147 -52.488 1.00 24.14 692 THR A C 1
ATOM 5253 O O . THR A 1 692 ? -13.973 1.947 -52.856 1.00 24.14 692 THR A O 1
ATOM 5256 N N . PRO A 1 693 ? -16.011 1.130 -52.415 1.00 29.77 693 PRO A N 1
ATOM 5257 C CA . PRO A 1 693 ? -15.652 -0.243 -52.765 1.00 29.77 693 PRO A CA 1
ATOM 5258 C C . PRO A 1 693 ? -15.784 -0.510 -54.273 1.00 29.77 693 PRO A C 1
ATOM 5260 O O . PRO A 1 693 ? -16.728 -0.059 -54.924 1.00 29.77 693 PRO A O 1
ATOM 5263 N N . ARG A 1 694 ? -14.897 -1.347 -54.826 1.00 24.53 694 ARG A N 1
ATOM 5264 C CA . ARG A 1 694 ? -15.126 -2.052 -56.099 1.00 24.53 694 ARG A CA 1
ATOM 5265 C C . ARG A 1 694 ? -14.834 -3.540 -55.935 1.00 24.53 694 ARG A C 1
ATOM 5267 O O . ARG A 1 694 ? -13.779 -3.919 -55.441 1.00 24.53 694 ARG A O 1
ATOM 5274 N N . HIS A 1 695 ? -15.779 -4.370 -56.372 1.00 27.73 695 HIS A N 1
ATOM 5275 C CA . HIS A 1 695 ? -15.650 -5.826 -56.379 1.00 27.73 695 HIS A CA 1
ATOM 5276 C C . HIS A 1 695 ? -14.481 -6.306 -57.248 1.00 27.73 695 HIS A C 1
ATOM 5278 O O . HIS A 1 695 ? -14.266 -5.775 -58.338 1.00 27.73 695 HIS A O 1
ATOM 5284 N N . GLN A 1 696 ? -13.898 -7.447 -56.874 1.00 26.12 696 GLN A N 1
ATOM 5285 C CA . GLN A 1 696 ? -13.561 -8.489 -57.845 1.00 26.12 696 GLN A CA 1
ATOM 5286 C C . GLN A 1 696 ? -13.821 -9.890 -57.264 1.00 26.12 696 GLN A C 1
ATOM 5288 O O . GLN A 1 696 ? -13.871 -10.082 -56.053 1.00 26.12 696 GLN A O 1
ATOM 5293 N N . HIS A 1 697 ? -14.089 -10.848 -58.152 1.00 27.20 697 HIS A N 1
ATOM 5294 C CA . HIS A 1 697 ? -14.519 -12.218 -57.841 1.00 27.20 697 HIS A CA 1
ATOM 5295 C C . HIS A 1 697 ? -13.380 -13.238 -58.017 1.00 27.20 697 HIS A C 1
ATOM 5297 O O . HIS A 1 697 ? -12.410 -12.952 -58.715 1.00 27.20 697 HIS A O 1
ATOM 5303 N N . ARG A 1 698 ? -13.677 -14.488 -57.602 1.00 27.56 698 ARG A N 1
ATOM 5304 C CA . ARG A 1 698 ? -13.036 -15.791 -57.930 1.00 27.56 698 ARG A CA 1
ATOM 5305 C C . ARG A 1 698 ? -12.059 -16.287 -56.848 1.00 27.56 698 ARG A C 1
ATOM 5307 O O . ARG A 1 698 ? -11.327 -15.492 -56.289 1.00 27.56 698 ARG A O 1
ATOM 5314 N N . ARG A 1 699 ? -12.003 -17.592 -56.536 1.00 26.19 699 ARG A N 1
ATOM 5315 C CA . ARG A 1 699 ? -12.794 -18.757 -57.017 1.00 26.19 699 ARG A CA 1
ATOM 5316 C C . ARG A 1 699 ? -12.759 -19.878 -55.963 1.00 26.19 699 ARG A C 1
ATOM 5318 O O . ARG A 1 699 ? -11.744 -20.033 -55.300 1.00 26.19 699 ARG A O 1
ATOM 5325 N N . ALA A 1 700 ? -13.811 -20.693 -55.893 1.00 26.94 700 ALA A N 1
ATOM 5326 C CA . ALA A 1 700 ? -13.828 -21.960 -55.153 1.00 26.94 700 ALA A CA 1
ATOM 5327 C C . ALA A 1 700 ? -13.908 -23.164 -56.125 1.00 26.94 700 ALA A C 1
ATOM 5329 O O . ALA A 1 700 ? -14.392 -22.982 -57.249 1.00 26.94 700 ALA A O 1
ATOM 5330 N N . PRO A 1 701 ? -13.465 -24.370 -55.720 1.00 33.72 701 PRO A N 1
ATOM 5331 C CA . PRO A 1 701 ? -13.765 -25.635 -56.396 1.00 33.72 701 PRO A CA 1
ATOM 5332 C C . PRO A 1 701 ? -15.082 -26.284 -55.897 1.00 33.72 701 PRO A C 1
ATOM 5334 O O . PRO A 1 701 ? -15.603 -25.928 -54.844 1.00 33.72 701 PRO A O 1
ATOM 5337 N N . VAL A 1 702 ? -15.627 -27.215 -56.692 1.00 30.28 702 VAL A N 1
ATOM 5338 C CA . VAL A 1 702 ? -16.950 -27.895 -56.592 1.00 30.28 702 VAL A CA 1
ATOM 5339 C C . VAL A 1 702 ? -16.722 -29.337 -57.114 1.00 30.28 702 VAL A C 1
ATOM 5341 O O . VAL A 1 702 ? -15.828 -29.506 -57.942 1.00 30.28 702 VAL A O 1
ATOM 5344 N N . ASP A 1 703 ? -17.348 -30.445 -56.692 1.00 31.48 703 ASP A N 1
ATOM 5345 C CA . ASP A 1 703 ? -18.728 -30.807 -56.269 1.00 31.48 703 ASP A CA 1
ATOM 5346 C C . ASP A 1 703 ? -18.630 -31.890 -55.123 1.00 31.48 703 ASP A C 1
ATOM 5348 O O . ASP A 1 703 ? -17.533 -32.066 -54.602 1.00 31.48 703 ASP A O 1
ATOM 5352 N N . GLN A 1 704 ? -19.591 -32.686 -54.607 1.00 28.53 704 GLN A N 1
ATOM 5353 C CA . GLN A 1 704 ? -20.996 -33.020 -54.916 1.00 28.53 704 GLN A CA 1
ATOM 5354 C C . GLN A 1 704 ? -21.684 -33.768 -53.740 1.00 28.53 704 GLN A C 1
ATOM 5356 O O . GLN A 1 704 ? -21.038 -34.613 -53.126 1.00 28.53 704 GLN A O 1
ATOM 5361 N N . ARG A 1 705 ? -23.011 -33.587 -53.532 1.00 25.97 705 ARG A N 1
ATOM 5362 C CA . ARG A 1 705 ? -24.077 -34.653 -53.481 1.00 25.97 705 ARG A CA 1
ATOM 5363 C C . ARG A 1 705 ? -25.366 -34.302 -52.700 1.00 25.97 705 ARG A C 1
ATOM 5365 O O . ARG A 1 705 ? -25.512 -34.600 -51.526 1.00 25.97 705 ARG A O 1
ATOM 5372 N N . ARG A 1 706 ? -26.335 -33.775 -53.466 1.00 28.62 706 ARG A N 1
ATOM 5373 C CA . ARG A 1 706 ? -27.802 -34.032 -53.483 1.00 28.62 706 ARG A CA 1
ATOM 5374 C C . ARG A 1 706 ? -28.543 -34.513 -52.213 1.00 28.62 706 ARG A C 1
ATOM 5376 O O . ARG A 1 706 ? -28.350 -35.639 -51.772 1.00 28.62 706 ARG A O 1
ATOM 5383 N N . GLY A 1 707 ? -29.617 -33.783 -51.880 1.00 25.52 707 GLY A N 1
ATOM 5384 C CA . GLY A 1 707 ? -30.814 -34.309 -51.200 1.00 25.52 707 GLY A CA 1
ATOM 5385 C C . GLY A 1 707 ? -31.534 -33.280 -50.309 1.00 25.52 707 GLY A C 1
ATOM 5386 O O . GLY A 1 707 ? -30.884 -32.707 -49.450 1.00 25.52 707 GLY A O 1
ATOM 5387 N N . ALA A 1 708 ? -32.856 -33.073 -50.333 1.00 27.08 708 ALA A N 1
ATOM 5388 C CA . ALA A 1 708 ? -33.841 -32.815 -51.401 1.00 27.08 708 ALA A CA 1
ATOM 5389 C C . ALA A 1 708 ? -35.241 -32.734 -50.736 1.00 27.08 708 ALA A C 1
ATOM 5391 O O . ALA A 1 708 ? -35.586 -33.642 -49.989 1.00 27.08 708 ALA A O 1
ATOM 5392 N N . ALA A 1 709 ? -36.049 -31.709 -51.062 1.00 27.02 709 ALA A N 1
ATOM 5393 C CA . ALA A 1 709 ? -37.387 -31.412 -50.494 1.00 27.02 709 ALA A CA 1
ATOM 5394 C C . ALA A 1 709 ? -37.427 -31.104 -48.968 1.00 27.02 709 ALA A C 1
ATOM 5396 O O . ALA A 1 709 ? -36.580 -31.553 -48.209 1.00 27.02 709 ALA A O 1
ATOM 5397 N N . GLY A 1 710 ? -38.377 -30.315 -48.449 1.00 25.34 710 GLY A N 1
ATOM 5398 C CA . GLY A 1 710 ? -39.420 -29.500 -49.095 1.00 25.34 710 GLY A CA 1
ATOM 5399 C C . GLY A 1 710 ? -40.359 -28.857 -48.051 1.00 25.34 710 GLY A C 1
ATOM 5400 O O . GLY A 1 710 ? -40.264 -29.186 -46.875 1.00 25.34 710 GLY A O 1
ATOM 5401 N N . GLY A 1 711 ? -41.281 -27.976 -48.470 1.00 25.81 711 GLY A N 1
ATOM 5402 C CA . GLY A 1 711 ? -42.401 -27.515 -47.620 1.00 25.81 711 GLY A CA 1
ATOM 5403 C C . GLY A 1 711 ? -42.358 -26.063 -47.112 1.00 25.81 711 GLY A C 1
ATOM 5404 O O . GLY A 1 711 ? -42.065 -25.800 -45.952 1.00 25.81 711 GLY A O 1
ATOM 5405 N N . THR A 1 712 ? -42.765 -25.119 -47.962 1.00 24.12 712 THR A N 1
ATOM 5406 C CA . THR A 1 712 ? -43.508 -23.901 -47.554 1.00 24.12 712 THR A CA 1
ATOM 5407 C C . THR A 1 712 ? -45.005 -24.279 -47.358 1.00 24.12 712 THR A C 1
ATOM 5409 O O . THR A 1 712 ? -45.333 -25.419 -47.706 1.00 24.12 712 THR A O 1
ATOM 5412 N N . PRO A 1 713 ? -45.955 -23.428 -46.869 1.00 40.91 713 PRO A N 1
ATOM 5413 C CA . PRO A 1 713 ? -45.960 -21.949 -46.880 1.00 40.91 713 PRO A CA 1
ATOM 5414 C C . PRO A 1 713 ? -46.703 -21.240 -45.699 1.00 40.91 713 PRO A C 1
ATOM 5416 O O . PRO A 1 713 ? -47.018 -21.862 -44.694 1.00 40.91 713 PRO A O 1
ATOM 5419 N N . ARG A 1 714 ? -47.089 -19.962 -45.931 1.00 25.94 714 ARG A N 1
ATOM 5420 C CA . ARG A 1 714 ? -48.239 -19.203 -45.352 1.00 25.94 714 ARG A CA 1
ATOM 5421 C C . ARG A 1 714 ? -48.077 -18.541 -43.957 1.00 25.94 714 ARG A C 1
ATOM 5423 O O . ARG A 1 714 ? -47.625 -19.190 -43.032 1.00 25.94 714 ARG A O 1
ATOM 5430 N N . THR A 1 715 ? -48.491 -17.274 -43.721 1.00 26.08 715 THR A N 1
ATOM 5431 C CA . THR A 1 715 ? -48.870 -16.149 -44.638 1.00 26.08 715 THR A CA 1
ATOM 5432 C C . THR A 1 715 ? -49.004 -14.781 -43.922 1.00 26.08 715 THR A C 1
ATOM 5434 O O . THR A 1 715 ? -49.593 -14.771 -42.851 1.00 26.08 715 THR A O 1
ATOM 5437 N N . ARG A 1 716 ? -48.708 -13.669 -44.643 1.00 25.33 716 ARG A N 1
ATOM 5438 C CA . ARG A 1 716 ? -49.355 -12.309 -44.591 1.00 25.33 716 ARG A CA 1
ATOM 5439 C C . ARG A 1 716 ? -49.276 -11.483 -43.278 1.00 25.33 716 ARG A C 1
ATOM 5441 O O . ARG A 1 716 ? -49.030 -12.049 -42.229 1.00 25.33 716 ARG A O 1
ATOM 5448 N N . CYS A 1 717 ? -49.444 -10.146 -43.253 1.00 24.23 717 CYS A N 1
ATOM 5449 C CA . CYS A 1 717 ? -49.773 -9.089 -44.253 1.00 24.23 717 CYS A CA 1
ATOM 5450 C C . CYS A 1 717 ? -48.887 -7.824 -44.006 1.00 24.23 717 CYS A C 1
ATOM 5452 O O . CYS A 1 717 ? -48.442 -7.647 -42.880 1.00 24.23 717 CYS A O 1
ATOM 5454 N N . LEU A 1 718 ? -48.466 -7.070 -45.042 1.00 25.34 718 LEU A N 1
ATOM 5455 C CA . LEU A 1 718 ? -48.901 -5.693 -45.447 1.00 25.34 718 LEU A CA 1
ATOM 5456 C C . LEU A 1 718 ? -48.890 -4.616 -44.321 1.00 25.34 718 LEU A C 1
ATOM 5458 O O . LEU A 1 718 ? -49.482 -4.867 -43.280 1.00 25.34 718 LEU A O 1
ATOM 5462 N N . GLU A 1 719 ? -48.225 -3.442 -44.382 1.00 23.12 719 GLU A N 1
ATOM 5463 C CA . GLU A 1 719 ? -48.013 -2.392 -45.433 1.00 23.12 719 GLU A CA 1
ATOM 5464 C C . GLU A 1 719 ? -49.261 -1.529 -45.781 1.00 23.12 719 GLU A C 1
ATOM 5466 O O . GLU A 1 719 ? -50.361 -2.080 -45.776 1.00 23.12 719 GLU A O 1
ATOM 5471 N N . PRO A 1 720 ? -49.130 -0.258 -46.258 1.00 44.09 720 PRO A N 1
ATOM 5472 C CA . PRO A 1 720 ? -48.239 0.844 -45.808 1.00 44.09 720 PRO A CA 1
ATOM 5473 C C . PRO A 1 720 ? -48.887 2.279 -45.872 1.00 44.09 720 PRO A C 1
ATOM 5475 O O . PRO A 1 720 ? -50.017 2.420 -46.317 1.00 44.09 720 PRO A O 1
ATOM 5478 N N . ALA A 1 721 ? -48.117 3.326 -45.503 1.00 25.72 721 ALA A N 1
ATOM 5479 C CA . ALA A 1 721 ? -48.072 4.734 -46.011 1.00 25.72 721 ALA A CA 1
ATOM 5480 C C . ALA A 1 721 ? -49.330 5.642 -46.218 1.00 25.72 721 ALA A C 1
ATOM 5482 O O . ALA A 1 721 ? -50.354 5.193 -46.715 1.00 25.72 721 ALA A O 1
ATOM 5483 N N . ALA A 1 722 ? -49.176 6.971 -45.991 1.00 25.42 722 ALA A N 1
ATOM 5484 C CA . ALA A 1 722 ? -49.621 8.079 -46.887 1.00 25.42 722 ALA A CA 1
ATOM 5485 C C . ALA A 1 722 ? -49.268 9.508 -46.357 1.00 25.42 722 ALA A C 1
ATOM 5487 O O . ALA A 1 722 ? -48.971 9.682 -45.177 1.00 25.42 722 ALA A O 1
ATOM 5488 N N . ASP A 1 723 ? -49.305 10.510 -47.252 1.00 26.59 723 ASP A N 1
ATOM 5489 C CA . ASP A 1 723 ? -48.707 11.864 -47.151 1.00 26.59 723 ASP A CA 1
ATOM 5490 C C . ASP A 1 723 ? -49.576 13.039 -46.607 1.00 26.59 723 ASP A C 1
ATOM 5492 O O . ASP A 1 723 ? -50.768 12.921 -46.334 1.00 26.59 723 ASP A O 1
ATOM 5496 N N . ALA A 1 724 ? -48.913 14.205 -46.495 1.00 33.47 724 ALA A N 1
ATOM 5497 C CA . ALA A 1 724 ? -49.374 15.548 -46.091 1.00 33.47 724 ALA A CA 1
ATOM 5498 C C . ALA A 1 724 ? -50.409 16.250 -47.018 1.00 33.47 724 ALA A C 1
ATOM 5500 O O . ALA A 1 724 ? -50.765 15.729 -48.075 1.00 33.47 724 ALA A O 1
ATOM 5501 N N . PRO A 1 725 ? -50.855 17.486 -46.671 1.00 42.34 725 PRO A N 1
ATOM 5502 C CA . PRO A 1 725 ? -50.465 18.654 -47.502 1.00 42.34 725 PRO A CA 1
ATOM 5503 C C . PRO A 1 725 ? -50.248 20.012 -46.756 1.00 42.34 725 PRO A C 1
ATOM 5505 O O . PRO A 1 725 ? -50.416 20.113 -45.544 1.00 42.34 725 PRO A O 1
ATOM 5508 N N . ARG A 1 726 ? -49.868 21.076 -47.503 1.00 33.28 726 ARG A N 1
ATOM 5509 C CA . ARG A 1 726 ? -49.629 22.491 -47.066 1.00 33.28 726 ARG A CA 1
ATOM 5510 C C . ARG A 1 726 ? -50.715 23.486 -47.552 1.00 33.28 726 ARG A C 1
ATOM 5512 O O . ARG A 1 726 ? -51.444 23.146 -48.483 1.00 33.28 726 ARG A O 1
ATOM 5519 N N . PRO A 1 727 ? -50.797 24.717 -46.982 1.00 43.16 727 PRO A N 1
ATOM 5520 C CA . PRO A 1 727 ? -50.262 25.978 -47.591 1.00 43.16 727 PRO A CA 1
ATOM 5521 C C . PRO A 1 727 ? -49.262 26.724 -46.646 1.00 43.16 727 PRO A C 1
ATOM 5523 O O . PRO A 1 727 ? -48.810 26.106 -45.689 1.00 43.16 727 PRO A O 1
ATOM 5526 N N . GLY A 1 728 ? -48.786 27.982 -46.805 1.00 27.95 728 GLY A N 1
ATOM 5527 C CA . GLY A 1 728 ? -48.915 29.048 -47.839 1.00 27.95 728 GLY A CA 1
ATOM 5528 C C . GLY A 1 728 ? -49.509 30.383 -47.296 1.00 27.95 728 GLY A C 1
ATOM 5529 O O . GLY A 1 728 ? -50.391 30.295 -46.453 1.00 27.95 728 GLY A O 1
ATOM 5530 N N . VAL A 1 729 ? -49.158 31.635 -47.687 1.00 29.94 729 VAL A N 1
ATOM 5531 C CA . VAL A 1 729 ? -48.174 32.264 -48.630 1.00 29.94 729 VAL A CA 1
ATOM 5532 C C . VAL A 1 729 ? -47.947 33.773 -48.235 1.00 29.94 729 VAL A C 1
ATOM 5534 O O . VAL A 1 729 ? -48.846 34.355 -47.635 1.00 29.94 729 VAL A O 1
ATOM 5537 N N . THR A 1 730 ? -46.833 34.441 -48.640 1.00 28.78 730 THR A N 1
ATOM 5538 C CA . THR A 1 730 ? -46.478 35.911 -48.496 1.00 28.78 730 THR A CA 1
ATOM 5539 C C . THR A 1 730 ? -46.256 36.458 -47.058 1.00 28.78 730 THR A C 1
ATOM 5541 O O . THR A 1 730 ? -46.706 35.823 -46.116 1.00 28.78 730 THR A O 1
ATOM 5544 N N . ASN A 1 731 ? -45.555 37.574 -46.745 1.00 28.22 731 ASN A N 1
ATOM 5545 C CA . ASN A 1 731 ? -44.879 38.699 -47.466 1.00 28.22 731 ASN A CA 1
ATOM 5546 C C . ASN A 1 731 ? -43.728 39.284 -46.554 1.00 28.22 731 ASN A C 1
ATOM 5548 O O . ASN A 1 731 ? -43.543 38.722 -45.480 1.00 28.22 731 ASN A O 1
ATOM 5552 N N . ALA A 1 732 ? -42.918 40.351 -46.762 1.00 27.69 732 ALA A N 1
ATOM 5553 C CA . ALA A 1 732 ? -42.653 41.394 -47.792 1.00 27.69 732 ALA A CA 1
ATOM 5554 C C . ALA A 1 732 ? -41.175 41.934 -47.649 1.00 27.69 732 ALA A C 1
ATOM 5556 O O . ALA A 1 732 ? -40.293 41.156 -47.293 1.00 27.69 732 ALA A O 1
ATOM 5557 N N . GLN A 1 733 ? -40.871 43.234 -47.885 1.00 28.02 733 GLN A N 1
ATOM 5558 C CA . GLN A 1 733 ? -39.538 43.880 -47.704 1.00 28.02 733 GLN A CA 1
ATOM 5559 C C . GLN A 1 733 ? -39.571 45.307 -47.072 1.00 28.02 733 GLN A C 1
ATOM 5561 O O . GLN A 1 733 ? -40.483 46.072 -47.351 1.00 28.02 733 GLN A O 1
ATOM 5566 N N . ALA A 1 734 ? -38.488 45.652 -46.345 1.00 29.38 734 ALA A N 1
ATOM 5567 C CA . ALA A 1 734 ? -37.783 46.956 -46.204 1.00 29.38 734 ALA A CA 1
ATOM 5568 C C . ALA A 1 734 ? -38.451 48.276 -45.699 1.00 29.38 734 ALA A C 1
ATOM 5570 O O . ALA A 1 734 ? -39.442 48.742 -46.246 1.00 29.38 734 ALA A O 1
ATOM 5571 N N . GLY A 1 735 ? -37.717 49.011 -44.829 1.00 25.52 735 GLY A N 1
ATOM 5572 C CA . GLY A 1 735 ? -37.433 50.451 -45.058 1.00 25.52 735 GLY A CA 1
ATOM 5573 C C . GLY A 1 735 ? -37.564 51.488 -43.912 1.00 25.52 735 GLY A C 1
ATOM 5574 O O . GLY A 1 735 ? -38.641 52.041 -43.733 1.00 25.52 735 GLY A O 1
ATOM 5575 N N . THR A 1 736 ? -36.428 51.941 -43.331 1.00 28.91 736 THR A N 1
ATOM 5576 C CA . THR A 1 736 ? -36.218 53.257 -42.625 1.00 28.91 736 THR A CA 1
ATOM 5577 C C . THR A 1 736 ? -37.050 53.529 -41.335 1.00 28.91 736 THR A C 1
ATOM 5579 O O . THR A 1 736 ? -38.011 52.818 -41.096 1.00 28.91 736 THR A O 1
ATOM 5582 N N . ARG A 1 737 ? -36.792 54.473 -40.397 1.00 28.61 737 ARG A N 1
ATOM 5583 C CA . ARG A 1 737 ? -35.836 55.601 -40.114 1.00 28.61 737 ARG A CA 1
ATOM 5584 C C . ARG A 1 737 ? -35.994 55.969 -38.589 1.00 28.61 737 ARG A C 1
ATOM 5586 O O . ARG A 1 737 ? -36.905 55.418 -37.986 1.00 28.61 737 ARG A O 1
ATOM 5593 N N . GLN A 1 738 ? -35.281 56.854 -37.858 1.00 29.62 738 GLN A N 1
ATOM 5594 C CA . GLN A 1 738 ? -34.125 57.768 -38.033 1.00 29.62 738 GLN A CA 1
ATOM 5595 C C . GLN A 1 738 ? -33.578 58.217 -36.638 1.00 29.62 738 GLN A C 1
ATOM 5597 O O . GLN A 1 738 ? -34.384 58.394 -35.731 1.00 29.62 738 GLN A O 1
ATOM 5602 N N . GLY A 1 739 ? -32.282 58.557 -36.510 1.00 27.66 739 GLY A N 1
ATOM 5603 C CA . GLY A 1 739 ? -31.720 59.440 -35.453 1.00 27.66 739 GLY A CA 1
ATOM 5604 C C . GLY A 1 739 ? -31.023 58.769 -34.249 1.00 27.66 739 GLY A C 1
ATOM 5605 O O . GLY A 1 739 ? -31.276 57.601 -33.979 1.00 27.66 739 GLY A O 1
ATOM 5606 N N . ALA A 1 740 ? -30.158 59.449 -33.478 1.00 29.72 740 ALA A N 1
ATOM 5607 C CA . ALA A 1 740 ? -29.345 60.654 -33.749 1.00 29.72 740 ALA A CA 1
ATOM 5608 C C . ALA A 1 740 ? -28.259 60.835 -32.649 1.00 29.72 740 ALA A C 1
ATOM 5610 O O . ALA A 1 740 ? -28.579 60.745 -31.470 1.00 29.72 740 ALA A O 1
ATOM 5611 N N . ASP A 1 741 ? -27.016 61.073 -33.077 1.00 29.64 741 ASP A N 1
ATOM 5612 C CA . ASP A 1 741 ? -25.820 61.695 -32.459 1.00 29.64 741 ASP A CA 1
ATOM 5613 C C . ASP A 1 741 ? -25.601 61.768 -30.914 1.00 29.64 741 ASP A C 1
ATOM 5615 O O . ASP A 1 741 ? -26.418 62.330 -30.183 1.00 29.64 741 ASP A O 1
ATOM 5619 N N . PRO A 1 742 ? -24.412 61.348 -30.412 1.00 40.84 742 PRO A N 1
ATOM 5620 C CA . PRO A 1 742 ? -23.847 61.763 -29.120 1.00 40.84 742 PRO A CA 1
ATOM 5621 C C . PRO A 1 742 ? -22.984 63.044 -29.241 1.00 40.84 742 PRO A C 1
ATOM 5623 O O . PRO A 1 742 ? -22.646 63.466 -30.345 1.00 40.84 742 PRO A O 1
ATOM 5626 N N . ILE A 1 743 ? -22.562 63.636 -28.112 1.00 31.25 743 ILE A N 1
ATOM 5627 C CA . ILE A 1 743 ? -21.657 64.809 -28.064 1.00 31.25 743 ILE A CA 1
ATOM 5628 C C . ILE A 1 743 ? -20.389 64.512 -27.242 1.00 31.25 743 ILE A C 1
ATOM 5630 O O . ILE A 1 743 ? -20.428 63.788 -26.249 1.00 31.25 743 ILE A O 1
ATOM 5634 N N . GLU A 1 744 ? -19.263 65.079 -27.686 1.00 32.06 744 GLU A N 1
ATOM 5635 C CA . GLU A 1 744 ? -17.907 64.885 -27.155 1.00 32.06 744 GLU A CA 1
ATOM 5636 C C . GLU A 1 744 ? -17.512 65.856 -26.025 1.00 32.06 744 GLU A C 1
ATOM 5638 O O . GLU A 1 744 ? -17.975 66.994 -25.976 1.00 32.06 744 GLU A O 1
ATOM 5643 N N . ALA A 1 745 ? -16.520 65.444 -25.225 1.00 30.38 745 ALA A N 1
ATOM 5644 C CA . ALA A 1 745 ? -15.270 66.186 -24.965 1.00 30.38 745 ALA A CA 1
ATOM 5645 C C . ALA A 1 745 ? -14.287 65.243 -24.228 1.00 30.38 745 ALA A C 1
ATOM 5647 O O . ALA A 1 745 ? -14.711 64.509 -23.342 1.00 30.38 745 ALA A O 1
ATOM 5648 N N . GLY A 1 746 ? -12.977 65.170 -24.492 1.00 27.55 746 GLY A N 1
ATOM 5649 C CA . GLY A 1 746 ? -12.106 65.879 -25.442 1.00 27.55 746 GLY A CA 1
ATOM 5650 C C . GLY A 1 746 ? -10.775 66.239 -24.749 1.00 27.55 746 GLY A C 1
ATOM 5651 O O . GLY A 1 746 ? -10.804 66.728 -23.628 1.00 27.55 746 GLY A O 1
ATOM 5652 N N . GLY A 1 747 ? -9.576 66.027 -25.303 1.00 27.88 747 GLY A N 1
ATOM 5653 C CA . GLY A 1 747 ? -9.168 65.359 -26.547 1.00 27.88 747 GLY A CA 1
ATOM 5654 C C . GLY A 1 747 ? -7.650 65.534 -26.788 1.00 27.88 747 GLY A C 1
ATOM 5655 O O . GLY A 1 747 ? -7.020 66.329 -26.100 1.00 27.88 747 GLY A O 1
ATOM 5656 N N . THR A 1 748 ? -7.084 64.858 -27.802 1.00 29.86 748 THR A N 1
ATOM 5657 C CA . THR A 1 748 ? -5.700 65.020 -28.347 1.00 29.86 748 THR A CA 1
ATOM 5658 C C . THR A 1 748 ? -4.492 64.722 -27.417 1.00 29.86 748 THR A C 1
ATOM 5660 O O . THR A 1 748 ? -4.522 64.994 -26.228 1.00 29.86 748 THR A O 1
ATOM 5663 N N . GLY A 1 749 ? -3.364 64.176 -27.897 1.00 28.20 749 GLY A N 1
ATOM 5664 C CA . GLY A 1 749 ? -3.085 63.636 -29.235 1.00 28.20 749 GLY A CA 1
ATOM 5665 C C . GLY A 1 749 ? -1.640 63.122 -29.429 1.00 28.20 749 GLY A C 1
ATOM 5666 O O . GLY A 1 749 ? -0.697 63.701 -28.912 1.00 28.20 749 GLY A O 1
ATOM 5667 N N . ALA A 1 750 ? -1.515 62.033 -30.197 1.00 28.81 750 ALA A N 1
ATOM 5668 C CA . ALA A 1 750 ? -0.361 61.519 -30.960 1.00 28.81 750 ALA A CA 1
ATOM 5669 C C . ALA A 1 750 ? 1.114 61.770 -30.528 1.00 28.81 750 ALA A C 1
ATOM 5671 O O . ALA A 1 750 ? 1.652 62.861 -30.690 1.00 28.81 750 ALA A O 1
ATOM 5672 N N . GLY A 1 751 ? 1.843 60.658 -30.325 1.00 27.97 751 GLY A N 1
ATOM 5673 C CA . GLY A 1 751 ? 3.171 60.455 -30.937 1.00 27.97 751 GLY A CA 1
ATOM 5674 C C . GLY A 1 751 ? 4.392 60.379 -30.005 1.00 27.97 751 GLY A C 1
ATOM 5675 O O . GLY A 1 751 ? 4.538 61.164 -29.079 1.00 27.97 751 GLY A O 1
ATOM 5676 N N . GLY A 1 752 ? 5.321 59.459 -30.304 1.00 26.59 752 GLY A N 1
ATOM 5677 C CA . GLY A 1 752 ? 6.646 59.401 -29.664 1.00 26.59 752 GLY A CA 1
ATOM 5678 C C . GLY A 1 752 ? 7.250 57.994 -29.602 1.00 26.59 752 GLY A C 1
ATOM 5679 O O . GLY A 1 752 ? 6.566 57.034 -29.263 1.00 26.59 752 GLY A O 1
ATOM 5680 N N . ARG A 1 753 ? 8.540 57.861 -29.940 1.00 29.92 753 ARG A N 1
ATOM 5681 C CA . ARG A 1 753 ? 9.318 56.615 -29.793 1.00 29.92 753 ARG A CA 1
ATOM 5682 C C . ARG A 1 753 ? 10.041 56.577 -28.433 1.00 29.92 753 ARG A C 1
ATOM 5684 O O . ARG A 1 753 ? 10.307 57.619 -27.848 1.00 29.92 753 ARG A O 1
ATOM 5691 N N . LEU A 1 754 ? 10.393 55.358 -28.015 1.00 29.11 754 LEU A N 1
ATOM 5692 C CA . LEU A 1 754 ? 11.587 54.926 -27.250 1.00 29.11 754 LEU A CA 1
ATOM 5693 C C . LEU A 1 754 ? 12.750 55.952 -27.090 1.00 29.11 754 LEU A C 1
ATOM 5695 O O . LEU A 1 754 ? 13.002 56.675 -28.056 1.00 29.11 754 LEU A O 1
ATOM 5699 N N . PRO A 1 755 ? 13.633 55.843 -26.056 1.00 48.53 755 PRO A N 1
ATOM 5700 C CA . PRO A 1 755 ? 13.536 55.070 -24.794 1.00 48.53 755 PRO A CA 1
ATOM 5701 C C . PRO A 1 755 ? 14.219 55.740 -23.548 1.00 48.53 755 PRO A C 1
ATOM 5703 O O . PRO A 1 755 ? 14.627 56.895 -23.575 1.00 48.53 755 PRO A O 1
ATOM 5706 N N . THR A 1 756 ? 14.472 54.929 -22.502 1.00 28.97 756 THR A N 1
ATOM 5707 C CA . THR A 1 756 ? 15.609 54.977 -21.532 1.00 28.97 756 THR A CA 1
ATOM 5708 C C . THR A 1 756 ? 15.710 56.014 -20.391 1.00 28.97 756 THR A C 1
ATOM 5710 O O . THR A 1 756 ? 15.721 57.219 -20.594 1.00 28.97 756 THR A O 1
ATOM 5713 N N . THR A 1 757 ? 16.064 55.465 -19.212 1.00 29.02 757 THR A N 1
ATOM 5714 C CA . THR A 1 757 ? 16.880 56.029 -18.100 1.00 29.02 757 THR A CA 1
ATOM 5715 C C . THR A 1 757 ? 16.380 57.220 -17.267 1.00 29.02 757 THR A C 1
ATOM 5717 O O . THR A 1 757 ? 15.970 58.246 -17.786 1.00 29.02 757 THR A O 1
ATOM 5720 N N . GLY A 1 758 ? 16.569 57.123 -15.940 1.00 25.19 758 GLY A N 1
ATOM 5721 C CA . GLY A 1 758 ? 16.464 58.262 -15.016 1.00 25.19 758 GLY A CA 1
ATOM 5722 C C . GLY A 1 758 ? 16.318 57.871 -13.539 1.00 25.19 758 GLY A C 1
ATOM 5723 O O . GLY A 1 758 ? 15.204 57.754 -13.041 1.00 25.19 758 GLY A O 1
ATOM 5724 N N . ARG A 1 759 ? 17.429 57.702 -12.803 1.00 33.59 759 ARG A N 1
ATOM 5725 C CA . ARG A 1 759 ? 17.391 57.683 -11.323 1.00 33.59 759 ARG A CA 1
ATOM 5726 C C . ARG A 1 759 ? 17.114 59.094 -10.803 1.00 33.59 759 ARG A C 1
ATOM 5728 O O . ARG A 1 759 ? 17.773 60.020 -11.262 1.00 33.59 759 ARG A O 1
ATOM 5735 N N . TRP A 1 760 ? 16.331 59.215 -9.732 1.00 24.89 760 TRP A N 1
ATOM 5736 C CA . TRP A 1 760 ? 16.490 60.302 -8.759 1.00 24.89 760 TRP A CA 1
ATOM 5737 C C . TRP A 1 760 ? 16.510 59.768 -7.323 1.00 24.89 760 TRP A C 1
ATOM 5739 O O . TRP A 1 760 ? 16.103 58.641 -7.046 1.00 24.89 760 TRP A O 1
ATOM 5749 N N . ARG A 1 761 ? 17.101 60.562 -6.430 1.00 28.75 761 ARG A N 1
ATOM 5750 C CA . ARG A 1 761 ? 17.361 60.282 -5.009 1.00 28.75 761 ARG A CA 1
ATOM 5751 C C . ARG A 1 761 ? 17.041 61.562 -4.220 1.00 28.75 761 ARG A C 1
ATOM 5753 O O . ARG A 1 761 ? 16.834 62.591 -4.849 1.00 28.75 761 ARG A O 1
ATOM 5760 N N . THR A 1 762 ? 17.172 61.481 -2.892 1.00 29.09 762 THR A N 1
ATOM 5761 C CA . THR A 1 762 ? 16.975 62.521 -1.850 1.00 29.09 762 THR A CA 1
ATOM 5762 C C . THR A 1 762 ? 15.544 62.655 -1.295 1.00 29.09 762 THR A C 1
ATOM 5764 O O . THR A 1 762 ? 14.584 62.373 -1.999 1.00 29.09 762 THR A O 1
ATOM 5767 N N . SER A 1 763 ? 15.328 63.132 -0.058 1.00 28.12 763 SER A N 1
ATOM 5768 C CA . SER A 1 763 ? 15.758 62.590 1.263 1.00 28.12 763 SER A CA 1
ATOM 5769 C C . SER A 1 763 ? 15.424 63.572 2.402 1.00 28.12 763 SER A C 1
ATOM 5771 O O . SER A 1 763 ? 16.017 64.648 2.442 1.00 28.12 763 SER A O 1
ATOM 5773 N N . HIS A 1 764 ? 14.596 63.167 3.369 1.00 30.64 764 HIS A N 1
ATOM 5774 C CA . HIS A 1 764 ? 14.381 63.752 4.715 1.00 30.64 764 HIS A CA 1
ATOM 5775 C C . HIS A 1 764 ? 14.061 62.569 5.674 1.00 30.64 764 HIS A C 1
ATOM 5777 O O . HIS A 1 764 ? 13.580 61.549 5.187 1.00 30.64 764 HIS A O 1
ATOM 5783 N N . GLY A 1 765 ? 14.276 62.590 6.998 1.00 26.69 765 GLY A N 1
ATOM 5784 C CA . GLY A 1 765 ? 14.991 63.549 7.855 1.00 26.69 765 GLY A CA 1
ATOM 5785 C C . GLY A 1 765 ? 14.575 63.443 9.345 1.00 26.69 765 GLY A C 1
ATOM 5786 O O . GLY A 1 765 ? 13.392 63.578 9.622 1.00 26.69 765 GLY A O 1
ATOM 5787 N N . ALA A 1 766 ? 15.556 63.296 10.255 1.00 29.34 766 ALA A N 1
ATOM 5788 C CA . ALA A 1 766 ? 15.499 63.381 11.740 1.00 29.34 766 ALA A CA 1
ATOM 5789 C C . ALA A 1 766 ? 14.998 62.179 12.607 1.00 29.34 766 ALA A C 1
ATOM 5791 O O . ALA A 1 766 ? 13.957 61.591 12.348 1.00 29.34 766 ALA A O 1
ATOM 5792 N N . ASP A 1 767 ? 15.818 61.884 13.637 1.00 27.38 767 ASP A N 1
ATOM 5793 C CA . ASP A 1 767 ? 15.634 61.392 15.033 1.00 27.38 767 ASP A CA 1
ATOM 5794 C C . ASP A 1 767 ? 14.616 60.264 15.381 1.00 27.38 767 ASP A C 1
ATOM 5796 O O . ASP A 1 767 ? 13.471 60.301 14.954 1.00 27.38 767 ASP A O 1
ATOM 5800 N N . ALA A 1 768 ? 14.896 59.175 16.132 1.00 29.09 768 ALA A N 1
ATOM 5801 C CA . ALA A 1 768 ? 15.860 58.791 17.201 1.00 29.09 768 ALA A CA 1
ATOM 5802 C C . ALA A 1 768 ? 15.488 59.252 18.638 1.00 29.09 768 ALA A C 1
ATOM 5804 O O . ALA A 1 768 ? 15.289 60.436 18.864 1.00 29.09 768 ALA A O 1
ATOM 5805 N N . GLY A 1 769 ? 15.423 58.412 19.690 1.00 26.28 769 GLY A N 1
ATOM 5806 C CA . GLY A 1 769 ? 15.601 56.946 19.853 1.00 26.28 769 GLY A CA 1
ATOM 5807 C C . GLY A 1 769 ? 14.621 56.383 20.921 1.00 26.28 769 GLY A C 1
ATOM 5808 O O . GLY A 1 769 ? 13.519 56.922 20.993 1.00 26.28 769 GLY A O 1
ATOM 5809 N N . PRO A 1 770 ? 14.939 55.368 21.771 1.00 33.16 770 PRO A N 1
ATOM 5810 C CA . PRO A 1 770 ? 16.235 54.735 22.071 1.00 33.16 770 PRO A CA 1
ATOM 5811 C C . PRO A 1 770 ? 16.385 53.296 21.511 1.00 33.16 770 PRO A C 1
ATOM 5813 O O . PRO A 1 770 ? 15.556 52.825 20.740 1.00 33.16 770 PRO A O 1
ATOM 5816 N N . ARG A 1 771 ? 17.470 52.591 21.881 1.00 28.11 771 ARG A N 1
ATOM 5817 C CA . ARG A 1 771 ? 17.825 51.241 21.388 1.00 28.11 771 ARG A CA 1
ATOM 5818 C C . ARG A 1 771 ? 17.565 50.125 22.410 1.00 28.11 771 ARG A C 1
ATOM 5820 O O . ARG A 1 771 ? 17.881 50.286 23.583 1.00 28.11 771 ARG A O 1
ATOM 5827 N N . TRP A 1 772 ? 17.164 48.963 21.897 1.00 28.94 772 TRP A N 1
ATOM 5828 C CA . TRP A 1 772 ? 17.421 47.624 22.455 1.00 28.94 772 TRP A CA 1
ATOM 5829 C C . TRP A 1 772 ? 18.215 46.809 21.399 1.00 28.94 772 TRP A C 1
ATOM 5831 O O . TRP A 1 772 ? 18.320 47.278 20.259 1.00 28.94 772 TRP A O 1
ATOM 5841 N N . PRO A 1 773 ? 18.885 45.688 21.743 1.00 31.11 773 PRO A N 1
ATOM 5842 C CA . PRO A 1 773 ? 19.873 45.067 20.856 1.00 31.11 773 PRO A CA 1
ATOM 5843 C C . PRO A 1 773 ? 19.242 44.418 19.616 1.00 31.11 773 PRO A C 1
ATOM 5845 O O . PRO A 1 773 ? 18.131 43.896 19.667 1.00 31.11 773 PRO A O 1
ATOM 5848 N N . GLY A 1 774 ? 19.971 44.457 18.497 1.00 29.52 774 GLY A N 1
ATOM 5849 C CA . GLY A 1 774 ? 19.553 43.835 17.239 1.00 29.52 774 GLY A CA 1
ATOM 5850 C C . GLY A 1 774 ? 19.708 42.307 17.237 1.00 29.52 774 GLY A C 1
ATOM 5851 O O . GLY A 1 774 ? 20.408 41.762 18.094 1.00 29.52 774 GLY A O 1
ATOM 5852 N N . PRO A 1 775 ? 19.080 41.611 16.271 1.00 30.09 775 PRO A N 1
ATOM 5853 C CA . PRO A 1 775 ? 19.188 40.162 16.140 1.00 30.09 775 PRO A CA 1
ATOM 5854 C C . PRO A 1 775 ? 20.619 39.725 15.796 1.00 30.09 775 PRO A C 1
ATOM 5856 O O . PRO A 1 775 ? 21.352 40.423 15.091 1.00 30.09 775 PRO A O 1
ATOM 5859 N N . ALA A 1 776 ? 20.996 38.538 16.274 1.00 32.50 776 ALA A N 1
ATOM 5860 C CA . ALA A 1 776 ? 22.221 37.857 15.868 1.00 32.50 776 ALA A CA 1
ATOM 5861 C C . ALA A 1 776 ? 22.182 37.499 14.362 1.00 32.50 776 ALA A C 1
ATOM 5863 O O . ALA A 1 776 ? 21.091 37.340 13.806 1.00 32.50 776 ALA A O 1
ATOM 5864 N N . PRO A 1 777 ? 23.341 37.365 13.685 1.00 29.97 777 PRO A N 1
ATOM 5865 C CA . PRO A 1 777 ? 23.377 36.928 12.292 1.00 29.97 777 PRO A CA 1
ATOM 5866 C C . PRO A 1 777 ? 22.775 35.526 12.136 1.00 29.97 777 PRO A C 1
ATOM 5868 O O . PRO A 1 777 ? 22.927 34.675 13.014 1.00 29.97 777 PRO A O 1
ATOM 5871 N N . ALA A 1 778 ? 22.108 35.290 11.006 1.00 29.48 778 ALA A N 1
ATOM 5872 C CA . ALA A 1 778 ? 21.498 34.002 10.702 1.00 29.48 778 ALA A CA 1
ATOM 5873 C C . ALA A 1 778 ? 22.551 32.882 10.671 1.00 29.48 778 ALA A C 1
ATOM 5875 O O . ALA A 1 778 ? 23.588 33.009 10.016 1.00 29.48 778 ALA A O 1
ATOM 5876 N N . LEU A 1 779 ? 22.260 31.778 11.361 1.00 27.11 779 LEU A N 1
ATOM 5877 C CA . LEU A 1 779 ? 23.041 30.552 11.251 1.00 27.11 779 LEU A CA 1
ATOM 5878 C C . LEU A 1 779 ? 22.859 29.971 9.847 1.00 27.11 779 LEU A C 1
ATOM 5880 O O . LEU A 1 779 ? 21.734 29.762 9.395 1.00 27.11 779 LEU A O 1
ATOM 5884 N N . GLN A 1 780 ? 23.970 29.691 9.169 1.00 25.59 780 GLN A N 1
ATOM 5885 C CA . GLN A 1 780 ? 23.952 28.839 7.983 1.00 25.59 780 GLN A CA 1
ATOM 5886 C C . GLN A 1 780 ? 23.569 27.412 8.414 1.00 25.59 780 GLN A C 1
ATOM 5888 O O . GLN A 1 780 ? 24.053 26.962 9.458 1.00 25.59 780 GLN A O 1
ATOM 5893 N N . PRO A 1 781 ? 22.736 26.685 7.648 1.00 25.59 781 PRO A N 1
ATOM 5894 C CA . PRO A 1 781 ? 22.485 25.278 7.923 1.00 25.59 781 PRO A CA 1
ATOM 5895 C C . PRO A 1 781 ? 23.792 24.499 7.739 1.00 25.59 781 PRO A C 1
ATOM 5897 O O . PRO A 1 781 ? 24.341 24.428 6.640 1.00 25.59 781 PRO A O 1
ATOM 5900 N N . VAL A 1 782 ? 24.308 23.935 8.831 1.00 23.20 782 VAL A N 1
ATOM 5901 C CA . VAL A 1 782 ? 25.462 23.034 8.785 1.00 23.20 782 VAL A CA 1
ATOM 5902 C C . VAL A 1 782 ? 24.995 21.722 8.167 1.00 23.20 782 VAL A C 1
ATOM 5904 O O . VAL A 1 782 ? 24.158 21.032 8.747 1.00 23.20 782 VAL A O 1
ATOM 5907 N N . ALA A 1 783 ? 25.540 21.375 7.002 1.00 23.83 783 ALA A N 1
ATOM 5908 C CA . ALA A 1 783 ? 25.366 20.046 6.437 1.00 23.83 783 ALA A CA 1
ATOM 5909 C C . ALA A 1 783 ? 25.979 19.014 7.395 1.00 23.83 783 ALA A C 1
ATOM 5911 O O . ALA A 1 783 ? 27.174 19.065 7.694 1.00 23.83 783 ALA A O 1
ATOM 5912 N N . LEU A 1 784 ? 25.154 18.092 7.894 1.00 23.34 784 LEU A N 1
ATOM 5913 C CA . LEU A 1 784 ? 25.609 16.948 8.680 1.00 23.34 784 LEU A CA 1
ATOM 5914 C C . LEU A 1 784 ? 26.164 15.878 7.734 1.00 23.34 784 LEU A C 1
ATOM 5916 O O . LEU A 1 784 ? 25.504 14.885 7.441 1.00 23.34 784 LEU A O 1
ATOM 5920 N N . ASP A 1 785 ? 27.392 16.107 7.269 1.00 23.78 785 ASP A N 1
ATOM 5921 C CA . ASP A 1 785 ? 28.209 15.105 6.580 1.00 23.78 785 ASP A CA 1
ATOM 5922 C C . ASP A 1 785 ? 28.522 13.963 7.569 1.00 23.78 785 ASP A C 1
ATOM 5924 O O . ASP A 1 785 ? 29.493 14.003 8.332 1.00 23.78 785 ASP A O 1
ATOM 5928 N N . LEU A 1 786 ? 27.650 12.952 7.608 1.00 26.77 786 LEU A N 1
ATOM 5929 C CA . LEU A 1 786 ? 27.900 11.708 8.329 1.00 26.77 786 LEU A CA 1
ATOM 5930 C C . LEU A 1 786 ? 28.949 10.905 7.540 1.00 26.77 786 LEU A C 1
ATOM 5932 O O . LEU A 1 786 ? 28.692 10.542 6.392 1.00 26.77 786 LEU A O 1
ATOM 5936 N N . PRO A 1 787 ? 30.135 10.617 8.108 1.00 26.94 787 PRO A N 1
ATOM 5937 C CA . PRO A 1 787 ? 31.220 10.020 7.340 1.00 26.94 787 PRO A CA 1
ATOM 5938 C C . PRO A 1 787 ? 30.902 8.576 6.928 1.00 26.94 787 PRO A C 1
ATOM 5940 O O . PRO A 1 787 ? 30.683 7.708 7.779 1.00 26.94 787 PRO A O 1
ATOM 5943 N N . ASP A 1 788 ? 30.953 8.310 5.617 1.00 39.78 788 ASP A N 1
ATOM 5944 C CA . ASP A 1 788 ? 30.825 6.974 5.019 1.00 39.78 788 ASP A CA 1
ATOM 5945 C C . ASP A 1 788 ? 31.959 6.046 5.490 1.00 39.78 788 ASP A C 1
ATOM 5947 O O . ASP A 1 788 ? 33.046 5.946 4.911 1.00 39.78 788 ASP A O 1
ATOM 5951 N N . SER A 1 789 ? 31.674 5.346 6.583 1.00 32.28 789 SER A N 1
ATOM 5952 C CA . SER A 1 789 ? 32.541 4.334 7.179 1.00 32.28 789 SER A CA 1
ATOM 5953 C C . SER A 1 789 ? 32.445 2.970 6.477 1.00 32.28 789 SER A C 1
ATOM 5955 O O . SER A 1 789 ? 33.351 2.146 6.642 1.00 32.28 789 SER A O 1
ATOM 5957 N N . ARG A 1 790 ? 31.416 2.727 5.643 1.00 43.16 790 ARG A N 1
ATOM 5958 C CA . ARG A 1 790 ? 31.253 1.462 4.899 1.00 43.16 790 ARG A CA 1
ATOM 5959 C C . ARG A 1 790 ? 32.278 1.370 3.747 1.00 43.16 790 ARG A C 1
ATOM 5961 O O . ARG A 1 790 ? 32.860 0.297 3.551 1.00 43.16 790 ARG A O 1
ATOM 5968 N N . ARG A 1 791 ? 32.615 2.476 3.055 1.00 38.75 791 ARG A N 1
ATOM 5969 C CA . ARG A 1 791 ? 33.648 2.498 1.982 1.00 38.75 791 ARG A CA 1
ATOM 5970 C C . ARG A 1 791 ? 35.063 2.119 2.436 1.00 38.75 791 ARG A C 1
ATOM 5972 O O . ARG A 1 791 ? 35.815 1.555 1.639 1.00 38.75 791 ARG A O 1
ATOM 5979 N N . ALA A 1 792 ? 35.441 2.392 3.687 1.00 31.39 792 ALA A N 1
ATOM 5980 C CA . ALA A 1 792 ? 36.755 2.010 4.213 1.00 31.39 792 ALA A CA 1
ATOM 5981 C C . ALA A 1 792 ? 36.863 0.486 4.421 1.00 31.39 792 ALA A C 1
ATOM 5983 O O . ALA A 1 792 ? 37.744 -0.166 3.856 1.00 31.39 792 ALA A O 1
ATOM 5984 N N . ALA A 1 793 ? 35.914 -0.100 5.160 1.00 33.59 793 ALA A N 1
ATOM 5985 C CA . ALA A 1 793 ? 35.971 -1.496 5.599 1.00 33.59 793 ALA A CA 1
ATOM 5986 C C . ALA A 1 793 ? 35.939 -2.533 4.452 1.00 33.59 793 ALA A C 1
ATOM 5988 O O . ALA A 1 793 ? 36.528 -3.610 4.578 1.00 33.59 793 ALA A O 1
ATOM 5989 N N . ARG A 1 794 ? 35.295 -2.228 3.310 1.00 39.03 794 ARG A N 1
ATOM 5990 C CA . ARG A 1 794 ? 35.303 -3.117 2.124 1.00 39.03 794 ARG A CA 1
ATOM 5991 C C . ARG A 1 794 ? 36.598 -3.044 1.292 1.00 39.03 794 ARG A C 1
ATOM 5993 O O . ARG A 1 794 ? 36.816 -3.942 0.479 1.00 39.03 794 ARG A O 1
ATOM 6000 N N . ARG A 1 795 ? 37.483 -2.049 1.479 1.00 33.03 795 ARG A N 1
ATOM 6001 C CA . ARG A 1 795 ? 38.756 -1.960 0.723 1.00 33.03 795 ARG A CA 1
ATOM 6002 C C . ARG A 1 795 ? 39.882 -2.828 1.285 1.00 33.03 795 ARG A C 1
ATOM 6004 O O . ARG A 1 795 ? 40.692 -3.321 0.504 1.00 33.03 795 ARG A O 1
ATOM 6011 N N . GLU A 1 796 ? 39.927 -3.051 2.596 1.00 31.66 796 GLU A N 1
ATOM 6012 C CA . GLU A 1 796 ? 40.990 -3.854 3.226 1.00 31.66 796 GLU A CA 1
ATOM 6013 C C . GLU A 1 796 ? 40.761 -5.365 3.051 1.00 31.66 796 GLU A C 1
ATOM 6015 O O . GLU A 1 796 ? 41.701 -6.099 2.754 1.00 31.66 796 GLU A O 1
ATOM 6020 N N . ARG A 1 797 ? 39.499 -5.826 3.047 1.00 33.41 797 ARG A N 1
ATOM 6021 C CA . ARG A 1 797 ? 39.127 -7.235 2.777 1.00 33.41 797 ARG A CA 1
ATOM 6022 C C . ARG A 1 797 ? 39.442 -7.747 1.355 1.00 33.41 797 ARG A C 1
ATOM 6024 O O . ARG A 1 797 ? 39.106 -8.883 1.041 1.00 33.41 797 ARG A O 1
ATOM 6031 N N . ARG A 1 798 ? 40.072 -6.943 0.488 1.00 38.78 798 ARG A N 1
ATOM 6032 C CA . ARG A 1 798 ? 40.528 -7.338 -0.863 1.00 38.78 798 ARG A CA 1
ATOM 6033 C C . ARG A 1 798 ? 42.060 -7.404 -1.015 1.00 38.78 798 ARG A C 1
ATOM 6035 O O . ARG A 1 798 ? 42.540 -7.373 -2.147 1.00 38.78 798 ARG A O 1
ATOM 6042 N N . ARG A 1 799 ? 42.843 -7.465 0.076 1.00 32.19 799 ARG A N 1
ATOM 6043 C CA . ARG A 1 799 ? 44.323 -7.531 -0.006 1.00 32.19 799 ARG A CA 1
ATOM 6044 C C . ARG A 1 799 ? 45.018 -8.753 0.593 1.00 32.19 799 ARG A C 1
ATOM 6046 O O . ARG A 1 799 ? 46.086 -9.085 0.089 1.00 32.19 799 ARG A O 1
ATOM 6053 N N . ASP A 1 800 ? 44.420 -9.448 1.555 1.00 30.38 800 ASP A N 1
ATOM 6054 C CA . ASP A 1 800 ? 45.005 -10.658 2.148 1.00 30.38 800 ASP A CA 1
ATOM 6055 C C . ASP A 1 800 ? 44.221 -11.908 1.719 1.00 30.38 800 ASP A C 1
ATOM 6057 O O . ASP A 1 800 ? 42.994 -11.923 1.806 1.00 30.38 800 ASP A O 1
ATOM 6061 N N . GLY A 1 801 ? 44.914 -12.957 1.251 1.00 28.48 801 GLY A N 1
ATOM 6062 C CA . GLY A 1 801 ? 44.267 -14.230 0.878 1.00 28.48 801 GLY A CA 1
ATOM 6063 C C . GLY A 1 801 ? 44.918 -15.077 -0.228 1.00 28.48 801 GLY A C 1
ATOM 6064 O O . GLY A 1 801 ? 44.406 -16.150 -0.527 1.00 28.48 801 GLY A O 1
ATOM 6065 N N . ALA A 1 802 ? 46.027 -14.650 -0.840 1.00 32.25 802 ALA A N 1
ATOM 6066 C CA . ALA A 1 802 ? 46.695 -15.406 -1.909 1.00 32.25 802 ALA A CA 1
ATOM 6067 C C . ALA A 1 802 ? 47.849 -16.291 -1.386 1.00 32.25 802 ALA A C 1
ATOM 6069 O O . ALA A 1 802 ? 49.018 -15.942 -1.542 1.00 32.25 802 ALA A O 1
ATOM 6070 N N . LEU A 1 803 ? 47.522 -17.436 -0.775 1.00 28.39 803 LEU A N 1
ATOM 6071 C CA . LEU A 1 803 ? 48.479 -18.498 -0.423 1.00 28.39 803 LEU A CA 1
ATOM 6072 C C . LEU A 1 803 ? 47.829 -19.886 -0.554 1.00 28.39 803 LEU A C 1
ATOM 6074 O O . LEU A 1 803 ? 46.909 -20.213 0.192 1.00 28.39 803 LEU A O 1
ATOM 6078 N N . GLU A 1 804 ? 48.346 -20.720 -1.459 1.00 30.12 804 GLU A N 1
ATOM 6079 C CA . GLU A 1 804 ? 48.072 -22.163 -1.452 1.00 30.12 804 GLU A CA 1
ATOM 6080 C C . GLU A 1 804 ? 48.763 -22.846 -0.260 1.00 30.12 804 GLU A C 1
ATOM 6082 O O . GLU A 1 804 ? 49.855 -22.444 0.159 1.00 30.12 804 GLU A O 1
ATOM 6087 N N . PRO A 1 805 ? 48.187 -23.954 0.224 1.00 29.55 805 PRO A N 1
ATOM 6088 C CA . PRO A 1 805 ? 49.006 -25.152 0.393 1.00 29.55 805 PRO A CA 1
ATOM 6089 C C . PRO A 1 805 ? 48.384 -26.385 -0.281 1.00 29.55 805 PRO A C 1
ATOM 6091 O O . PRO A 1 805 ? 47.168 -26.551 -0.351 1.00 29.55 805 PRO A O 1
ATOM 6094 N N . ALA A 1 806 ? 49.243 -27.279 -0.769 1.00 24.86 806 ALA A N 1
ATOM 6095 C CA . ALA A 1 806 ? 48.828 -28.428 -1.562 1.00 24.86 806 ALA A CA 1
ATOM 6096 C C . ALA A 1 806 ? 48.221 -29.578 -0.732 1.00 24.86 806 ALA A C 1
ATOM 6098 O O . ALA A 1 806 ? 48.814 -30.029 0.243 1.00 24.86 806 ALA A O 1
ATOM 6099 N N . GLY A 1 807 ? 47.107 -30.116 -1.239 1.00 23.62 807 GLY A N 1
ATOM 6100 C CA . GLY A 1 807 ? 46.810 -31.551 -1.316 1.00 23.62 807 GLY A CA 1
ATOM 6101 C C . GLY A 1 807 ? 46.668 -32.376 -0.030 1.00 23.62 807 GLY A C 1
ATOM 6102 O O . GLY A 1 807 ? 47.658 -32.788 0.561 1.00 23.62 807 GLY A O 1
ATOM 6103 N N . LEU A 1 808 ? 45.435 -32.820 0.245 1.00 23.14 808 LEU A N 1
ATOM 6104 C CA . LEU A 1 808 ? 45.127 -34.190 0.691 1.00 23.14 808 LEU A CA 1
ATOM 6105 C C . LEU A 1 808 ? 43.626 -34.482 0.499 1.00 23.14 808 LEU A C 1
ATOM 6107 O O . LEU A 1 808 ? 42.782 -33.707 0.937 1.00 23.14 808 LEU A O 1
ATOM 6111 N N . GLN A 1 809 ? 43.286 -35.601 -0.150 1.00 23.83 809 GLN A N 1
ATOM 6112 C CA . GLN A 1 809 ? 41.918 -36.143 -0.141 1.00 23.83 809 GLN A CA 1
ATOM 6113 C C . GLN A 1 809 ? 41.661 -36.907 1.168 1.00 23.83 809 GLN A C 1
ATOM 6115 O O . GLN A 1 809 ? 42.595 -37.459 1.755 1.00 23.83 809 GLN A O 1
ATOM 6120 N N . PRO A 1 810 ? 40.390 -37.026 1.581 1.00 25.62 810 PRO A N 1
ATOM 6121 C CA . PRO A 1 810 ? 39.814 -38.373 1.598 1.00 25.62 810 PRO A CA 1
ATOM 6122 C C . PRO A 1 810 ? 38.376 -38.449 1.057 1.00 25.62 810 PRO A C 1
ATOM 6124 O O . PRO A 1 810 ? 37.583 -37.520 1.176 1.00 25.62 810 PRO A O 1
ATOM 6127 N N . SER A 1 811 ? 38.029 -39.611 0.503 1.00 22.30 811 SER A N 1
ATOM 6128 C CA . SER A 1 811 ? 36.721 -39.931 -0.079 1.00 22.30 811 SER A CA 1
ATOM 6129 C C . SER A 1 811 ? 35.907 -40.895 0.794 1.00 22.30 811 SER A C 1
ATOM 6131 O O . SER A 1 811 ? 36.357 -42.019 1.010 1.00 22.30 811 SER A O 1
ATOM 6133 N N . TRP A 1 812 ? 34.691 -40.508 1.194 1.00 24.73 812 TRP A N 1
ATOM 6134 C CA . TRP A 1 812 ? 33.615 -41.397 1.677 1.00 24.73 812 TRP A CA 1
ATOM 6135 C C . TRP A 1 812 ? 32.274 -40.761 1.245 1.00 24.73 812 TRP A C 1
ATOM 6137 O O . TRP A 1 812 ? 31.944 -39.682 1.719 1.00 24.73 812 TRP A O 1
ATOM 6147 N N . SER A 1 813 ? 31.613 -41.184 0.161 1.00 23.05 813 SER A N 1
ATOM 6148 C CA . SER A 1 813 ? 30.844 -42.429 -0.056 1.00 23.05 813 SER A CA 1
ATOM 6149 C C . SER A 1 813 ? 29.485 -42.455 0.665 1.00 23.05 813 SER A C 1
ATOM 6151 O O . SER A 1 813 ? 29.425 -42.649 1.877 1.00 23.05 813 SER A O 1
ATOM 6153 N N . CYS A 1 814 ? 28.397 -42.317 -0.098 1.00 20.55 814 CYS A N 1
ATOM 6154 C CA . CYS A 1 814 ? 27.015 -42.457 0.376 1.00 20.55 814 CYS A CA 1
ATOM 6155 C C . CYS A 1 814 ? 26.682 -43.906 0.773 1.00 20.55 814 CYS A C 1
ATOM 6157 O O . CYS A 1 814 ? 27.202 -44.841 0.162 1.00 20.55 814 CYS A O 1
ATOM 6159 N N . LEU A 1 815 ? 25.747 -44.093 1.711 1.00 23.75 815 LEU A N 1
ATOM 6160 C CA . LEU A 1 815 ? 25.060 -45.369 1.937 1.00 23.75 815 LEU A CA 1
ATOM 6161 C C . LEU A 1 815 ? 23.745 -45.155 2.709 1.00 23.75 815 LEU A C 1
ATOM 6163 O O . LEU A 1 815 ? 23.778 -44.504 3.748 1.00 23.75 815 LEU A O 1
ATOM 6167 N N . ALA A 1 816 ? 22.668 -45.779 2.210 1.00 31.22 816 ALA A N 1
ATOM 6168 C CA . ALA A 1 816 ? 21.320 -45.898 2.797 1.00 31.22 816 ALA A CA 1
ATOM 6169 C C . ALA A 1 816 ? 20.595 -44.576 3.128 1.00 31.22 816 ALA A C 1
ATOM 6171 O O . ALA A 1 816 ? 20.614 -44.156 4.304 1.00 31.22 816 ALA A O 1
#

Foldseek 3Di:
DDDDDDDDDDDDDDDDDDDDDDDDDDDDDDDWQDCAQQHNDSHDPLQDFFDKDKDFCPPLQLVQDAEVCSNQVQAPQKAWFFQPDNFQTWIDHLQFTRQQEWEEELHHTQRDDQPRRYGDQDGSVFFGMKMWTAAFRCLPVNANAHGHYIYTYGDFLVSPADVPGFWDKDKDWHADPQFRKTKIKIKTWGWDDDPQFIKIWMKMKMKMWTFWGAAQVGATAGKTKIKIWIWIKMWGPSDPQKIKIKIKIKIWMWMFHWPNRSDRYADPVTHTWTKIKIKIKIKIKMWGHPDPFKIKIKIWIWIWIWIDTDFKIKIKIKTKIKMWMWGWDDPPFKIKIKTKMWMWMKMFIDMGGQSALTAGKIKIKTKIKIKIWIWGWDAVVVVIQFIKIWIKMKMKMWMWMDGPPDDIQTDIDIKIKIKIWGGNDPFKIKIKMKIKHWHDDDPSQQYFFHFPAAKDDPDPVDIFHGATEDGDSVQDIKMKMKIKIWMWGDDAFKTKTKMKMKMKIFQFWAWDDDRRVRYIHTGRDFIKIKIKMKMKMWGQHPVQNQKIKMKIWIFIWMATPPVRHTDQFGFFIKMKIKIWGDDPPFQKIKMKIKIWGCWADNRLDRDIFHIDIWMKIKMWGCNDPSDIDIDMDTRPVSDRGDRRPSPRPHYPDNDDPDDPCPDPDDDDDDPDDDDDDDDDDDDPDDDDDDDDDDDDDDDDDDDDDDDDDDDDDDDDDDDDDDDDDDDDDDDDDDDDDDDDDDDDDDDDDDDDDDDDDDDDDDDDDDDDDDDDDDDDDDDDPDPPCPDDPVVVVVVVVPPDDPDDDDDDDDDDDDDD

Radius of gyration: 34.07 Å; Cα contacts (8 Å, |Δi|>4): 1824; chains: 1; bounding box: 100×112×96 Å

Solvent-accessible surface area (backbone atoms only — not comparable to full-atom values): 46526 Å² total; per-residue (Å²): 134,94,81,79,91,77,89,80,81,86,82,86,83,88,78,83,90,82,89,77,92,75,84,89,74,77,79,74,80,77,80,72,59,45,68,33,88,82,66,71,41,68,39,52,75,78,74,47,88,62,62,66,54,75,50,42,50,84,42,58,53,42,63,60,28,82,43,69,59,58,48,49,62,74,45,65,57,40,46,64,45,47,57,82,47,65,56,12,30,37,51,31,28,71,61,24,24,57,71,26,35,29,45,26,50,76,76,43,78,44,79,69,71,68,85,48,49,36,52,68,75,70,65,47,88,50,42,39,34,40,39,41,23,55,39,47,39,10,28,79,66,39,62,14,11,41,22,11,41,38,41,35,36,58,61,53,32,72,80,72,46,55,94,93,51,50,62,54,73,47,78,49,73,54,68,40,86,51,28,57,27,41,33,38,34,46,34,41,31,26,50,44,83,50,104,68,25,43,38,36,30,27,42,33,45,35,40,36,41,28,36,46,27,56,42,65,82,73,52,71,27,67,34,45,34,38,40,38,38,39,39,44,39,38,39,37,29,67,39,102,39,35,35,42,37,40,41,38,39,40,27,43,32,48,30,41,27,28,70,46,31,53,47,62,74,64,47,96,90,31,37,73,37,60,33,40,42,36,32,39,41,38,38,46,34,38,39,41,32,90,44,100,47,31,42,35,43,36,38,40,39,42,37,40,40,36,43,42,37,91,66,23,29,43,37,41,39,37,44,34,43,38,35,42,30,37,40,56,46,79,68,91,64,39,42,37,40,40,31,37,35,41,39,39,37,41,38,38,37,47,49,43,80,68,39,65,57,40,33,54,30,39,36,40,38,44,35,41,33,43,35,38,35,40,36,34,70,35,32,46,89,77,73,38,87,15,27,39,35,44,34,46,29,32,17,42,40,38,38,44,30,43,32,85,91,59,63,65,31,76,49,74,50,75,17,43,34,42,36,43,36,41,25,46,40,99,42,34,36,40,31,40,35,42,23,29,14,32,25,68,72,49,65,40,46,30,41,16,61,45,69,74,47,79,46,52,59,93,42,103,89,46,67,38,52,54,23,26,32,44,58,28,45,84,60,62,52,25,37,35,42,31,41,39,39,34,39,30,38,44,61,89,40,38,37,39,36,38,37,42,40,45,34,43,31,41,41,36,61,32,76,50,70,40,62,86,81,18,35,30,33,47,40,63,77,49,39,38,38,38,34,39,37,45,36,40,40,38,39,37,42,82,93,47,69,46,34,44,34,39,39,36,36,13,37,32,48,44,26,32,72,84,80,69,44,64,45,58,30,59,51,54,55,23,37,31,41,37,39,36,38,51,45,88,97,58,59,29,36,46,35,41,38,33,45,34,37,52,59,44,67,43,59,93,57,98,52,62,46,75,47,46,69,43,38,33,42,38,35,38,34,44,83,39,102,89,40,70,50,62,50,70,50,69,44,75,76,70,58,63,67,76,82,82,70,68,56,17,80,64,60,84,67,81,72,76,80,82,76,81,82,79,77,93,78,80,94,77,93,77,96,84,85,81,89,80,83,78,92,78,82,87,70,90,77,91,76,81,92,84,91,83,91,78,89,83,85,87,86,84,91,86,89,88,85,90,89,80,89,84,84,84,85,90,82,89,80,85,88,80,92,89,86,87,90,83,89,89,81,91,90,89,84,90,83,92,88,86,88,80,86,88,87,88,87,86,79,88,80,86,89,84,80,87,83,84,90,83,90,87,83,90,90,86,86,84,85,89,83,88,87,78,88,79,82,77,81,82,79,75,86,77,80,83,81,74,79,76,63,68,69,56,64,65,60,60,77,74,75,77,81,96,73,89,80,86,86,83,87,86,90,82,84,90,81,136

Mean predicted aligned error: 14.87 Å